Protein AF-0000000072281435 (afdb_homodimer)

Organism: Entamoeba histolytica (strain ATCC 30459 / HM-1:IMSS / ABRM) (NCBI:txid294381)

Structure (mmCIF, N/CA/C/O backbone):
data_AF-0000000072281435-model_v1
#
loop_
_entity.id
_entity.type
_entity.pdbx_description
1 polymer 'cysteine-S-conjugate beta-lyase'
#
loop_
_atom_site.group_PDB
_atom_site.id
_atom_site.type_symbol
_atom_site.label_atom_id
_atom_site.label_alt_id
_atom_site.label_comp_id
_atom_site.label_asym_id
_atom_site.label_entity_id
_atom_site.label_seq_id
_atom_site.pdbx_PDB_ins_code
_atom_site.Cartn_x
_atom_site.Cartn_y
_atom_site.Cartn_z
_atom_site.occupancy
_atom_site.B_iso_or_equiv
_atom_site.auth_seq_id
_atom_site.auth_comp_id
_atom_site.auth_asym_id
_atom_site.auth_atom_id
_atom_site.pdbx_PDB_model_num
ATOM 1 N N . MET A 1 1 ? 14.297 -34.75 13.055 1 46.5 1 MET A N 1
ATOM 2 C CA . MET A 1 1 ? 13.062 -34.125 13.547 1 46.5 1 MET A CA 1
ATOM 3 C C . MET A 1 1 ? 12.898 -32.719 13 1 46.5 1 MET A C 1
ATOM 5 O O . MET A 1 1 ? 13.867 -31.953 12.961 1 46.5 1 MET A O 1
ATOM 9 N N . SER A 1 2 ? 11.844 -32.25 12.164 1 67.56 2 SER A N 1
ATOM 10 C CA . SER A 1 2 ? 11.602 -30.953 11.562 1 67.56 2 SER A CA 1
ATOM 11 C C . SER A 1 2 ? 11.594 -29.844 12.609 1 67.56 2 SER A C 1
ATOM 13 O O . SER A 1 2 ? 11.023 -30.016 13.688 1 67.56 2 SER A O 1
ATOM 15 N N . LYS A 1 3 ? 12.469 -29 12.516 1 75.31 3 LYS A N 1
ATOM 16 C CA . LYS A 1 3 ? 12.602 -27.859 13.406 1 75.31 3 LYS A CA 1
ATOM 17 C C . LYS A 1 3 ? 11.344 -26.984 13.367 1 75.31 3 LYS A C 1
ATOM 19 O O . LYS A 1 3 ? 11.023 -26.312 14.352 1 75.31 3 LYS A O 1
ATOM 24 N N . PHE A 1 4 ? 10.711 -27.172 12.219 1 86.56 4 PHE A N 1
ATOM 25 C CA . PHE A 1 4 ? 9.555 -26.312 12.023 1 86.56 4 PHE A CA 1
ATOM 26 C C . PHE A 1 4 ? 8.289 -27.141 11.852 1 86.56 4 PHE A C 1
ATOM 28 O O . PHE A 1 4 ? 8.352 -28.312 11.5 1 86.56 4 PHE A O 1
ATOM 35 N N . GLN A 1 5 ? 7.258 -26.516 12.219 1 81.06 5 GLN A N 1
ATOM 36 C CA . GLN A 1 5 ? 5.992 -27.234 12.234 1 81.06 5 GLN A CA 1
ATOM 37 C C . GLN A 1 5 ? 5.215 -27.016 10.945 1 81.06 5 GLN A C 1
ATOM 39 O O . GLN A 1 5 ? 4.559 -25.984 10.773 1 81.06 5 GLN A O 1
ATOM 44 N N . PHE A 1 6 ? 5.203 -28.062 10.078 1 92.88 6 PHE A N 1
ATOM 45 C CA . PHE A 1 6 ? 4.473 -27.953 8.82 1 92.88 6 PHE A CA 1
ATOM 46 C C . PHE A 1 6 ? 3.273 -28.906 8.805 1 92.88 6 PHE A C 1
ATOM 48 O O . PHE A 1 6 ? 2.426 -28.828 7.918 1 92.88 6 PHE A O 1
ATOM 55 N N . ASP A 1 7 ? 3.188 -29.703 9.875 1 91.44 7 ASP A N 1
ATOM 56 C CA . ASP A 1 7 ? 2.117 -30.703 9.914 1 91.44 7 ASP A CA 1
ATOM 57 C C . ASP A 1 7 ? 0.938 -30.203 10.742 1 91.44 7 ASP A C 1
ATOM 59 O O . ASP A 1 7 ? -0.199 -30.625 10.539 1 91.44 7 ASP A O 1
ATOM 63 N N . THR A 1 8 ? 1.191 -29.453 11.727 1 87.12 8 THR A N 1
ATOM 64 C CA . THR A 1 8 ? 0.15 -28.859 12.555 1 87.12 8 THR A CA 1
ATOM 65 C C . THR A 1 8 ? -0.084 -27.391 12.18 1 87.12 8 THR A C 1
ATOM 67 O O . THR A 1 8 ? 0.774 -26.547 12.414 1 87.12 8 THR A O 1
ATOM 70 N N . LEU A 1 9 ? -1.264 -27.234 11.648 1 91.12 9 LEU A N 1
ATOM 71 C CA . LEU A 1 9 ? -1.532 -25.922 11.07 1 91.12 9 LEU A CA 1
ATOM 72 C C . LEU A 1 9 ? -2.584 -25.172 11.883 1 91.12 9 LEU A C 1
ATOM 74 O O . LEU A 1 9 ? -3.486 -25.781 12.453 1 91.12 9 LEU A O 1
ATOM 78 N N . PRO A 1 10 ? -2.412 -23.891 11.953 1 88.31 10 PRO A N 1
ATOM 79 C CA . PRO A 1 10 ? -3.479 -23.109 12.586 1 88.31 10 PRO A CA 1
ATOM 80 C C . PRO A 1 10 ? -4.773 -23.125 11.781 1 88.31 10 PRO A C 1
ATOM 82 O O . PRO A 1 10 ? -4.738 -23.203 10.555 1 88.31 10 PRO A O 1
ATOM 85 N N . CYS A 1 11 ? -5.867 -23.047 12.547 1 89 11 CYS A N 1
ATOM 86 C CA . CYS A 1 11 ? -7.16 -22.922 11.883 1 89 11 CYS A CA 1
ATOM 87 C C . CYS A 1 11 ? -7.324 -21.531 11.273 1 89 11 CYS A C 1
ATOM 89 O O . CYS A 1 11 ? -7.121 -20.516 11.953 1 89 11 CYS A O 1
ATOM 91 N N . ARG A 1 12 ? -7.715 -21.5 10.055 1 91.88 12 ARG A N 1
ATOM 92 C CA . ARG A 1 12 ? -7.855 -20.219 9.359 1 91.88 12 ARG A CA 1
ATOM 93 C C . ARG A 1 12 ? -9.312 -19.953 9 1 91.88 12 ARG A C 1
ATOM 95 O O . ARG A 1 12 ? -9.625 -18.922 8.398 1 91.88 12 ARG A O 1
ATOM 102 N N . ILE A 1 13 ? -10.164 -20.859 9.359 1 88.88 13 ILE A N 1
ATOM 103 C CA . ILE A 1 13 ? -11.594 -20.656 9.141 1 88.88 13 ILE A CA 1
ATOM 104 C C . ILE A 1 13 ? -12.094 -19.516 10.039 1 88.88 13 ILE A C 1
ATOM 106 O O . ILE A 1 13 ? -11.758 -19.453 11.227 1 88.88 13 ILE A O 1
ATOM 110 N N . GLY A 1 14 ? -12.883 -18.703 9.445 1 85.62 14 GLY A N 1
ATOM 111 C CA . GLY A 1 14 ? -13.445 -17.594 10.203 1 85.62 14 GLY A CA 1
ATOM 112 C C . GLY A 1 14 ? -12.492 -16.422 10.344 1 85.62 14 GLY A C 1
ATOM 113 O O . GLY A 1 14 ? -12.836 -15.422 10.977 1 85.62 14 GLY A O 1
ATOM 114 N N . THR A 1 15 ? -11.359 -16.625 9.766 1 86.88 15 THR A N 1
ATOM 115 C CA . THR A 1 15 ? -10.438 -15.5 9.727 1 86.88 15 THR A CA 1
ATOM 116 C C . THR A 1 15 ? -10.672 -14.648 8.477 1 86.88 15 THR A C 1
ATOM 118 O O . THR A 1 15 ? -11.516 -14.984 7.645 1 86.88 15 THR A O 1
ATOM 121 N N . ASP A 1 16 ? -10.336 -13.484 8.312 1 88.75 16 ASP A N 1
ATOM 122 C CA . ASP A 1 16 ? -10.469 -12.617 7.145 1 88.75 16 ASP A CA 1
ATOM 123 C C . ASP A 1 16 ? -9.414 -12.953 6.09 1 88.75 16 ASP A C 1
ATOM 125 O O . ASP A 1 16 ? -8.992 -12.086 5.324 1 88.75 16 ASP A O 1
ATOM 129 N N . SER A 1 17 ? -9.031 -14.281 6.125 1 92.94 17 SER A N 1
ATOM 130 C CA . SER A 1 17 ? -8.148 -14.758 5.066 1 92.94 17 SER A CA 1
ATOM 131 C C . SER A 1 17 ? -8.867 -14.82 3.727 1 92.94 17 SER A C 1
ATOM 133 O O . SER A 1 17 ? -9.984 -15.336 3.643 1 92.94 17 SER A O 1
ATOM 135 N N . PHE A 1 18 ? -8.266 -14.32 2.691 1 94.62 18 PHE A N 1
ATOM 136 C CA . PHE A 1 18 ? -8.883 -14.344 1.37 1 94.62 18 PHE A CA 1
ATOM 137 C C . PHE A 1 18 ? -9.109 -15.781 0.906 1 94.62 18 PHE A C 1
ATOM 139 O O . PHE A 1 18 ? -10.203 -16.125 0.444 1 94.62 18 PHE A O 1
ATOM 146 N N . LYS A 1 19 ? -8.148 -16.656 1.091 1 95.31 19 LYS A N 1
ATOM 147 C CA . LYS A 1 19 ? -8.148 -18.047 0.684 1 95.31 19 LYS A CA 1
ATOM 148 C C . LYS A 1 19 ? -9.32 -18.812 1.304 1 95.31 19 LYS A C 1
ATOM 150 O O . LYS A 1 19 ? -9.938 -19.656 0.651 1 95.31 19 LYS A O 1
ATOM 155 N N . TYR A 1 20 ? -9.727 -18.516 2.486 1 94.56 20 TYR A N 1
ATOM 156 C CA . TYR A 1 20 ? -10.719 -19.281 3.23 1 94.56 20 TYR A CA 1
ATOM 157 C C . TYR A 1 20 ? -12.062 -18.562 3.244 1 94.56 20 TYR A C 1
ATOM 159 O O . TYR A 1 20 ? -13.102 -19.188 3.473 1 94.56 20 TYR A O 1
ATOM 167 N N . ALA A 1 21 ? -12.055 -17.266 2.951 1 92.62 21 ALA A N 1
ATOM 168 C CA . ALA A 1 21 ? -13.266 -16.469 3.102 1 92.62 21 ALA A CA 1
ATOM 169 C C . ALA A 1 21 ? -14.008 -16.344 1.772 1 92.62 21 ALA A C 1
ATOM 171 O O . ALA A 1 21 ? -15.227 -16.141 1.75 1 92.62 21 ALA A O 1
ATOM 172 N N . VAL A 1 22 ? -13.344 -16.484 0.671 1 92.94 22 VAL A N 1
ATOM 173 C CA . VAL A 1 22 ? -13.938 -16.25 -0.64 1 92.94 22 VAL A CA 1
ATOM 174 C C . VAL A 1 22 ? -14.172 -17.578 -1.355 1 92.94 22 VAL A C 1
ATOM 176 O O . VAL A 1 22 ? -13.367 -18.5 -1.23 1 92.94 22 VAL A O 1
ATOM 179 N N . ARG A 1 23 ? -15.289 -17.688 -2.064 1 94.12 23 ARG A N 1
ATOM 180 C CA . ARG A 1 23 ? -15.656 -18.844 -2.863 1 94.12 23 ARG A CA 1
ATOM 181 C C . ARG A 1 23 ? -15.68 -18.516 -4.352 1 94.12 23 ARG A C 1
ATOM 183 O O . ARG A 1 23 ? -16.562 -17.781 -4.812 1 94.12 23 ARG A O 1
ATOM 190 N N . PRO A 1 24 ? -14.758 -19.031 -5.066 1 94.69 24 PRO A N 1
ATOM 191 C CA . PRO A 1 24 ? -14.742 -18.703 -6.492 1 94.69 24 PRO A CA 1
ATOM 192 C C . PRO A 1 24 ? -15.812 -19.453 -7.285 1 94.69 24 PRO A C 1
ATOM 194 O O . PRO A 1 24 ? -16.078 -19.109 -8.438 1 94.69 24 PRO A O 1
ATOM 197 N N . TYR A 1 25 ? -16.453 -20.5 -6.797 1 96.12 25 TYR A N 1
ATOM 198 C CA . TYR A 1 25 ? -17.594 -21.234 -7.332 1 96.12 25 TYR A CA 1
ATOM 199 C C . TYR A 1 25 ? -18.375 -21.906 -6.211 1 96.12 25 TYR A C 1
ATOM 201 O O . TYR A 1 25 ? -17.938 -21.938 -5.062 1 96.12 25 TYR A O 1
ATOM 209 N N . PRO A 1 26 ? -19.562 -22.359 -6.5 1 96.94 26 PRO A N 1
ATOM 210 C CA . PRO A 1 26 ? -20.406 -22.938 -5.449 1 96.94 26 PRO A CA 1
ATOM 211 C C . PRO A 1 26 ? -19.75 -24.141 -4.762 1 96.94 26 PRO A C 1
ATOM 213 O O . PRO A 1 26 ? -19.141 -24.969 -5.43 1 96.94 26 PRO A O 1
ATOM 216 N N . ILE A 1 27 ? -19.859 -24.172 -3.49 1 97.12 27 ILE A N 1
ATOM 217 C CA . ILE A 1 27 ? -19.312 -25.25 -2.689 1 97.12 27 ILE A CA 1
ATOM 218 C C . ILE A 1 27 ? -20.375 -25.781 -1.74 1 97.12 27 ILE A C 1
ATOM 220 O O . ILE A 1 27 ? -21.297 -25.062 -1.351 1 97.12 27 ILE A O 1
ATOM 224 N N . ASN A 1 28 ? -20.328 -27.094 -1.396 1 97.69 28 ASN A N 1
ATOM 225 C CA . ASN A 1 28 ? -21.141 -27.656 -0.326 1 97.69 28 ASN A CA 1
ATOM 226 C C . ASN A 1 28 ? -20.688 -27.172 1.046 1 97.69 28 ASN A C 1
ATOM 228 O O . ASN A 1 28 ? -19.609 -27.578 1.523 1 97.69 28 ASN A O 1
ATOM 232 N N . GLU A 1 29 ? -21.484 -26.453 1.689 1 94.62 29 GLU A N 1
ATOM 233 C CA . GLU A 1 29 ? -21.094 -25.812 2.953 1 94.62 29 GLU A CA 1
ATOM 234 C C . GLU A 1 29 ? -21.25 -26.797 4.117 1 94.62 29 GLU A C 1
ATOM 236 O O . GLU A 1 29 ? -20.812 -26.5 5.234 1 94.62 29 GLU A O 1
ATOM 241 N N . ASN A 1 30 ? -21.719 -27.953 3.861 1 96.69 30 ASN A N 1
ATOM 242 C CA . ASN A 1 30 ? -21.969 -28.922 4.914 1 96.69 30 ASN A CA 1
ATOM 243 C C . ASN A 1 30 ? -20.812 -29.922 5.043 1 96.69 30 ASN A C 1
ATOM 245 O O . ASN A 1 30 ? -20.891 -30.875 5.82 1 96.69 30 ASN A O 1
ATOM 249 N N . VAL A 1 31 ? -19.797 -29.75 4.258 1 97.19 31 VAL A N 1
ATOM 250 C CA . VAL A 1 31 ? -18.609 -30.594 4.328 1 97.19 31 VAL A CA 1
ATOM 251 C C . VAL A 1 31 ? -17.391 -29.734 4.656 1 97.19 31 VAL A C 1
ATOM 253 O O . VAL A 1 31 ? -17.438 -28.516 4.566 1 97.19 31 VAL A O 1
ATOM 256 N N . PRO A 1 32 ? -16.344 -30.375 5.094 1 96.31 32 PRO A N 1
ATOM 257 C CA . PRO A 1 32 ? -15.125 -29.609 5.383 1 96.31 32 PRO A CA 1
ATOM 258 C C . PRO A 1 32 ? -14.602 -28.859 4.164 1 96.31 32 PRO A C 1
ATOM 260 O O . PRO A 1 32 ? -14.656 -29.375 3.047 1 96.31 32 PRO A O 1
ATOM 263 N N . LEU A 1 33 ? -14.133 -27.656 4.492 1 96.81 33 LEU A N 1
ATOM 264 C CA . LEU A 1 33 ? -13.594 -26.797 3.449 1 96.81 33 LEU A CA 1
ATOM 265 C C . LEU A 1 33 ? -12.133 -27.125 3.168 1 96.81 33 LEU A C 1
ATOM 267 O O . LEU A 1 33 ? -11.328 -27.234 4.094 1 96.81 33 LEU A O 1
ATOM 271 N N . HIS A 1 34 ? -11.766 -27.375 1.87 1 97.88 34 HIS A N 1
ATOM 272 C CA . HIS A 1 34 ? -10.406 -27.625 1.396 1 97.88 34 HIS A CA 1
ATOM 273 C C . HIS A 1 34 ? -10 -26.594 0.345 1 97.88 34 HIS A C 1
ATOM 275 O O . HIS A 1 34 ? -9.953 -26.906 -0.848 1 97.88 34 HIS A O 1
ATOM 281 N N . PRO A 1 35 ? -9.656 -25.312 0.761 1 97.69 35 PRO A N 1
ATOM 282 C CA . PRO A 1 35 ? -9.289 -24.266 -0.192 1 97.69 35 PRO A CA 1
ATOM 283 C C . PRO A 1 35 ? -7.828 -24.344 -0.629 1 97.69 35 PRO A C 1
ATOM 285 O O . PRO A 1 35 ? -6.922 -24.234 0.201 1 97.69 35 PRO A O 1
ATOM 288 N N . HIS A 1 36 ? -7.574 -24.594 -1.88 1 98.44 36 HIS A N 1
ATOM 289 C CA . HIS A 1 36 ? -6.238 -24.75 -2.447 1 98.44 36 HIS A CA 1
ATOM 290 C C . HIS A 1 36 ? -6.078 -23.922 -3.715 1 98.44 36 HIS A C 1
ATOM 292 O O . HIS A 1 36 ? -5.473 -24.375 -4.688 1 98.44 36 HIS A O 1
ATOM 298 N N . TRP A 1 37 ? -6.617 -22.609 -3.686 1 97.69 37 TRP A N 1
ATOM 299 C CA . TRP A 1 37 ? -6.707 -21.859 -4.93 1 97.69 37 TRP A CA 1
ATOM 300 C C . TRP A 1 37 ? -5.883 -20.578 -4.848 1 97.69 37 TRP A C 1
ATOM 302 O O . TRP A 1 37 ? -5.465 -20.031 -5.871 1 97.69 37 TRP A O 1
ATOM 312 N N . VAL A 1 38 ? -5.59 -20.031 -3.689 1 96.88 38 VAL A N 1
ATOM 313 C CA . VAL A 1 38 ? -4.781 -18.828 -3.492 1 96.88 38 VAL A CA 1
ATOM 314 C C . VAL A 1 38 ? -3.348 -19.219 -3.143 1 96.88 38 VAL A C 1
ATOM 316 O O . VAL A 1 38 ? -3.125 -20.156 -2.369 1 96.88 38 VAL A O 1
ATOM 319 N N . ALA A 1 39 ? -2.432 -18.438 -3.717 1 96.06 39 ALA A N 1
ATOM 320 C CA . ALA A 1 39 ? -1.021 -18.781 -3.547 1 96.06 39 ALA A CA 1
ATOM 321 C C . ALA A 1 39 ? -0.466 -18.188 -2.252 1 96.06 39 ALA A C 1
ATOM 323 O O . ALA A 1 39 ? 0.54 -17.484 -2.268 1 96.06 39 ALA A O 1
ATOM 324 N N . ASP A 1 40 ? -0.978 -18.438 -1.155 1 95.12 40 ASP A N 1
ATOM 325 C CA . ASP A 1 40 ? -0.35 -18.328 0.159 1 95.12 40 ASP A CA 1
ATOM 326 C C . ASP A 1 40 ? -0.379 -19.672 0.889 1 95.12 40 ASP A C 1
ATOM 328 O O . ASP A 1 40 ? -1.274 -20.484 0.664 1 95.12 40 ASP A O 1
ATOM 332 N N . MET A 1 41 ? 0.621 -19.953 1.594 1 97.12 41 MET A N 1
ATOM 333 C CA . MET A 1 41 ? 0.815 -21.234 2.248 1 97.12 41 MET A CA 1
ATOM 334 C C . MET A 1 41 ? -0.03 -21.344 3.512 1 97.12 41 MET A C 1
ATOM 336 O O . MET A 1 41 ? -0.485 -20.328 4.043 1 97.12 41 MET A O 1
ATOM 340 N N . ASP A 1 42 ? -0.246 -22.562 3.943 1 96.31 42 ASP A N 1
ATOM 341 C CA . ASP A 1 42 ? -0.983 -22.766 5.188 1 96.31 42 ASP A CA 1
ATOM 342 C C . ASP A 1 42 ? -0.044 -22.766 6.391 1 96.31 42 ASP A C 1
ATOM 344 O O . ASP A 1 42 ? -0.493 -22.844 7.535 1 96.31 42 ASP A O 1
ATOM 348 N N . TYR A 1 43 ? 1.228 -22.594 6.148 1 96.12 43 TYR A N 1
ATOM 349 C CA . TYR A 1 43 ? 2.227 -22.625 7.211 1 96.12 43 TYR A CA 1
ATOM 350 C C . TYR A 1 43 ? 2.361 -21.266 7.871 1 96.12 43 TYR A C 1
ATOM 352 O O . TYR A 1 43 ? 2.287 -20.219 7.203 1 96.12 43 TYR A O 1
ATOM 360 N N . PRO A 1 44 ? 2.592 -21.297 9.211 1 95.38 44 PRO A N 1
ATOM 361 C CA . PRO A 1 44 ? 3.131 -20.047 9.758 1 95.38 44 PRO A CA 1
ATOM 362 C C . PRO A 1 44 ? 4.445 -19.641 9.094 1 95.38 44 PRO A C 1
ATOM 364 O O . PRO A 1 44 ? 5.219 -20.5 8.656 1 95.38 44 PRO A O 1
ATOM 367 N N . SER A 1 45 ? 4.656 -18.359 9.031 1 96.75 45 SER A N 1
ATOM 368 C CA . SER A 1 45 ? 5.926 -17.875 8.5 1 96.75 45 SER A CA 1
ATOM 369 C C . SER A 1 45 ? 7.09 -18.266 9.406 1 96.75 45 SER A C 1
ATOM 371 O O . SER A 1 45 ? 6.883 -18.828 10.484 1 96.75 45 SER A O 1
ATOM 373 N N . CYS A 1 46 ? 8.312 -17.969 8.922 1 97.31 46 CYS A N 1
ATOM 374 C CA . CYS A 1 46 ? 9.523 -18.219 9.695 1 97.31 46 CYS A CA 1
ATOM 375 C C . CYS A 1 46 ? 9.43 -17.562 11.078 1 97.31 46 CYS A C 1
ATOM 377 O O . CYS A 1 46 ? 9.07 -16.391 11.195 1 97.31 46 CYS A O 1
ATOM 379 N N . PRO A 1 47 ? 9.766 -18.344 12.125 1 97.69 47 PRO A N 1
ATOM 380 C CA . PRO A 1 47 ? 9.703 -17.797 13.484 1 97.69 47 PRO A CA 1
ATOM 381 C C . PRO A 1 47 ? 10.508 -16.5 13.625 1 97.69 47 PRO A C 1
ATOM 383 O O . PRO A 1 47 ? 10.125 -15.617 14.398 1 97.69 47 PRO A O 1
ATOM 386 N N . VAL A 1 48 ? 11.633 -16.344 12.906 1 98.38 48 VAL A N 1
ATOM 387 C CA . VAL A 1 48 ? 12.445 -15.133 12.953 1 98.38 48 VAL A CA 1
ATOM 388 C C . VAL A 1 48 ? 11.617 -13.938 12.484 1 98.38 48 VAL A C 1
ATOM 390 O O . VAL A 1 48 ? 11.68 -12.867 13.078 1 98.38 48 VAL A O 1
ATOM 393 N N . ILE A 1 49 ? 10.859 -14.102 11.438 1 98.56 49 ILE A N 1
ATOM 394 C CA . ILE A 1 49 ? 9.992 -13.047 10.922 1 98.56 49 ILE A CA 1
ATOM 395 C C . ILE A 1 49 ? 8.883 -12.758 11.93 1 98.56 49 ILE A C 1
ATOM 397 O O . ILE A 1 49 ? 8.594 -11.594 12.227 1 98.56 49 ILE A O 1
ATOM 401 N N . ILE A 1 50 ? 8.266 -13.852 12.453 1 98.25 50 ILE A N 1
ATOM 402 C CA . ILE A 1 50 ? 7.18 -13.703 13.414 1 98.25 50 ILE A CA 1
ATOM 403 C C . ILE A 1 50 ? 7.664 -12.914 14.625 1 98.25 50 ILE A C 1
ATOM 405 O O . ILE A 1 50 ? 6.98 -11.992 15.086 1 98.25 50 ILE A O 1
ATOM 409 N N . ASP A 1 51 ? 8.836 -13.227 15.109 1 98.69 51 ASP A N 1
ATOM 410 C CA . ASP A 1 51 ? 9.406 -12.539 16.266 1 98.69 51 ASP A CA 1
ATOM 411 C C . ASP A 1 51 ? 9.625 -11.062 15.969 1 98.69 51 ASP A C 1
ATOM 413 O O . ASP A 1 51 ? 9.32 -10.203 16.797 1 98.69 51 ASP A O 1
ATOM 417 N N . ALA A 1 52 ? 10.203 -10.742 14.812 1 98.19 52 ALA A N 1
ATOM 418 C CA . ALA A 1 52 ? 10.484 -9.359 14.43 1 98.19 52 ALA A CA 1
ATOM 419 C C . ALA A 1 52 ? 9.195 -8.555 14.32 1 98.19 52 ALA A C 1
ATOM 421 O O . ALA A 1 52 ? 9.125 -7.418 14.805 1 98.19 52 ALA A O 1
ATOM 422 N N . ILE A 1 53 ? 8.188 -9.109 13.68 1 98.5 53 ILE A N 1
ATOM 423 C CA . ILE A 1 53 ? 6.906 -8.438 13.5 1 98.5 53 ILE A CA 1
ATOM 424 C C . ILE A 1 53 ? 6.227 -8.258 14.852 1 98.5 53 ILE A C 1
ATOM 426 O O . ILE A 1 53 ? 5.664 -7.195 15.133 1 98.5 53 ILE A O 1
ATOM 430 N N . THR A 1 54 ? 6.246 -9.305 15.695 1 98.62 54 THR A N 1
ATOM 431 C CA . THR A 1 54 ? 5.617 -9.25 17.016 1 98.62 54 THR A CA 1
ATOM 432 C C . THR A 1 54 ? 6.277 -8.188 17.875 1 98.62 54 THR A C 1
ATOM 434 O O . THR A 1 54 ? 5.59 -7.43 18.562 1 98.62 54 THR A O 1
ATOM 437 N N . LYS A 1 55 ? 7.582 -8.164 17.875 1 97.5 55 LYS A N 1
ATOM 438 C CA . LYS A 1 55 ? 8.305 -7.148 18.641 1 97.5 55 LYS A CA 1
ATOM 439 C C . LYS A 1 55 ? 7.883 -5.742 18.219 1 97.5 55 LYS A C 1
ATOM 441 O O . LYS A 1 55 ? 7.66 -4.879 19.078 1 97.5 55 LYS A O 1
ATOM 446 N N . ALA A 1 56 ? 7.809 -5.484 16.953 1 96.31 56 ALA A N 1
ATOM 447 C CA . ALA A 1 56 ? 7.367 -4.188 16.438 1 96.31 56 ALA A CA 1
ATOM 448 C C . ALA A 1 56 ? 5.934 -3.893 16.875 1 96.31 56 ALA A C 1
ATOM 450 O O . ALA A 1 56 ? 5.605 -2.762 17.25 1 96.31 56 ALA A O 1
ATOM 451 N N . ALA A 1 57 ? 5.082 -4.895 16.766 1 97.94 57 ALA A N 1
ATOM 452 C CA . ALA A 1 57 ? 3.684 -4.75 17.172 1 97.94 57 ALA A CA 1
ATOM 453 C C . ALA A 1 57 ? 3.578 -4.348 18.625 1 97.94 57 ALA A C 1
ATOM 455 O O . ALA A 1 57 ? 2.805 -3.453 18.984 1 97.94 57 ALA A O 1
ATOM 456 N N . GLU A 1 58 ? 4.363 -4.91 19.453 1 96.94 58 GLU A N 1
ATOM 457 C CA . GLU A 1 58 ? 4.316 -4.699 20.891 1 96.94 58 GLU A CA 1
ATOM 458 C C . GLU A 1 58 ? 4.832 -3.312 21.266 1 96.94 58 GLU A C 1
ATOM 460 O O . GLU A 1 58 ? 4.434 -2.75 22.281 1 96.94 58 GLU A O 1
ATOM 465 N N . THR A 1 59 ? 5.734 -2.791 20.453 1 93.81 59 THR A N 1
ATOM 466 C CA . THR A 1 59 ? 6.25 -1.452 20.703 1 93.81 59 THR A CA 1
ATOM 467 C C . THR A 1 59 ? 5.117 -0.428 20.703 1 93.81 59 THR A C 1
ATOM 469 O O . THR A 1 59 ? 5.168 0.559 21.453 1 93.81 59 THR A O 1
ATOM 472 N N . GLY A 1 60 ? 4.168 -0.611 19.812 1 94.56 60 GLY A N 1
ATOM 473 C CA . GLY A 1 60 ? 2.951 0.183 19.844 1 94.56 60 GLY A CA 1
ATOM 474 C C . GLY A 1 60 ? 3.094 1.517 19.141 1 94.56 60 GLY A C 1
ATOM 475 O O . GLY A 1 60 ? 2.172 2.336 19.156 1 94.56 60 GLY A O 1
ATOM 476 N N . ILE A 1 61 ? 4.223 1.802 18.547 1 94.56 61 ILE A N 1
ATOM 477 C CA . ILE A 1 61 ? 4.426 2.979 17.719 1 94.56 61 ILE A CA 1
ATOM 478 C C . ILE A 1 61 ? 4.336 2.588 16.234 1 94.56 61 ILE A C 1
ATOM 480 O O . ILE A 1 61 ? 5.254 1.963 15.703 1 94.56 61 ILE A O 1
ATOM 484 N N . TYR A 1 62 ? 3.262 2.982 15.633 1 97.06 62 TYR A N 1
ATOM 485 C CA . TYR A 1 62 ? 3.023 2.631 14.242 1 97.06 62 TYR A CA 1
ATOM 486 C C . TYR A 1 62 ? 3.135 3.857 13.344 1 97.06 62 TYR A C 1
ATOM 488 O O . TYR A 1 62 ? 2.246 4.125 12.531 1 97.06 62 TYR A O 1
ATOM 496 N N . GLY A 1 63 ? 4.188 4.648 13.508 1 95.69 63 GLY A N 1
ATOM 497 C CA . GLY A 1 63 ? 4.426 5.863 12.75 1 95.69 63 GLY A CA 1
ATOM 498 C C . GLY A 1 63 ? 4.98 5.598 11.359 1 95.69 63 GLY A C 1
ATOM 499 O O . GLY A 1 63 ? 5.133 4.441 10.953 1 95.69 63 GLY A O 1
ATOM 500 N N . TYR A 1 64 ? 5.238 6.695 10.594 1 95.12 64 TYR A N 1
ATOM 501 C CA . TYR A 1 64 ? 5.875 6.586 9.289 1 95.12 64 TYR A CA 1
ATOM 502 C C . TYR A 1 64 ? 7.27 5.984 9.414 1 95.12 64 TYR A C 1
ATOM 504 O O . TYR A 1 64 ? 8.047 6.367 10.289 1 95.12 64 TYR A O 1
ATOM 512 N N . SER A 1 65 ? 7.477 5.07 8.547 1 93.62 65 SER A N 1
ATOM 513 C CA . SER A 1 65 ? 8.758 4.371 8.586 1 93.62 65 SER A CA 1
ATOM 514 C C . SER A 1 65 ? 9.633 4.75 7.395 1 93.62 65 SER A C 1
ATOM 516 O O . SER A 1 65 ? 9.125 4.941 6.285 1 93.62 65 SER A O 1
ATOM 518 N N . ASN A 1 66 ? 10.852 4.824 7.668 1 93.56 66 ASN A N 1
ATOM 519 C CA . ASN A 1 66 ? 11.859 4.973 6.617 1 93.56 66 ASN A CA 1
ATOM 520 C C . ASN A 1 66 ? 12.391 3.617 6.152 1 93.56 66 ASN A C 1
ATOM 522 O O . ASN A 1 66 ? 12.234 2.613 6.852 1 93.56 66 ASN A O 1
ATOM 526 N N . ILE A 1 67 ? 12.914 3.623 4.91 1 94.56 67 ILE A N 1
ATOM 527 C CA . ILE A 1 67 ? 13.617 2.426 4.461 1 94.56 67 ILE A CA 1
ATOM 528 C C . ILE A 1 67 ? 14.75 2.104 5.426 1 94.56 67 ILE A C 1
ATOM 530 O O . ILE A 1 67 ? 15.578 2.967 5.734 1 94.56 67 ILE A O 1
ATOM 534 N N . PRO A 1 68 ? 14.742 0.908 5.938 1 94.06 68 PRO A N 1
ATOM 535 C CA . PRO A 1 68 ? 15.836 0.565 6.852 1 94.06 68 PRO A CA 1
ATOM 536 C C . PRO A 1 68 ? 17.203 0.794 6.234 1 94.06 68 PRO A C 1
ATOM 538 O O . PRO A 1 68 ? 17.438 0.468 5.066 1 94.06 68 PRO A O 1
ATOM 541 N N . LYS A 1 69 ? 18.109 1.307 6.988 1 88.88 69 LYS A N 1
ATOM 542 C CA . LYS A 1 69 ? 19.438 1.694 6.504 1 88.88 69 LYS A CA 1
ATOM 543 C C . LYS A 1 69 ? 20.188 0.496 5.93 1 88.88 69 LYS A C 1
ATOM 545 O O . LYS A 1 69 ? 20.938 0.633 4.961 1 88.88 69 LYS A O 1
ATOM 550 N N . ASP A 1 70 ? 19.969 -0.637 6.523 1 95.06 70 ASP A N 1
ATOM 551 C CA . ASP A 1 70 ? 20.766 -1.802 6.129 1 95.06 70 ASP A CA 1
ATOM 552 C C . ASP A 1 70 ? 20.016 -2.645 5.098 1 95.06 70 ASP A C 1
ATOM 554 O O . ASP A 1 70 ? 20.469 -3.727 4.723 1 95.06 70 ASP A O 1
ATOM 558 N N . LEU A 1 71 ? 18.891 -2.191 4.621 1 97.12 71 LEU A N 1
ATOM 559 C CA . LEU A 1 71 ? 18.078 -2.98 3.695 1 97.12 71 LEU A CA 1
ATOM 560 C C . LEU A 1 71 ? 18.844 -3.242 2.4 1 97.12 71 LEU A C 1
ATOM 562 O O . LEU A 1 71 ? 18.859 -4.367 1.9 1 97.12 71 LEU A O 1
ATOM 566 N N . TYR A 1 72 ? 19.453 -2.262 1.837 1 98.06 72 TYR A N 1
ATOM 567 C CA . TYR A 1 72 ? 20.156 -2.389 0.564 1 98.06 72 TYR A CA 1
ATOM 568 C C . TYR A 1 72 ? 21.344 -3.334 0.689 1 98.06 72 TYR A C 1
ATOM 570 O O . TYR A 1 72 ? 21.625 -4.113 -0.224 1 98.06 72 TYR A O 1
ATOM 578 N N . LYS A 1 73 ? 22.031 -3.238 1.832 1 98.25 73 LYS A N 1
ATOM 579 C CA . LYS A 1 73 ? 23.109 -4.188 2.094 1 98.25 73 LYS A CA 1
ATOM 580 C C . LYS A 1 73 ? 22.578 -5.617 2.141 1 98.25 73 LYS A C 1
ATOM 582 O O . LYS A 1 73 ? 23.156 -6.52 1.531 1 98.25 73 LYS A O 1
ATOM 587 N N . ILE A 1 74 ? 21.531 -5.793 2.812 1 98.56 74 ILE A N 1
ATOM 588 C CA . ILE A 1 74 ? 20.922 -7.102 2.996 1 98.56 74 ILE A CA 1
ATOM 589 C C . ILE A 1 74 ? 20.484 -7.66 1.644 1 98.56 74 ILE A C 1
ATOM 591 O O . ILE A 1 74 ? 20.781 -8.812 1.319 1 98.56 74 ILE A O 1
ATOM 595 N N . ILE A 1 75 ? 19.844 -6.848 0.774 1 98.62 75 ILE A N 1
ATOM 596 C CA . ILE A 1 75 ? 19.344 -7.285 -0.524 1 98.62 75 ILE A CA 1
ATOM 597 C C . ILE A 1 75 ? 20.516 -7.547 -1.466 1 98.62 75 ILE A C 1
ATOM 599 O O . ILE A 1 75 ? 20.484 -8.5 -2.25 1 98.62 75 ILE A O 1
ATOM 603 N N . SER A 1 76 ? 21.531 -6.707 -1.382 1 98.56 76 SER A N 1
ATOM 604 C CA . SER A 1 76 ? 22.719 -6.93 -2.184 1 98.56 76 SER A CA 1
ATOM 605 C C . SER A 1 76 ? 23.344 -8.289 -1.887 1 98.56 76 SER A C 1
ATOM 607 O O . SER A 1 76 ? 23.703 -9.031 -2.807 1 98.56 76 SER A O 1
ATOM 609 N N . GLN A 1 77 ? 23.453 -8.625 -0.631 1 98.38 77 GLN A N 1
ATOM 610 C CA . GLN A 1 77 ? 24.016 -9.906 -0.214 1 98.38 77 GLN A CA 1
ATOM 611 C C . GLN A 1 77 ? 23.125 -11.07 -0.664 1 98.38 77 GLN A C 1
ATOM 613 O O . GLN A 1 77 ? 23.625 -12.094 -1.121 1 98.38 77 GLN A O 1
ATOM 618 N N . TYR A 1 78 ? 21.922 -10.859 -0.518 1 98.38 78 TYR A N 1
ATOM 619 C CA . TYR A 1 78 ? 20.953 -11.859 -0.949 1 98.38 78 TYR A CA 1
ATOM 620 C C . TYR A 1 78 ? 21.094 -12.156 -2.438 1 98.38 78 TYR A C 1
ATOM 622 O O . TYR A 1 78 ? 21.203 -13.32 -2.838 1 98.38 78 TYR A O 1
ATOM 630 N N . LEU A 1 79 ? 21.125 -11.133 -3.318 1 98.44 79 LEU A N 1
ATOM 631 C CA . LEU A 1 79 ? 21.234 -11.281 -4.766 1 98.44 79 LEU A CA 1
ATOM 632 C C . LEU A 1 79 ? 22.578 -11.891 -5.152 1 98.44 79 LEU A C 1
ATOM 634 O O . LEU A 1 79 ? 22.641 -12.719 -6.062 1 98.44 79 LEU A O 1
ATOM 638 N N . SER A 1 80 ? 23.578 -11.523 -4.434 1 97.81 80 SER A N 1
ATOM 639 C CA . SER A 1 80 ? 24.922 -12.047 -4.707 1 97.81 80 SER A CA 1
ATOM 640 C C . SER A 1 80 ? 24.969 -13.562 -4.508 1 97.81 80 SER A C 1
ATOM 642 O O . SER A 1 80 ? 25.594 -14.273 -5.293 1 97.81 80 SER A O 1
ATOM 644 N N . LYS A 1 81 ? 24.312 -14.039 -3.5 1 96.12 81 LYS A N 1
ATOM 645 C CA . LYS A 1 81 ? 24.266 -15.469 -3.227 1 96.12 81 LYS A CA 1
ATOM 646 C C . LYS A 1 81 ? 23.578 -16.219 -4.363 1 96.12 81 LYS A C 1
ATOM 648 O O . LYS A 1 81 ? 23.797 -17.422 -4.539 1 96.12 81 LYS A O 1
ATOM 653 N N . GLN A 1 82 ? 22.828 -15.484 -5.129 1 95.06 82 GLN A N 1
ATOM 654 C CA . GLN A 1 82 ? 22.109 -16.094 -6.242 1 95.06 82 GLN A CA 1
ATOM 655 C C . GLN A 1 82 ? 22.828 -15.844 -7.562 1 95.06 82 GLN A C 1
ATOM 657 O O . GLN A 1 82 ? 22.297 -16.141 -8.633 1 95.06 82 GLN A O 1
ATOM 662 N N . GLY A 1 83 ? 23.922 -15.195 -7.496 1 95.25 83 GLY A N 1
ATOM 663 C CA . GLY A 1 83 ? 24.766 -15.031 -8.68 1 95.25 83 GLY A CA 1
ATOM 664 C C . GLY A 1 83 ? 24.516 -13.719 -9.398 1 95.25 83 GLY A C 1
ATOM 665 O O . GLY A 1 83 ? 24.969 -13.539 -10.531 1 95.25 83 GLY A O 1
ATOM 666 N N . TRP A 1 84 ? 23.766 -12.836 -8.836 1 97.69 84 TRP A N 1
ATOM 667 C CA . TRP A 1 84 ? 23.531 -11.508 -9.398 1 97.69 84 TRP A CA 1
ATOM 668 C C . TRP A 1 84 ? 24.219 -10.43 -8.57 1 97.69 84 TRP A C 1
ATOM 670 O O . TRP A 1 84 ? 23.719 -10.031 -7.516 1 97.69 84 TRP A O 1
ATOM 680 N N . GLU A 1 85 ? 25.312 -9.906 -9.039 1 97.38 85 GLU A N 1
ATOM 681 C CA . G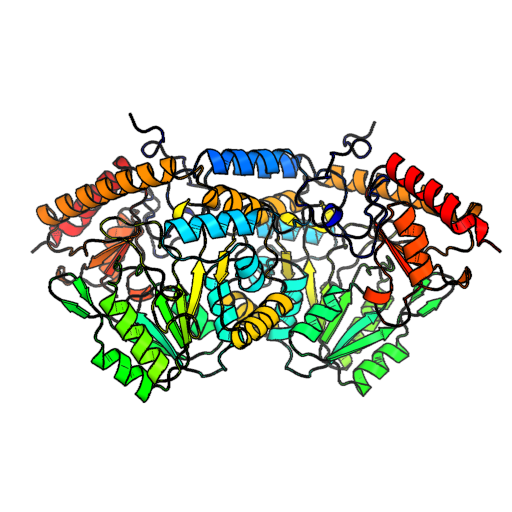LU A 1 85 ? 26.156 -8.984 -8.289 1 97.38 85 GLU A CA 1
ATOM 682 C C . GLU A 1 85 ? 25.719 -7.539 -8.492 1 97.38 85 GLU A C 1
ATOM 684 O O . GLU A 1 85 ? 25.938 -6.965 -9.562 1 97.38 85 GLU A O 1
ATOM 689 N N . LEU A 1 86 ? 25.141 -6.965 -7.531 1 97.56 86 LEU A N 1
ATOM 690 C CA . LEU A 1 86 ? 24.812 -5.547 -7.426 1 97.56 86 LEU A CA 1
ATOM 691 C C . LEU A 1 86 ? 25.297 -4.969 -6.102 1 97.56 86 LEU A C 1
ATOM 693 O O . LEU A 1 86 ? 24.938 -5.477 -5.035 1 97.56 86 LEU A O 1
ATOM 697 N N . SER A 1 87 ? 26.125 -3.936 -6.145 1 97.94 87 SER A N 1
ATOM 698 C CA . SER A 1 87 ? 26.625 -3.322 -4.918 1 97.94 87 SER A CA 1
ATOM 699 C C . SER A 1 87 ? 25.5 -2.635 -4.148 1 97.94 87 SER A C 1
ATOM 701 O O . SER A 1 87 ? 24.438 -2.346 -4.711 1 97.94 87 SER A O 1
ATOM 703 N N . GLU A 1 88 ? 25.75 -2.449 -2.822 1 97.75 88 GLU A N 1
ATOM 704 C CA . GLU A 1 88 ? 24.797 -1.725 -1.982 1 97.75 88 GLU A CA 1
ATOM 705 C C . GLU A 1 88 ? 24.5 -0.343 -2.557 1 97.75 88 GLU A C 1
ATOM 707 O O . GLU A 1 88 ? 23.328 0.059 -2.641 1 97.75 88 GLU A O 1
ATOM 712 N N . GLU A 1 89 ? 25.469 0.393 -2.977 1 97.5 89 GLU A N 1
ATOM 713 C CA . GLU A 1 89 ? 25.344 1.741 -3.518 1 97.5 89 GLU A CA 1
ATOM 714 C C . GLU A 1 89 ? 24.531 1.737 -4.816 1 97.5 89 GLU A C 1
ATOM 716 O O . GLU A 1 89 ? 23.688 2.609 -5.031 1 97.5 89 GLU A O 1
ATOM 721 N N . HIS A 1 90 ? 24.859 0.77 -5.648 1 97.69 90 HIS A N 1
ATOM 722 C CA . HIS A 1 90 ? 24.141 0.672 -6.914 1 97.69 90 HIS A CA 1
ATOM 723 C C . HIS A 1 90 ? 22.672 0.328 -6.684 1 97.69 90 HIS A C 1
ATOM 725 O O . HIS A 1 90 ? 21.781 0.868 -7.359 1 97.69 90 HIS A O 1
ATOM 731 N N . LEU A 1 91 ? 22.438 -0.549 -5.746 1 97.94 91 LEU A N 1
ATOM 732 C CA . LEU A 1 91 ? 21.062 -0.934 -5.43 1 97.94 91 LEU A CA 1
ATOM 733 C C . LEU A 1 91 ? 20.266 0.266 -4.93 1 97.94 91 LEU A C 1
ATOM 735 O O . LEU A 1 91 ? 19.078 0.401 -5.242 1 97.94 91 LEU A O 1
ATOM 739 N N . LYS A 1 92 ? 20.844 1.113 -4.129 1 96.62 92 LYS A N 1
ATOM 740 C CA . LYS A 1 92 ? 20.188 2.322 -3.635 1 96.62 92 LYS A CA 1
ATOM 741 C C . LYS A 1 92 ? 19.703 3.193 -4.789 1 96.62 92 LYS A C 1
ATOM 743 O O . LYS A 1 92 ? 18.672 3.871 -4.668 1 96.62 92 LYS A O 1
ATOM 748 N N . GLU A 1 93 ? 20.391 3.104 -5.848 1 96.88 93 GLU A N 1
ATOM 749 C CA . GLU A 1 93 ? 20.062 3.93 -7.008 1 96.88 93 GLU A CA 1
ATOM 750 C C . GLU A 1 93 ? 18.984 3.281 -7.863 1 96.88 93 GLU A C 1
ATOM 752 O O . GLU A 1 93 ? 18.125 3.973 -8.414 1 96.88 93 GLU A O 1
ATOM 757 N N . VAL A 1 94 ? 19 1.978 -7.961 1 98.06 94 VAL A N 1
ATOM 758 C CA . VAL A 1 94 ? 18.266 1.368 -9.07 1 98.06 94 VAL A CA 1
ATOM 759 C C . VAL A 1 94 ? 17.047 0.634 -8.539 1 98.06 94 VAL A C 1
ATOM 761 O O . VAL A 1 94 ? 16.203 0.161 -9.312 1 98.06 94 VAL A O 1
ATOM 764 N N . MET A 1 95 ? 16.953 0.516 -7.211 1 98.38 95 MET A N 1
ATOM 765 C CA . MET A 1 95 ? 15.836 -0.211 -6.605 1 98.38 95 MET A CA 1
ATOM 766 C C . MET A 1 95 ? 14.672 0.73 -6.293 1 98.38 95 MET A C 1
ATOM 768 O O . MET A 1 95 ? 14.891 1.853 -5.832 1 98.38 95 MET A O 1
ATOM 772 N N . ILE A 1 96 ? 13.438 0.344 -6.629 1 98.38 96 ILE A N 1
ATOM 773 C CA . ILE A 1 96 ? 12.211 1.065 -6.316 1 98.38 96 ILE A CA 1
ATOM 774 C C . ILE A 1 96 ? 11.242 0.143 -5.574 1 98.38 96 ILE A C 1
ATOM 776 O O . ILE A 1 96 ? 11.008 -0.99 -6 1 98.38 96 ILE A O 1
ATOM 780 N N . LEU A 1 97 ? 10.758 0.574 -4.477 1 98 97 LEU A N 1
ATOM 781 C CA . LEU A 1 97 ? 9.789 -0.208 -3.723 1 98 97 LEU A CA 1
ATOM 782 C C . LEU A 1 97 ? 8.398 -0.111 -4.355 1 98 97 LEU A C 1
ATOM 784 O O . LEU A 1 97 ? 8.109 0.839 -5.086 1 98 97 LEU A O 1
ATOM 788 N N . SER A 1 98 ? 7.57 -1.064 -4.105 1 97.5 98 SER A N 1
ATOM 789 C CA . SER A 1 98 ? 6.16 -1.101 -4.48 1 97.5 98 SER A CA 1
ATOM 790 C C . SER A 1 98 ? 5.34 -1.901 -3.473 1 97.5 98 SER A C 1
ATOM 792 O O . SER A 1 98 ? 5.887 -2.73 -2.742 1 97.5 98 SER A O 1
ATOM 794 N N . PRO A 1 99 ? 4.027 -1.683 -3.4 1 96.31 99 PRO A N 1
ATOM 795 C CA . PRO A 1 99 ? 3.193 -2.416 -2.445 1 96.31 99 PRO A CA 1
ATOM 796 C C . PRO A 1 99 ? 3.09 -3.904 -2.777 1 96.31 99 PRO A C 1
ATOM 798 O O . PRO A 1 99 ? 2.77 -4.715 -1.901 1 96.31 99 PRO A O 1
ATOM 801 N N . GLY A 1 100 ? 3.318 -4.258 -3.941 1 97.12 100 GLY A N 1
ATOM 802 C CA . GLY A 1 100 ? 3.277 -5.617 -4.461 1 97.12 100 GLY A CA 1
ATOM 803 C C . GLY A 1 100 ? 3.836 -5.734 -5.867 1 97.12 100 GLY A C 1
ATOM 804 O O . GLY A 1 100 ? 4.074 -4.727 -6.531 1 97.12 100 GLY A O 1
ATOM 805 N N . VAL A 1 101 ? 4.031 -6.965 -6.246 1 98.12 101 VAL A N 1
ATOM 806 C CA . VAL A 1 101 ? 4.605 -7.203 -7.566 1 98.12 101 VAL A CA 1
ATOM 807 C C . VAL A 1 101 ? 3.605 -6.789 -8.648 1 98.12 101 VAL A C 1
ATOM 809 O O . VAL A 1 101 ? 3.975 -6.141 -9.633 1 98.12 101 VAL A O 1
ATOM 812 N N . VAL A 1 102 ? 2.322 -7.133 -8.484 1 97.81 102 VAL A N 1
ATOM 813 C CA . VAL A 1 102 ? 1.298 -6.801 -9.477 1 97.81 102 VAL A CA 1
ATOM 814 C C . VAL A 1 102 ? 1.197 -5.285 -9.625 1 97.81 102 VAL A C 1
ATOM 816 O O . VAL A 1 102 ? 1.132 -4.77 -10.742 1 97.81 102 VAL A O 1
ATOM 819 N N . THR A 1 103 ? 1.22 -4.57 -8.516 1 97.62 103 THR A N 1
ATOM 820 C CA . THR A 1 103 ? 1.237 -3.113 -8.562 1 97.62 103 THR A CA 1
ATOM 821 C C . THR A 1 103 ? 2.479 -2.611 -9.297 1 97.62 103 THR A C 1
ATOM 823 O O . THR A 1 103 ? 2.393 -1.688 -10.109 1 97.62 103 THR A O 1
ATOM 826 N N . GLY A 1 104 ? 3.594 -3.193 -8.953 1 98.38 104 GLY A N 1
ATOM 827 C CA . GLY A 1 104 ? 4.824 -2.83 -9.641 1 98.38 104 GLY A CA 1
ATOM 828 C C . GLY A 1 104 ? 4.734 -2.986 -11.148 1 98.38 104 GLY A C 1
ATOM 829 O O . GLY A 1 104 ? 5.164 -2.107 -11.898 1 98.38 104 GLY A O 1
ATOM 830 N N . ILE A 1 105 ? 4.195 -4.078 -11.57 1 98.62 105 ILE A N 1
ATOM 831 C CA . ILE A 1 105 ? 4.027 -4.336 -13 1 98.62 105 ILE A CA 1
ATOM 832 C C . ILE A 1 105 ? 3.162 -3.246 -13.625 1 98.62 105 ILE A C 1
ATOM 834 O O . ILE A 1 105 ? 3.506 -2.697 -14.672 1 98.62 105 ILE A O 1
ATOM 838 N N . SER A 1 106 ? 2.08 -2.9 -12.984 1 97.62 106 SER A N 1
ATOM 839 C CA . SER A 1 106 ? 1.185 -1.867 -13.5 1 97.62 106 SER A CA 1
ATOM 840 C C . SER A 1 106 ? 1.89 -0.518 -13.586 1 97.62 106 SER A C 1
ATOM 842 O O . SER A 1 106 ? 1.685 0.235 -14.539 1 97.62 106 SER A O 1
ATOM 844 N N . VAL A 1 107 ? 2.68 -0.193 -12.578 1 97.25 107 VAL A N 1
ATOM 845 C CA . VAL A 1 107 ? 3.426 1.062 -12.555 1 97.25 107 VAL A CA 1
ATOM 846 C C . VAL A 1 107 ? 4.41 1.099 -13.727 1 97.25 107 VAL A C 1
ATOM 848 O O . VAL A 1 107 ? 4.52 2.113 -14.422 1 97.25 107 VAL A O 1
ATOM 851 N N . VAL A 1 108 ? 5.102 0.008 -13.953 1 98.56 108 VAL A N 1
ATOM 852 C CA . VAL A 1 108 ? 6.07 -0.071 -15.047 1 98.56 108 VAL A CA 1
ATOM 853 C C . VAL A 1 108 ? 5.355 0.101 -16.391 1 98.56 108 VAL A C 1
ATOM 855 O O . VAL A 1 108 ? 5.793 0.881 -17.234 1 98.56 108 VAL A O 1
ATOM 858 N N . LEU A 1 109 ? 4.262 -0.597 -16.547 1 98.25 109 LEU A N 1
ATOM 859 C CA . LEU A 1 109 ? 3.516 -0.507 -17.797 1 98.25 109 LEU A CA 1
ATOM 860 C C . LEU A 1 109 ? 2.986 0.907 -18.016 1 98.25 109 LEU A C 1
ATOM 862 O O . LEU A 1 109 ? 3.055 1.435 -19.125 1 98.25 109 LEU A O 1
ATOM 866 N N . THR A 1 110 ? 2.477 1.489 -16.953 1 95.19 110 THR A N 1
ATOM 867 C CA . THR A 1 110 ? 1.964 2.854 -17.031 1 95.19 110 THR A CA 1
ATOM 868 C C . THR A 1 110 ? 3.076 3.826 -17.406 1 95.19 110 THR A C 1
ATOM 870 O O . THR A 1 110 ? 2.84 4.793 -18.141 1 95.19 110 THR A O 1
ATOM 873 N N . SER A 1 111 ? 4.246 3.596 -16.969 1 96.69 111 SER A N 1
ATOM 874 C CA . SER A 1 111 ? 5.383 4.492 -17.141 1 96.69 111 SER A CA 1
ATOM 875 C C . SER A 1 111 ? 5.984 4.359 -18.531 1 96.69 111 SER A C 1
ATOM 877 O O . SER A 1 111 ? 6.492 5.336 -19.094 1 96.69 111 SER A O 1
ATOM 879 N N . LEU A 1 112 ? 5.918 3.135 -19.078 1 98.25 112 LEU A N 1
ATOM 880 C CA . LEU A 1 112 ? 6.809 2.871 -20.203 1 98.25 112 LEU A CA 1
ATOM 881 C C . LEU A 1 112 ? 6.016 2.539 -21.453 1 98.25 112 LEU A C 1
ATOM 883 O O . LEU A 1 112 ? 6.594 2.354 -22.531 1 98.25 112 LEU A O 1
ATOM 887 N N . THR A 1 113 ? 4.719 2.393 -21.359 1 97.88 113 THR A N 1
ATOM 888 C CA . THR A 1 113 ? 3.861 2.121 -22.516 1 97.88 113 THR A CA 1
ATOM 889 C C . THR A 1 113 ? 2.715 3.127 -22.578 1 97.88 113 THR A C 1
ATOM 891 O O . THR A 1 113 ? 2.535 3.934 -21.672 1 97.88 113 THR A O 1
ATOM 894 N N . ASN A 1 114 ? 2.012 3.088 -23.688 1 96 114 ASN A N 1
ATOM 895 C CA . ASN A 1 114 ? 0.854 3.949 -23.891 1 96 114 ASN A CA 1
ATOM 896 C C . ASN A 1 114 ? -0.438 3.143 -23.984 1 96 114 ASN A C 1
ATOM 898 O O . ASN A 1 114 ? -0.405 1.931 -24.203 1 96 114 ASN A O 1
ATOM 902 N N . VAL A 1 115 ? -1.541 3.859 -23.766 1 94.25 115 VAL A N 1
ATOM 903 C CA . VAL A 1 115 ? -2.848 3.242 -23.969 1 94.25 115 VAL A CA 1
ATOM 904 C C . VAL A 1 115 ? -2.922 2.633 -25.359 1 94.25 115 VAL A C 1
ATOM 906 O O . VAL A 1 115 ? -2.533 3.27 -26.344 1 94.25 115 VAL A O 1
ATOM 909 N N . GLY A 1 116 ? -3.312 1.356 -25.406 1 97.44 116 GLY A N 1
ATOM 910 C CA . GLY A 1 116 ? -3.447 0.683 -26.688 1 97.44 116 GLY A CA 1
ATOM 911 C C . GLY A 1 116 ? -2.221 -0.121 -27.062 1 97.44 116 GLY A C 1
ATOM 912 O O . GLY A 1 116 ? -2.283 -0.974 -27.953 1 97.44 116 GLY A O 1
ATOM 913 N N . ASP A 1 117 ? -1.102 0.064 -26.359 1 98.56 117 ASP A N 1
ATOM 914 C CA . ASP A 1 117 ? 0.108 -0.696 -26.656 1 98.56 117 ASP A CA 1
ATOM 915 C C . ASP A 1 117 ? -0.075 -2.174 -26.328 1 98.56 117 ASP A C 1
ATOM 917 O O . ASP A 1 117 ? -0.805 -2.518 -25.391 1 98.56 117 ASP A O 1
ATOM 921 N N . SER A 1 118 ? 0.598 -3.002 -27.062 1 98.81 118 SER A N 1
ATOM 922 C CA . SER A 1 118 ? 0.528 -4.449 -26.875 1 98.81 118 SER A CA 1
ATOM 923 C C . SER A 1 118 ? 1.529 -4.922 -25.828 1 98.81 118 SER A C 1
ATOM 925 O O . SER A 1 118 ? 2.709 -4.562 -25.891 1 98.81 118 SER A O 1
ATOM 927 N N . VAL A 1 119 ? 1.03 -5.641 -24.906 1 98.88 119 VAL A N 1
ATOM 928 C CA . VAL A 1 119 ? 1.826 -6.285 -23.859 1 98.88 119 VAL A CA 1
ATOM 929 C C . VAL A 1 119 ? 1.67 -7.801 -23.969 1 98.88 119 VAL A C 1
ATOM 931 O O . VAL A 1 119 ? 0.55 -8.32 -23.969 1 98.88 119 VAL A O 1
ATO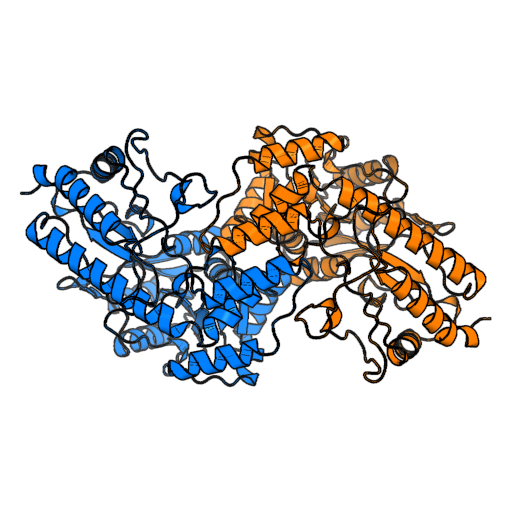M 934 N N . MET A 1 120 ? 2.816 -8.484 -24.031 1 98.88 120 MET A N 1
ATOM 935 C CA . MET A 1 120 ? 2.803 -9.93 -24.25 1 98.88 120 MET A CA 1
ATOM 936 C C . MET A 1 120 ? 3.174 -10.672 -22.969 1 98.88 120 MET A C 1
ATOM 938 O O . MET A 1 120 ? 4.012 -10.203 -22.188 1 98.88 120 MET A O 1
ATOM 942 N N . PHE A 1 121 ? 2.574 -11.742 -22.703 1 98.69 121 PHE A N 1
ATOM 943 C CA . PHE A 1 121 ? 3.039 -12.742 -21.75 1 98.69 121 PHE A CA 1
ATOM 944 C C . PHE A 1 121 ? 2.637 -14.141 -22.203 1 98.69 121 PHE A C 1
ATOM 946 O O . PHE A 1 121 ? 1.878 -14.297 -23.156 1 98.69 121 PHE A O 1
ATOM 953 N N . GLN A 1 122 ? 3.252 -15.148 -21.625 1 98.69 122 GLN A N 1
ATOM 954 C CA . GLN A 1 122 ? 3.068 -16.531 -22.047 1 98.69 122 GLN A CA 1
ATOM 955 C C . GLN A 1 122 ? 1.933 -17.203 -21.266 1 98.69 122 GLN A C 1
ATOM 957 O O . GLN A 1 122 ? 1.891 -17.141 -20.047 1 98.69 122 GLN A O 1
ATOM 962 N N . ILE A 1 123 ? 1.032 -17.875 -21.953 1 98.38 123 ILE A N 1
ATOM 963 C CA . ILE A 1 123 ? -0.08 -18.562 -21.312 1 98.38 123 ILE A CA 1
ATOM 964 C C . ILE A 1 123 ? 0.16 -20.062 -21.328 1 98.38 123 ILE A C 1
ATOM 966 O O . ILE A 1 123 ? 0.787 -20.578 -22.266 1 98.38 123 ILE A O 1
ATOM 970 N N . PRO A 1 124 ? -0.372 -20.891 -20.359 1 98.12 124 PRO A N 1
ATOM 971 C CA . PRO A 1 124 ? -1.122 -20.344 -19.234 1 98.12 124 PRO A CA 1
ATOM 972 C C . PRO A 1 124 ? -0.286 -19.406 -18.359 1 98.12 124 PRO A C 1
ATOM 974 O O . PRO A 1 124 ? 0.923 -19.609 -18.219 1 98.12 124 PRO A O 1
ATOM 977 N N . SER A 1 125 ? -0.97 -18.375 -17.844 1 97.75 125 SER A N 1
ATOM 978 C CA . SER A 1 125 ? -0.241 -17.375 -17.078 1 97.75 125 SER A CA 1
ATOM 979 C C . SER A 1 125 ? -0.998 -16.984 -15.82 1 97.75 125 SER A C 1
ATOM 981 O O . SER A 1 125 ? -2.213 -17.172 -15.734 1 97.75 125 SER A O 1
ATOM 983 N N . TYR A 1 126 ? -0.278 -16.438 -14.93 1 97.31 126 TYR A N 1
ATOM 984 C CA . TYR A 1 126 ? -0.844 -15.852 -13.719 1 97.31 126 TYR A CA 1
ATOM 985 C C . TYR A 1 126 ? -1.958 -14.867 -14.07 1 97.31 126 TYR A C 1
ATOM 987 O O . TYR A 1 126 ? -1.753 -13.938 -14.852 1 97.31 126 TYR A O 1
ATOM 995 N N . PRO A 1 127 ? -3.127 -14.984 -13.484 1 96.56 127 PRO A N 1
ATOM 996 C CA . PRO A 1 127 ? -4.32 -14.242 -13.898 1 96.56 127 PRO A CA 1
ATOM 997 C C . PRO A 1 127 ? -4.156 -12.734 -13.758 1 96.56 127 PRO A C 1
ATOM 999 O O . PRO A 1 127 ? -4.695 -11.969 -14.562 1 96.56 127 PRO A O 1
ATOM 1002 N N . HIS A 1 128 ? -3.432 -12.297 -12.812 1 95.19 128 HIS A N 1
ATOM 1003 C CA . HIS A 1 128 ? -3.357 -10.867 -12.547 1 95.19 128 HIS A CA 1
ATOM 1004 C C . HIS A 1 128 ? -2.541 -10.148 -13.609 1 95.19 128 HIS A C 1
ATOM 1006 O O . HIS A 1 128 ? -2.59 -8.922 -13.719 1 95.19 128 HIS A O 1
ATOM 1012 N N . PHE A 1 129 ? -1.788 -10.852 -14.43 1 97.19 129 PHE A N 1
ATOM 1013 C CA . PHE A 1 129 ? -1.157 -10.211 -15.578 1 97.19 129 PHE A CA 1
ATOM 1014 C C . PHE A 1 129 ? -2.205 -9.648 -16.531 1 97.19 129 PHE A C 1
ATOM 1016 O O . PHE A 1 129 ? -2.066 -8.531 -17.016 1 97.19 129 PHE A O 1
ATOM 1023 N N . PHE A 1 130 ? -3.262 -10.484 -16.766 1 95.38 130 PHE A N 1
ATOM 1024 C CA . PHE A 1 130 ? -4.355 -10.023 -17.625 1 95.38 130 PHE A CA 1
ATOM 1025 C C . PHE A 1 130 ? -4.973 -8.75 -17.062 1 95.38 130 PHE A C 1
ATOM 1027 O O . PHE A 1 130 ? -5.125 -7.762 -17.781 1 95.38 130 PHE A O 1
ATOM 1034 N N . GLU A 1 131 ? -5.219 -8.797 -15.805 1 91.62 131 GLU A N 1
ATOM 1035 C CA . GLU A 1 131 ? -5.875 -7.68 -15.141 1 91.62 131 GLU A CA 1
ATOM 1036 C C . GLU A 1 131 ? -5 -6.43 -15.172 1 91.62 131 GLU A C 1
ATOM 1038 O O . GLU A 1 131 ? -5.5 -5.32 -15.375 1 91.62 131 GLU A O 1
ATOM 1043 N N . SER A 1 132 ? -3.74 -6.586 -14.898 1 94.06 132 SER A N 1
ATOM 1044 C CA . SER A 1 132 ? -2.809 -5.465 -14.891 1 94.06 132 SER A CA 1
ATOM 1045 C C . SER A 1 132 ? -2.742 -4.789 -16.25 1 94.06 132 SER A C 1
ATOM 1047 O O . SER A 1 132 ? -2.668 -3.561 -16.344 1 94.06 132 SER A O 1
ATOM 1049 N N . VAL A 1 133 ? -2.748 -5.566 -17.312 1 96.56 133 VAL A N 1
ATOM 1050 C CA . VAL A 1 133 ? -2.625 -5.039 -18.672 1 96.56 133 VAL A CA 1
ATOM 1051 C C . VAL A 1 133 ? -3.943 -4.398 -19.094 1 96.56 133 VAL A C 1
ATOM 1053 O O . VAL A 1 133 ? -3.967 -3.25 -19.547 1 96.56 133 VAL A O 1
ATOM 1056 N N . GLU A 1 134 ? -5.039 -5.137 -18.891 1 94.69 134 GLU A N 1
ATOM 1057 C CA . GLU A 1 134 ? -6.352 -4.66 -19.312 1 94.69 134 GLU A CA 1
ATOM 1058 C C . GLU A 1 134 ? -6.836 -3.512 -18.438 1 94.69 134 GLU A C 1
ATOM 1060 O O . GLU A 1 134 ? -7.516 -2.602 -18.906 1 94.69 134 GLU A O 1
ATOM 1065 N N . GLY A 1 135 ? -6.426 -3.58 -17.234 1 91.5 135 GLY A N 1
ATOM 1066 C CA . GLY A 1 135 ? -6.883 -2.586 -16.281 1 91.5 135 GLY A CA 1
ATOM 1067 C C . GLY A 1 135 ? -6.363 -1.191 -16.562 1 91.5 135 GLY A C 1
ATOM 1068 O O . GLY A 1 135 ? -6.926 -0.201 -16.094 1 91.5 135 GLY A O 1
ATOM 1069 N N . ILE A 1 136 ? -5.293 -1.062 -17.25 1 91.62 136 ILE A N 1
ATOM 1070 C CA . ILE A 1 136 ? -4.746 0.244 -17.594 1 91.62 136 ILE A CA 1
ATOM 1071 C C . ILE A 1 136 ? -4.906 0.485 -19.094 1 91.62 136 ILE A C 1
ATOM 1073 O O . ILE A 1 136 ? -4.16 1.269 -19.688 1 91.62 136 ILE A O 1
ATOM 1077 N N . ASN A 1 137 ? -5.766 -0.284 -19.734 1 93.75 137 ASN A N 1
ATOM 1078 C CA . ASN A 1 137 ? -6.23 -0.11 -21.109 1 93.75 137 ASN A CA 1
ATOM 1079 C C . ASN A 1 137 ? -5.117 -0.375 -22.109 1 93.75 137 ASN A C 1
ATOM 1081 O O . ASN A 1 137 ? -4.973 0.359 -23.094 1 93.75 137 ASN A O 1
ATOM 1085 N N . ARG A 1 138 ? -4.234 -1.326 -21.812 1 97.56 138 ARG A N 1
ATOM 1086 C CA . ARG A 1 138 ? -3.309 -1.885 -22.781 1 97.56 138 ARG A CA 1
ATOM 1087 C C . ARG A 1 138 ? -3.875 -3.152 -23.422 1 97.56 138 ARG A C 1
ATOM 1089 O O . ARG A 1 138 ? -4.883 -3.688 -22.953 1 97.56 138 ARG A O 1
ATOM 1096 N N . LYS A 1 139 ? -3.26 -3.582 -24.5 1 98.31 139 LYS A N 1
ATOM 1097 C CA . LYS A 1 139 ? -3.729 -4.754 -25.234 1 98.31 139 LYS A CA 1
ATOM 1098 C C . LYS A 1 139 ? -2.93 -5.996 -24.859 1 98.31 139 LYS A C 1
ATOM 1100 O O . LYS A 1 139 ? -1.698 -5.992 -24.906 1 98.31 139 LYS A O 1
ATOM 1105 N N . VAL A 1 140 ? -3.588 -7.07 -24.547 1 98.44 140 VAL A N 1
ATOM 1106 C CA . VAL A 1 140 ? -2.945 -8.328 -24.172 1 98.44 140 VAL A CA 1
ATOM 1107 C C . VAL A 1 140 ? -2.607 -9.125 -25.438 1 98.44 140 VAL A C 1
ATOM 1109 O O . VAL A 1 140 ? -3.445 -9.273 -26.328 1 98.44 140 VAL A O 1
ATOM 1112 N N . VAL A 1 141 ? -1.407 -9.547 -25.5 1 98.69 141 VAL A N 1
ATOM 1113 C CA . VAL A 1 141 ? -0.972 -10.516 -26.5 1 98.69 141 VAL A CA 1
ATOM 1114 C C . VAL A 1 141 ? -0.6 -11.828 -25.812 1 98.69 141 VAL A C 1
ATOM 1116 O O . VAL A 1 141 ? 0.36 -11.883 -25.047 1 98.69 141 VAL A O 1
ATOM 1119 N N . ASN A 1 142 ? -1.334 -12.875 -26.125 1 98.12 142 ASN A N 1
ATOM 1120 C CA . ASN A 1 142 ? -1.136 -14.18 -25.5 1 98.12 142 ASN A CA 1
ATOM 1121 C C . ASN A 1 142 ? -0.171 -15.039 -26.312 1 98.12 142 ASN A C 1
ATOM 1123 O O . ASN A 1 142 ? -0.511 -15.508 -27.406 1 98.12 142 ASN A O 1
ATOM 1127 N N . ASN A 1 143 ? 0.96 -15.25 -25.781 1 98.62 143 ASN A N 1
ATOM 1128 C CA . ASN A 1 143 ? 1.885 -16.203 -26.375 1 98.62 143 ASN A CA 1
ATOM 1129 C C . ASN A 1 143 ? 1.751 -17.594 -25.734 1 98.62 143 ASN A C 1
ATOM 1131 O O . ASN A 1 143 ? 2.189 -17.797 -24.609 1 98.62 143 ASN A O 1
ATOM 1135 N N . ARG A 1 144 ? 1.259 -18.5 -26.453 1 98 144 ARG A N 1
ATOM 1136 C CA . ARG A 1 144 ? 0.898 -19.797 -25.875 1 98 144 ARG A CA 1
ATOM 1137 C C . ARG A 1 144 ? 2.115 -20.703 -25.781 1 98 144 ARG A C 1
ATOM 1139 O O . ARG A 1 144 ? 2.822 -20.922 -26.766 1 98 144 ARG A O 1
ATOM 1146 N N . LEU A 1 145 ? 2.365 -21.219 -24.594 1 98.06 145 LEU A N 1
ATOM 1147 C CA . LEU A 1 145 ? 3.35 -22.281 -24.422 1 98.06 145 LEU A CA 1
ATOM 1148 C C . LEU A 1 145 ? 2.846 -23.594 -25.016 1 98.06 145 LEU A C 1
ATOM 1150 O O . LEU A 1 145 ? 1.638 -23.828 -25.094 1 98.06 145 LEU A O 1
ATOM 1154 N N . VAL A 1 146 ? 3.822 -24.438 -25.406 1 96.19 146 VAL A N 1
ATOM 1155 C CA . VAL A 1 146 ? 3.469 -25.719 -26.031 1 96.19 146 VAL A CA 1
ATOM 1156 C C . VAL A 1 146 ? 3.965 -26.875 -25.156 1 96.19 146 VAL A C 1
ATOM 1158 O O . VAL A 1 146 ? 5.07 -26.812 -24.625 1 96.19 146 VAL A O 1
ATOM 1161 N N . GLN A 1 147 ? 3.064 -27.797 -24.984 1 92.12 147 GLN A N 1
ATOM 1162 C CA . GLN A 1 147 ? 3.459 -28.969 -24.219 1 92.12 147 GLN A CA 1
ATOM 1163 C C . GLN A 1 147 ? 4.117 -30.016 -25.109 1 92.12 147 GLN A C 1
ATOM 1165 O O . GLN A 1 147 ? 3.531 -30.453 -26.109 1 92.12 147 GLN A O 1
ATOM 1170 N N . LYS A 1 148 ? 5.348 -30.297 -24.812 1 90.88 148 LYS A N 1
ATOM 1171 C CA . LYS A 1 148 ? 6.078 -31.359 -25.484 1 90.88 148 LYS A CA 1
ATOM 1172 C C . LYS A 1 148 ? 6.574 -32.406 -24.484 1 90.88 148 LYS A C 1
ATOM 1174 O O . LYS A 1 148 ? 7.406 -32.094 -23.625 1 90.88 148 LYS A O 1
ATOM 1179 N N . ASN A 1 149 ? 6.129 -33.656 -24.562 1 87.75 149 ASN A N 1
ATOM 1180 C CA . ASN A 1 149 ? 6.512 -34.75 -23.672 1 87.75 149 ASN A CA 1
ATOM 1181 C C . ASN A 1 149 ? 6.27 -34.375 -22.203 1 87.75 149 ASN A C 1
ATOM 1183 O O . ASN A 1 149 ? 7.148 -34.562 -21.359 1 87.75 149 ASN A O 1
ATOM 1187 N N . GLY A 1 150 ? 5.172 -33.656 -21.953 1 87.25 150 GLY A N 1
ATOM 1188 C CA . GLY A 1 150 ? 4.75 -33.375 -20.594 1 87.25 150 GLY A CA 1
ATOM 1189 C C . GLY A 1 150 ? 5.383 -32.125 -20.016 1 87.25 150 GLY A C 1
ATOM 1190 O O . GLY A 1 150 ? 5.105 -31.734 -18.875 1 87.25 150 GLY A O 1
ATOM 1191 N N . VAL A 1 151 ? 6.188 -31.484 -20.859 1 92.69 151 VAL A N 1
ATOM 1192 C CA . VAL A 1 151 ? 6.879 -30.281 -20.406 1 92.69 151 VAL A CA 1
ATOM 1193 C C . VAL A 1 151 ? 6.422 -29.078 -21.234 1 92.69 151 VAL A C 1
ATOM 1195 O O . VAL A 1 151 ? 6.332 -29.156 -22.469 1 92.69 151 VAL A O 1
ATOM 1198 N N . TRP A 1 152 ? 6.078 -28.031 -20.562 1 96.94 152 TRP A N 1
ATOM 1199 C CA . TRP A 1 152 ? 5.688 -26.797 -21.234 1 96.94 152 TRP A CA 1
ATOM 1200 C C . TRP A 1 152 ? 6.91 -26.062 -21.781 1 96.94 152 TRP A C 1
ATOM 1202 O O . TRP A 1 152 ? 7.859 -25.797 -21.047 1 96.94 152 TRP A O 1
ATOM 1212 N N . ARG A 1 153 ? 6.902 -25.766 -23.047 1 97 153 ARG A N 1
ATOM 1213 C CA . ARG A 1 153 ? 8.047 -25.156 -23.719 1 97 153 ARG A CA 1
ATOM 1214 C C . ARG A 1 153 ? 7.637 -23.906 -24.5 1 97 153 ARG A C 1
ATOM 1216 O O . ARG A 1 153 ? 6.457 -23.719 -24.797 1 97 153 ARG A O 1
ATOM 1223 N N . ILE A 1 154 ? 8.633 -23.125 -24.828 1 98.19 154 ILE A N 1
ATOM 1224 C CA . ILE A 1 154 ? 8.414 -21.891 -25.578 1 98.19 154 ILE A CA 1
ATOM 1225 C C . ILE A 1 154 ? 8.477 -22.188 -27.078 1 98.19 154 ILE A C 1
ATOM 1227 O O . ILE A 1 154 ? 9.383 -22.891 -27.547 1 98.19 154 ILE A O 1
ATOM 1231 N N . ASP A 1 155 ? 7.492 -21.781 -27.797 1 98.31 155 ASP A N 1
ATOM 1232 C CA . ASP A 1 155 ? 7.574 -21.719 -29.25 1 98.31 155 ASP A CA 1
ATOM 1233 C C . ASP A 1 155 ? 8.203 -20.391 -29.703 1 98.31 155 ASP A C 1
ATOM 1235 O O . ASP A 1 155 ? 7.5 -19.406 -29.938 1 98.31 155 ASP A O 1
ATOM 1239 N N . PHE A 1 156 ? 9.477 -20.438 -29.969 1 98.62 156 PHE A N 1
ATOM 1240 C CA . PHE A 1 156 ? 10.242 -19.219 -30.203 1 98.62 156 PHE A CA 1
ATOM 1241 C C . PHE A 1 156 ? 9.844 -18.578 -31.531 1 98.62 156 PHE A C 1
ATOM 1243 O O . PHE A 1 156 ? 9.859 -17.344 -31.656 1 98.62 156 PHE A O 1
ATOM 1250 N N . GLU A 1 157 ? 9.578 -19.406 -32.469 1 98.5 157 GLU A N 1
ATOM 1251 C CA . GLU A 1 157 ? 9.125 -18.844 -33.75 1 98.5 157 GLU A CA 1
ATOM 1252 C C . GLU A 1 157 ? 7.816 -18.078 -33.562 1 98.5 157 GLU A C 1
ATOM 1254 O O . GLU A 1 157 ? 7.691 -16.953 -34.062 1 98.5 157 GLU A O 1
ATOM 1259 N N . ASP A 1 158 ? 6.898 -18.656 -32.938 1 98.62 158 ASP A N 1
ATOM 1260 C CA . ASP A 1 158 ? 5.621 -18 -32.656 1 98.62 158 ASP A CA 1
ATOM 1261 C C . ASP A 1 158 ? 5.812 -16.766 -31.797 1 98.62 158 ASP A C 1
ATOM 1263 O O . ASP A 1 158 ? 5.156 -15.742 -32 1 98.62 158 ASP A O 1
ATOM 1267 N N . PHE A 1 159 ? 6.68 -16.844 -30.875 1 98.81 159 PHE A N 1
ATOM 1268 C CA . PHE A 1 159 ? 7.008 -15.75 -29.969 1 98.81 159 PHE A CA 1
ATOM 1269 C C . PHE A 1 159 ? 7.484 -14.531 -30.75 1 98.81 159 PHE A C 1
ATOM 1271 O O . PHE A 1 159 ? 6.93 -13.438 -30.594 1 98.81 159 PHE A O 1
ATOM 1278 N N . GLU A 1 160 ? 8.422 -14.719 -31.547 1 98.88 160 GLU A N 1
ATOM 1279 C CA . GLU A 1 160 ? 8.977 -13.609 -32.312 1 98.88 160 GLU A CA 1
ATOM 1280 C C . GLU A 1 160 ? 7.969 -13.086 -33.344 1 98.88 160 GLU A C 1
ATOM 1282 O O . GLU A 1 160 ? 7.844 -11.875 -33.531 1 98.88 160 GLU A O 1
ATOM 1287 N N . GLN A 1 161 ? 7.281 -13.984 -34 1 98.75 161 GLN A N 1
ATOM 1288 C CA . GLN A 1 161 ? 6.293 -13.578 -35 1 98.75 161 GLN A CA 1
ATOM 1289 C C . GLN A 1 161 ? 5.211 -12.703 -34.375 1 98.75 161 GLN A C 1
ATOM 1291 O O . GLN A 1 161 ? 4.785 -11.711 -34.969 1 98.75 161 GLN A O 1
ATOM 1296 N N . GLN A 1 162 ? 4.75 -13.062 -33.219 1 98.75 162 GLN A N 1
ATOM 1297 C CA . GLN A 1 162 ? 3.701 -12.305 -32.562 1 98.75 162 GLN A CA 1
ATOM 1298 C C . GLN A 1 162 ? 4.219 -10.945 -32.094 1 98.75 162 GLN A C 1
ATOM 1300 O O . GLN A 1 162 ? 3.473 -9.961 -32.094 1 98.75 162 GLN A O 1
ATOM 1305 N N . ILE A 1 163 ? 5.465 -10.898 -31.641 1 98.88 163 ILE A N 1
ATOM 1306 C CA . ILE A 1 163 ? 6.07 -9.625 -31.281 1 98.88 163 ILE A CA 1
ATOM 1307 C C . ILE A 1 163 ? 6 -8.664 -32.469 1 98.88 163 ILE A C 1
ATOM 1309 O O . ILE A 1 163 ? 5.602 -7.508 -32.312 1 98.88 163 ILE A O 1
ATOM 1313 N N . ILE A 1 164 ? 6.332 -9.188 -33.656 1 98.69 164 ILE A N 1
ATOM 1314 C CA . ILE A 1 164 ? 6.375 -8.383 -34.875 1 98.69 164 ILE A CA 1
ATOM 1315 C C . ILE A 1 164 ? 4.953 -8.023 -35.312 1 98.69 164 ILE A C 1
ATOM 1317 O O . ILE A 1 164 ? 4.629 -6.848 -35.469 1 98.69 164 ILE A O 1
ATOM 1321 N N . SER A 1 165 ? 4.082 -9.016 -35.406 1 98.69 165 SER A N 1
ATOM 1322 C CA . SER A 1 165 ? 2.756 -8.82 -35.969 1 98.69 165 SER A CA 1
ATOM 1323 C C . SER A 1 165 ? 1.89 -7.949 -35.062 1 98.69 165 SER A C 1
ATOM 1325 O O . SER A 1 165 ? 1.041 -7.195 -35.531 1 98.69 165 SER A O 1
ATOM 1327 N N . GLU A 1 166 ? 2.113 -8 -33.75 1 98.75 166 GLU A N 1
ATOM 1328 C CA . GLU A 1 166 ? 1.277 -7.266 -32.812 1 98.75 166 GLU A CA 1
ATOM 1329 C C . GLU A 1 166 ? 1.972 -5.992 -32.344 1 98.75 166 GLU A C 1
ATOM 1331 O O . GLU A 1 166 ? 1.429 -5.258 -31.5 1 98.75 166 GLU A O 1
ATOM 1336 N N . ASN A 1 167 ? 3.154 -5.746 -32.781 1 98.62 167 ASN A N 1
ATOM 1337 C CA . ASN A 1 167 ? 3.938 -4.582 -32.375 1 98.62 167 ASN A CA 1
ATOM 1338 C C . ASN A 1 167 ? 4.059 -4.484 -30.859 1 98.62 167 ASN A C 1
ATOM 1340 O O . ASN A 1 167 ? 3.693 -3.467 -30.266 1 98.62 167 ASN A O 1
ATOM 1344 N N . VAL A 1 168 ? 4.52 -5.531 -30.25 1 98.88 168 VAL A N 1
ATOM 1345 C CA . VAL A 1 168 ? 4.605 -5.66 -28.797 1 98.88 168 VAL A CA 1
ATOM 1346 C C . VAL A 1 168 ? 5.613 -4.656 -28.25 1 98.88 168 VAL A C 1
ATOM 1348 O O . VAL A 1 168 ? 6.711 -4.504 -28.797 1 98.88 168 VAL A O 1
ATOM 1351 N N . LYS A 1 169 ? 5.199 -3.965 -27.156 1 98.88 169 LYS A N 1
ATOM 1352 C CA . LYS A 1 169 ? 6.078 -2.98 -26.547 1 98.88 169 LYS A CA 1
ATOM 1353 C C . LYS A 1 169 ? 6.711 -3.533 -25.266 1 98.88 169 LYS A C 1
ATOM 1355 O O . LYS A 1 169 ? 7.797 -3.107 -24.875 1 98.88 169 LYS A O 1
ATOM 1360 N N . ALA A 1 170 ? 6.043 -4.383 -24.625 1 98.94 170 ALA A N 1
ATOM 1361 C CA . ALA A 1 170 ? 6.52 -4.969 -23.375 1 98.94 170 ALA A CA 1
ATOM 1362 C C . ALA A 1 170 ? 6.18 -6.457 -23.297 1 98.94 170 ALA A C 1
ATOM 1364 O O . ALA A 1 170 ? 5.156 -6.891 -23.844 1 98.94 170 ALA A O 1
ATOM 1365 N N . PHE A 1 171 ? 7.07 -7.219 -22.719 1 98.94 171 PHE A N 1
ATOM 1366 C CA . PHE A 1 171 ? 6.926 -8.648 -22.453 1 98.94 171 PHE A CA 1
ATOM 1367 C C . PHE A 1 171 ? 7.016 -8.93 -20.953 1 98.94 171 PHE A C 1
ATOM 1369 O O . PHE A 1 171 ? 8.039 -8.648 -20.328 1 98.94 171 PHE A O 1
ATOM 1376 N N . ILE A 1 172 ? 5.93 -9.422 -20.312 1 98.94 172 ILE A N 1
ATOM 1377 C CA . ILE A 1 172 ? 5.957 -9.867 -18.922 1 98.94 172 ILE A CA 1
ATOM 1378 C C . ILE A 1 172 ? 6.43 -11.312 -18.859 1 98.94 172 ILE A C 1
ATOM 1380 O O . ILE A 1 172 ? 5.715 -12.227 -19.281 1 98.94 172 ILE A O 1
ATOM 1384 N N . LEU A 1 173 ? 7.59 -11.477 -18.328 1 98.88 173 LEU A N 1
ATOM 1385 C CA . LEU A 1 173 ? 8.18 -12.797 -18.172 1 98.88 173 LEU A CA 1
ATOM 1386 C C . LEU A 1 173 ? 7.941 -13.328 -16.766 1 98.88 173 LEU A C 1
ATOM 1388 O O . LEU A 1 173 ? 8.383 -12.727 -15.781 1 98.88 173 LEU A O 1
ATOM 1392 N N . CYS A 1 174 ? 7.156 -14.344 -16.672 1 98.69 174 CYS A N 1
ATOM 1393 C CA . CYS A 1 174 ? 6.949 -15.031 -15.398 1 98.69 174 CYS A CA 1
ATOM 1394 C C . CYS A 1 174 ? 7.996 -16.125 -15.195 1 98.69 174 CYS A C 1
ATOM 1396 O O . CYS A 1 174 ? 7.922 -17.188 -15.82 1 98.69 174 CYS A O 1
ATOM 1398 N N . SER A 1 175 ? 8.992 -15.883 -14.344 1 98.38 175 SER A N 1
ATOM 1399 C CA . SER A 1 175 ? 10.117 -16.797 -14.172 1 98.38 175 SER A CA 1
ATOM 1400 C C . SER A 1 175 ? 10.562 -16.859 -12.719 1 98.38 175 SER A C 1
ATOM 1402 O O . SER A 1 175 ? 11.203 -15.93 -12.219 1 98.38 175 SER A O 1
ATOM 1404 N N . PRO A 1 176 ? 10.336 -18 -12.086 1 98.31 176 PRO A N 1
ATOM 1405 C CA . PRO A 1 176 ? 9.703 -19.25 -12.516 1 98.31 176 PRO A CA 1
ATOM 1406 C C . PRO A 1 176 ? 8.25 -19.062 -12.938 1 98.31 176 PRO A C 1
ATOM 1408 O O . PRO A 1 176 ? 7.594 -18.109 -12.508 1 98.31 176 PRO A O 1
ATOM 1411 N N . GLN A 1 177 ? 7.82 -20 -13.766 1 98.38 177 GLN A N 1
ATOM 1412 C CA . GLN A 1 177 ? 6.559 -19.828 -14.477 1 98.38 177 GLN A CA 1
ATOM 1413 C C . GLN A 1 177 ? 5.383 -20.344 -13.641 1 98.38 177 GLN A C 1
ATOM 1415 O O . GLN A 1 177 ? 5.441 -21.453 -13.094 1 98.38 177 GLN A O 1
ATOM 1420 N N . ASN A 1 178 ? 4.402 -19.609 -13.375 1 98.06 178 ASN A N 1
ATOM 1421 C CA . ASN A 1 178 ? 3.109 -19.922 -12.766 1 98.06 178 ASN A CA 1
ATOM 1422 C C . ASN A 1 178 ? 1.982 -19.875 -13.797 1 98.06 178 ASN A C 1
ATOM 1424 O O . ASN A 1 178 ? 1.733 -18.828 -14.406 1 98.06 178 ASN A O 1
ATOM 1428 N N . PRO A 1 179 ? 1.459 -20.984 -14.086 1 98.06 179 PRO A N 1
ATOM 1429 C CA . PRO A 1 179 ? 1.224 -22.109 -13.172 1 98.06 179 PRO A CA 1
ATOM 1430 C C . PRO A 1 179 ? 2.006 -23.359 -13.562 1 98.06 179 PRO A C 1
ATOM 1432 O O . PRO A 1 179 ? 1.894 -24.391 -12.898 1 98.06 179 PRO A O 1
ATOM 1435 N N . THR A 1 180 ? 2.848 -23.328 -14.547 1 97.75 180 THR A N 1
ATOM 1436 C CA . THR A 1 180 ? 3.418 -24.547 -15.102 1 97.75 180 THR A CA 1
ATOM 1437 C C . THR A 1 180 ? 4.547 -25.062 -14.219 1 97.75 180 THR A C 1
ATOM 1439 O O . THR A 1 180 ? 4.961 -26.219 -14.352 1 97.75 180 THR A O 1
ATOM 1442 N N . GLY A 1 181 ? 5.082 -24.172 -13.453 1 97.56 181 GLY A N 1
ATOM 1443 C CA . GLY A 1 181 ? 6.164 -24.578 -12.57 1 97.56 181 GLY A CA 1
ATOM 1444 C C . GLY A 1 181 ? 7.512 -24.641 -13.266 1 97.56 181 GLY A C 1
ATOM 1445 O O . GLY A 1 181 ? 8.5 -25.094 -12.672 1 97.56 181 GLY A O 1
ATOM 1446 N N . ARG A 1 182 ? 7.633 -24.109 -14.461 1 97.62 182 ARG A N 1
ATOM 1447 C CA . ARG A 1 182 ? 8.875 -24.156 -15.227 1 97.62 182 ARG A CA 1
ATOM 1448 C C . ARG A 1 182 ? 9.914 -23.203 -14.633 1 97.62 182 ARG A C 1
ATOM 1450 O O . ARG A 1 182 ? 9.586 -22.094 -14.211 1 97.62 182 ARG A O 1
ATOM 1457 N N . VAL A 1 183 ? 11.117 -23.672 -14.562 1 98.19 183 VAL A N 1
ATOM 1458 C CA . VAL A 1 183 ? 12.312 -22.844 -14.406 1 98.19 183 VAL A CA 1
ATOM 1459 C C . VAL A 1 183 ? 13.086 -22.797 -15.727 1 98.19 183 VAL A C 1
ATOM 1461 O O . VAL A 1 183 ? 13.727 -23.766 -16.109 1 98.19 183 VAL A O 1
ATOM 1464 N N . PHE A 1 184 ? 13.016 -21.672 -16.406 1 97.88 184 PHE A N 1
ATOM 1465 C CA . PHE A 1 184 ? 13.578 -21.578 -17.75 1 97.88 184 PHE A CA 1
ATOM 1466 C C . PHE A 1 184 ? 15.094 -21.75 -17.719 1 97.88 184 PHE A C 1
ATOM 1468 O O . PHE A 1 184 ? 15.758 -21.234 -16.812 1 97.88 184 PHE A O 1
ATOM 1475 N N . ASP A 1 185 ? 15.586 -22.484 -18.656 1 96.69 185 ASP A N 1
ATOM 1476 C CA . ASP A 1 185 ? 17.031 -22.672 -18.781 1 96.69 185 ASP A CA 1
ATOM 1477 C C . ASP A 1 185 ? 17.703 -21.422 -19.328 1 96.69 185 ASP A C 1
ATOM 1479 O O . ASP A 1 185 ? 17.047 -20.547 -19.891 1 96.69 185 ASP A O 1
ATOM 1483 N N . LYS A 1 186 ? 18.984 -21.391 -19.172 1 97.56 186 LYS A N 1
ATOM 1484 C CA . LYS A 1 186 ? 19.781 -20.234 -19.609 1 97.56 186 LYS A CA 1
ATOM 1485 C C . LYS A 1 186 ? 19.547 -19.953 -21.094 1 97.56 186 LYS A C 1
ATOM 1487 O O . LYS A 1 186 ? 19.328 -18.797 -21.484 1 97.56 186 LYS A O 1
ATOM 1492 N N . ASP A 1 187 ? 19.562 -21.016 -21.891 1 97.81 187 ASP A N 1
ATOM 1493 C CA . ASP A 1 187 ? 19.406 -20.844 -23.328 1 97.81 187 ASP A CA 1
ATOM 1494 C C . ASP A 1 187 ? 18.016 -20.297 -23.672 1 97.81 187 ASP A C 1
ATOM 1496 O O . ASP A 1 187 ? 17.875 -19.484 -24.578 1 97.81 187 ASP A O 1
ATOM 1500 N N . GLU A 1 188 ? 16.969 -20.75 -23 1 98.06 188 GLU A N 1
ATOM 1501 C CA . GLU A 1 188 ? 15.617 -20.25 -23.219 1 98.06 188 GLU A CA 1
ATOM 1502 C C . GLU A 1 188 ? 15.516 -18.766 -22.859 1 98.06 188 GLU A C 1
ATOM 1504 O O . GLU A 1 188 ? 14.945 -17.984 -23.625 1 98.06 188 GLU A O 1
ATOM 1509 N N . LEU A 1 189 ? 16.094 -18.359 -21.734 1 98.62 189 LEU A N 1
ATOM 1510 C CA . LEU A 1 189 ? 16.078 -16.969 -21.297 1 98.62 189 LEU A CA 1
ATOM 1511 C C . LEU A 1 189 ? 16.844 -16.078 -22.266 1 98.62 189 LEU A C 1
ATOM 1513 O O . LEU A 1 189 ? 16.344 -15.016 -22.672 1 98.62 189 LEU A O 1
ATOM 1517 N N . GLU A 1 190 ? 18.031 -16.531 -22.656 1 98.62 190 GLU A N 1
ATOM 1518 C CA . GLU A 1 190 ? 18.859 -15.75 -23.562 1 98.62 190 GLU A CA 1
ATOM 1519 C C . GLU A 1 190 ? 18.172 -15.547 -24.906 1 98.62 190 GLU A C 1
ATOM 1521 O O . GLU A 1 190 ? 18.25 -14.469 -25.5 1 98.62 190 GLU A O 1
ATOM 1526 N N . GLN A 1 191 ? 17.531 -16.609 -25.375 1 98.62 191 GLN A N 1
ATOM 1527 C CA . GLN A 1 191 ? 16.828 -16.484 -26.641 1 98.62 191 GLN A CA 1
ATOM 1528 C C . GLN A 1 191 ? 15.68 -15.484 -26.547 1 98.62 191 GLN A C 1
ATOM 1530 O O . GLN A 1 191 ? 15.477 -14.672 -27.453 1 98.62 191 GLN A O 1
ATOM 1535 N N . MET A 1 192 ? 14.891 -15.492 -25.484 1 98.81 192 MET A N 1
ATOM 1536 C CA . MET A 1 192 ? 13.828 -14.508 -25.281 1 98.81 192 MET A CA 1
ATOM 1537 C C . MET A 1 192 ? 14.406 -13.094 -25.188 1 98.81 192 MET A C 1
ATOM 1539 O O . MET A 1 192 ? 13.875 -12.164 -25.797 1 98.81 192 MET A O 1
ATOM 1543 N N . ILE A 1 193 ? 15.531 -12.922 -24.453 1 98.81 193 ILE A N 1
ATOM 1544 C CA . ILE A 1 193 ? 16.188 -11.633 -24.281 1 98.81 193 ILE A CA 1
ATOM 1545 C C . ILE A 1 193 ? 16.625 -11.094 -25.641 1 98.81 193 ILE A C 1
ATOM 1547 O O . ILE A 1 193 ? 16.375 -9.938 -25.969 1 98.81 193 ILE A O 1
ATOM 1551 N N . ASN A 1 194 ? 17.266 -11.977 -26.422 1 98.69 194 ASN A N 1
ATOM 1552 C CA . ASN A 1 194 ? 17.781 -11.57 -27.719 1 98.69 194 ASN A CA 1
ATOM 1553 C C . ASN A 1 194 ? 16.672 -11.141 -28.656 1 98.69 194 ASN A C 1
ATOM 1555 O O . ASN A 1 194 ? 16.797 -10.148 -29.375 1 98.69 194 ASN A O 1
ATOM 1559 N N . ILE A 1 195 ? 15.594 -11.898 -28.688 1 98.81 195 ILE A N 1
ATOM 1560 C CA . ILE A 1 195 ? 14.453 -11.555 -29.531 1 98.81 195 ILE A CA 1
ATOM 1561 C C . ILE A 1 195 ? 13.867 -10.219 -29.078 1 98.81 195 ILE A C 1
ATOM 1563 O O . ILE A 1 195 ? 13.609 -9.344 -29.906 1 98.81 195 ILE A O 1
ATOM 1567 N N . CYS A 1 196 ? 13.656 -9.992 -27.781 1 98.88 196 CYS A N 1
ATOM 1568 C CA . CYS A 1 196 ? 13.102 -8.75 -27.25 1 98.88 196 CYS A CA 1
ATOM 1569 C C . CYS A 1 196 ? 14.008 -7.57 -27.578 1 98.88 196 CYS A C 1
ATOM 1571 O O . CYS A 1 196 ? 13.531 -6.508 -27.984 1 98.88 196 CYS A O 1
ATOM 1573 N N . LYS A 1 197 ? 15.289 -7.781 -27.406 1 98.44 197 LYS A N 1
ATOM 1574 C CA . LYS A 1 197 ? 16.25 -6.723 -27.703 1 98.44 197 LYS A CA 1
ATOM 1575 C C . LYS A 1 197 ? 16.203 -6.352 -29.188 1 98.44 197 LYS A C 1
ATOM 1577 O O . LYS A 1 197 ? 16.203 -5.168 -29.547 1 98.44 197 LYS A O 1
ATOM 1582 N N . LYS A 1 198 ? 16.219 -7.387 -30.031 1 98.38 198 LYS A N 1
ATOM 1583 C CA . LYS A 1 198 ? 16.172 -7.207 -31.469 1 98.38 198 LYS A CA 1
ATOM 1584 C C . LYS A 1 198 ? 14.977 -6.352 -31.891 1 98.38 198 LYS A C 1
ATOM 1586 O O . LYS A 1 198 ? 15.07 -5.551 -32.812 1 98.38 198 LYS A O 1
ATOM 1591 N N . HIS A 1 199 ? 13.898 -6.477 -31.219 1 98.69 199 HIS A N 1
ATOM 1592 C CA . HIS A 1 199 ? 12.664 -5.828 -31.641 1 98.69 199 HIS A CA 1
ATOM 1593 C C . HIS A 1 199 ? 12.266 -4.707 -30.703 1 98.69 199 HIS A C 1
ATOM 1595 O O . HIS A 1 199 ? 11.133 -4.219 -30.734 1 98.69 199 HIS A O 1
ATOM 1601 N N . ASN A 1 200 ? 13.156 -4.297 -29.781 1 98.31 200 ASN A N 1
ATOM 1602 C CA . ASN A 1 200 ? 12.984 -3.176 -28.859 1 98.31 200 ASN A CA 1
ATOM 1603 C C . ASN A 1 200 ? 11.789 -3.387 -27.938 1 98.31 200 ASN A C 1
ATOM 1605 O O . ASN A 1 200 ? 10.945 -2.504 -27.797 1 98.31 200 ASN A O 1
ATOM 1609 N N . VAL A 1 201 ? 11.648 -4.555 -27.422 1 98.88 201 VAL A N 1
ATOM 1610 C CA . VAL A 1 201 ? 10.633 -4.91 -26.438 1 98.88 201 VAL A CA 1
ATOM 1611 C C . VAL A 1 201 ? 11.242 -4.906 -25.047 1 98.88 201 VAL A C 1
ATOM 1613 O O . VAL A 1 201 ? 12.281 -5.523 -24.812 1 98.88 201 VAL A O 1
ATOM 1616 N N . ILE A 1 202 ? 10.648 -4.207 -24.094 1 98.81 202 ILE A N 1
ATOM 1617 C CA . ILE A 1 202 ? 11.133 -4.223 -22.719 1 98.81 202 ILE A CA 1
ATOM 1618 C C . ILE A 1 202 ? 10.656 -5.492 -22.016 1 98.81 202 ILE A C 1
ATOM 1620 O O . ILE A 1 202 ? 9.602 -6.035 -22.344 1 98.81 202 ILE A O 1
ATOM 1624 N N . ILE A 1 203 ? 11.453 -5.996 -21.078 1 98.94 203 ILE A N 1
ATOM 1625 C CA . ILE A 1 203 ? 11.117 -7.199 -20.328 1 98.94 203 ILE A CA 1
ATOM 1626 C C . ILE A 1 203 ? 10.797 -6.832 -18.891 1 98.94 203 ILE A C 1
ATOM 1628 O O . ILE A 1 203 ? 11.594 -6.172 -18.219 1 98.94 203 ILE A O 1
ATOM 1632 N N . ILE A 1 204 ? 9.656 -7.129 -18.453 1 98.94 204 ILE A N 1
ATOM 1633 C CA . ILE A 1 204 ? 9.289 -7.113 -17.047 1 98.94 204 ILE A CA 1
ATOM 1634 C C . ILE A 1 204 ? 9.352 -8.531 -16.484 1 98.94 204 ILE A C 1
ATOM 1636 O O . ILE A 1 204 ? 8.438 -9.328 -16.703 1 98.94 204 ILE A O 1
ATOM 1640 N N . SER A 1 205 ? 10.352 -8.828 -15.75 1 98.94 205 SER A N 1
ATOM 1641 C CA . SER A 1 205 ? 10.57 -10.18 -15.25 1 98.94 205 SER A CA 1
ATOM 1642 C C . SER A 1 205 ? 10.008 -10.352 -13.844 1 98.94 205 SER A C 1
ATOM 1644 O O . SER A 1 205 ? 10.594 -9.875 -12.867 1 98.94 205 SER A O 1
ATOM 1646 N N . ASP A 1 206 ? 8.891 -10.992 -13.758 1 98.81 206 ASP A N 1
ATOM 1647 C CA . ASP A 1 206 ? 8.336 -11.367 -12.461 1 98.81 206 ASP A CA 1
ATOM 1648 C C . ASP A 1 206 ? 9.055 -12.594 -11.891 1 98.81 206 ASP A C 1
ATOM 1650 O O . ASP A 1 206 ? 8.836 -13.719 -12.344 1 98.81 206 ASP A O 1
ATOM 1654 N N . GLU A 1 207 ? 9.836 -12.352 -10.875 1 98.81 207 GLU A N 1
ATOM 1655 C CA . GLU A 1 207 ? 10.648 -13.43 -10.328 1 98.81 207 GLU A CA 1
ATOM 1656 C C . GLU A 1 207 ? 10.312 -13.688 -8.867 1 98.81 207 GLU A C 1
ATOM 1658 O O . GLU A 1 207 ? 11.195 -14.047 -8.078 1 98.81 207 GLU A O 1
ATOM 1663 N N . ILE A 1 208 ? 9.055 -13.5 -8.555 1 98.5 208 ILE A N 1
ATOM 1664 C CA . ILE A 1 208 ? 8.578 -13.578 -7.176 1 98.5 208 ILE A CA 1
ATOM 1665 C C . ILE A 1 208 ? 8.766 -15 -6.645 1 98.5 208 ILE A C 1
ATOM 1667 O O . ILE A 1 208 ? 8.852 -15.203 -5.43 1 98.5 208 ILE A O 1
ATOM 1671 N N . HIS A 1 209 ? 8.844 -16.016 -7.5 1 98.5 209 HIS A N 1
ATOM 1672 C CA . HIS A 1 209 ? 8.945 -17.406 -7.086 1 98.5 209 HIS A CA 1
ATOM 1673 C C . HIS A 1 209 ? 10.391 -17.906 -7.168 1 98.5 209 HIS A C 1
ATOM 1675 O O . HIS A 1 209 ? 10.648 -19.109 -7.086 1 98.5 209 HIS A O 1
ATOM 1681 N N . CYS A 1 210 ? 11.32 -17.031 -7.254 1 98.31 210 CYS A N 1
ATOM 1682 C CA . CYS A 1 210 ? 12.688 -17.359 -7.629 1 98.31 210 CYS A CA 1
ATOM 1683 C C . CYS A 1 210 ? 13.367 -18.188 -6.539 1 98.31 210 CYS A C 1
ATOM 1685 O O . CYS A 1 210 ? 14.375 -18.844 -6.793 1 98.31 210 CYS A O 1
ATOM 1687 N N . ASP A 1 211 ? 12.828 -18.188 -5.324 1 98.25 211 ASP A N 1
ATOM 1688 C CA . ASP A 1 211 ? 13.438 -18.938 -4.227 1 98.25 211 ASP A CA 1
ATOM 1689 C C . ASP A 1 211 ? 12.758 -20.297 -4.055 1 98.25 211 ASP A C 1
ATOM 1691 O O . ASP A 1 211 ? 13.273 -21.172 -3.346 1 98.25 211 ASP A O 1
ATOM 1695 N N . LEU A 1 212 ? 11.648 -20.484 -4.68 1 98.5 212 LEU A N 1
ATOM 1696 C CA . LEU A 1 212 ? 10.844 -21.688 -4.484 1 98.5 212 LEU A CA 1
ATOM 1697 C C . LEU A 1 212 ? 11.188 -22.75 -5.52 1 98.5 212 LEU A C 1
ATOM 1699 O O . LEU A 1 212 ? 10.336 -23.172 -6.305 1 98.5 212 LEU A O 1
ATOM 1703 N N . LEU A 1 213 ? 12.414 -23.188 -5.473 1 98.19 213 LEU A N 1
ATOM 1704 C CA . LEU A 1 213 ? 12.984 -24.125 -6.445 1 98.19 213 LEU A CA 1
ATOM 1705 C C . LEU A 1 213 ? 12.906 -25.547 -5.934 1 98.19 213 LEU A C 1
ATOM 1707 O O . LEU A 1 213 ? 13.25 -25.828 -4.781 1 98.19 213 LEU A O 1
ATOM 1711 N N . LEU A 1 214 ? 12.508 -26.406 -6.809 1 97.38 214 LEU A N 1
ATOM 1712 C CA . LEU A 1 214 ? 12.352 -27.812 -6.422 1 97.38 214 LEU A CA 1
ATOM 1713 C C . LEU A 1 214 ? 13.43 -28.672 -7.066 1 97.38 214 LEU A C 1
ATOM 1715 O O . LEU A 1 214 ? 13.867 -29.672 -6.477 1 97.38 214 LEU A O 1
ATOM 1719 N N . THR A 1 215 ? 13.844 -28.359 -8.305 1 93.25 215 THR A N 1
ATOM 1720 C CA . THR A 1 215 ? 14.758 -29.281 -8.984 1 93.25 215 THR A CA 1
ATOM 1721 C C . THR A 1 215 ? 15.891 -28.516 -9.664 1 93.25 215 THR A C 1
ATOM 1723 O O . THR A 1 215 ? 16.922 -29.094 -10.016 1 93.25 215 THR A O 1
ATOM 1726 N N . LYS A 1 216 ? 15.719 -27.219 -9.984 1 92.81 216 LYS A N 1
ATOM 1727 C CA . LYS A 1 216 ? 16.672 -26.422 -10.758 1 92.81 216 LYS A CA 1
ATOM 1728 C C . LYS A 1 216 ? 17.047 -25.141 -10.023 1 92.81 216 LYS A C 1
ATOM 1730 O O . LYS A 1 216 ? 16.453 -24.812 -8.984 1 92.81 216 LYS A O 1
ATOM 1735 N N . GLN A 1 217 ? 18.047 -24.609 -10.547 1 94.38 217 GLN A N 1
ATOM 1736 C CA . GLN A 1 217 ? 18.438 -23.281 -10.062 1 94.38 217 GLN A CA 1
ATOM 1737 C C . GLN A 1 217 ? 17.812 -22.188 -10.914 1 94.38 217 GLN A C 1
ATOM 1739 O O . GLN A 1 217 ? 17.656 -22.359 -12.125 1 94.38 217 GLN A O 1
ATOM 1744 N N . HIS A 1 218 ? 17.516 -21.125 -10.289 1 97.31 218 HIS A N 1
ATOM 1745 C CA . HIS A 1 218 ? 16.969 -19.953 -10.977 1 97.31 218 HIS A CA 1
ATOM 1746 C C . HIS A 1 218 ? 18.078 -19.031 -11.461 1 97.31 218 HIS A C 1
ATOM 1748 O O . HIS A 1 218 ? 19.109 -18.891 -10.797 1 97.31 218 HIS A O 1
ATOM 1754 N N . LEU A 1 219 ? 17.906 -18.484 -12.641 1 98 219 LEU A N 1
ATOM 1755 C CA . LEU A 1 219 ? 18.75 -17.406 -13.156 1 98 219 LEU A CA 1
ATOM 1756 C C . LEU A 1 219 ? 17.969 -16.109 -13.289 1 98 219 LEU A C 1
ATOM 1758 O O . LEU A 1 219 ? 16.953 -16.062 -13.969 1 98 219 LEU A O 1
ATOM 1762 N N . HIS A 1 220 ? 18.484 -15.078 -12.602 1 98.5 220 HIS A N 1
ATOM 1763 C CA . HIS A 1 220 ? 17.844 -13.781 -12.773 1 98.5 220 HIS A CA 1
ATOM 1764 C C . HIS A 1 220 ? 18.031 -13.266 -14.195 1 98.5 220 HIS A C 1
ATOM 1766 O O . HIS A 1 220 ? 19.156 -13.148 -14.672 1 98.5 220 HIS A O 1
ATOM 1772 N N . THR A 1 221 ? 16.953 -12.898 -14.797 1 98.69 221 THR A N 1
ATOM 1773 C CA . THR A 1 221 ? 16.953 -12.523 -16.203 1 98.69 221 THR A CA 1
ATOM 1774 C C . THR A 1 221 ? 17.891 -11.352 -16.453 1 98.69 221 THR A C 1
ATOM 1776 O O . THR A 1 221 ? 18.703 -11.383 -17.391 1 98.69 221 THR A O 1
ATOM 1779 N N . ALA A 1 222 ? 17.859 -10.352 -15.594 1 98.44 222 ALA A N 1
ATOM 1780 C CA . ALA A 1 222 ? 18.625 -9.125 -15.781 1 98.44 222 ALA A CA 1
ATOM 1781 C C . ALA A 1 222 ? 20.125 -9.375 -15.594 1 98.44 222 ALA A C 1
ATOM 1783 O O . ALA A 1 222 ? 20.953 -8.547 -15.977 1 98.44 222 ALA A O 1
ATOM 1784 N N . SER A 1 223 ? 20.5 -10.492 -14.984 1 97.5 223 SER A N 1
ATOM 1785 C CA . SER A 1 223 ? 21.906 -10.805 -14.734 1 97.5 223 SER A CA 1
ATOM 1786 C C . SER A 1 223 ? 22.562 -11.391 -15.977 1 97.5 223 SER A C 1
ATOM 1788 O O . SER A 1 223 ? 23.797 -11.508 -16.031 1 97.5 223 SER A O 1
ATOM 1790 N N . LEU A 1 224 ? 21.797 -11.797 -16.969 1 97.88 224 LEU A N 1
ATOM 1791 C CA . LEU A 1 224 ? 22.297 -12.445 -18.172 1 97.88 224 LEU A CA 1
ATOM 1792 C C . LEU A 1 224 ? 22.828 -11.414 -19.172 1 97.88 224 LEU A C 1
ATOM 1794 O O . LEU A 1 224 ? 22.484 -10.234 -19.078 1 97.88 224 LEU A O 1
ATOM 1798 N N . PRO A 1 225 ? 23.594 -11.883 -20.125 1 94.62 225 PRO A N 1
ATOM 1799 C CA . PRO A 1 225 ? 24.141 -10.953 -21.109 1 94.62 225 PRO A CA 1
ATOM 1800 C C . PRO A 1 225 ? 23.047 -10.242 -21.922 1 94.62 225 PRO A C 1
ATOM 1802 O O . PRO A 1 225 ? 22.047 -10.867 -22.281 1 94.62 225 PRO A O 1
ATOM 1805 N N . ASN A 1 226 ? 23.172 -8.992 -22.125 1 93.88 226 ASN A N 1
ATOM 1806 C CA . ASN A 1 226 ? 22.344 -8.156 -23 1 93.88 226 ASN A CA 1
ATOM 1807 C C . ASN A 1 226 ? 20.984 -7.887 -22.375 1 93.88 226 ASN A C 1
ATOM 1809 O O . ASN A 1 226 ? 20.078 -7.375 -23.047 1 93.88 226 ASN A O 1
ATOM 1813 N N . ALA A 1 227 ? 20.797 -8.234 -21.109 1 97.44 227 ALA A N 1
ATOM 1814 C CA . ALA A 1 227 ? 19.453 -8.164 -20.547 1 97.44 227 ALA A CA 1
ATOM 1815 C C . ALA A 1 227 ? 19.266 -6.914 -19.688 1 97.44 227 ALA A C 1
ATOM 1817 O O . ALA A 1 227 ? 18.156 -6.406 -19.547 1 97.44 227 ALA A O 1
ATOM 1818 N N . LYS A 1 228 ? 20.344 -6.402 -19.172 1 95.88 228 LYS A N 1
ATOM 1819 C CA . LYS A 1 228 ? 20.328 -5.383 -18.125 1 95.88 228 LYS A CA 1
ATOM 1820 C C . LYS A 1 228 ? 19.594 -4.129 -18.578 1 95.88 228 LYS A C 1
ATOM 1822 O O . LYS A 1 228 ? 18.828 -3.535 -17.812 1 95.88 228 LYS A O 1
ATOM 1827 N N . ASP A 1 229 ? 19.719 -3.715 -19.766 1 97 229 ASP A N 1
ATOM 1828 C CA . ASP A 1 229 ? 19.234 -2.426 -20.25 1 97 229 ASP A CA 1
ATOM 1829 C C . ASP A 1 229 ? 17.75 -2.512 -20.656 1 97 229 ASP A C 1
ATOM 1831 O O . ASP A 1 229 ? 17.094 -1.486 -20.844 1 97 229 ASP A O 1
ATOM 1835 N N . ILE A 1 230 ? 17.203 -3.748 -20.75 1 98.56 230 ILE A N 1
ATOM 1836 C CA . ILE A 1 230 ? 15.828 -3.832 -21.219 1 98.56 230 ILE A CA 1
ATOM 1837 C C . ILE A 1 230 ? 14.977 -4.586 -20.203 1 98.56 230 ILE A C 1
ATOM 1839 O O . ILE A 1 230 ? 13.805 -4.883 -20.469 1 98.56 230 ILE A O 1
ATOM 1843 N N . THR A 1 231 ? 15.57 -4.934 -19.016 1 98.88 231 THR A N 1
ATOM 1844 C CA . THR A 1 231 ? 14.852 -5.785 -18.078 1 98.88 231 THR A CA 1
ATOM 1845 C C . THR A 1 231 ? 14.586 -5.047 -16.766 1 98.88 231 THR A C 1
ATOM 1847 O O . THR A 1 231 ? 15.492 -4.426 -16.219 1 98.88 231 THR A O 1
ATOM 1850 N N . ILE A 1 232 ? 13.391 -5.004 -16.344 1 98.94 232 ILE A N 1
ATOM 1851 C CA . ILE A 1 232 ? 12.984 -4.637 -15 1 98.94 232 ILE A CA 1
ATOM 1852 C C . ILE A 1 232 ? 12.602 -5.891 -14.211 1 98.94 232 ILE A C 1
ATOM 1854 O O . ILE A 1 232 ? 11.711 -6.637 -14.625 1 98.94 232 ILE A O 1
ATOM 1858 N N . THR A 1 233 ? 13.273 -6.152 -13.133 1 98.94 233 THR A N 1
ATOM 1859 C CA . THR A 1 233 ? 13.055 -7.363 -12.352 1 98.94 233 THR A CA 1
ATOM 1860 C C . THR A 1 233 ? 12.164 -7.078 -11.148 1 98.94 233 THR A C 1
ATOM 1862 O O . THR A 1 233 ? 12.414 -6.133 -10.398 1 98.94 233 THR A O 1
ATOM 1865 N N . MET A 1 234 ? 11.141 -7.844 -11.023 1 98.81 234 MET A N 1
ATOM 1866 C CA . MET A 1 234 ? 10.242 -7.742 -9.875 1 98.81 234 MET A CA 1
ATOM 1867 C C . MET A 1 234 ? 10.531 -8.836 -8.859 1 98.81 234 MET A C 1
ATOM 1869 O O . MET A 1 234 ? 10.633 -10.008 -9.211 1 98.81 234 MET A O 1
ATOM 1873 N N . LEU A 1 235 ? 10.656 -8.438 -7.578 1 98.81 235 LEU A N 1
ATOM 1874 C CA . LEU A 1 235 ? 10.945 -9.367 -6.492 1 98.81 235 LEU A CA 1
ATOM 1875 C C . LEU A 1 235 ? 10.125 -9.023 -5.25 1 98.81 235 LEU A C 1
ATOM 1877 O O . LEU A 1 235 ? 9.727 -7.875 -5.066 1 98.81 235 LEU A O 1
ATOM 1881 N N . ALA A 1 236 ? 9.875 -9.992 -4.453 1 98.75 236 ALA A N 1
ATOM 1882 C CA . ALA A 1 236 ? 9.234 -9.844 -3.148 1 98.75 236 ALA A CA 1
ATOM 1883 C C . ALA A 1 236 ? 9.469 -11.078 -2.279 1 98.75 236 ALA A C 1
ATOM 1885 O O . ALA A 1 236 ? 9.609 -12.188 -2.793 1 98.75 236 ALA A O 1
ATOM 1886 N N . PRO A 1 237 ? 9.477 -10.859 -0.996 1 98.5 237 PRO A N 1
ATOM 1887 C CA . PRO A 1 237 ? 9.609 -12.023 -0.108 1 98.5 237 PRO A CA 1
ATOM 1888 C C . PRO A 1 237 ? 8.281 -12.727 0.138 1 98.5 237 PRO A C 1
ATOM 1890 O O . PRO A 1 237 ? 8.242 -13.773 0.79 1 98.5 237 PRO A O 1
ATOM 1893 N N . SER A 1 238 ? 7.227 -12.234 -0.371 1 98.19 238 SER A N 1
ATOM 1894 C CA . SER A 1 238 ? 5.863 -12.578 0.014 1 98.19 238 SER A CA 1
ATOM 1895 C C . SER A 1 238 ? 5.59 -14.07 -0.174 1 98.19 238 SER A C 1
ATOM 1897 O O . SER A 1 238 ? 5.027 -14.719 0.71 1 98.19 238 SER A O 1
ATOM 1899 N N . LYS A 1 239 ? 5.977 -14.625 -1.367 1 98.62 239 LYS A N 1
ATOM 1900 C CA . LYS A 1 239 ? 5.676 -16.031 -1.646 1 98.62 239 LYS A CA 1
ATOM 1901 C C . LYS A 1 239 ? 6.68 -16.953 -0.958 1 98.62 239 LYS A C 1
ATOM 1903 O O . LYS A 1 239 ? 6.301 -17.984 -0.414 1 98.62 239 LYS A O 1
ATOM 1908 N N . THR A 1 240 ? 7.898 -16.547 -0.939 1 98.31 240 THR A N 1
ATOM 1909 C CA . THR A 1 240 ? 8.992 -17.344 -0.395 1 98.31 240 THR A CA 1
ATOM 1910 C C . THR A 1 240 ? 8.781 -17.609 1.095 1 98.31 240 THR A C 1
ATOM 1912 O O . THR A 1 240 ? 8.938 -18.734 1.563 1 98.31 240 THR A O 1
ATOM 1915 N N . TYR A 1 241 ? 8.367 -16.594 1.803 1 98.25 241 TYR A N 1
ATOM 1916 C CA . TYR A 1 241 ? 8.336 -16.703 3.258 1 98.25 241 TYR A CA 1
ATOM 1917 C C . TYR A 1 241 ? 6.914 -16.594 3.787 1 98.25 241 TYR A C 1
ATOM 1919 O O . TYR A 1 241 ? 6.703 -16.406 4.988 1 98.25 241 TYR A O 1
ATOM 1927 N N . ASN A 1 242 ? 5.953 -16.641 2.869 1 97.44 242 ASN A N 1
ATOM 1928 C CA . ASN A 1 242 ? 4.527 -16.641 3.184 1 97.44 242 ASN A CA 1
ATOM 1929 C C . ASN A 1 242 ? 4.129 -15.406 3.977 1 97.44 242 ASN A C 1
ATOM 1931 O O . ASN A 1 242 ? 3.535 -15.516 5.051 1 97.44 242 ASN A O 1
ATOM 1935 N N . ILE A 1 243 ? 4.414 -14.227 3.383 1 98.38 243 ILE A N 1
ATOM 1936 C CA . ILE A 1 243 ? 4.07 -12.992 4.078 1 98.38 243 ILE A CA 1
ATOM 1937 C C . ILE A 1 243 ? 3.418 -12.016 3.104 1 98.38 243 ILE A C 1
ATOM 1939 O O . ILE A 1 243 ? 3.729 -10.82 3.109 1 98.38 243 ILE A O 1
ATOM 1943 N N . PRO A 1 244 ? 2.559 -12.492 2.172 1 97.62 244 PRO A N 1
ATOM 1944 C CA . PRO A 1 244 ? 1.956 -11.578 1.198 1 97.62 244 PRO A CA 1
ATOM 1945 C C . PRO A 1 244 ? 1.094 -10.508 1.854 1 97.62 244 PRO A C 1
ATOM 1947 O O . PRO A 1 244 ? 0.909 -9.422 1.286 1 97.62 244 PRO A O 1
ATOM 1950 N N . GLY A 1 245 ? 0.589 -10.75 3.035 1 97.38 245 GLY A N 1
ATOM 1951 C CA . GLY A 1 245 ? -0.259 -9.797 3.73 1 97.38 245 GLY A CA 1
ATOM 1952 C C . GLY A 1 245 ? 0.488 -8.555 4.184 1 97.38 245 GLY A C 1
ATOM 1953 O O . GLY A 1 245 ? -0.128 -7.559 4.566 1 97.38 245 GLY A O 1
ATOM 1954 N N . LEU A 1 246 ? 1.811 -8.57 4.16 1 97.88 246 LEU A N 1
ATOM 1955 C CA . LEU A 1 246 ? 2.609 -7.43 4.59 1 97.88 246 LEU A CA 1
ATOM 1956 C C . LEU A 1 246 ? 2.752 -6.414 3.463 1 97.88 246 LEU A C 1
ATOM 1958 O O . LEU A 1 246 ? 3.143 -5.27 3.699 1 97.88 246 LEU A O 1
ATOM 1962 N N . SER A 1 247 ? 2.473 -6.785 2.246 1 96.38 247 SER A N 1
ATOM 1963 C CA . SER A 1 247 ? 2.32 -5.902 1.095 1 96.38 247 SER A CA 1
ATOM 1964 C C . SER A 1 247 ? 3.594 -5.105 0.833 1 96.38 247 SER A C 1
ATOM 1966 O O . SER A 1 247 ? 3.578 -3.875 0.852 1 96.38 247 SER A O 1
ATOM 1968 N N . GLN A 1 248 ? 4.648 -5.77 0.451 1 97.44 248 GLN A N 1
ATOM 1969 C CA . GLN A 1 248 ? 5.891 -5.086 0.109 1 97.44 248 GLN A CA 1
ATOM 1970 C C . GLN A 1 248 ? 6.676 -5.859 -0.948 1 97.44 248 GLN A C 1
ATOM 1972 O O . GLN A 1 248 ? 6.891 -7.066 -0.809 1 97.44 248 GLN A O 1
ATOM 1977 N N . ALA A 1 249 ? 7.004 -5.18 -1.963 1 98.62 249 ALA A N 1
ATOM 1978 C CA . ALA A 1 249 ? 7.809 -5.684 -3.072 1 98.62 249 ALA A CA 1
ATOM 1979 C C . ALA A 1 249 ? 8.812 -4.637 -3.541 1 98.62 249 ALA A C 1
ATOM 1981 O O . ALA A 1 249 ? 8.898 -3.547 -2.971 1 98.62 249 ALA A O 1
ATOM 1982 N N . PHE A 1 250 ? 9.68 -5.016 -4.434 1 98.75 250 PHE A N 1
ATOM 1983 C CA . PHE A 1 250 ? 10.594 -4.055 -5.039 1 98.75 250 PHE A CA 1
ATOM 1984 C C . PHE A 1 250 ? 10.945 -4.457 -6.465 1 98.75 250 PHE A C 1
ATOM 1986 O O . PHE A 1 250 ? 10.719 -5.602 -6.863 1 98.75 250 PHE A O 1
ATOM 1993 N N . MET A 1 251 ? 11.359 -3.514 -7.207 1 98.81 251 MET A N 1
ATOM 1994 C CA . MET A 1 251 ? 11.844 -3.74 -8.562 1 98.81 251 MET A CA 1
ATOM 1995 C C . MET A 1 251 ? 13.258 -3.197 -8.727 1 98.81 251 MET A C 1
ATOM 1997 O O . MET A 1 251 ? 13.672 -2.293 -7.996 1 98.81 251 MET A O 1
ATOM 2001 N N . ILE A 1 252 ? 13.977 -3.785 -9.578 1 98.81 252 ILE A N 1
ATOM 2002 C CA . ILE A 1 252 ? 15.312 -3.352 -9.953 1 98.81 252 ILE A CA 1
ATOM 2003 C C . ILE A 1 252 ? 15.344 -2.975 -11.43 1 98.81 252 ILE A C 1
ATOM 2005 O O . ILE A 1 252 ? 15.008 -3.789 -12.297 1 98.81 252 ILE A O 1
ATOM 2009 N N . CYS A 1 253 ? 15.641 -1.781 -11.734 1 98.75 253 CYS A N 1
ATOM 2010 C CA . CYS A 1 253 ? 15.773 -1.261 -13.086 1 98.75 253 CYS A CA 1
ATOM 2011 C C . CYS A 1 253 ? 17.094 -0.5 -13.25 1 98.75 253 CYS A C 1
ATOM 2013 O O . CYS A 1 253 ? 17.234 0.611 -12.742 1 98.75 253 CYS A O 1
ATOM 2015 N N . GLU A 1 254 ? 17.984 -1.027 -14.008 1 98.06 254 GLU A N 1
ATOM 2016 C CA . GLU A 1 254 ? 19.312 -0.438 -14.117 1 98.06 254 GLU A CA 1
ATOM 2017 C C . GLU A 1 254 ? 19.391 0.55 -15.281 1 98.06 254 GLU A C 1
ATOM 2019 O O . GLU A 1 254 ? 20.359 1.292 -15.414 1 98.06 254 GLU A O 1
ATOM 2024 N N . ASN A 1 255 ? 18.375 0.544 -16.172 1 98.38 255 ASN A N 1
ATOM 2025 C CA . ASN A 1 255 ? 18.281 1.562 -17.219 1 98.38 255 ASN A CA 1
ATOM 2026 C C . ASN A 1 255 ? 17.828 2.906 -16.656 1 98.38 255 ASN A C 1
ATOM 2028 O O . ASN A 1 255 ? 16.703 3.045 -16.188 1 98.38 255 ASN A O 1
ATOM 2032 N N . ASP A 1 256 ? 18.641 3.914 -16.734 1 98.06 256 ASP A N 1
ATOM 2033 C CA . ASP A 1 256 ? 18.422 5.203 -16.078 1 98.06 256 ASP A CA 1
ATOM 2034 C C . ASP A 1 256 ? 17.156 5.875 -16.609 1 98.06 256 ASP A C 1
ATOM 2036 O O . ASP A 1 256 ? 16.375 6.426 -15.844 1 98.06 256 ASP A O 1
ATOM 2040 N N . GLU A 1 257 ? 17.031 5.852 -17.875 1 98.25 257 GLU A N 1
ATOM 2041 C CA . GLU A 1 257 ? 15.883 6.504 -18.484 1 98.25 257 GLU A CA 1
ATOM 2042 C C . GLU A 1 257 ? 14.578 5.84 -18.047 1 98.25 257 GLU A C 1
ATOM 2044 O O . GLU A 1 257 ? 13.625 6.52 -17.656 1 98.25 257 GLU A O 1
ATOM 2049 N N . MET A 1 258 ? 14.547 4.504 -18.141 1 98.56 258 MET A N 1
ATOM 2050 C CA . MET A 1 258 ? 13.359 3.764 -17.719 1 98.56 258 MET A CA 1
ATOM 2051 C C . MET A 1 258 ? 13.086 3.98 -16.234 1 98.56 258 MET A C 1
ATOM 2053 O O . MET A 1 258 ? 11.945 4.242 -15.844 1 98.56 258 MET A O 1
ATOM 2057 N N . ARG A 1 259 ? 14.102 3.912 -15.469 1 98.5 259 ARG A N 1
ATOM 2058 C CA . ARG A 1 259 ? 13.977 4.035 -14.016 1 98.5 259 ARG A CA 1
ATOM 2059 C C . ARG A 1 259 ? 13.406 5.391 -13.625 1 98.5 259 ARG A C 1
ATOM 2061 O O . ARG A 1 259 ? 12.562 5.48 -12.734 1 98.5 259 ARG A O 1
ATOM 2068 N N . THR A 1 260 ? 13.891 6.438 -14.258 1 97.94 260 THR A N 1
ATOM 2069 C CA . THR A 1 260 ? 13.422 7.789 -13.977 1 97.94 260 THR A CA 1
ATOM 2070 C C . THR A 1 260 ? 11.922 7.906 -14.234 1 97.94 260 THR A C 1
ATOM 2072 O O . THR A 1 260 ? 11.188 8.469 -13.422 1 97.94 260 THR A O 1
ATOM 2075 N N . LYS A 1 261 ? 11.5 7.379 -15.328 1 97.5 261 LYS A N 1
ATOM 2076 C CA . LYS A 1 261 ? 10.086 7.41 -15.672 1 97.5 261 LYS A CA 1
ATOM 2077 C C . LYS A 1 261 ? 9.258 6.605 -14.672 1 97.5 261 LYS A C 1
ATOM 2079 O O . LYS A 1 261 ? 8.188 7.047 -14.25 1 97.5 261 LYS A O 1
ATOM 2084 N N . ILE A 1 262 ? 9.805 5.441 -14.328 1 98.25 262 ILE A N 1
ATOM 2085 C CA . ILE A 1 262 ? 9.102 4.566 -13.398 1 98.25 262 ILE A CA 1
ATOM 2086 C C . ILE A 1 262 ? 9 5.246 -12.031 1 98.25 262 ILE A C 1
ATOM 2088 O O . ILE A 1 262 ? 7.926 5.277 -11.43 1 98.25 262 ILE A O 1
ATOM 2092 N N . PHE A 1 263 ? 10.055 5.797 -11.586 1 97.25 263 PHE A N 1
ATOM 2093 C CA . PHE A 1 263 ? 10.078 6.457 -10.289 1 97.25 263 PHE A CA 1
ATOM 2094 C C . PHE A 1 263 ? 9.125 7.648 -10.273 1 97.25 263 PHE A C 1
ATOM 2096 O O . PHE A 1 263 ? 8.469 7.914 -9.266 1 97.25 263 PHE A O 1
ATOM 2103 N N . HIS A 1 264 ? 9.086 8.352 -11.344 1 95.12 264 HIS A N 1
ATOM 2104 C CA . HIS A 1 264 ? 8.188 9.492 -11.445 1 95.12 264 HIS A CA 1
ATOM 2105 C C . HIS A 1 264 ? 6.738 9.07 -11.219 1 95.12 264 HIS A C 1
ATOM 2107 O O . HIS A 1 264 ? 6.023 9.695 -10.43 1 95.12 264 HIS A O 1
ATOM 2113 N N . VAL A 1 265 ? 6.344 8.008 -11.828 1 94 265 VAL A N 1
ATOM 2114 C CA . VAL A 1 265 ? 4.973 7.527 -11.695 1 94 265 VAL A CA 1
ATOM 2115 C C . VAL A 1 265 ? 4.746 6.977 -10.289 1 94 265 VAL A C 1
ATOM 2117 O O . VAL A 1 265 ? 3.752 7.309 -9.641 1 94 265 VAL A O 1
ATOM 2120 N N . ALA A 1 266 ? 5.66 6.18 -9.836 1 96.38 266 ALA A N 1
ATOM 2121 C CA . ALA A 1 266 ? 5.535 5.566 -8.516 1 96.38 266 ALA A CA 1
ATOM 2122 C C . ALA A 1 266 ? 5.484 6.629 -7.422 1 96.38 266 ALA A C 1
ATOM 2124 O O . ALA A 1 266 ? 4.68 6.535 -6.496 1 96.38 266 ALA A O 1
ATOM 2125 N N . SER A 1 267 ? 6.328 7.594 -7.516 1 94.69 267 SER A N 1
ATOM 2126 C CA . SER A 1 267 ? 6.371 8.68 -6.543 1 94.69 267 SER A CA 1
ATOM 2127 C C . SER A 1 267 ? 5.133 9.562 -6.641 1 94.69 267 SER A C 1
ATOM 2129 O O . SER A 1 267 ? 4.605 10.016 -5.621 1 94.69 267 SER A O 1
ATOM 2131 N N . GLY A 1 268 ? 4.703 9.82 -7.863 1 92.56 268 GLY A N 1
ATOM 2132 C CA . GLY A 1 268 ? 3.49 10.594 -8.062 1 92.56 268 GLY A CA 1
ATOM 2133 C C . GLY A 1 268 ? 2.264 9.961 -7.441 1 92.56 268 GLY A C 1
ATOM 2134 O O . GLY A 1 268 ? 1.362 10.656 -6.973 1 92.56 268 GLY A O 1
ATOM 2135 N N . LEU A 1 269 ? 2.307 8.641 -7.387 1 93.88 269 LEU A N 1
ATOM 2136 C CA . LEU A 1 269 ? 1.211 7.891 -6.789 1 93.88 269 LEU A CA 1
ATOM 2137 C C . LEU A 1 269 ? 1.443 7.684 -5.297 1 93.88 269 LEU A C 1
ATOM 2139 O O . LEU A 1 269 ? 0.558 7.199 -4.586 1 93.88 269 LEU A O 1
ATOM 2143 N N . SER A 1 270 ? 2.619 8.016 -4.855 1 94.5 270 SER A N 1
ATOM 2144 C CA . SER A 1 270 ? 3.01 7.871 -3.455 1 94.5 270 SER A CA 1
ATOM 2145 C C . SER A 1 270 ? 2.922 6.418 -3.004 1 94.5 270 SER A C 1
ATOM 2147 O O . SER A 1 270 ? 2.328 6.121 -1.965 1 94.5 270 SER A O 1
ATOM 2149 N N . ILE A 1 271 ? 3.51 5.523 -3.799 1 95 271 ILE A N 1
ATOM 2150 C CA . ILE A 1 271 ? 3.363 4.113 -3.443 1 95 271 ILE A CA 1
ATOM 2151 C C . ILE A 1 271 ? 4.738 3.461 -3.346 1 95 271 ILE A C 1
ATOM 2153 O O . ILE A 1 271 ? 4.848 2.232 -3.295 1 95 271 ILE A O 1
ATOM 2157 N N . CYS A 1 272 ? 5.805 4.273 -3.326 1 94.19 272 CYS A N 1
ATOM 2158 C CA . CYS A 1 272 ? 7.133 3.674 -3.381 1 94.19 272 CYS A CA 1
ATOM 2159 C C . CYS A 1 272 ? 7.871 3.865 -2.061 1 94.19 272 CYS A C 1
ATOM 2161 O O . CYS A 1 272 ? 9.102 3.869 -2.029 1 94.19 272 CYS A O 1
ATOM 2163 N N . TRP A 1 273 ? 7.121 4.035 -0.975 1 93 273 TRP A N 1
ATOM 2164 C CA . TRP A 1 273 ? 7.758 4.348 0.298 1 93 273 TRP A CA 1
ATOM 2165 C C . TRP A 1 273 ? 7.699 3.156 1.247 1 93 273 TRP A C 1
ATOM 2167 O O . TRP A 1 273 ? 8.453 3.092 2.221 1 93 273 TRP A O 1
ATOM 2177 N N . GLY A 1 274 ? 6.793 2.27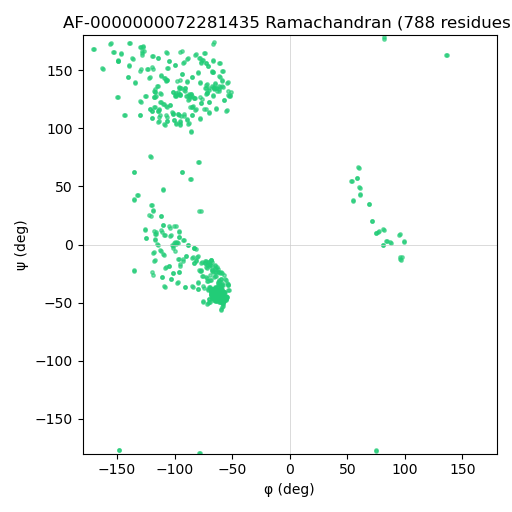 0.987 1 94.19 274 GLY A N 1
ATOM 2178 C CA . GLY A 1 274 ? 6.652 1.107 1.848 1 94.19 274 GLY A CA 1
ATOM 2179 C C . GLY A 1 274 ? 5.848 1.387 3.104 1 94.19 274 GLY A C 1
ATOM 2180 O O . GLY A 1 274 ? 5.344 2.496 3.289 1 94.19 274 GLY A O 1
ATOM 2181 N N . ASN A 1 275 ? 5.629 0.372 3.893 1 96.31 275 ASN A N 1
ATOM 2182 C CA . ASN A 1 275 ? 4.949 0.467 5.18 1 96.31 275 ASN A CA 1
ATOM 2183 C C . ASN A 1 275 ? 5.758 -0.194 6.293 1 96.31 275 ASN A C 1
ATOM 2185 O O . ASN A 1 275 ? 6.742 -0.886 6.023 1 96.31 275 ASN A O 1
ATOM 2189 N N . LEU A 1 276 ? 5.348 0.009 7.496 1 97.25 276 LEU A N 1
ATOM 2190 C CA . LEU A 1 276 ? 6.125 -0.384 8.664 1 97.25 276 LEU A CA 1
ATOM 2191 C C . LEU A 1 276 ? 6.387 -1.886 8.664 1 97.25 276 LEU A C 1
ATOM 2193 O O . LEU A 1 276 ? 7.543 -2.318 8.664 1 97.25 276 LEU A O 1
ATOM 2197 N N . PHE A 1 277 ? 5.352 -2.672 8.602 1 98.19 277 PHE A N 1
ATOM 2198 C CA . PHE A 1 277 ? 5.504 -4.117 8.727 1 98.19 277 PHE A CA 1
ATOM 2199 C C . PHE A 1 277 ? 6.07 -4.715 7.441 1 98.19 277 PHE A C 1
ATOM 2201 O O . PHE A 1 277 ? 6.734 -5.75 7.477 1 98.19 277 PHE A O 1
ATOM 2208 N N . GLY A 1 278 ? 5.809 -4.035 6.293 1 98 278 GLY A N 1
ATOM 2209 C CA . GLY A 1 278 ? 6.461 -4.426 5.055 1 98 278 GLY A CA 1
ATOM 2210 C C . GLY A 1 278 ? 7.977 -4.328 5.117 1 98 278 GLY A C 1
ATOM 2211 O O . GLY A 1 278 ? 8.68 -5.242 4.688 1 98 278 GLY A O 1
ATOM 2212 N N . HIS A 1 279 ? 8.453 -3.205 5.672 1 97.88 279 HIS A N 1
ATOM 2213 C CA . HIS A 1 279 ? 9.891 -2.994 5.832 1 97.88 279 HIS A CA 1
ATOM 2214 C C . HIS A 1 279 ? 10.508 -4.062 6.73 1 97.88 279 HIS A C 1
ATOM 2216 O O . HIS A 1 279 ? 11.523 -4.656 6.387 1 97.88 279 HIS A O 1
ATOM 2222 N N . ILE A 1 280 ? 9.859 -4.328 7.836 1 97.81 280 ILE A N 1
ATOM 2223 C CA . ILE A 1 280 ? 10.375 -5.266 8.82 1 97.81 280 ILE A CA 1
ATOM 2224 C C . ILE A 1 280 ? 10.375 -6.68 8.242 1 97.81 280 ILE A C 1
ATOM 2226 O O . ILE A 1 280 ? 11.359 -7.406 8.359 1 97.81 280 ILE A O 1
ATOM 2230 N N . GLY A 1 281 ? 9.242 -7 7.625 1 98.31 281 GLY A N 1
ATOM 2231 C CA . GLY A 1 281 ? 9.133 -8.312 7.012 1 98.31 281 GLY A CA 1
ATOM 2232 C C . GLY A 1 281 ? 10.164 -8.547 5.922 1 98.31 281 GLY A C 1
ATOM 2233 O O . GLY A 1 281 ? 10.82 -9.594 5.898 1 98.31 281 GLY A O 1
ATOM 2234 N N . MET A 1 282 ? 10.336 -7.609 5.031 1 98.5 282 MET A N 1
ATOM 2235 C CA . MET A 1 282 ? 11.266 -7.73 3.912 1 98.5 282 MET A CA 1
ATOM 2236 C C . MET A 1 282 ? 12.703 -7.828 4.41 1 98.5 282 MET A C 1
ATOM 2238 O O . MET A 1 282 ? 13.453 -8.703 3.982 1 98.5 282 MET A O 1
ATOM 2242 N N . LYS A 1 283 ? 13.078 -6.941 5.309 1 98.19 283 LYS A N 1
ATOM 2243 C CA . LYS A 1 283 ? 14.43 -6.934 5.863 1 98.19 283 LYS A CA 1
ATOM 2244 C C . LYS A 1 283 ? 14.758 -8.266 6.527 1 98.19 283 LYS A C 1
ATOM 2246 O O . LYS A 1 283 ? 15.828 -8.836 6.289 1 98.19 283 LYS A O 1
ATOM 2251 N N . THR A 1 284 ? 13.828 -8.734 7.344 1 98.62 284 THR A N 1
ATOM 2252 C CA . THR A 1 284 ? 14.047 -9.969 8.086 1 98.62 284 THR A CA 1
ATOM 2253 C C . THR A 1 284 ? 14.094 -11.164 7.141 1 98.62 284 THR A C 1
ATOM 2255 O O . THR A 1 284 ? 14.961 -12.031 7.273 1 98.62 284 THR A O 1
ATOM 2258 N N . ALA A 1 285 ? 13.219 -11.188 6.195 1 98.62 285 ALA A N 1
ATOM 2259 C CA . ALA A 1 285 ? 13.109 -12.289 5.242 1 98.62 285 ALA A CA 1
ATOM 2260 C C . ALA A 1 285 ? 14.406 -12.461 4.457 1 98.62 285 ALA A C 1
ATOM 2262 O O . ALA A 1 285 ? 14.875 -13.586 4.25 1 98.62 285 ALA A O 1
ATOM 2263 N N . TYR A 1 286 ? 15.008 -11.375 4.043 1 98.5 286 TYR A N 1
ATOM 2264 C CA . TYR A 1 286 ? 16.172 -11.438 3.16 1 98.5 286 TYR A CA 1
ATOM 2265 C C . TYR A 1 286 ? 17.453 -11.445 3.963 1 98.5 286 TYR A C 1
ATOM 2267 O O . TYR A 1 286 ? 18.547 -11.516 3.393 1 98.5 286 TYR A O 1
ATOM 2275 N N . SER A 1 287 ? 17.438 -11.477 5.277 1 97.88 287 SER A N 1
ATOM 2276 C CA . SER A 1 287 ? 18.594 -11.336 6.145 1 97.88 287 SER A CA 1
ATOM 2277 C C . SER A 1 287 ? 19.469 -12.586 6.102 1 97.88 287 SER A C 1
ATOM 2279 O O . SER A 1 287 ? 20.625 -12.555 6.535 1 97.88 287 SER A O 1
ATOM 2281 N N . GLY A 1 288 ? 18.906 -13.664 5.66 1 97.5 288 GLY A N 1
ATOM 2282 C CA . GLY A 1 288 ? 19.594 -14.938 5.715 1 97.5 288 GLY A CA 1
ATOM 2283 C C . GLY A 1 288 ? 19.234 -15.766 6.93 1 97.5 288 GLY A C 1
ATOM 2284 O O . GLY A 1 288 ? 19.469 -16.969 6.965 1 97.5 288 GLY A O 1
ATOM 2285 N N . GLU A 1 289 ? 18.547 -15.156 7.852 1 97.94 289 GLU A N 1
ATOM 2286 C CA . GLU A 1 289 ? 18.219 -15.828 9.109 1 97.94 289 GLU A CA 1
ATOM 2287 C C . GLU A 1 289 ? 17.031 -16.766 8.945 1 97.94 289 GLU A C 1
ATOM 2289 O O . GLU A 1 289 ? 16.766 -17.594 9.82 1 97.94 289 GLU A O 1
ATOM 2294 N N . CYS A 1 290 ? 16.391 -16.688 7.824 1 97.81 290 CYS A N 1
ATOM 2295 C CA . CYS A 1 290 ? 15.203 -17.5 7.598 1 97.81 290 CYS A CA 1
ATOM 2296 C C . CYS A 1 290 ? 15.508 -18.688 6.68 1 97.81 290 CYS A C 1
ATOM 2298 O O . CYS A 1 290 ? 14.609 -19.422 6.293 1 97.81 290 CYS A O 1
ATOM 2300 N N . SER A 1 291 ? 16.766 -18.891 6.355 1 96.69 291 SER A N 1
ATOM 2301 C CA . SER A 1 291 ? 17.172 -19.844 5.336 1 96.69 291 SER A CA 1
ATOM 2302 C C . SER A 1 291 ? 16.828 -21.281 5.746 1 96.69 291 SER A C 1
ATOM 2304 O O . SER A 1 291 ? 16.453 -22.094 4.906 1 96.69 291 SER A O 1
ATOM 2306 N N . ASP A 1 292 ? 16.969 -21.625 7.023 1 97.31 292 ASP A N 1
ATOM 2307 C CA . ASP A 1 292 ? 16.672 -22.984 7.492 1 97.31 292 ASP A CA 1
ATOM 2308 C C . ASP A 1 292 ? 15.18 -23.297 7.348 1 97.31 292 ASP A C 1
ATOM 2310 O O . ASP A 1 292 ? 14.805 -24.406 6.98 1 97.31 292 ASP A O 1
ATOM 2314 N N . TRP A 1 293 ? 14.398 -22.328 7.703 1 97.75 293 TRP A N 1
ATOM 2315 C CA . TRP A 1 293 ? 12.953 -22.484 7.551 1 97.75 293 TRP A CA 1
ATOM 2316 C C . TRP A 1 293 ? 12.594 -22.766 6.094 1 97.75 293 TRP A C 1
ATOM 2318 O O . TRP A 1 293 ? 11.812 -23.672 5.801 1 97.75 293 TRP A O 1
ATOM 2328 N N . LEU A 1 294 ? 13.156 -22 5.176 1 97.94 294 LEU A N 1
ATOM 2329 C CA . LEU A 1 294 ? 12.859 -22.141 3.754 1 97.94 294 LEU A CA 1
ATOM 2330 C C . LEU A 1 294 ? 13.281 -23.516 3.254 1 97.94 294 LEU A C 1
ATOM 2332 O O . LEU A 1 294 ? 12.555 -24.172 2.502 1 97.94 294 LEU A O 1
ATOM 2336 N N . LYS A 1 295 ? 14.453 -23.938 3.658 1 97.38 295 LYS A N 1
ATOM 2337 C CA . LYS A 1 295 ? 14.961 -25.234 3.246 1 97.38 295 LYS A CA 1
ATOM 2338 C C . LYS A 1 295 ? 14.016 -26.359 3.658 1 97.38 295 LYS A C 1
ATOM 2340 O O . LYS A 1 295 ? 13.688 -27.219 2.85 1 97.38 295 LYS A O 1
ATOM 2345 N N . GLU A 1 296 ? 13.602 -26.344 4.852 1 97.88 296 GLU A N 1
ATOM 2346 C CA . GLU A 1 296 ? 12.695 -27.391 5.34 1 97.88 296 GLU A CA 1
ATOM 2347 C C . GLU A 1 296 ? 11.328 -27.281 4.676 1 97.88 296 GLU A C 1
ATOM 2349 O O . GLU A 1 296 ? 10.68 -28.297 4.414 1 97.88 296 GLU A O 1
ATOM 2354 N N . CYS A 1 297 ? 10.891 -26.062 4.523 1 97.5 297 CYS A N 1
ATOM 2355 C CA . CYS A 1 297 ? 9.633 -25.828 3.83 1 97.5 297 CYS A CA 1
ATOM 2356 C C . CYS A 1 297 ? 9.648 -26.469 2.443 1 97.5 297 CYS A C 1
ATOM 2358 O O . CYS A 1 297 ? 8.719 -27.188 2.072 1 97.5 297 CYS A O 1
ATOM 2360 N N . LEU A 1 298 ? 10.734 -26.266 1.694 1 97.94 298 LEU A N 1
ATOM 2361 C CA . LEU A 1 298 ? 10.867 -26.781 0.341 1 97.94 298 LEU A CA 1
ATOM 2362 C C . LEU A 1 298 ? 10.93 -28.312 0.357 1 97.94 298 LEU A C 1
ATOM 2364 O O . LEU A 1 298 ? 10.344 -28.969 -0.512 1 97.94 298 LEU A O 1
ATOM 2368 N N . GLU A 1 299 ? 11.586 -28.812 1.312 1 97.5 299 GLU A N 1
ATOM 2369 C CA . GLU A 1 299 ? 11.648 -30.266 1.433 1 97.5 299 GLU A CA 1
ATOM 2370 C C . GLU A 1 299 ? 10.266 -30.859 1.69 1 97.5 299 GLU A C 1
ATOM 2372 O O . GLU A 1 299 ? 9.922 -31.906 1.146 1 97.5 299 GLU A O 1
ATOM 2377 N N . TYR A 1 300 ? 9.57 -30.219 2.576 1 97.62 300 TYR A N 1
ATOM 2378 C CA . TYR A 1 300 ? 8.211 -30.672 2.867 1 97.62 300 TYR A CA 1
ATOM 2379 C C . TYR A 1 300 ? 7.344 -30.625 1.616 1 97.62 300 TYR A C 1
ATOM 2381 O O . TYR A 1 300 ? 6.605 -31.578 1.329 1 97.62 300 TYR A O 1
ATOM 2389 N N . ILE A 1 301 ? 7.43 -29.547 0.88 1 97.88 301 ILE A N 1
ATOM 2390 C CA . ILE A 1 301 ? 6.656 -29.359 -0.342 1 97.88 301 ILE A CA 1
ATOM 2391 C C . ILE A 1 301 ? 7.043 -30.422 -1.368 1 97.88 301 ILE A C 1
ATOM 2393 O O . ILE A 1 301 ? 6.176 -30.969 -2.047 1 97.88 301 ILE A O 1
ATOM 2397 N N . LYS A 1 302 ? 8.328 -30.734 -1.491 1 97.88 302 LYS A N 1
ATOM 2398 C CA . LYS A 1 302 ? 8.789 -31.797 -2.377 1 97.88 302 LYS A CA 1
ATOM 2399 C C . LYS A 1 302 ? 8.133 -33.125 -2.02 1 97.88 302 LYS A C 1
ATOM 2401 O O . LYS A 1 302 ? 7.766 -33.906 -2.904 1 97.88 302 LYS A O 1
ATOM 2406 N N . GLY A 1 303 ? 8.031 -33.312 -0.771 1 97.75 303 GLY A N 1
ATOM 2407 C CA . GLY A 1 303 ? 7.336 -34.5 -0.319 1 97.75 303 GLY A CA 1
ATOM 2408 C C . GLY A 1 303 ? 5.875 -34.531 -0.734 1 97.75 303 GLY A C 1
ATOM 2409 O O . GLY A 1 303 ? 5.355 -35.594 -1.106 1 97.75 303 GLY A O 1
ATOM 2410 N N . ASN A 1 304 ? 5.211 -33.406 -0.6 1 98.31 304 ASN A N 1
ATOM 2411 C CA . ASN A 1 304 ? 3.826 -33.312 -1.046 1 98.31 304 ASN A CA 1
ATOM 2412 C C . ASN A 1 304 ? 3.701 -33.562 -2.545 1 98.31 304 ASN A C 1
ATOM 2414 O O . ASN A 1 304 ? 2.771 -34.25 -2.986 1 98.31 304 ASN A O 1
ATOM 2418 N N . VAL A 1 305 ? 4.633 -33.031 -3.32 1 98.31 305 VAL A N 1
ATOM 2419 C CA . VAL A 1 305 ? 4.648 -33.25 -4.762 1 98.31 305 VAL A CA 1
ATOM 2420 C C . VAL A 1 305 ? 4.742 -34.75 -5.043 1 98.31 305 VAL A C 1
ATOM 2422 O O . VAL A 1 305 ? 3.982 -35.281 -5.855 1 98.31 305 VAL A O 1
ATOM 2425 N N . LYS A 1 306 ? 5.621 -35.375 -4.398 1 97.88 306 LYS A N 1
ATOM 2426 C CA . LYS A 1 306 ? 5.828 -36.812 -4.59 1 97.88 306 LYS A CA 1
ATOM 2427 C C . LYS A 1 306 ? 4.57 -37.594 -4.242 1 97.88 306 LYS A C 1
ATOM 2429 O O . LYS A 1 306 ? 4.137 -38.469 -5.012 1 97.88 306 LYS A O 1
ATOM 2434 N N . LEU A 1 307 ? 4.012 -37.312 -3.137 1 98.19 307 LEU A N 1
ATOM 2435 C CA . LEU A 1 307 ? 2.801 -38 -2.689 1 98.19 307 LEU A CA 1
ATOM 2436 C C . LEU A 1 307 ? 1.679 -37.844 -3.711 1 98.19 307 LEU A C 1
ATOM 2438 O O . LEU A 1 307 ? 1.027 -38.812 -4.078 1 98.19 307 LEU A O 1
ATOM 2442 N N . ILE A 1 308 ? 1.457 -36.625 -4.148 1 98.56 308 ILE A N 1
ATOM 2443 C CA . ILE A 1 308 ? 0.366 -36.312 -5.062 1 98.56 308 ILE A CA 1
ATOM 2444 C C . ILE A 1 308 ? 0.605 -37 -6.406 1 98.56 308 ILE A C 1
ATOM 2446 O O . ILE A 1 308 ? -0.301 -37.625 -6.957 1 98.56 308 ILE A O 1
ATOM 2450 N N . THR A 1 309 ? 1.803 -36.844 -6.914 1 96.94 309 THR A N 1
ATOM 2451 C CA . THR A 1 309 ? 2.119 -37.406 -8.234 1 96.94 309 THR A CA 1
ATOM 2452 C C . THR A 1 309 ? 1.979 -38.906 -8.242 1 96.94 309 THR A C 1
ATOM 2454 O O . THR A 1 309 ? 1.408 -39.469 -9.172 1 96.94 309 THR A O 1
ATOM 2457 N N . GLU A 1 310 ? 2.453 -39.562 -7.238 1 97.5 310 GLU A N 1
ATOM 2458 C CA . GLU A 1 310 ? 2.355 -41.031 -7.141 1 97.5 310 GLU A CA 1
ATOM 2459 C C . GLU A 1 310 ? 0.902 -41.469 -7.016 1 97.5 310 GLU A C 1
ATOM 2461 O O . GLU A 1 310 ? 0.476 -42.406 -7.695 1 97.5 310 GLU A O 1
ATOM 2466 N N . PHE A 1 311 ? 0.225 -40.812 -6.16 1 98.19 311 PHE A N 1
ATOM 2467 C CA . PHE A 1 311 ? -1.177 -41.156 -5.957 1 98.19 311 PHE A CA 1
ATOM 2468 C C . PHE A 1 311 ? -1.968 -41.031 -7.25 1 98.19 311 PHE A C 1
ATOM 2470 O O . PHE A 1 311 ? -2.701 -41.938 -7.645 1 98.19 311 PHE A O 1
ATOM 2477 N N . ILE A 1 312 ? -1.846 -39.938 -7.902 1 97.5 312 ILE A N 1
ATOM 2478 C CA . ILE A 1 312 ? -2.629 -39.594 -9.086 1 97.5 312 ILE A CA 1
ATOM 2479 C C . ILE A 1 312 ? -2.246 -40.531 -10.234 1 97.5 312 ILE A C 1
ATOM 2481 O O . ILE A 1 312 ? -3.115 -41.062 -10.93 1 97.5 312 ILE A O 1
ATOM 2485 N N . GLN A 1 313 ? -1.01 -40.75 -10.414 1 95.12 313 GLN A N 1
ATOM 2486 C CA . GLN A 1 313 ? -0.549 -41.625 -11.484 1 95.12 313 GLN A CA 1
ATOM 2487 C C . GLN A 1 313 ? -1.103 -43.031 -11.297 1 95.12 313 GLN A C 1
ATOM 2489 O O . GLN A 1 313 ? -1.412 -43.719 -12.281 1 95.12 313 GLN A O 1
ATOM 2494 N N . ASN A 1 314 ? -1.285 -43.438 -10.133 1 96.81 314 ASN A N 1
ATOM 2495 C CA . ASN A 1 314 ? -1.698 -44.812 -9.852 1 96.81 314 ASN A CA 1
ATOM 2496 C C . ASN A 1 314 ? -3.219 -44.938 -9.789 1 96.81 314 ASN A C 1
ATOM 2498 O O . ASN A 1 314 ? -3.777 -45.969 -10.219 1 96.81 314 ASN A O 1
ATOM 2502 N N . GLN A 1 315 ? -3.84 -43.938 -9.266 1 97.25 315 GLN A N 1
ATOM 2503 C CA . GLN A 1 315 ? -5.254 -44.125 -8.945 1 97.25 315 GLN A CA 1
ATOM 2504 C C . GLN A 1 315 ? -6.133 -43.281 -9.883 1 97.25 315 GLN A C 1
ATOM 2506 O O . GLN A 1 315 ? -7.305 -43.625 -10.094 1 97.25 315 GLN A O 1
ATOM 2511 N N . LEU A 1 316 ? -5.59 -42.188 -10.367 1 98 316 LEU A N 1
ATOM 2512 C CA . LEU A 1 316 ? -6.348 -41.281 -11.227 1 98 316 LEU A CA 1
ATOM 2513 C C . LEU A 1 316 ? -5.516 -40.844 -12.422 1 98 316 LEU A C 1
ATOM 2515 O O . LEU A 1 316 ? -5.332 -39.625 -12.656 1 98 316 LEU A O 1
ATOM 2519 N N . PRO A 1 317 ? -5.133 -41.812 -13.242 1 96.19 317 PRO A N 1
ATOM 2520 C CA . PRO A 1 317 ? -4.172 -41.5 -14.312 1 96.19 317 PRO A CA 1
ATOM 2521 C C . PRO A 1 317 ? -4.75 -40.594 -15.383 1 96.19 317 PRO A C 1
ATOM 2523 O O . PRO A 1 317 ? -4.004 -40.062 -16.203 1 96.19 317 PRO A O 1
ATOM 2526 N N . SER A 1 318 ? -6.062 -40.406 -15.422 1 97.38 318 SER A N 1
ATOM 2527 C CA . SER A 1 318 ? -6.668 -39.5 -16.391 1 97.38 318 SER A CA 1
ATOM 2528 C C . SER A 1 318 ? -6.379 -38.031 -16.047 1 97.38 318 SER A C 1
ATOM 2530 O O . SER A 1 318 ? -6.559 -37.156 -16.875 1 97.38 318 SER A O 1
ATOM 2532 N N . ILE A 1 319 ? -5.977 -37.781 -14.805 1 97.38 319 ILE A N 1
ATOM 2533 C CA . ILE A 1 319 ? -5.473 -36.469 -14.453 1 97.38 319 ILE A CA 1
ATOM 2534 C C . ILE A 1 319 ? -3.99 -36.375 -14.797 1 97.38 319 ILE A C 1
ATOM 2536 O O . ILE A 1 319 ? -3.174 -37.125 -14.289 1 97.38 319 ILE A O 1
ATOM 2540 N N . GLN A 1 320 ? -3.682 -35.5 -15.648 1 95.62 320 GLN A N 1
ATOM 2541 C CA . GLN A 1 320 ? -2.281 -35.281 -15.992 1 95.62 320 GLN A CA 1
ATOM 2542 C C . GLN A 1 320 ? -1.685 -34.125 -15.172 1 95.62 320 GLN A C 1
ATOM 2544 O O . GLN A 1 320 ? -2.27 -33.062 -15.078 1 95.62 320 GLN A O 1
ATOM 2549 N N . ILE A 1 321 ? -0.575 -34.375 -14.57 1 95.19 321 ILE A N 1
ATOM 2550 C CA . ILE A 1 321 ? 0.103 -33.406 -13.734 1 95.19 321 ILE A CA 1
ATOM 2551 C C . ILE A 1 321 ? 1.42 -32.969 -14.391 1 95.19 321 ILE A C 1
ATOM 2553 O O . ILE A 1 321 ? 2.182 -33.844 -14.859 1 95.19 321 ILE A O 1
ATOM 2557 N N . THR A 1 322 ? 1.63 -31.734 -14.5 1 93.25 322 THR A N 1
ATOM 2558 C CA . THR A 1 322 ? 2.949 -31.219 -14.875 1 93.25 322 THR A CA 1
ATOM 2559 C C . THR A 1 322 ? 3.904 -31.281 -13.688 1 93.25 322 THR A C 1
ATOM 2561 O O . THR A 1 322 ? 3.621 -30.734 -12.625 1 93.25 322 THR A O 1
ATOM 2564 N N . GLN A 1 323 ? 4.988 -32 -13.906 1 94.44 323 GLN A N 1
ATOM 2565 C CA . GLN A 1 323 ? 5.98 -32.031 -12.836 1 94.44 323 GLN A CA 1
ATOM 2566 C C . GLN A 1 323 ? 6.574 -30.656 -12.602 1 94.44 323 GLN A C 1
ATOM 2568 O O . GLN A 1 323 ? 7.238 -30.094 -13.477 1 94.44 323 GLN A O 1
ATOM 2573 N N . PRO A 1 324 ? 6.371 -30.125 -11.461 1 96.69 324 PRO A N 1
ATOM 2574 C CA . PRO A 1 324 ? 6.84 -28.766 -11.227 1 96.69 324 PRO A CA 1
ATOM 2575 C C . PRO A 1 324 ? 8.344 -28.688 -10.969 1 96.69 324 PRO A C 1
ATOM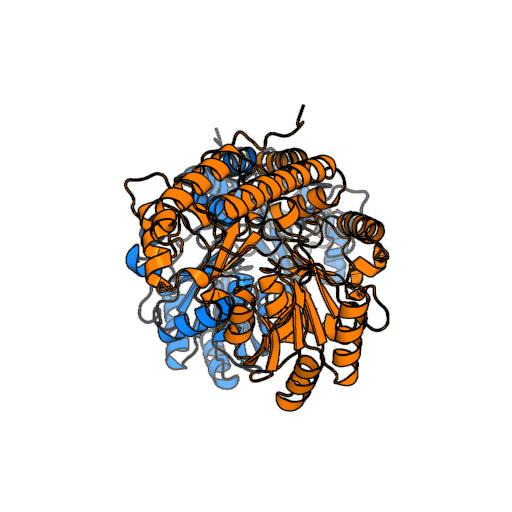 2577 O O . PRO A 1 324 ? 8.891 -29.547 -10.266 1 96.69 324 PRO A O 1
ATOM 2580 N N . GLU A 1 325 ? 8.984 -27.688 -11.531 1 97.94 325 GLU A N 1
ATOM 2581 C CA . GLU A 1 325 ? 10.391 -27.406 -11.273 1 97.94 325 GLU A CA 1
ATOM 2582 C C . GLU A 1 325 ? 10.547 -26.344 -10.18 1 97.94 325 GLU A C 1
ATOM 2584 O O . GLU A 1 325 ? 11.617 -26.219 -9.586 1 97.94 325 GLU A O 1
ATOM 2589 N N . ALA A 1 326 ? 9.477 -25.625 -9.914 1 98.12 326 ALA A N 1
ATOM 2590 C CA . ALA A 1 326 ? 9.438 -24.578 -8.906 1 98.12 326 ALA A CA 1
ATOM 2591 C C . ALA A 1 326 ? 8.016 -24.344 -8.406 1 98.12 326 ALA A C 1
ATOM 2593 O O . ALA A 1 326 ? 7.074 -24.984 -8.875 1 98.12 326 ALA A O 1
ATOM 2594 N N . THR A 1 327 ? 7.898 -23.547 -7.414 1 98.12 327 THR A N 1
ATOM 2595 C CA . THR A 1 327 ? 6.652 -23.094 -6.805 1 98.12 327 THR A CA 1
ATOM 2596 C C . THR A 1 327 ? 6.035 -24.203 -5.957 1 98.12 327 THR A C 1
ATOM 2598 O O . THR A 1 327 ? 6.711 -25.156 -5.59 1 98.12 327 THR A O 1
ATOM 2601 N N . TYR A 1 328 ? 4.926 -24 -5.387 1 98.62 328 TYR A N 1
ATOM 2602 C CA . TYR A 1 328 ? 4.094 -24.953 -4.664 1 98.62 328 TYR A CA 1
ATOM 2603 C C . TYR A 1 328 ? 2.713 -25.062 -5.301 1 98.62 328 TYR A C 1
ATOM 2605 O O . TYR A 1 328 ? 1.733 -25.391 -4.621 1 98.62 328 TYR A O 1
ATOM 2613 N N . LEU A 1 329 ? 2.648 -24.734 -6.621 1 98.44 329 LEU A N 1
ATOM 2614 C CA . LEU A 1 329 ? 1.413 -24.719 -7.398 1 98.44 329 LEU A CA 1
ATOM 2615 C C . LEU A 1 329 ? 1.444 -25.781 -8.484 1 98.44 329 LEU A C 1
ATOM 2617 O O . LEU A 1 329 ? 2.268 -25.734 -9.398 1 98.44 329 LEU A O 1
ATOM 2621 N N . LEU A 1 330 ? 0.61 -26.734 -8.398 1 98.12 330 LEU A N 1
ATOM 2622 C CA . LEU A 1 330 ? 0.562 -27.812 -9.367 1 98.12 330 LEU A CA 1
ATOM 2623 C C . LEU A 1 330 ? -0.479 -27.531 -10.445 1 98.12 330 LEU A C 1
ATOM 2625 O O . LEU A 1 330 ? -1.583 -27.078 -10.148 1 98.12 330 LEU A O 1
ATOM 2629 N N . TRP A 1 331 ? -0.114 -27.75 -11.641 1 98.06 331 TRP A N 1
ATOM 2630 C CA . TRP A 1 331 ? -0.977 -27.547 -12.805 1 98.06 331 TRP A CA 1
ATOM 2631 C C . TRP A 1 331 ? -1.528 -28.875 -13.312 1 98.06 331 TRP A C 1
ATOM 2633 O O . TRP A 1 331 ? -0.773 -29.719 -13.789 1 98.06 331 TRP A O 1
ATOM 2643 N N . MET A 1 332 ? -2.85 -29.031 -13.188 1 97.94 332 MET A N 1
ATOM 2644 C CA . MET A 1 332 ? -3.475 -30.328 -13.461 1 97.94 332 MET A CA 1
ATOM 2645 C C . MET A 1 332 ? -4.41 -30.234 -14.664 1 97.94 332 MET A C 1
ATOM 2647 O O . MET A 1 332 ? -5.133 -29.25 -14.82 1 97.94 332 MET A O 1
ATOM 2651 N N . ASN A 1 333 ? -4.355 -31.203 -15.523 1 97.69 333 ASN A N 1
ATOM 2652 C CA . ASN A 1 333 ? -5.195 -31.312 -16.719 1 97.69 333 ASN A CA 1
ATOM 2653 C C . ASN A 1 333 ? -6.246 -32.406 -16.562 1 97.69 333 ASN A C 1
ATOM 2655 O O . ASN A 1 333 ? -5.902 -33.594 -16.406 1 97.69 333 ASN A O 1
ATOM 2659 N N . PHE A 1 334 ? -7.512 -32.031 -16.625 1 98.25 334 PHE A N 1
ATOM 2660 C CA . PHE A 1 334 ? -8.617 -32.969 -16.438 1 98.25 334 PHE A CA 1
ATOM 2661 C C . PHE A 1 334 ? -9.266 -33.312 -17.766 1 98.25 334 PHE A C 1
ATOM 2663 O O . PHE A 1 334 ? -10.352 -33.906 -17.797 1 98.25 334 PHE A O 1
ATOM 2670 N N . SER A 1 335 ? -8.688 -33.031 -18.844 1 96.94 335 SER A N 1
ATOM 2671 C CA . SER A 1 335 ? -9.312 -33.125 -20.172 1 96.94 335 SER A CA 1
ATOM 2672 C C . SER A 1 335 ? -9.633 -34.562 -20.547 1 96.94 335 SER A C 1
ATOM 2674 O O . SER A 1 335 ? -10.578 -34.812 -21.312 1 96.94 335 SER A O 1
ATOM 2676 N N . LYS A 1 336 ? -8.938 -35.531 -20.062 1 96.94 336 LYS A N 1
ATOM 2677 C CA . LYS A 1 336 ? -9.102 -36.906 -20.453 1 96.94 336 LYS A CA 1
ATOM 2678 C C . LYS A 1 336 ? -10.43 -37.469 -19.938 1 96.94 336 LYS A C 1
ATOM 2680 O O . LYS A 1 336 ? -10.891 -38.531 -20.422 1 96.94 336 LYS A O 1
ATOM 2685 N N . TYR A 1 337 ? -11.031 -36.812 -19.031 1 97.25 337 TYR A N 1
ATOM 2686 C CA . TYR A 1 337 ? -12.289 -37.312 -18.484 1 97.25 337 TYR A CA 1
ATOM 2687 C C . TYR A 1 337 ? -13.438 -37.062 -19.438 1 97.25 337 TYR A C 1
ATOM 2689 O O . TYR A 1 337 ? -14.484 -37.719 -19.344 1 97.25 337 TYR A O 1
ATOM 2697 N N . GLY A 1 338 ? -13.289 -36.094 -20.328 1 96.81 338 GLY A N 1
ATOM 2698 C CA . GLY A 1 338 ? -14.336 -35.812 -21.312 1 96.81 338 GLY A CA 1
ATOM 2699 C C . GLY A 1 338 ? -15.562 -35.156 -20.688 1 96.81 338 GLY A C 1
ATOM 2700 O O . GLY A 1 338 ? -16.672 -35.312 -21.203 1 96.81 338 GLY A O 1
ATOM 2701 N N . ILE A 1 339 ? -15.453 -34.594 -19.594 1 97.19 339 ILE A N 1
ATOM 2702 C CA . ILE A 1 339 ? -16.562 -33.875 -18.969 1 97.19 339 ILE A CA 1
ATOM 2703 C C . ILE A 1 339 ? -16.312 -32.375 -19.031 1 97.19 339 ILE A C 1
ATOM 2705 O O . ILE A 1 339 ? -15.211 -31.938 -19.344 1 97.19 339 ILE A O 1
ATOM 2709 N N . SER A 1 340 ? -17.359 -31.594 -18.781 1 97.81 340 SER A N 1
ATOM 2710 C CA . SER A 1 340 ? -17.266 -30.141 -18.906 1 97.81 340 SER A CA 1
ATOM 2711 C C . SER A 1 340 ? -16.531 -29.516 -17.734 1 97.81 340 SER A C 1
ATOM 2713 O O . SER A 1 340 ? -16.359 -30.156 -16.688 1 97.81 340 SER A O 1
ATOM 2715 N N . SER A 1 341 ? -16.047 -28.359 -17.953 1 98.19 341 SER A N 1
ATOM 2716 C CA . SER A 1 341 ? -15.398 -27.594 -16.891 1 98.19 341 SER A CA 1
ATOM 2717 C C . SER A 1 341 ? -16.328 -27.406 -15.695 1 98.19 341 SER A C 1
ATOM 2719 O O . SER A 1 341 ? -15.898 -27.547 -14.547 1 98.19 341 SER A O 1
ATOM 2721 N N . ASP A 1 342 ? -17.594 -27.141 -15.914 1 97.88 342 ASP A N 1
ATOM 2722 C CA . ASP A 1 342 ? -18.578 -26.953 -14.852 1 97.88 342 ASP A CA 1
ATOM 2723 C C . ASP A 1 342 ? -18.766 -28.234 -14.047 1 97.88 342 ASP A C 1
ATOM 2725 O O . ASP A 1 342 ? -18.938 -28.172 -12.828 1 97.88 342 ASP A O 1
ATOM 2729 N N . LYS A 1 343 ? -18.797 -29.297 -14.781 1 98.19 343 LYS A N 1
ATOM 2730 C CA . LYS A 1 343 ? -18.922 -30.578 -14.094 1 98.19 343 LYS A CA 1
ATOM 2731 C C . LYS A 1 343 ? -17.734 -30.844 -13.172 1 98.19 343 LYS A C 1
ATOM 2733 O O . LYS A 1 343 ? -17.906 -31.375 -12.078 1 98.19 343 LYS A O 1
ATOM 2738 N N . ILE A 1 344 ? -16.562 -30.5 -13.625 1 98.56 344 ILE A N 1
ATOM 2739 C CA . ILE A 1 344 ? -15.375 -30.609 -12.781 1 98.56 344 ILE A CA 1
ATOM 2740 C C . ILE A 1 344 ? -15.555 -29.797 -11.508 1 98.56 344 ILE A C 1
ATOM 2742 O O . ILE A 1 344 ? -15.352 -30.297 -10.406 1 98.56 344 ILE A O 1
ATOM 2746 N N . ASP A 1 345 ? -15.992 -28.547 -11.625 1 98.31 345 ASP A N 1
ATOM 2747 C CA . ASP A 1 345 ? -16.203 -27.688 -10.469 1 98.31 345 ASP A CA 1
ATOM 2748 C C . ASP A 1 345 ? -17.281 -28.25 -9.547 1 98.31 345 ASP A C 1
ATOM 2750 O O . ASP A 1 345 ? -17.156 -28.156 -8.32 1 98.31 345 ASP A O 1
ATOM 2754 N N . ASP A 1 346 ? -18.281 -28.766 -10.133 1 98.31 346 ASP A N 1
ATOM 2755 C CA . ASP A 1 346 ? -19.359 -29.359 -9.344 1 98.31 346 ASP A CA 1
ATOM 2756 C C . ASP A 1 346 ? -18.844 -30.531 -8.508 1 98.31 346 ASP A C 1
ATOM 2758 O O . ASP A 1 346 ? -19.156 -30.641 -7.32 1 98.31 346 ASP A O 1
ATOM 2762 N N . LEU A 1 347 ? -18.078 -31.406 -9.141 1 98.56 347 LEU A N 1
ATOM 2763 C CA . LEU A 1 347 ? -17.516 -32.562 -8.453 1 98.56 347 LEU A CA 1
ATOM 2764 C C . LEU A 1 347 ? -16.609 -32.125 -7.312 1 98.56 347 LEU A C 1
ATOM 2766 O O . LEU A 1 347 ? -16.641 -32.719 -6.227 1 98.56 347 LEU A O 1
ATOM 2770 N N . LEU A 1 348 ? -15.828 -31.125 -7.547 1 98.69 348 LEU A N 1
ATOM 2771 C CA . LEU A 1 348 ? -14.93 -30.609 -6.527 1 98.69 348 LEU A CA 1
ATOM 2772 C C . LEU A 1 348 ? -15.711 -29.906 -5.422 1 98.69 348 LEU A C 1
ATOM 2774 O O . LEU A 1 348 ? -15.508 -30.172 -4.238 1 98.69 348 LEU A O 1
ATOM 2778 N N . GLY A 1 349 ? -16.625 -29 -5.812 1 98.5 349 GLY A N 1
ATOM 2779 C CA . GLY A 1 349 ? -17.391 -28.203 -4.875 1 98.5 349 GLY A CA 1
ATOM 2780 C C . GLY A 1 349 ? -18.234 -29.031 -3.922 1 98.5 349 GLY A C 1
ATOM 2781 O O . GLY A 1 349 ? -18.375 -28.688 -2.748 1 98.5 349 GLY A O 1
ATOM 2782 N N . GLN A 1 350 ? -18.75 -30.109 -4.418 1 98.31 350 GLN A N 1
ATOM 2783 C CA . GLN A 1 350 ? -19.562 -31 -3.604 1 98.31 350 GLN A CA 1
ATOM 2784 C C . GLN A 1 350 ? -18.734 -31.625 -2.48 1 98.31 350 GLN A C 1
ATOM 2786 O O . GLN A 1 350 ? -19.297 -32.062 -1.473 1 98.31 350 GLN A O 1
ATOM 2791 N N . ARG A 1 351 ? -17.484 -31.609 -2.666 1 98.38 351 ARG A N 1
ATOM 2792 C CA . ARG A 1 351 ? -16.578 -32.219 -1.692 1 98.38 351 ARG A CA 1
ATOM 2793 C C . ARG A 1 351 ? -15.789 -31.141 -0.943 1 98.38 351 ARG A C 1
ATOM 2795 O O . ARG A 1 351 ? -14.797 -31.438 -0.278 1 98.38 351 ARG A O 1
ATOM 2802 N N . GLY A 1 352 ? -16.125 -29.859 -1.12 1 97.94 352 GLY A N 1
ATOM 2803 C CA . GLY A 1 352 ? -15.5 -28.75 -0.41 1 97.94 352 GLY A CA 1
ATOM 2804 C C . GLY A 1 352 ? -14.133 -28.391 -0.949 1 97.94 352 GLY A C 1
ATOM 2805 O O . GLY A 1 352 ? -13.383 -27.641 -0.314 1 97.94 352 GLY A O 1
ATOM 2806 N N . ILE A 1 353 ? -13.766 -28.953 -2.117 1 98.62 353 ILE A N 1
ATOM 2807 C CA . ILE A 1 353 ? -12.461 -28.688 -2.705 1 98.62 353 ILE A CA 1
ATOM 2808 C C . ILE A 1 353 ? -12.523 -27.438 -3.572 1 98.62 353 ILE A C 1
ATOM 2810 O O . ILE A 1 353 ? -13.43 -27.297 -4.398 1 98.62 353 ILE A O 1
ATOM 2814 N N . ILE A 1 354 ? -11.633 -26.531 -3.365 1 98.5 354 ILE A N 1
ATOM 2815 C CA . ILE A 1 354 ? -11.523 -25.328 -4.199 1 98.5 354 ILE A CA 1
ATOM 2816 C C . ILE A 1 354 ? -10.148 -25.281 -4.852 1 98.5 354 ILE A C 1
ATOM 2818 O O . ILE A 1 354 ? -9.133 -25.109 -4.168 1 98.5 354 ILE A O 1
ATOM 2822 N N . PHE A 1 355 ? -10.031 -25.484 -6.117 1 98.62 355 PHE A N 1
ATOM 2823 C CA . PHE A 1 355 ? -8.859 -25.25 -6.949 1 98.62 355 PHE A CA 1
ATOM 2824 C C . PHE A 1 355 ? -9.047 -24 -7.797 1 98.62 355 PHE A C 1
ATOM 2826 O O . PHE A 1 355 ? -10.172 -23.516 -7.969 1 98.62 355 PHE A O 1
ATOM 2833 N N . ASN A 1 356 ? -7.973 -23.438 -8.219 1 98.31 356 ASN A N 1
ATOM 2834 C CA . ASN A 1 356 ? -8.078 -22.328 -9.172 1 98.31 356 ASN A CA 1
ATOM 2835 C C . ASN A 1 356 ? -8.508 -22.828 -10.555 1 98.31 356 ASN A C 1
ATOM 2837 O O . ASN A 1 356 ? -7.938 -23.781 -11.078 1 98.31 356 ASN A O 1
ATOM 2841 N N . GLN A 1 357 ? -9.508 -22.188 -11.102 1 98.31 357 GLN A N 1
ATOM 2842 C CA . GLN A 1 357 ? -10.023 -22.594 -12.406 1 98.31 357 GLN A CA 1
ATOM 2843 C C . GLN A 1 357 ? -9.055 -22.188 -13.523 1 98.31 357 GLN A C 1
ATOM 2845 O O . GLN A 1 357 ? -8.562 -21.062 -13.547 1 98.31 357 GLN A O 1
ATOM 2850 N N . GLY A 1 358 ? -8.828 -23.125 -14.43 1 98.12 358 GLY A N 1
ATOM 2851 C CA . GLY A 1 358 ? -7.84 -22.938 -15.477 1 98.12 358 GLY A CA 1
ATOM 2852 C C . GLY A 1 358 ? -8.203 -21.812 -16.438 1 98.12 358 GLY A C 1
ATOM 2853 O O . GLY A 1 358 ? -7.324 -21.188 -17.031 1 98.12 358 GLY A O 1
ATOM 2854 N N . LYS A 1 359 ? -9.508 -21.531 -16.578 1 96.94 359 LYS A N 1
ATOM 2855 C CA . LYS A 1 359 ? -9.961 -20.484 -17.484 1 96.94 359 LYS A CA 1
ATOM 2856 C C . LYS A 1 359 ? -9.375 -19.125 -17.125 1 96.94 359 LYS A C 1
ATOM 2858 O O . LYS A 1 359 ? -9.203 -18.266 -17.984 1 96.94 359 LYS A O 1
ATOM 2863 N N . ALA A 1 360 ? -9.008 -18.953 -15.859 1 96.94 360 ALA A N 1
ATOM 2864 C CA . ALA A 1 360 ? -8.453 -17.688 -15.391 1 96.94 360 ALA A CA 1
ATOM 2865 C C . ALA A 1 360 ? -7.023 -17.5 -15.898 1 96.94 360 ALA A C 1
ATOM 2867 O O . ALA A 1 360 ? -6.504 -16.375 -15.891 1 96.94 360 ALA A O 1
ATOM 2868 N N . PHE A 1 361 ? -6.395 -18.562 -16.359 1 98.31 361 PHE A N 1
ATOM 2869 C CA . PHE A 1 361 ? -4.984 -18.516 -16.734 1 98.31 361 PHE A CA 1
ATOM 2870 C C . PHE A 1 361 ? -4.828 -18.344 -18.234 1 98.31 361 PHE A C 1
ATOM 2872 O O . PHE A 1 361 ? -3.707 -18.312 -18.75 1 98.31 361 PHE A O 1
ATOM 2879 N N . GLY A 1 362 ? -5.938 -18.25 -18.953 1 97.56 362 GLY A N 1
ATOM 2880 C CA . GLY A 1 362 ? -5.902 -18.016 -20.375 1 97.56 362 GLY A CA 1
ATOM 2881 C C . GLY A 1 362 ? -6.879 -18.891 -21.141 1 97.56 362 GLY A C 1
ATOM 2882 O O . GLY A 1 362 ? -7.352 -19.906 -20.625 1 97.56 362 GLY A O 1
ATOM 2883 N N . LYS A 1 363 ? -7.137 -18.484 -22.375 1 96.12 363 LYS A N 1
ATOM 2884 C CA . LYS A 1 363 ? -8.047 -19.219 -23.234 1 96.12 363 LYS A CA 1
ATOM 2885 C C . LYS A 1 363 ? -7.504 -20.609 -23.547 1 96.12 363 LYS A C 1
ATOM 2887 O O . LYS A 1 363 ? -6.309 -20.781 -23.797 1 96.12 363 LYS A O 1
ATOM 2892 N N . GLY A 1 364 ? -8.359 -21.578 -23.453 1 96.56 364 GLY A N 1
ATOM 2893 C CA . GLY A 1 364 ? -7.969 -22.922 -23.844 1 96.56 364 GLY A CA 1
ATOM 2894 C C . GLY A 1 364 ? -7.582 -23.797 -22.672 1 96.56 364 GLY A C 1
ATOM 2895 O O . GLY A 1 364 ? -7.246 -24.969 -22.844 1 96.56 364 GLY A O 1
ATOM 2896 N N . PHE A 1 365 ? -7.73 -23.188 -21.469 1 98.12 365 PHE A N 1
ATOM 2897 C CA . PHE A 1 365 ? -7.289 -23.969 -20.312 1 98.12 365 PHE A CA 1
ATOM 2898 C C . PHE A 1 365 ? -8.445 -24.234 -19.359 1 98.12 365 PHE A C 1
ATOM 2900 O O . PHE A 1 365 ? -8.234 -24.438 -18.156 1 98.12 365 PHE A O 1
ATOM 2907 N N . ASP A 1 366 ? -9.609 -24.297 -19.859 1 98.06 366 ASP A N 1
ATOM 2908 C CA . ASP A 1 366 ? -10.828 -24.438 -19.062 1 98.06 366 ASP A CA 1
ATOM 2909 C C . ASP A 1 366 ? -10.828 -25.734 -18.266 1 98.06 366 ASP A C 1
ATOM 2911 O O . ASP A 1 366 ? -11.391 -25.797 -17.172 1 98.06 366 ASP A O 1
ATOM 2915 N N . LEU A 1 367 ? -10.188 -26.719 -18.797 1 98.5 367 LEU A N 1
ATOM 2916 C CA . LEU A 1 367 ? -10.25 -28.031 -18.172 1 98.5 367 LEU A CA 1
ATOM 2917 C C . LEU A 1 367 ? -9.047 -28.266 -17.266 1 98.5 367 LEU A C 1
ATOM 2919 O O . LEU A 1 367 ? -8.812 -29.391 -16.812 1 98.5 367 LEU A O 1
ATOM 2923 N N . PHE A 1 368 ? -8.289 -27.25 -17 1 98.44 368 PHE A N 1
ATOM 2924 C CA . PHE A 1 368 ? -7.16 -27.297 -16.078 1 98.44 368 PHE A CA 1
ATOM 2925 C C . PHE A 1 368 ? -7.555 -26.734 -14.719 1 98.44 368 PHE A C 1
ATOM 2927 O O . PHE A 1 368 ? -8.523 -25.984 -14.609 1 98.44 368 PHE A O 1
ATOM 2934 N N . ARG A 1 369 ? -6.883 -27.156 -13.68 1 98.69 369 ARG A N 1
ATOM 2935 C CA . ARG A 1 369 ? -6.957 -26.578 -12.336 1 98.69 369 ARG A CA 1
ATOM 2936 C C . ARG A 1 369 ? -5.566 -26.391 -11.742 1 98.69 369 ARG A C 1
ATOM 2938 O O . ARG A 1 369 ? -4.672 -27.219 -11.977 1 98.69 369 ARG A O 1
ATOM 2945 N N . ARG A 1 370 ? -5.355 -25.328 -11.086 1 98.69 370 ARG A N 1
ATOM 2946 C CA . ARG A 1 370 ? -4.137 -25.141 -10.305 1 98.69 370 ARG A CA 1
ATOM 2947 C C . ARG A 1 370 ? -4.363 -25.516 -8.844 1 98.69 370 ARG A C 1
ATOM 2949 O O . ARG A 1 370 ? -5.324 -25.062 -8.219 1 98.69 370 ARG A O 1
ATOM 2956 N N . PHE A 1 371 ? -3.521 -26.328 -8.336 1 98.69 371 PHE A N 1
ATOM 2957 C CA . PHE A 1 371 ? -3.6 -26.906 -7 1 98.69 371 PHE A CA 1
ATOM 2958 C C . PHE A 1 371 ? -2.461 -26.406 -6.121 1 98.69 371 PHE A C 1
ATOM 2960 O O . PHE A 1 371 ? -1.302 -26.766 -6.328 1 98.69 371 PHE A O 1
ATOM 2967 N N . ASN A 1 372 ? -2.74 -25.5 -5.16 1 98.62 372 ASN A N 1
ATOM 2968 C CA . ASN A 1 372 ? -1.773 -25.094 -4.145 1 98.62 372 ASN A CA 1
ATOM 2969 C C . ASN A 1 372 ? -1.504 -26.219 -3.145 1 98.62 372 ASN A C 1
ATOM 2971 O O . ASN A 1 372 ? -2.395 -26.609 -2.389 1 98.62 372 ASN A O 1
ATOM 2975 N N . ILE A 1 373 ? -0.25 -26.609 -3.021 1 98.56 373 ILE A N 1
ATOM 2976 C CA . ILE A 1 373 ? 0.008 -27.828 -2.266 1 98.56 373 ILE A CA 1
ATOM 2977 C C . ILE A 1 373 ? 0.84 -27.5 -1.028 1 98.56 373 ILE A C 1
ATOM 2979 O O . ILE A 1 373 ? 1.406 -28.406 -0.4 1 98.56 373 ILE A O 1
ATOM 2983 N N . ALA A 1 374 ? 1.008 -26.203 -0.752 1 98.06 374 ALA A N 1
ATOM 2984 C CA . ALA A 1 374 ? 1.743 -25.781 0.437 1 98.06 374 ALA A CA 1
ATOM 2985 C C . ALA A 1 374 ? 0.872 -25.891 1.686 1 98.06 374 ALA A C 1
ATOM 2987 O O . ALA A 1 374 ? 0.51 -24.859 2.281 1 98.06 374 ALA A O 1
ATOM 2988 N N . THR A 1 375 ? 0.569 -27.094 2.139 1 97.88 375 THR A N 1
ATOM 2989 C CA . THR A 1 375 ? -0.247 -27.453 3.293 1 97.88 375 THR A CA 1
ATOM 2990 C C . THR A 1 375 ? 0.245 -28.75 3.924 1 97.88 375 THR A C 1
ATOM 2992 O O . THR A 1 375 ? 1.287 -29.281 3.531 1 97.88 375 THR A O 1
ATOM 2995 N N . SER A 1 376 ? -0.427 -29.234 4.926 1 97.31 376 SER A N 1
ATOM 2996 C CA . SER A 1 376 ? 0.016 -30.422 5.645 1 97.31 376 SER A CA 1
ATOM 2997 C C . SER A 1 376 ? -0.192 -31.688 4.812 1 97.31 376 SER A C 1
ATOM 2999 O O . SER A 1 376 ? -1.051 -31.719 3.93 1 97.31 376 SER A O 1
ATOM 3001 N N . ARG A 1 377 ? 0.606 -32.688 5.164 1 97.12 377 ARG A N 1
ATOM 3002 C CA . ARG A 1 377 ? 0.473 -33.969 4.504 1 97.12 377 ARG A CA 1
ATOM 3003 C C . ARG A 1 377 ? -0.918 -34.562 4.723 1 97.12 377 ARG A C 1
ATOM 3005 O O . ARG A 1 377 ? -1.498 -35.156 3.811 1 97.12 377 ARG A O 1
ATOM 3012 N N . LYS A 1 378 ? -1.401 -34.375 5.867 1 96.81 378 LYS A N 1
ATOM 3013 C CA . LYS A 1 378 ? -2.732 -34.875 6.207 1 96.81 378 LYS A CA 1
ATOM 3014 C C . LYS A 1 378 ? -3.797 -34.25 5.312 1 96.81 378 LYS A C 1
ATOM 3016 O O . LYS A 1 378 ? -4.688 -34.938 4.816 1 96.81 378 LYS A O 1
ATOM 3021 N N . GLU A 1 379 ? -3.709 -32.969 5.188 1 97.38 379 GLU A N 1
ATOM 3022 C CA . GLU A 1 379 ? -4.648 -32.25 4.32 1 97.38 379 GLU A CA 1
ATOM 3023 C C . GLU A 1 379 ? -4.52 -32.719 2.873 1 97.38 379 GLU A C 1
ATOM 3025 O O . GLU A 1 379 ? -5.523 -32.906 2.188 1 97.38 379 GLU A O 1
ATOM 3030 N N . ILE A 1 380 ? -3.297 -32.906 2.398 1 98.31 380 ILE A N 1
ATOM 3031 C CA . ILE A 1 380 ? -3.066 -33.406 1.04 1 98.31 380 ILE A CA 1
ATOM 3032 C C . ILE A 1 380 ? -3.723 -34.75 0.855 1 98.31 380 ILE A C 1
ATOM 3034 O O . ILE A 1 380 ? -4.418 -35 -0.136 1 98.31 380 ILE A O 1
ATOM 3038 N N . GLN A 1 381 ? -3.539 -35.625 1.777 1 98.19 381 GLN A N 1
ATOM 3039 C CA . GLN A 1 381 ? -4.121 -36.969 1.682 1 98.19 381 GLN A CA 1
ATOM 3040 C C . GLN A 1 381 ? -5.645 -36.906 1.648 1 98.19 381 GLN A C 1
ATOM 3042 O O . GLN A 1 381 ? -6.285 -37.625 0.88 1 98.19 381 GLN A O 1
ATOM 3047 N N . SER A 1 382 ? -6.191 -36.062 2.496 1 98.12 382 SER A N 1
ATOM 3048 C CA . SER A 1 382 ? -7.641 -35.906 2.508 1 98.12 382 SER A CA 1
ATOM 3049 C C . SER A 1 382 ? -8.156 -35.469 1.135 1 98.12 382 SER A C 1
ATOM 3051 O O . SER A 1 382 ? -9.156 -36 0.649 1 98.12 382 SER A O 1
ATOM 3053 N N . VAL A 1 383 ? -7.5 -34.531 0.525 1 98.69 383 VAL A N 1
ATOM 3054 C CA . VAL A 1 383 ? -7.91 -34.031 -0.78 1 98.69 383 VAL A CA 1
ATOM 3055 C C . VAL A 1 383 ? -7.766 -35.125 -1.83 1 98.69 383 VAL A C 1
ATOM 3057 O O . VAL A 1 383 ? -8.633 -35.281 -2.691 1 98.69 383 VAL A O 1
ATOM 3060 N N . LEU A 1 384 ? -6.691 -35.875 -1.735 1 98.69 384 LEU A N 1
ATOM 3061 C CA . LEU A 1 384 ? -6.473 -36.969 -2.688 1 98.69 384 LEU A CA 1
ATOM 3062 C C . LEU A 1 384 ? -7.57 -38.031 -2.576 1 98.69 384 LEU A C 1
ATOM 3064 O O . LEU A 1 384 ? -8.062 -38.531 -3.592 1 98.69 384 LEU A O 1
ATOM 3068 N N . ASP A 1 385 ? -7.953 -38.344 -1.375 1 98.69 385 ASP A N 1
ATOM 3069 C CA . ASP A 1 385 ? -9.023 -39.312 -1.161 1 98.69 385 ASP A CA 1
ATOM 3070 C C . ASP A 1 385 ? -10.344 -38.812 -1.734 1 98.69 385 ASP A C 1
ATOM 3072 O O . ASP A 1 385 ? -11.102 -39.562 -2.346 1 98.69 385 ASP A O 1
ATOM 3076 N N . LEU A 1 386 ? -10.594 -37.594 -1.524 1 98.62 386 LEU A N 1
ATOM 3077 C CA . LEU A 1 386 ? -11.812 -36.969 -2.039 1 98.62 386 LEU A CA 1
ATOM 3078 C C . LEU A 1 386 ? -11.789 -36.906 -3.562 1 98.62 386 LEU A C 1
ATOM 3080 O O . LEU A 1 386 ? -12.82 -37.062 -4.215 1 98.62 386 LEU A O 1
ATOM 3084 N N . LEU A 1 387 ? -10.617 -36.625 -4.129 1 98.62 387 LEU A N 1
ATOM 3085 C CA . LEU A 1 387 ? -10.477 -36.625 -5.582 1 98.62 387 LEU A CA 1
ATOM 3086 C C . LEU A 1 387 ? -10.766 -38.031 -6.145 1 98.62 387 LEU A C 1
ATOM 3088 O O . LEU A 1 387 ? -11.422 -38.156 -7.184 1 98.62 387 LEU A O 1
ATOM 3092 N N . TYR A 1 388 ? -10.211 -38.969 -5.469 1 98.31 388 TYR A N 1
ATOM 3093 C CA . TYR A 1 388 ? -10.469 -40.344 -5.883 1 98.31 388 TYR A CA 1
ATOM 3094 C C . TYR A 1 388 ? -11.969 -40.625 -5.918 1 98.31 388 TYR A C 1
ATOM 3096 O O . TYR A 1 388 ? -12.484 -41.156 -6.902 1 98.31 388 TYR A O 1
ATOM 3104 N N . ASP A 1 389 ? -12.625 -40.25 -4.906 1 97.44 389 ASP A N 1
ATOM 3105 C CA . ASP A 1 389 ? -14.07 -40.438 -4.82 1 97.44 389 ASP A CA 1
ATOM 3106 C C . ASP A 1 389 ? -14.797 -39.719 -5.957 1 97.44 389 ASP A C 1
ATOM 3108 O O . ASP A 1 389 ? -15.766 -40.25 -6.508 1 97.44 389 ASP A O 1
ATOM 3112 N N . ALA A 1 390 ? -14.375 -38.594 -6.273 1 97.88 390 ALA A N 1
ATOM 3113 C CA . ALA A 1 390 ? -15.039 -37.75 -7.246 1 97.88 390 ALA A CA 1
ATOM 3114 C C . ALA A 1 390 ? -14.812 -38.25 -8.672 1 97.88 390 ALA A C 1
ATOM 3116 O O . ALA A 1 390 ? -15.727 -38.188 -9.5 1 97.88 390 ALA A O 1
ATOM 3117 N N . PHE A 1 391 ? -13.633 -38.75 -8.961 1 98.25 391 PHE A N 1
ATOM 3118 C CA . PHE A 1 391 ? -13.281 -38.844 -10.375 1 98.25 391 PHE A CA 1
ATOM 3119 C C . PHE A 1 391 ? -13.086 -40.312 -10.766 1 98.25 391 PHE A C 1
ATOM 3121 O O . PHE A 1 391 ? -13.078 -40.656 -11.953 1 98.25 391 PHE A O 1
ATOM 3128 N N . LYS A 1 392 ? -12.977 -41.219 -9.812 1 96.94 392 LYS A N 1
ATOM 3129 C CA . LYS A 1 392 ? -12.812 -42.625 -10.117 1 96.94 392 LYS A CA 1
ATOM 3130 C C . LYS A 1 392 ? -13.914 -43.125 -11.055 1 96.94 392 LYS A C 1
ATOM 3132 O O . LYS A 1 392 ? -13.648 -43.875 -11.992 1 96.94 392 LYS A O 1
ATOM 3137 N N . PRO A 1 393 ? -15.102 -42.656 -10.836 1 96.44 393 PRO A N 1
ATOM 3138 C CA . PRO A 1 393 ? -16.172 -43.125 -11.711 1 96.44 393 PRO A CA 1
ATOM 3139 C C . PRO A 1 393 ? -15.984 -42.688 -13.164 1 96.44 393 PRO A C 1
ATOM 3141 O O . PRO A 1 393 ? -16.609 -43.25 -14.07 1 96.44 393 PRO A O 1
ATOM 3144 N N . TYR A 1 394 ? -15.195 -41.75 -13.359 1 95.62 394 TYR A N 1
ATOM 3145 C CA . TYR A 1 394 ? -15.023 -41.219 -14.703 1 95.62 394 TYR A CA 1
ATOM 3146 C C . TYR A 1 394 ? -13.75 -41.75 -15.336 1 95.62 394 TYR A C 1
ATOM 3148 O O . TYR A 1 394 ? -13.422 -41.406 -16.484 1 95.62 394 TYR A O 1
ATOM 3156 N N . GLU A 1 395 ? -13.016 -42.5 -14.594 1 92.75 395 GLU A N 1
ATOM 3157 C CA . GLU A 1 395 ? -11.805 -43.094 -15.148 1 92.75 395 GLU A CA 1
ATOM 3158 C C . GLU A 1 395 ? -12.148 -44.094 -16.25 1 92.75 395 GLU A C 1
ATOM 3160 O O . GLU A 1 395 ? -13.148 -44.812 -16.141 1 92.75 395 GLU A O 1
ATOM 3165 N N . LYS A 1 396 ? -11.383 -43.906 -17.297 1 76.19 396 LYS A N 1
ATOM 3166 C CA . LYS A 1 396 ? -11.586 -44.844 -18.422 1 76.19 396 LYS A CA 1
ATOM 3167 C C . LYS A 1 396 ? -10.688 -46.062 -18.297 1 76.19 396 LYS A C 1
ATOM 3169 O O . LYS A 1 396 ? -9.609 -46 -17.703 1 76.19 396 LYS A O 1
ATOM 3174 N N . MET B 1 1 ? -6.578 10.57 37.281 1 46.56 1 MET B N 1
ATOM 3175 C CA . MET B 1 1 ? -5.328 9.969 36.844 1 46.56 1 MET B CA 1
ATOM 3176 C C . MET B 1 1 ? -5.438 9.492 35.375 1 46.56 1 MET B C 1
ATOM 3178 O O . MET B 1 1 ? -6.453 8.914 35 1 46.56 1 MET B O 1
ATOM 3182 N N . SER B 1 2 ? -4.652 9.93 34.281 1 67.94 2 SER B N 1
ATOM 3183 C CA . SER B 1 2 ? -4.688 9.57 32.844 1 67.94 2 SER B CA 1
ATOM 3184 C C . SER B 1 2 ? -4.551 8.062 32.656 1 67.94 2 SER B C 1
ATOM 3186 O O . SER B 1 2 ? -3.738 7.418 33.312 1 67.94 2 SER B O 1
ATOM 3188 N N . LYS B 1 3 ? -5.516 7.488 32.188 1 75.44 3 LYS B N 1
ATOM 3189 C CA . LYS B 1 3 ? -5.551 6.059 31.891 1 75.44 3 LYS B CA 1
ATOM 3190 C C . LYS B 1 3 ? -4.434 5.668 30.938 1 75.44 3 LYS B C 1
ATOM 3192 O O . LYS B 1 3 ? -3.975 4.523 30.938 1 75.44 3 LYS B O 1
ATOM 3197 N N . PHE B 1 4 ? -4.082 6.715 30.203 1 86.69 4 PHE B N 1
ATOM 3198 C CA . PHE B 1 4 ? -3.094 6.441 29.156 1 86.69 4 PHE B CA 1
ATOM 3199 C C . PHE B 1 4 ? -1.825 7.254 29.391 1 86.69 4 PHE B C 1
ATOM 3201 O O . PHE B 1 4 ? -1.855 8.273 30.078 1 86.69 4 PHE B O 1
ATOM 3208 N N . GLN B 1 5 ? -0.798 6.691 28.938 1 81.31 5 GLN B N 1
ATOM 3209 C CA . GLN B 1 5 ? 0.499 7.301 29.203 1 81.31 5 GLN B CA 1
ATOM 3210 C C . GLN B 1 5 ? 0.944 8.195 28.062 1 81.31 5 GLN B C 1
ATOM 3212 O O . GLN B 1 5 ? 1.44 7.707 27.047 1 81.31 5 GLN B O 1
ATOM 3217 N N . PHE B 1 6 ? 0.865 9.539 28.297 1 92.94 6 PHE B N 1
ATOM 3218 C CA . PHE B 1 6 ? 1.273 10.484 27.266 1 92.94 6 PHE B CA 1
ATOM 3219 C C . PHE B 1 6 ? 2.533 11.227 27.672 1 92.94 6 PHE B C 1
ATOM 3221 O O . PHE B 1 6 ? 3.145 11.93 26.875 1 92.94 6 PHE B O 1
ATOM 3228 N N . ASP B 1 7 ? 2.949 10.969 28.922 1 91.56 7 ASP B N 1
ATOM 3229 C CA . ASP B 1 7 ? 4.102 11.695 29.438 1 91.56 7 ASP B CA 1
ATOM 3230 C C . ASP B 1 7 ? 5.379 10.875 29.297 1 91.56 7 ASP B C 1
ATOM 3232 O O . ASP B 1 7 ? 6.48 11.43 29.25 1 91.56 7 ASP B O 1
ATOM 3236 N N . THR B 1 8 ? 5.27 9.617 29.391 1 87.38 8 THR B N 1
ATOM 3237 C CA . THR B 1 8 ? 6.406 8.719 29.219 1 87.38 8 THR B CA 1
ATOM 3238 C C . THR B 1 8 ? 6.383 8.078 27.828 1 87.38 8 THR B C 1
ATOM 3240 O O . THR B 1 8 ? 5.516 7.25 27.547 1 87.38 8 THR B O 1
ATOM 3243 N N . LEU B 1 9 ? 7.379 8.5 27.094 1 91.19 9 LEU B N 1
ATOM 3244 C CA . LEU B 1 9 ? 7.355 8.109 25.688 1 91.19 9 LEU B CA 1
ATOM 3245 C C . LEU B 1 9 ? 8.484 7.125 25.391 1 91.19 9 LEU B C 1
ATOM 3247 O O . LEU B 1 9 ? 9.555 7.195 25.984 1 91.19 9 LEU B O 1
ATOM 3251 N N . PRO B 1 10 ? 8.203 6.215 24.5 1 88.38 10 PRO B N 1
ATOM 3252 C CA . PRO B 1 10 ? 9.297 5.352 24.047 1 88.38 10 PRO B CA 1
ATOM 3253 C C . PRO B 1 10 ? 10.359 6.113 23.266 1 88.38 10 PRO B C 1
ATOM 3255 O O . PRO B 1 10 ? 10.047 7.094 22.594 1 88.38 10 PRO B O 1
ATOM 3258 N N . CYS B 1 11 ? 11.586 5.602 23.422 1 89.19 11 CYS B N 1
ATOM 3259 C CA . CYS B 1 11 ? 12.664 6.164 22.609 1 89.19 11 CYS B CA 1
ATOM 3260 C C . CYS B 1 11 ? 12.531 5.75 21.156 1 89.19 11 CYS B C 1
ATOM 3262 O O . CYS B 1 11 ? 12.383 4.562 20.859 1 89.19 11 CYS B O 1
ATOM 3264 N N . ARG B 1 12 ? 12.609 6.688 20.281 1 92.06 12 ARG B N 1
ATOM 3265 C CA . ARG B 1 12 ? 12.445 6.402 18.859 1 92.06 12 ARG B CA 1
ATOM 3266 C C . ARG B 1 12 ? 13.742 6.66 18.109 1 92.06 12 ARG B C 1
ATOM 3268 O O . ARG B 1 12 ? 13.797 6.48 16.891 1 92.06 12 ARG B O 1
ATOM 3275 N N . ILE B 1 13 ? 14.742 7.086 18.797 1 89.19 13 ILE B N 1
ATOM 3276 C CA . ILE B 1 13 ? 16.047 7.277 18.188 1 89.19 13 ILE B CA 1
ATOM 3277 C C . ILE B 1 13 ? 16.625 5.926 17.766 1 89.19 13 ILE B C 1
ATOM 3279 O O . ILE B 1 13 ? 16.562 4.957 18.531 1 89.19 13 ILE B O 1
ATOM 3283 N N . GLY B 1 14 ? 17.156 5.914 16.609 1 85.94 14 GLY B N 1
ATOM 3284 C CA . GLY B 1 14 ? 17.75 4.688 16.109 1 85.94 14 GLY B CA 1
ATOM 3285 C C . GLY B 1 14 ? 16.75 3.717 15.531 1 85.94 14 GLY B C 1
ATOM 3286 O O . GLY B 1 14 ? 17.109 2.633 15.07 1 85.94 14 GLY B O 1
ATOM 3287 N N . THR B 1 15 ? 15.539 4.152 15.586 1 87.06 15 THR B N 1
ATOM 3288 C CA . THR B 1 15 ? 14.516 3.355 14.922 1 87.06 15 THR B CA 1
ATOM 3289 C C . THR B 1 15 ? 14.367 3.77 13.461 1 87.06 15 THR B C 1
ATOM 3291 O O . THR B 1 15 ? 15.016 4.715 13.008 1 87.06 15 THR B O 1
ATOM 3294 N N . ASP B 1 16 ? 13.859 3.104 12.57 1 89 16 ASP B N 1
ATOM 3295 C CA . ASP B 1 16 ? 13.633 3.438 11.172 1 89 16 ASP B CA 1
ATOM 3296 C C . ASP B 1 16 ? 12.406 4.34 11.016 1 89 16 ASP B C 1
ATOM 3298 O O . ASP B 1 16 ? 11.727 4.305 9.984 1 89 16 ASP B O 1
ATOM 3302 N N . SER B 1 17 ? 12.188 5.125 12.125 1 93.12 17 SER B N 1
ATOM 3303 C CA . SER B 1 17 ? 11.133 6.137 12.039 1 93.12 17 SER B CA 1
ATOM 3304 C C . SER B 1 17 ? 11.539 7.266 11.094 1 93.12 17 SER B C 1
ATOM 3306 O O . SER B 1 17 ? 12.656 7.781 11.172 1 93.12 17 SER B O 1
ATOM 3308 N N . PHE B 1 18 ? 10.648 7.672 10.234 1 94.75 18 PHE B N 1
ATOM 3309 C CA . PHE B 1 18 ? 10.945 8.75 9.297 1 94.75 18 PHE B CA 1
ATOM 3310 C C . PHE B 1 18 ? 11.211 10.055 10.047 1 94.75 18 PHE B C 1
ATOM 3312 O O . PHE B 1 18 ? 12.195 10.742 9.773 1 94.75 18 PHE B O 1
ATOM 3319 N N . LYS B 1 19 ? 10.43 10.375 11.047 1 95.5 19 LYS B N 1
ATOM 3320 C CA . LYS B 1 19 ? 10.484 11.586 11.859 1 95.5 19 LYS B CA 1
ATOM 3321 C C . LYS B 1 19 ? 11.844 11.734 12.539 1 95.5 19 LYS B C 1
ATOM 3323 O O . LYS B 1 19 ? 12.383 12.836 12.625 1 95.5 19 LYS B O 1
ATOM 3328 N N . TYR B 1 20 ? 12.477 10.695 12.945 1 94.75 20 TYR B N 1
ATOM 3329 C CA . TYR B 1 20 ? 13.688 10.734 13.75 1 94.75 20 TYR B CA 1
ATOM 3330 C C . TYR B 1 20 ? 14.914 10.406 12.914 1 94.75 20 TYR B C 1
ATOM 3332 O O . TYR B 1 20 ? 16.047 10.742 13.289 1 94.75 20 TYR B O 1
ATOM 3340 N N . ALA B 1 21 ? 14.688 9.789 11.758 1 92.81 21 ALA B N 1
ATOM 3341 C CA . ALA B 1 21 ? 15.812 9.289 10.961 1 92.81 21 ALA B CA 1
ATOM 3342 C C . ALA B 1 21 ? 16.203 10.289 9.883 1 92.81 21 ALA B C 1
ATOM 3344 O O . ALA B 1 21 ? 17.359 10.312 9.438 1 92.81 21 ALA B O 1
ATOM 3345 N N . VAL B 1 22 ? 15.32 11.141 9.469 1 93.12 22 VAL B N 1
ATOM 3346 C CA . VAL B 1 22 ? 15.562 12.031 8.336 1 93.12 22 VAL B CA 1
ATOM 3347 C C . VAL B 1 22 ? 15.766 13.461 8.836 1 93.12 22 VAL B C 1
ATOM 3349 O O . VAL B 1 22 ? 15.117 13.883 9.797 1 93.12 22 VAL B O 1
ATOM 3352 N N . ARG B 1 23 ? 16.703 14.18 8.227 1 94.31 23 ARG B N 1
ATOM 3353 C CA . ARG B 1 23 ? 17 15.57 8.523 1 94.31 23 ARG B CA 1
ATOM 3354 C C . ARG B 1 23 ? 16.625 16.469 7.348 1 94.31 23 ARG B C 1
ATOM 3356 O O . ARG B 1 23 ? 17.297 16.438 6.309 1 94.31 23 ARG B O 1
ATOM 3363 N N . PRO B 1 24 ? 15.641 17.266 7.516 1 94.81 24 PRO B N 1
ATOM 3364 C CA . PRO B 1 24 ? 15.258 18.125 6.395 1 94.81 24 PRO B CA 1
ATOM 3365 C C . PRO B 1 24 ? 16.188 19.312 6.219 1 94.81 24 PRO B C 1
ATOM 3367 O O . PRO B 1 24 ? 16.156 19.984 5.184 1 94.81 24 PRO B O 1
ATOM 3370 N N . TYR B 1 25 ? 17.031 19.703 7.164 1 96.31 25 TYR B N 1
ATOM 3371 C CA . TYR B 1 25 ? 18.094 20.703 7.129 1 96.31 25 TYR B CA 1
ATOM 3372 C C . TYR B 1 25 ? 19.188 20.375 8.141 1 96.31 25 TYR B C 1
ATOM 3374 O O . TYR B 1 25 ? 19.016 19.484 8.977 1 96.31 25 TYR B O 1
ATOM 3382 N N . PRO B 1 26 ? 20.312 21 8.023 1 97.06 26 PRO B N 1
ATOM 3383 C CA . PRO B 1 26 ? 21.438 20.688 8.914 1 97.06 26 PRO B CA 1
ATOM 3384 C C . PRO B 1 26 ? 21.094 20.875 10.391 1 97.06 26 PRO B C 1
ATOM 3386 O O . PRO B 1 26 ? 20.453 21.859 10.75 1 97.06 26 PRO B O 1
ATOM 3389 N N . ILE B 1 27 ? 21.484 19.938 11.164 1 97.25 27 ILE B N 1
ATOM 3390 C CA . ILE B 1 27 ? 21.266 20 12.609 1 97.25 27 ILE B CA 1
ATOM 3391 C C . ILE B 1 27 ? 22.578 19.734 13.344 1 97.25 27 ILE B C 1
ATOM 3393 O O . ILE B 1 27 ? 23.469 19.078 12.812 1 97.25 27 ILE B O 1
ATOM 3397 N N . ASN B 1 28 ? 22.75 20.312 14.555 1 97.69 28 ASN B N 1
ATOM 3398 C CA . ASN B 1 28 ? 23.844 19.969 15.453 1 97.69 28 ASN B CA 1
ATOM 3399 C C . ASN B 1 28 ? 23.672 18.562 16.031 1 97.69 28 ASN B C 1
ATOM 3401 O O . ASN B 1 28 ? 22.797 18.344 16.875 1 97.69 28 ASN B O 1
ATOM 3405 N N . GLU B 1 29 ? 24.5 17.688 15.688 1 94.69 29 GLU B N 1
ATOM 3406 C CA . GLU B 1 29 ? 24.359 16.281 16.078 1 94.69 29 GLU B CA 1
ATOM 3407 C C . GLU B 1 29 ? 24.875 16.062 17.5 1 94.69 29 GLU B C 1
ATOM 3409 O O . GLU B 1 29 ? 24.688 14.977 18.062 1 94.69 29 GLU B O 1
ATOM 3414 N N . ASN B 1 30 ? 25.406 17.047 18.109 1 96.69 30 ASN B N 1
ATOM 3415 C CA . ASN B 1 30 ? 26 16.922 19.422 1 96.69 30 ASN B CA 1
ATOM 3416 C C . ASN B 1 30 ? 25.031 17.344 20.531 1 96.69 30 ASN B C 1
ATOM 3418 O O . ASN B 1 30 ? 25.406 17.391 21.703 1 96.69 30 ASN B O 1
ATOM 3422 N N . VAL B 1 31 ? 23.859 17.719 20.156 1 97.19 31 VAL B N 1
ATOM 3423 C CA . VAL B 1 31 ? 22.812 18.078 21.109 1 97.19 31 VAL B CA 1
ATOM 3424 C C . VAL B 1 31 ? 21.625 17.156 20.953 1 97.19 31 VAL B C 1
ATOM 3426 O O . VAL B 1 31 ? 21.516 16.422 19.969 1 97.19 31 VAL B O 1
ATOM 3429 N N . PRO B 1 32 ? 20.781 17.125 21.953 1 96.31 32 PRO B N 1
ATOM 3430 C CA . PRO B 1 32 ? 19.594 16.281 21.828 1 96.31 32 PRO B CA 1
ATOM 3431 C C . PRO B 1 32 ? 18.719 16.656 20.641 1 96.31 32 PRO B C 1
ATOM 3433 O O . PRO B 1 32 ? 18.562 17.844 20.328 1 96.31 32 PRO B O 1
ATOM 3436 N N . LEU B 1 33 ? 18.219 15.57 20.031 1 96.88 33 LEU B N 1
ATOM 3437 C CA . LEU B 1 33 ? 17.359 15.734 18.875 1 96.88 33 LEU B CA 1
ATOM 3438 C C . LEU B 1 33 ? 15.914 16 19.281 1 96.88 33 LEU B C 1
ATOM 3440 O O . LEU B 1 33 ? 15.359 15.289 20.125 1 96.88 33 LEU B O 1
ATOM 3444 N N . HIS B 1 34 ? 15.281 17.109 18.766 1 97.88 34 HIS B N 1
ATOM 3445 C CA . HIS B 1 34 ? 13.891 17.484 18.969 1 97.88 34 HIS B CA 1
ATOM 3446 C C . HIS B 1 34 ? 13.133 17.562 17.641 1 97.88 34 HIS B C 1
ATOM 3448 O O . HIS B 1 34 ? 12.852 18.656 17.156 1 97.88 34 HIS B O 1
ATOM 3454 N N . PRO B 1 35 ? 12.766 16.391 17.016 1 97.75 35 PRO B N 1
ATOM 3455 C CA . PRO B 1 35 ? 12.07 16.391 15.727 1 97.75 35 PRO B CA 1
ATOM 3456 C C . PRO B 1 35 ? 10.562 16.625 15.867 1 97.75 35 PRO B C 1
ATOM 3458 O O . PRO B 1 35 ? 9.875 15.82 16.5 1 97.75 35 PRO B O 1
ATOM 3461 N N . HIS B 1 36 ? 10.062 17.688 15.336 1 98.5 36 HIS B N 1
ATOM 3462 C CA . HIS B 1 36 ? 8.656 18.078 15.422 1 98.5 36 HIS B CA 1
ATOM 3463 C C . HIS B 1 36 ? 8.109 18.484 14.055 1 98.5 36 HIS B C 1
ATOM 3465 O O . HIS B 1 36 ? 7.352 19.438 13.945 1 98.5 36 HIS B O 1
ATOM 3471 N N . TRP B 1 37 ? 8.484 17.672 12.969 1 97.75 37 TRP B N 1
ATOM 3472 C CA . TRP B 1 37 ? 8.188 18.125 11.609 1 97.75 37 TRP B CA 1
ATOM 3473 C C . TRP B 1 37 ? 7.262 17.141 10.898 1 97.75 37 TRP B C 1
ATOM 3475 O O . TRP B 1 37 ? 6.527 17.531 9.984 1 97.75 37 TRP B O 1
ATOM 3485 N N . VAL B 1 38 ? 7.223 15.875 11.234 1 97 38 VAL B N 1
ATOM 3486 C CA . VAL B 1 38 ? 6.355 14.867 10.641 1 97 38 VAL B CA 1
ATOM 3487 C C . VAL B 1 38 ? 5.098 14.703 11.484 1 97 38 VAL B C 1
ATOM 3489 O O . VAL B 1 38 ? 5.164 14.703 12.719 1 97 38 VAL B O 1
ATOM 3492 N N . ALA B 1 39 ? 3.984 14.508 10.75 1 96.19 39 ALA B N 1
ATOM 3493 C CA . ALA B 1 39 ? 2.699 14.453 11.445 1 96.19 39 ALA B CA 1
ATOM 3494 C C . ALA B 1 39 ? 2.402 13.031 11.93 1 96.19 39 ALA B C 1
ATOM 3496 O O . ALA B 1 39 ? 1.348 12.477 11.617 1 96.19 39 ALA B O 1
ATOM 3497 N N . ASP B 1 40 ? 3.18 12.422 12.664 1 95.19 40 ASP B N 1
ATOM 3498 C CA . ASP B 1 40 ? 2.869 11.297 13.539 1 95.19 40 ASP B CA 1
ATOM 3499 C C . ASP B 1 40 ? 3.217 11.617 14.992 1 95.19 40 ASP B C 1
ATOM 3501 O O . ASP B 1 40 ? 4.129 12.398 15.258 1 95.19 40 ASP B O 1
ATOM 3505 N N . MET B 1 41 ? 2.451 11.156 15.859 1 97.12 41 MET B N 1
ATOM 3506 C CA . MET B 1 41 ? 2.557 11.477 17.281 1 97.12 41 MET B CA 1
ATOM 3507 C C . MET B 1 41 ? 3.678 10.68 17.938 1 97.12 41 MET B C 1
ATOM 3509 O O . MET B 1 41 ? 4.125 9.664 17.391 1 97.12 41 MET B O 1
ATOM 3513 N N . ASP B 1 42 ? 4.117 11.172 19.078 1 96.38 42 ASP B N 1
ATOM 3514 C CA . ASP B 1 42 ? 5.137 10.445 19.812 1 96.38 42 ASP B CA 1
ATOM 3515 C C . ASP B 1 42 ? 4.504 9.43 20.766 1 96.38 42 ASP B C 1
ATOM 3517 O O . ASP B 1 42 ? 5.211 8.664 21.422 1 96.38 42 ASP B O 1
ATOM 3521 N N . TYR B 1 43 ? 3.199 9.367 20.797 1 96.19 43 TYR B N 1
ATOM 3522 C CA . TYR B 1 43 ? 2.48 8.477 21.703 1 96.19 43 TYR B CA 1
ATOM 3523 C C . TYR B 1 43 ? 2.35 7.078 21.109 1 96.19 43 TYR B C 1
ATOM 3525 O O . TYR B 1 43 ? 2.152 6.926 19.891 1 96.19 43 TYR B O 1
ATOM 3533 N N . PRO B 1 44 ? 2.438 6.066 22.016 1 95.38 44 PRO B N 1
ATOM 3534 C CA . PRO B 1 44 ? 1.905 4.789 21.531 1 95.38 44 PRO B CA 1
ATOM 3535 C C . PRO B 1 44 ? 0.436 4.879 21.125 1 95.38 44 PRO B C 1
ATOM 3537 O O . PRO B 1 44 ? -0.315 5.684 21.672 1 95.38 44 PRO B O 1
ATOM 3540 N N . SER B 1 45 ? 0.074 4.07 20.172 1 96.81 45 SER B N 1
ATOM 3541 C CA . SER B 1 45 ? -1.33 4.023 19.766 1 96.81 45 SER B CA 1
ATOM 3542 C C . SER B 1 45 ? -2.203 3.465 20.891 1 96.81 45 SER B C 1
ATOM 3544 O O . SER B 1 45 ? -1.693 3.041 21.938 1 96.81 45 SER B O 1
ATOM 3546 N N . CYS B 1 46 ? -3.523 3.52 20.672 1 97.38 46 CYS B N 1
ATOM 3547 C CA . CYS B 1 46 ? -4.492 2.959 21.594 1 97.38 46 CYS B CA 1
ATOM 3548 C C . CYS B 1 46 ? -4.148 1.512 21.938 1 97.38 46 CYS B C 1
ATOM 3550 O O . CYS B 1 46 ? -3.9 0.703 21.047 1 97.38 46 CYS B O 1
ATOM 3552 N N . PRO B 1 47 ? -4.16 1.192 23.25 1 97.69 47 PRO B N 1
ATOM 3553 C CA . PRO B 1 47 ? -3.846 -0.182 23.656 1 97.69 47 PRO B CA 1
ATOM 3554 C C . PRO B 1 47 ? -4.727 -1.216 22.953 1 97.69 47 PRO B C 1
ATOM 3556 O O . PRO B 1 47 ? -4.273 -2.33 22.672 1 97.69 47 PRO B O 1
ATOM 3559 N N . VAL B 1 48 ? -5.992 -0.892 22.656 1 98.38 48 VAL B N 1
ATOM 3560 C CA . VAL B 1 48 ? -6.898 -1.802 21.953 1 98.38 48 VAL B CA 1
ATOM 3561 C C . VAL B 1 48 ? -6.336 -2.133 20.578 1 98.38 48 VAL B C 1
ATOM 3563 O O . VAL B 1 48 ? -6.371 -3.287 20.141 1 98.38 48 VAL B O 1
ATOM 3566 N N . ILE B 1 49 ? -5.836 -1.163 19.875 1 98.62 49 ILE B N 1
ATOM 3567 C CA . ILE B 1 49 ? -5.227 -1.362 18.562 1 98.62 49 ILE B CA 1
ATOM 3568 C C . ILE B 1 49 ? -3.953 -2.191 18.703 1 98.62 49 ILE B C 1
ATOM 3570 O O . ILE B 1 49 ? -3.732 -3.139 17.953 1 98.62 49 ILE B O 1
ATOM 3574 N N . ILE B 1 50 ? -3.115 -1.809 19.719 1 98.31 50 ILE B N 1
ATOM 3575 C CA . ILE B 1 50 ? -1.857 -2.514 19.938 1 98.31 50 ILE B CA 1
ATOM 3576 C C . ILE B 1 50 ? -2.133 -3.992 20.203 1 98.31 50 ILE B C 1
ATOM 3578 O O . ILE B 1 50 ? -1.468 -4.863 19.625 1 98.31 50 ILE B O 1
ATOM 3582 N N . ASP B 1 51 ? -3.119 -4.277 21.016 1 98.69 51 ASP B N 1
ATOM 3583 C CA . ASP B 1 51 ? -3.477 -5.656 21.328 1 98.69 51 ASP B CA 1
ATOM 3584 C C . ASP B 1 51 ? -3.922 -6.414 20.078 1 98.69 51 ASP B C 1
ATOM 3586 O O . ASP B 1 51 ? -3.523 -7.562 19.875 1 98.69 51 ASP B O 1
ATOM 3590 N N . ALA B 1 52 ? -4.773 -5.816 19.266 1 98.25 52 ALA B N 1
ATOM 3591 C CA . ALA B 1 52 ? -5.281 -6.453 18.062 1 98.25 52 ALA B CA 1
ATOM 3592 C C . ALA B 1 52 ? -4.148 -6.758 17.078 1 98.25 52 ALA B C 1
ATOM 3594 O O . ALA B 1 52 ? -4.09 -7.848 16.516 1 98.25 52 ALA B O 1
ATOM 3595 N N . ILE B 1 53 ? -3.271 -5.797 16.875 1 98.5 53 ILE B N 1
ATOM 3596 C CA . ILE B 1 53 ? -2.148 -5.957 15.961 1 98.5 53 ILE B CA 1
ATOM 3597 C C . ILE B 1 53 ? -1.193 -7.023 16.5 1 98.5 53 ILE B C 1
ATOM 3599 O O . ILE B 1 53 ? -0.698 -7.859 15.742 1 98.5 53 ILE B O 1
ATOM 3603 N N . THR B 1 54 ? -0.899 -6.984 17.812 1 98.62 54 THR B N 1
ATOM 3604 C CA . THR B 1 54 ? 0.007 -7.941 18.438 1 98.62 54 THR B CA 1
ATOM 3605 C C . THR B 1 54 ? -0.542 -9.359 18.312 1 98.62 54 THR B C 1
ATOM 3607 O O . THR B 1 54 ? 0.199 -10.297 18.016 1 98.62 54 THR B O 1
ATOM 3610 N N . LYS B 1 55 ? -1.812 -9.508 18.594 1 97.44 55 LYS B N 1
ATOM 3611 C CA . LYS B 1 55 ? -2.439 -10.82 18.469 1 97.44 55 LYS B CA 1
ATOM 3612 C C . LYS B 1 55 ? -2.283 -11.367 17.062 1 97.44 55 LYS B C 1
ATOM 3614 O O . LYS B 1 55 ? -1.963 -12.547 16.875 1 97.44 55 LYS B O 1
ATOM 3619 N N . ALA B 1 56 ? -2.543 -10.57 16.062 1 96.31 56 ALA B N 1
ATOM 3620 C CA . ALA B 1 56 ? -2.371 -10.984 14.672 1 96.31 56 ALA B CA 1
ATOM 3621 C C . ALA B 1 56 ? -0.916 -11.344 14.383 1 96.31 56 ALA B C 1
ATOM 3623 O O . ALA B 1 56 ? -0.641 -12.32 13.68 1 96.31 56 ALA B O 1
ATOM 3624 N N . ALA B 1 57 ? -0.01 -10.516 14.859 1 97.94 57 ALA B N 1
ATOM 3625 C CA . ALA B 1 57 ? 1.417 -10.766 14.68 1 97.94 57 ALA B CA 1
ATOM 3626 C C . ALA B 1 57 ? 1.815 -12.125 15.25 1 97.94 57 ALA B C 1
ATOM 3628 O O . ALA B 1 57 ? 2.547 -12.883 14.609 1 97.94 57 ALA B O 1
ATOM 3629 N N . GLU B 1 58 ? 1.305 -12.461 16.359 1 96.88 58 GLU B N 1
ATOM 3630 C CA . GLU B 1 58 ? 1.664 -13.68 17.078 1 96.88 58 GLU B CA 1
ATOM 3631 C C . GLU B 1 58 ? 1.102 -14.914 16.391 1 96.88 58 GLU B C 1
ATOM 3633 O O . GLU B 1 58 ? 1.661 -16 16.5 1 96.88 58 GLU B O 1
ATOM 3638 N N . THR B 1 59 ? -0.005 -14.734 15.695 1 93.88 59 THR B N 1
ATOM 3639 C CA . THR B 1 59 ? -0.588 -15.852 14.961 1 93.88 59 THR B CA 1
ATOM 3640 C C . THR B 1 59 ? 0.398 -16.391 13.93 1 93.88 59 THR B C 1
ATOM 3642 O O . THR B 1 59 ? 0.407 -17.594 13.648 1 93.88 59 THR B O 1
ATOM 3645 N N . GLY B 1 60 ? 1.132 -15.5 13.305 1 94.62 60 GLY B N 1
ATOM 3646 C CA . GLY B 1 60 ? 2.229 -15.898 12.438 1 94.62 60 GLY B CA 1
ATOM 3647 C C . GLY B 1 60 ? 1.783 -16.25 11.031 1 94.62 60 GLY B C 1
ATOM 3648 O O . GLY B 1 60 ? 2.588 -16.688 10.211 1 94.62 60 GLY B O 1
ATOM 3649 N N . ILE B 1 61 ? 0.525 -16.109 10.711 1 94.62 61 ILE B N 1
ATOM 3650 C CA . ILE B 1 61 ? 0.006 -16.266 9.359 1 94.62 61 ILE B CA 1
ATOM 3651 C C . ILE B 1 61 ? -0.209 -14.898 8.727 1 94.62 61 ILE B C 1
ATOM 3653 O O . ILE B 1 61 ? -1.147 -14.18 9.086 1 94.62 61 ILE B O 1
ATOM 3657 N N . TYR B 1 62 ? 0.642 -14.586 7.812 1 97.06 62 TYR B N 1
ATOM 3658 C CA . TYR B 1 62 ? 0.588 -13.281 7.164 1 97.06 62 TYR B CA 1
ATOM 3659 C C . TYR B 1 62 ? 0.141 -13.406 5.715 1 97.06 62 TYR B C 1
ATOM 3661 O O . TYR B 1 62 ? 0.785 -12.875 4.809 1 97.06 62 TYR B O 1
ATOM 3669 N N . GLY B 1 63 ? -0.917 -14.164 5.457 1 95.69 63 GLY B N 1
ATOM 3670 C CA . GLY B 1 63 ? -1.46 -14.398 4.125 1 95.69 63 GLY B CA 1
ATOM 3671 C C . GLY B 1 63 ? -2.289 -13.234 3.607 1 95.69 63 GLY B C 1
ATOM 3672 O O . GLY B 1 63 ? -2.393 -12.195 4.266 1 95.69 63 GLY B O 1
ATOM 3673 N N . TYR B 1 64 ? -2.836 -13.398 2.377 1 95.12 64 TYR B N 1
ATOM 3674 C CA . TYR B 1 64 ? -3.742 -12.414 1.809 1 95.12 64 TYR B CA 1
ATOM 3675 C C . TYR B 1 64 ? -4.992 -12.258 2.666 1 95.12 64 TYR B C 1
ATOM 3677 O O . TYR B 1 64 ? -5.598 -13.25 3.072 1 95.12 64 TYR B O 1
ATOM 3685 N N . SER B 1 65 ? -5.273 -11.031 2.893 1 93.5 65 SER B N 1
ATOM 3686 C CA . SER B 1 65 ? -6.422 -10.742 3.744 1 93.5 65 SER B CA 1
ATOM 3687 C C . SER B 1 65 ? -7.582 -10.18 2.93 1 93.5 65 SER B C 1
ATOM 3689 O O . SER B 1 65 ? -7.375 -9.406 1.996 1 93.5 65 SER B O 1
ATOM 3691 N N . ASN B 1 66 ? -8.719 -10.562 3.32 1 93.56 66 ASN B N 1
ATOM 3692 C CA . ASN B 1 66 ? -9.945 -9.984 2.791 1 93.56 66 ASN B CA 1
ATOM 3693 C C . ASN B 1 66 ? -10.43 -8.812 3.646 1 93.56 66 ASN B C 1
ATOM 3695 O O . ASN B 1 66 ? -10.016 -8.672 4.797 1 93.56 66 ASN B O 1
ATOM 3699 N N . ILE B 1 67 ? -11.219 -7.941 2.994 1 94.5 67 ILE B N 1
ATOM 3700 C CA . ILE B 1 67 ? -11.875 -6.902 3.781 1 94.5 67 ILE B CA 1
ATOM 3701 C C . ILE B 1 67 ? -12.727 -7.547 4.879 1 94.5 67 ILE B C 1
ATOM 3703 O O . ILE B 1 67 ? -13.539 -8.43 4.605 1 94.5 67 ILE B O 1
ATOM 3707 N N . PRO B 1 68 ? -12.461 -7.152 6.098 1 94.12 68 PRO B N 1
ATOM 3708 C CA . PRO B 1 68 ? -13.266 -7.742 7.172 1 94.12 68 PRO B CA 1
ATOM 3709 C C . PRO B 1 68 ? -14.766 -7.582 6.938 1 94.12 68 PRO B C 1
ATOM 3711 O O . PRO B 1 68 ? -15.219 -6.52 6.508 1 94.12 68 PRO B O 1
ATOM 3714 N N . LYS B 1 69 ? -15.523 -8.57 7.234 1 89 69 LYS B N 1
ATOM 3715 C CA . LYS B 1 69 ? -16.953 -8.609 6.953 1 89 69 LYS B CA 1
ATOM 3716 C C . LYS B 1 69 ? -17.688 -7.484 7.668 1 89 69 LYS B C 1
ATOM 3718 O O . LYS B 1 69 ? -18.656 -6.93 7.141 1 89 69 LYS B O 1
ATOM 3723 N N . ASP B 1 70 ? -17.219 -7.168 8.836 1 95.12 70 ASP B N 1
ATOM 3724 C CA . ASP B 1 70 ? -17.953 -6.199 9.648 1 95.12 70 ASP B CA 1
ATOM 3725 C C . ASP B 1 70 ? -17.375 -4.793 9.477 1 95.12 70 ASP B C 1
ATOM 3727 O O . ASP B 1 70 ? -17.781 -3.863 10.172 1 95.12 70 ASP B O 1
ATOM 3731 N N . LEU B 1 71 ? -16.453 -4.609 8.586 1 97.12 71 LEU B N 1
ATOM 3732 C CA . LEU B 1 71 ? -15.797 -3.314 8.422 1 97.12 71 LEU B CA 1
ATOM 3733 C C . LEU B 1 71 ? -16.812 -2.25 8 1 97.12 71 LEU B C 1
ATOM 3735 O O . LEU B 1 71 ? -16.812 -1.145 8.547 1 97.12 71 LEU B O 1
ATOM 3739 N N . TYR B 1 72 ? -17.625 -2.521 7.059 1 98.06 72 TYR B N 1
ATOM 3740 C CA . TYR B 1 72 ? -18.594 -1.555 6.535 1 98.06 72 TYR B CA 1
ATOM 3741 C C . TYR B 1 72 ? -19.609 -1.165 7.602 1 98.06 72 TYR B C 1
ATOM 3743 O O . TYR B 1 72 ? -20 -0.001 7.695 1 98.06 72 TYR B O 1
ATOM 3751 N N . LYS B 1 73 ? -20.016 -2.162 8.391 1 98.19 73 LYS B N 1
ATOM 3752 C CA . LYS B 1 73 ? -20.891 -1.861 9.516 1 98.19 73 LYS B CA 1
ATOM 3753 C C . LYS B 1 73 ? -20.219 -0.914 10.508 1 98.19 73 LYS B C 1
ATOM 3755 O O . LYS B 1 73 ? -20.828 0.067 10.945 1 98.19 73 LYS B O 1
ATOM 3760 N N . ILE B 1 74 ? -19.031 -1.195 10.805 1 98.5 74 ILE B N 1
ATOM 3761 C CA . ILE B 1 74 ? -18.25 -0.42 11.758 1 98.5 74 ILE B CA 1
ATOM 3762 C C . ILE B 1 74 ? -18.078 1.01 11.25 1 98.5 74 ILE B C 1
ATOM 3764 O O . ILE B 1 74 ? -18.312 1.97 11.992 1 98.5 74 ILE B O 1
ATOM 3768 N N . ILE B 1 75 ? -17.75 1.203 9.953 1 98.62 75 ILE B N 1
ATOM 3769 C CA . ILE B 1 75 ? -17.531 2.52 9.375 1 98.62 75 ILE B CA 1
ATOM 3770 C C . ILE B 1 75 ? -18.844 3.275 9.266 1 98.62 75 ILE B C 1
ATOM 3772 O O . ILE B 1 75 ? -18.906 4.488 9.492 1 98.62 75 ILE B O 1
ATOM 3776 N N . SER B 1 76 ? -19.891 2.562 8.914 1 98.56 76 SER B N 1
ATOM 3777 C CA . SER B 1 76 ? -21.219 3.182 8.867 1 98.56 76 SER B CA 1
ATOM 3778 C C . SER B 1 76 ? -21.594 3.775 10.219 1 98.56 76 SER B C 1
ATOM 3780 O O . SER B 1 76 ? -22.078 4.91 10.297 1 98.56 76 SER B O 1
ATOM 3782 N N . GLN B 1 77 ? -21.391 3.031 11.266 1 98.38 77 GLN B N 1
ATOM 3783 C CA . GLN B 1 77 ? -21.688 3.486 12.617 1 98.38 77 GLN B CA 1
ATOM 3784 C C . GLN B 1 77 ? -20.812 4.672 13.008 1 98.38 77 GLN B C 1
ATOM 3786 O O . GLN B 1 77 ? -21.297 5.633 13.617 1 98.38 77 GLN B O 1
ATOM 3791 N N . TYR B 1 78 ? -19.625 4.555 12.664 1 98.38 78 TYR B N 1
ATOM 3792 C CA . TYR B 1 78 ? -18.688 5.637 12.93 1 98.38 78 TYR B CA 1
ATOM 3793 C C . TYR B 1 78 ? -19.156 6.934 12.273 1 98.38 78 TYR B C 1
ATOM 3795 O O . TYR B 1 78 ? -19.219 7.977 12.922 1 98.38 78 TYR B O 1
ATOM 3803 N N . LEU B 1 79 ? -19.484 6.926 10.969 1 98.44 79 LEU B N 1
ATOM 3804 C CA . LEU B 1 79 ? -19.906 8.102 10.211 1 98.44 79 LEU B CA 1
ATOM 3805 C C . LEU B 1 79 ? -21.219 8.648 10.742 1 98.44 79 LEU B C 1
ATOM 3807 O O . LEU B 1 79 ? -21.422 9.859 10.82 1 98.44 79 LEU B O 1
ATOM 3811 N N . SER B 1 80 ? -22.078 7.77 11.148 1 97.88 80 SER B N 1
ATOM 3812 C CA . SER B 1 80 ? -23.375 8.172 11.68 1 97.88 80 SER B CA 1
ATOM 3813 C C . SER B 1 80 ? -23.219 9 12.953 1 97.88 80 SER B C 1
ATOM 3815 O O . SER B 1 80 ? -23.922 9.984 13.148 1 97.88 80 SER B O 1
ATOM 3817 N N . LYS B 1 81 ? -22.297 8.617 13.781 1 96.06 81 LYS B N 1
ATOM 3818 C CA . LYS B 1 81 ? -22.031 9.344 15.016 1 96.06 81 LYS B CA 1
ATOM 3819 C C . LYS B 1 81 ? -21.562 10.766 14.727 1 96.06 81 LYS B C 1
ATOM 3821 O O . LYS B 1 81 ? -21.672 11.656 15.57 1 96.06 81 LYS B O 1
ATOM 3826 N N . GLN B 1 82 ? -21.078 10.945 13.523 1 94.94 82 GLN B N 1
ATOM 3827 C CA . GLN B 1 82 ? -20.578 12.258 13.125 1 94.94 82 GLN B CA 1
ATOM 3828 C C . GLN B 1 82 ? -21.609 13.008 12.289 1 94.94 82 GLN B C 1
ATOM 3830 O O . GLN B 1 82 ? -21.312 14.062 11.719 1 94.94 82 GLN B O 1
ATOM 3835 N N . GLY B 1 83 ? -22.734 12.422 12.102 1 9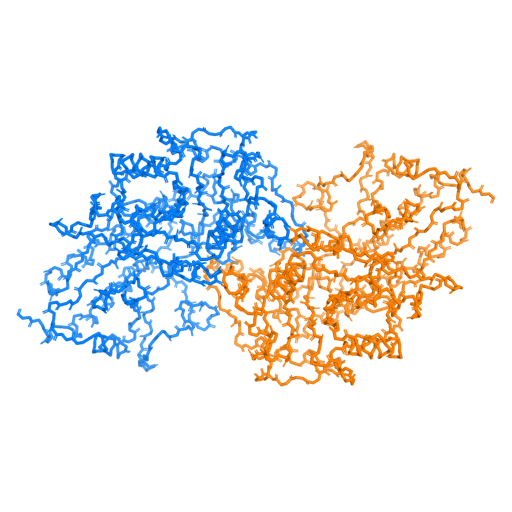5.12 83 GLY B N 1
ATOM 3836 C CA . GLY B 1 83 ? -23.828 13.109 11.438 1 95.12 83 GLY B CA 1
ATOM 3837 C C . GLY B 1 83 ? -23.906 12.82 9.945 1 95.12 83 GLY B C 1
ATOM 3838 O O . GLY B 1 83 ? -24.609 13.516 9.211 1 95.12 83 GLY B O 1
ATOM 3839 N N . TRP B 1 84 ? -23.141 11.906 9.445 1 97.62 84 TRP B N 1
ATOM 3840 C CA . TRP B 1 84 ? -23.172 11.492 8.047 1 97.62 84 TRP B CA 1
ATOM 3841 C C . TRP B 1 84 ? -23.781 10.102 7.906 1 97.62 84 TRP B C 1
ATOM 3843 O O . TRP B 1 84 ? -23.094 9.094 8.133 1 97.62 84 TRP B O 1
ATOM 3853 N N . GLU B 1 85 ? -25 9.992 7.48 1 97.38 85 GLU B N 1
ATOM 3854 C CA . GLU B 1 85 ? -25.734 8.734 7.449 1 97.38 85 GLU B CA 1
ATOM 3855 C C . GLU B 1 85 ? -25.516 8 6.133 1 97.38 85 GLU B C 1
ATOM 3857 O O . GLU B 1 85 ? -26.031 8.414 5.09 1 97.38 85 GLU B O 1
ATOM 3862 N N . LEU B 1 86 ? -24.797 6.957 6.156 1 97.56 86 LEU B N 1
ATOM 3863 C CA . LEU B 1 86 ? -24.625 5.992 5.078 1 97.56 86 LEU B CA 1
ATOM 3864 C C . LEU B 1 86 ? -24.844 4.57 5.574 1 97.56 86 LEU B C 1
ATOM 3866 O O . LEU B 1 86 ? -24.203 4.133 6.527 1 97.56 86 LEU B O 1
ATOM 3870 N N . SER B 1 87 ? -25.766 3.838 4.961 1 97.94 87 SER B N 1
ATOM 3871 C CA . SER B 1 87 ? -26.016 2.461 5.367 1 97.94 87 SER B CA 1
ATOM 3872 C C . SER B 1 87 ? -24.828 1.562 5.062 1 97.94 87 SER B C 1
ATOM 3874 O O . SER B 1 87 ? -23.969 1.914 4.25 1 97.94 87 SER B O 1
ATOM 3876 N N . GLU B 1 88 ? -24.781 0.415 5.797 1 97.75 88 GLU B N 1
ATOM 3877 C CA . GLU B 1 88 ? -23.75 -0.582 5.547 1 97.75 88 GLU B CA 1
ATOM 3878 C C . GLU B 1 88 ? -23.734 -1.013 4.086 1 97.75 88 GLU B C 1
ATOM 3880 O O . GLU B 1 88 ? -22.672 -1.083 3.461 1 97.75 88 GLU B O 1
ATOM 3885 N N . GLU B 1 89 ? -24.859 -1.279 3.5 1 97.56 89 GLU B N 1
ATOM 3886 C CA . GLU B 1 89 ? -25 -1.73 2.119 1 97.56 89 GLU B CA 1
ATOM 3887 C C . GLU B 1 89 ? -24.531 -0.661 1.139 1 97.56 89 GLU B C 1
ATOM 3889 O O . GLU B 1 89 ? -23.844 -0.968 0.155 1 97.56 89 GLU B O 1
ATOM 3894 N N . HIS B 1 90 ? -24.922 0.556 1.432 1 97.69 90 HIS B N 1
ATOM 3895 C CA . HIS B 1 90 ? -24.516 1.651 0.561 1 97.69 90 HIS B CA 1
ATOM 3896 C C . HIS B 1 90 ? -23 1.866 0.621 1 97.69 90 HIS B C 1
ATOM 3898 O O . HIS B 1 90 ? -22.375 2.121 -0.404 1 97.69 90 HIS B O 1
ATOM 3904 N N . LEU B 1 91 ? -22.469 1.76 1.806 1 97.94 91 LEU B N 1
ATOM 3905 C CA . LEU B 1 91 ? -21.031 1.921 1.974 1 97.94 91 LEU B CA 1
ATOM 3906 C C . LEU B 1 91 ? -20.281 0.854 1.193 1 97.94 91 LEU B C 1
ATOM 3908 O O . LEU B 1 91 ? -19.219 1.132 0.624 1 97.94 91 LEU B O 1
ATOM 3912 N N . LYS B 1 92 ? -20.719 -0.361 1.184 1 96.69 92 LYS B N 1
ATOM 3913 C CA . LYS B 1 92 ? -20.109 -1.447 0.427 1 96.69 92 LYS B CA 1
ATOM 3914 C C . LYS B 1 92 ? -20 -1.093 -1.054 1 96.69 92 LYS B C 1
ATOM 3916 O O . LYS B 1 92 ? -19.062 -1.508 -1.729 1 96.69 92 LYS B O 1
ATOM 3921 N N . GLU B 1 93 ? -20.906 -0.32 -1.483 1 96.94 93 GLU B N 1
ATOM 3922 C CA . GLU B 1 93 ? -20.953 0.053 -2.895 1 96.94 93 GLU B CA 1
ATOM 3923 C C . GLU B 1 93 ? -20.031 1.234 -3.184 1 96.94 93 GLU B C 1
ATOM 3925 O O . GLU B 1 93 ? -19.406 1.297 -4.246 1 96.94 93 GLU B O 1
ATOM 3930 N N . VAL B 1 94 ? -19.938 2.156 -2.262 1 98.06 94 VAL B N 1
ATOM 3931 C CA . VAL B 1 94 ? -19.422 3.463 -2.654 1 98.06 94 VAL B CA 1
ATOM 3932 C C . VAL B 1 94 ? -18.031 3.672 -2.059 1 98.06 94 VAL B C 1
ATOM 3934 O O . VAL B 1 94 ? -17.344 4.652 -2.371 1 98.06 94 VAL B O 1
ATOM 3937 N N . MET B 1 95 ? -17.625 2.76 -1.175 1 98.38 95 MET B N 1
ATOM 3938 C CA . MET B 1 95 ? -16.328 2.898 -0.516 1 98.38 95 MET B CA 1
ATOM 3939 C C . MET B 1 95 ? -15.234 2.18 -1.305 1 98.38 95 MET B C 1
ATOM 3941 O O . MET B 1 95 ? -15.453 1.083 -1.821 1 98.38 95 MET B O 1
ATOM 3945 N N . ILE B 1 96 ? -14.07 2.818 -1.501 1 98.38 96 ILE B N 1
ATOM 3946 C CA . ILE B 1 96 ? -12.883 2.252 -2.143 1 98.38 96 ILE B CA 1
ATOM 3947 C C . ILE B 1 96 ? -11.68 2.395 -1.218 1 98.38 96 ILE B C 1
ATOM 3949 O O . ILE B 1 96 ? -11.43 3.475 -0.676 1 98.38 96 ILE B O 1
ATOM 3953 N N . LEU B 1 97 ? -11.008 1.341 -0.984 1 98 97 LEU B N 1
ATOM 3954 C CA . LEU B 1 97 ? -9.805 1.383 -0.156 1 98 97 LEU B CA 1
ATOM 3955 C C . LEU B 1 97 ? -8.625 1.948 -0.938 1 98 97 LEU B C 1
ATOM 3957 O O . LEU B 1 97 ? -8.617 1.918 -2.17 1 98 97 LEU B O 1
ATOM 3961 N N . SER B 1 98 ? -7.656 2.477 -0.261 1 97.5 98 SER B N 1
ATOM 3962 C CA . SER B 1 98 ? -6.375 2.936 -0.789 1 97.5 98 SER B CA 1
ATOM 3963 C C . SER B 1 98 ? -5.266 2.781 0.244 1 97.5 98 SER B C 1
ATOM 3965 O O . SER B 1 98 ? -5.531 2.709 1.445 1 97.5 98 SER B O 1
ATOM 3967 N N . PRO B 1 99 ? -4.004 2.73 -0.176 1 96.38 99 PRO B N 1
ATOM 3968 C CA . PRO B 1 99 ? -2.896 2.576 0.77 1 96.38 99 PRO B CA 1
ATOM 3969 C C . PRO B 1 99 ? -2.705 3.801 1.661 1 96.38 99 PRO B C 1
ATOM 3971 O O . PRO B 1 99 ? -2.1 3.703 2.73 1 96.38 99 PRO B O 1
ATOM 3974 N N . GLY B 1 100 ? -3.162 4.879 1.278 1 97.19 100 GLY B N 1
ATOM 3975 C CA . GLY B 1 100 ? -3.096 6.156 1.972 1 97.19 100 GLY B CA 1
ATOM 3976 C C . GLY B 1 100 ? -3.949 7.23 1.326 1 97.19 100 GLY B C 1
ATOM 3977 O O . GLY B 1 100 ? -4.441 7.051 0.211 1 97.19 100 GLY B O 1
ATOM 3978 N N . VAL B 1 101 ? -4.094 8.297 2.059 1 98.12 101 VAL B N 1
ATOM 3979 C CA . VAL B 1 101 ? -4.93 9.383 1.556 1 98.12 101 VAL B CA 1
ATOM 3980 C C . VAL B 1 101 ? -4.262 10.031 0.345 1 98.12 101 VAL B C 1
ATOM 3982 O O . VAL B 1 101 ? -4.918 10.312 -0.66 1 98.12 101 VAL B O 1
ATOM 3985 N N . VAL B 1 102 ? -2.943 10.273 0.405 1 97.81 102 VAL B N 1
ATOM 3986 C CA . VAL B 1 102 ? -2.221 10.914 -0.69 1 97.81 102 VAL B CA 1
ATOM 3987 C C . VAL B 1 102 ? -2.32 10.055 -1.947 1 97.81 102 VAL B C 1
ATOM 3989 O O . VAL B 1 102 ? -2.574 10.57 -3.041 1 97.81 102 VAL B O 1
ATOM 3992 N N . THR B 1 103 ? -2.164 8.75 -1.802 1 97.62 103 THR B N 1
ATOM 3993 C CA . THR B 1 103 ? -2.35 7.84 -2.924 1 97.62 103 THR B CA 1
ATOM 3994 C C . THR B 1 103 ? -3.773 7.93 -3.465 1 97.62 103 THR B C 1
ATOM 3996 O O . THR B 1 103 ? -3.98 7.953 -4.68 1 97.62 103 THR B O 1
ATOM 3999 N N . GLY B 1 104 ? -4.715 7.93 -2.551 1 98.38 104 GLY B N 1
ATOM 4000 C CA . GLY B 1 104 ? -6.102 8.078 -2.961 1 98.38 104 GLY B CA 1
ATOM 4001 C C . GLY B 1 104 ? -6.348 9.328 -3.791 1 98.38 104 GLY B C 1
ATOM 4002 O O . GLY B 1 104 ? -7.031 9.273 -4.812 1 98.38 104 GLY B O 1
ATOM 4003 N N . ILE B 1 105 ? -5.805 10.414 -3.354 1 98.62 105 ILE B N 1
ATOM 4004 C CA . ILE B 1 105 ? -5.945 11.68 -4.074 1 98.62 105 ILE B CA 1
ATOM 4005 C C . ILE B 1 105 ? -5.375 11.531 -5.484 1 98.62 105 ILE B C 1
ATOM 4007 O O . ILE B 1 105 ? -6.012 11.93 -6.461 1 98.62 105 ILE B O 1
ATOM 4011 N N . SER B 1 106 ? -4.215 10.953 -5.613 1 97.69 106 SER B N 1
ATOM 4012 C CA . SER B 1 106 ? -3.58 10.766 -6.914 1 97.69 106 SER B CA 1
ATOM 4013 C C . SER B 1 106 ? -4.43 9.875 -7.82 1 97.69 106 SER B C 1
ATOM 4015 O O . SER B 1 106 ? -4.539 10.133 -9.023 1 97.69 106 SER B O 1
ATOM 4017 N N . VAL B 1 107 ? -5 8.82 -7.262 1 97.25 107 VAL B N 1
ATOM 4018 C CA . VAL B 1 107 ? -5.852 7.91 -8.023 1 97.25 107 VAL B CA 1
ATOM 4019 C C . VAL B 1 107 ? -7.078 8.656 -8.539 1 97.25 107 VAL B C 1
ATOM 4021 O O . VAL B 1 107 ? -7.457 8.516 -9.703 1 97.25 107 VAL B O 1
ATOM 4024 N N . VAL B 1 108 ? -7.688 9.461 -7.695 1 98.56 108 VAL B N 1
ATOM 4025 C CA . VAL B 1 108 ? -8.867 10.227 -8.078 1 98.56 108 VAL B CA 1
ATOM 4026 C C . VAL B 1 108 ? -8.508 11.203 -9.195 1 98.56 108 VAL B C 1
ATOM 4028 O O . VAL B 1 108 ? -9.211 11.289 -10.203 1 98.56 108 VAL B O 1
ATOM 4031 N N . LEU B 1 109 ? -7.414 11.898 -9.023 1 98.25 109 LEU B N 1
ATOM 4032 C CA . LEU B 1 109 ? -6.996 12.859 -10.031 1 98.25 109 LEU B CA 1
ATOM 4033 C C . LEU B 1 109 ? -6.688 12.172 -11.352 1 98.25 109 LEU B C 1
ATOM 4035 O O . LEU B 1 109 ? -7.07 12.656 -12.422 1 98.25 109 LEU B O 1
ATOM 4039 N N . THR B 1 110 ? -6.004 11.039 -11.258 1 95.25 110 THR B N 1
ATOM 4040 C CA . THR B 1 110 ? -5.676 10.273 -12.453 1 95.25 110 THR B CA 1
ATOM 4041 C C . THR B 1 110 ? -6.945 9.812 -13.164 1 95.25 110 THR B C 1
ATOM 4043 O O . THR B 1 110 ? -6.992 9.758 -14.398 1 95.25 110 THR B O 1
ATOM 4046 N N . SER B 1 111 ? -7.953 9.508 -12.445 1 96.62 111 SER B N 1
ATOM 4047 C CA . SER B 1 111 ? -9.188 8.93 -12.961 1 96.62 111 SER B CA 1
ATOM 4048 C C . SER B 1 111 ? -10.078 10 -13.578 1 96.62 111 SER B C 1
ATOM 4050 O O . SER B 1 111 ? -10.812 9.734 -14.539 1 96.62 111 SER B O 1
ATOM 4052 N N . LEU B 1 112 ? -10.008 11.211 -13 1 98.25 112 LEU B N 1
ATOM 4053 C CA . LEU B 1 112 ? -11.109 12.133 -13.289 1 98.25 112 LEU B CA 1
ATOM 4054 C C . LEU B 1 112 ? -10.594 13.383 -14 1 98.25 112 LEU B C 1
ATOM 4056 O O . LEU B 1 112 ? -11.383 14.242 -14.383 1 98.25 112 LEU B O 1
ATOM 4060 N N . THR B 1 113 ? -9.297 13.539 -14.133 1 97.88 113 THR B N 1
ATOM 4061 C CA . THR B 1 113 ? -8.711 14.672 -14.836 1 97.88 113 THR B CA 1
ATOM 4062 C C . THR B 1 113 ? -7.723 14.195 -15.898 1 97.88 113 THR B C 1
ATOM 4064 O O . THR B 1 113 ? -7.422 13.008 -15.984 1 97.88 113 THR B O 1
ATOM 4067 N N . ASN B 1 114 ? -7.301 15.133 -16.703 1 96 114 ASN B N 1
ATOM 4068 C CA . ASN B 1 114 ? -6.32 14.859 -17.75 1 96 114 ASN B CA 1
ATOM 4069 C C . ASN B 1 114 ? -5.008 15.594 -17.5 1 96 114 ASN B C 1
ATOM 4071 O O . ASN B 1 114 ? -4.965 16.547 -16.719 1 96 114 ASN B O 1
ATOM 4075 N N . VAL B 1 115 ? -3.961 15.086 -18.156 1 94.25 115 VAL B N 1
ATOM 4076 C CA . VAL B 1 115 ? -2.68 15.781 -18.109 1 94.25 115 VAL B CA 1
ATOM 4077 C C . VAL B 1 115 ? -2.869 17.234 -18.531 1 94.25 115 VAL B C 1
ATOM 4079 O O . VAL B 1 115 ? -3.541 17.516 -19.531 1 94.25 115 VAL B O 1
ATOM 4082 N N . GLY B 1 116 ? -2.363 18.141 -17.688 1 97.44 116 GLY B N 1
ATOM 4083 C CA . GLY B 1 116 ? -2.459 19.547 -18.016 1 97.44 116 GLY B CA 1
ATOM 4084 C C . GLY B 1 116 ? -3.646 20.234 -17.359 1 97.44 116 GLY B C 1
ATOM 4085 O O . GLY B 1 116 ? -3.699 21.469 -17.266 1 97.44 116 GLY B O 1
ATOM 4086 N N . ASP B 1 117 ? -4.594 19.453 -16.797 1 98.56 117 ASP B N 1
ATOM 4087 C CA . ASP B 1 117 ? -5.75 20.031 -16.125 1 98.56 117 ASP B CA 1
ATOM 4088 C C . ASP B 1 117 ? -5.332 20.766 -14.852 1 98.56 117 ASP B C 1
ATOM 4090 O O . ASP B 1 117 ? -4.375 20.359 -14.188 1 98.56 117 ASP B O 1
ATOM 4094 N N . SER B 1 118 ? -6.062 21.797 -14.523 1 98.81 118 SER B N 1
ATOM 4095 C CA . SER B 1 118 ? -5.793 22.594 -13.336 1 98.81 118 SER B CA 1
ATOM 4096 C C . SER B 1 118 ? -6.465 22.016 -12.102 1 98.81 118 SER B C 1
ATOM 4098 O O . SER B 1 118 ? -7.656 21.688 -12.133 1 98.81 118 SER B O 1
ATOM 4100 N N . VAL B 1 119 ? -5.684 21.828 -11.109 1 98.88 119 VAL B N 1
ATOM 4101 C CA . VAL B 1 119 ? -6.141 21.375 -9.797 1 98.88 119 VAL B CA 1
ATOM 4102 C C . VAL B 1 119 ? -5.848 22.438 -8.75 1 98.88 119 VAL B C 1
ATOM 4104 O O . VAL B 1 119 ? -4.711 22.906 -8.625 1 98.88 119 VAL B O 1
ATOM 4107 N N . MET B 1 120 ? -6.895 22.812 -8.016 1 98.88 120 MET B N 1
ATOM 4108 C CA . MET B 1 120 ? -6.777 23.906 -7.059 1 98.88 120 MET B CA 1
ATOM 4109 C C . MET B 1 120 ? -6.758 23.391 -5.625 1 98.88 120 MET B C 1
ATOM 4111 O O . MET B 1 120 ? -7.438 22.406 -5.309 1 98.88 120 MET B O 1
ATOM 4115 N N . PHE B 1 121 ? -6 23.938 -4.805 1 98.69 121 PHE B N 1
ATOM 4116 C CA . PHE B 1 121 ? -6.121 23.828 -3.355 1 98.69 121 PHE B CA 1
ATOM 4117 C C . PHE B 1 121 ? -5.684 25.109 -2.668 1 98.69 121 PHE B C 1
ATOM 4119 O O . PHE B 1 121 ? -5.152 26.016 -3.314 1 98.69 121 PHE B O 1
ATOM 4126 N N . GLN B 1 122 ? -6.023 25.25 -1.406 1 98.69 122 GLN B N 1
ATOM 4127 C CA . GLN B 1 122 ? -5.797 26.5 -0.668 1 98.69 122 GLN B CA 1
ATOM 4128 C C . GLN B 1 122 ? -4.449 26.469 0.046 1 98.69 122 GLN B C 1
ATOM 4130 O O . GLN B 1 122 ? -4.125 25.5 0.741 1 98.69 122 GLN B O 1
ATOM 4135 N N . ILE B 1 123 ? -3.674 27.516 -0.062 1 98.38 123 ILE B N 1
ATOM 4136 C CA . ILE B 1 123 ? -2.375 27.609 0.597 1 98.38 123 ILE B CA 1
ATOM 4137 C C . ILE B 1 123 ? -2.451 28.578 1.771 1 98.38 123 ILE B C 1
ATOM 4139 O O . ILE B 1 123 ? -3.217 29.547 1.737 1 98.38 123 ILE B O 1
ATOM 4143 N N . PRO B 1 124 ? -1.615 28.438 2.859 1 98.12 124 PRO B N 1
ATOM 4144 C CA . PRO B 1 124 ? -0.684 27.312 2.975 1 98.12 124 PRO B CA 1
ATOM 4145 C C . PRO B 1 124 ? -1.393 25.969 2.994 1 98.12 124 PRO B C 1
ATOM 4147 O O . PRO B 1 124 ? -2.506 25.859 3.516 1 98.12 124 PRO B O 1
ATOM 4150 N N . SER B 1 125 ? -0.724 24.984 2.373 1 97.75 125 SER B N 1
ATOM 4151 C CA . SER B 1 125 ? -1.361 23.672 2.248 1 97.75 125 SER B CA 1
ATOM 4152 C C . SER B 1 125 ? -0.381 22.547 2.559 1 97.75 125 SER B C 1
ATOM 4154 O O . SER B 1 125 ? 0.834 22.734 2.479 1 97.75 125 SER B O 1
ATOM 4156 N N . TYR B 1 126 ? -0.936 21.453 2.869 1 97.31 126 TYR B N 1
ATOM 4157 C CA . TYR B 1 126 ? -0.174 20.219 3.031 1 97.31 126 TYR B CA 1
ATOM 4158 C C . TYR B 1 126 ? 0.715 19.953 1.821 1 97.31 126 TYR B C 1
ATOM 4160 O O . TYR B 1 126 ? 0.234 19.922 0.686 1 97.31 126 TYR B O 1
ATOM 4168 N N . PRO B 1 127 ? 2 19.719 2.008 1 96.5 127 PRO B N 1
ATOM 4169 C CA . PRO B 1 127 ? 2.98 19.688 0.92 1 96.5 127 PRO B CA 1
ATOM 4170 C C . PRO B 1 127 ? 2.691 18.578 -0.095 1 96.5 127 PRO B C 1
ATOM 4172 O O . PRO B 1 127 ? 2.947 18.75 -1.29 1 96.5 127 PRO B O 1
ATOM 4175 N N . HIS B 1 128 ? 2.156 17.5 0.315 1 95.25 128 HIS B N 1
ATOM 4176 C CA . HIS B 1 128 ? 1.992 16.375 -0.583 1 95.25 128 HIS B CA 1
ATOM 4177 C C . HIS B 1 128 ? 0.879 16.625 -1.595 1 95.25 128 HIS B C 1
ATOM 4179 O O . HIS B 1 128 ? 0.77 15.914 -2.596 1 95.25 128 HIS B O 1
ATOM 4185 N N . PHE B 1 129 ? 0.039 17.609 -1.388 1 97.19 129 PHE B N 1
ATOM 4186 C CA . PHE B 1 129 ? -0.906 18 -2.432 1 97.19 129 PHE B CA 1
ATOM 4187 C C . PHE B 1 129 ? -0.171 18.453 -3.684 1 97.19 129 PHE B C 1
ATOM 4189 O O . PHE B 1 129 ? -0.542 18.094 -4.801 1 97.19 129 PHE B O 1
ATOM 4196 N N . PHE B 1 130 ? 0.884 19.297 -3.447 1 95.5 130 PHE B N 1
ATOM 4197 C CA . PHE B 1 130 ? 1.696 19.75 -4.566 1 95.5 130 PHE B CA 1
ATOM 4198 C C . PHE B 1 130 ? 2.281 18.578 -5.332 1 95.5 130 PHE B C 1
ATOM 4200 O O . PHE B 1 130 ? 2.154 18.5 -6.555 1 95.5 130 PHE B O 1
ATOM 4207 N N . GLU B 1 131 ? 2.811 17.672 -4.582 1 91.81 131 GLU B N 1
ATOM 4208 C CA . GLU B 1 131 ? 3.477 16.516 -5.168 1 91.81 131 GLU B CA 1
ATOM 4209 C C . GLU B 1 131 ? 2.488 15.641 -5.926 1 91.81 131 GLU B C 1
ATOM 4211 O O . GLU B 1 131 ? 2.803 15.125 -7.004 1 91.81 131 GLU B O 1
ATOM 4216 N N . SER B 1 132 ? 1.352 15.406 -5.352 1 94.19 132 SER B N 1
ATOM 4217 C CA . SER B 1 132 ? 0.331 14.57 -5.977 1 94.19 132 SER B CA 1
ATOM 4218 C C . SER B 1 132 ? -0.119 15.148 -7.312 1 94.19 132 SER B C 1
ATOM 4220 O O . SER B 1 132 ? -0.337 14.414 -8.273 1 94.19 132 SER B O 1
ATOM 4222 N N . VAL B 1 133 ? -0.281 16.469 -7.379 1 96.62 133 VAL B N 1
ATOM 4223 C CA . VAL B 1 133 ? -0.771 17.125 -8.586 1 96.62 133 VAL B CA 1
ATOM 4224 C C . VAL B 1 133 ? 0.336 17.172 -9.633 1 96.62 133 VAL B C 1
ATOM 4226 O O . VAL B 1 133 ? 0.132 16.766 -10.781 1 96.62 133 VAL B O 1
ATOM 4229 N N . GLU B 1 134 ? 1.527 17.609 -9.203 1 94.75 134 GLU B N 1
ATOM 4230 C CA . GLU B 1 134 ? 2.646 17.766 -10.125 1 94.75 134 GLU B CA 1
ATOM 4231 C C . GLU B 1 134 ? 3.191 16.406 -10.562 1 94.75 134 GLU B C 1
ATOM 4233 O O . GLU B 1 134 ? 3.643 16.25 -11.695 1 94.75 134 GLU B O 1
ATOM 4238 N N . GLY B 1 135 ? 3.086 15.508 -9.68 1 91.69 135 GLY B N 1
ATOM 4239 C CA . GLY B 1 135 ? 3.641 14.195 -9.938 1 91.69 135 GLY B CA 1
ATOM 4240 C C . GLY B 1 135 ? 2.918 13.453 -11.047 1 91.69 135 GLY B C 1
ATOM 4241 O O . GLY B 1 135 ? 3.463 12.508 -11.633 1 91.69 135 GLY B O 1
ATOM 4242 N N . ILE B 1 136 ? 1.714 13.766 -11.312 1 91.62 136 ILE B N 1
ATOM 4243 C CA . ILE B 1 136 ? 0.96 13.125 -12.391 1 91.62 136 ILE B CA 1
ATOM 4244 C C . ILE B 1 136 ? 0.737 14.109 -13.523 1 91.62 136 ILE B C 1
ATOM 4246 O O . ILE B 1 136 ? -0.213 13.977 -14.305 1 91.62 136 ILE B O 1
ATOM 4250 N N . ASN B 1 137 ? 1.496 15.188 -13.539 1 93.75 137 ASN B N 1
ATOM 4251 C CA . ASN B 1 137 ? 1.609 16.156 -14.617 1 93.75 137 ASN B CA 1
ATOM 4252 C C . ASN B 1 137 ? 0.327 16.969 -14.781 1 93.75 137 ASN B C 1
ATOM 4254 O O . ASN B 1 137 ? -0.123 17.219 -15.906 1 93.75 137 ASN B O 1
ATOM 4258 N N . ARG B 1 138 ? -0.347 17.266 -13.664 1 97.62 138 ARG B N 1
ATOM 4259 C CA . ARG B 1 138 ? -1.41 18.266 -13.633 1 97.62 138 ARG B CA 1
ATOM 4260 C C . ARG B 1 138 ? -0.871 19.609 -13.195 1 97.62 138 ARG B C 1
ATOM 4262 O O . ARG B 1 138 ? 0.269 19.719 -12.742 1 97.62 138 ARG B O 1
ATOM 4269 N N . LYS B 1 139 ? -1.674 20.641 -13.414 1 98.38 139 LYS B N 1
ATOM 4270 C CA . LYS B 1 139 ? -1.264 22.016 -13.086 1 98.38 139 LYS B CA 1
ATOM 4271 C C . LYS B 1 139 ? -1.811 22.438 -11.734 1 98.38 139 LYS B C 1
ATOM 4273 O O . LYS B 1 139 ? -3.014 22.344 -11.477 1 98.38 139 LYS B O 1
ATOM 4278 N N . VAL B 1 140 ? -0.984 22.984 -10.891 1 98.44 140 VAL B N 1
ATOM 4279 C CA . VAL B 1 140 ? -1.38 23.453 -9.562 1 98.44 140 VAL B CA 1
ATOM 4280 C C . VAL B 1 140 ? -1.915 24.875 -9.656 1 98.44 140 VAL B C 1
ATOM 4282 O O . VAL B 1 140 ? -1.3 25.734 -10.297 1 98.44 140 VAL B O 1
ATOM 4285 N N . VAL B 1 141 ? -3.037 25.062 -9.094 1 98.69 141 VAL B N 1
ATOM 4286 C CA . VAL B 1 141 ? -3.588 26.391 -8.875 1 98.69 141 VAL B CA 1
ATOM 4287 C C . VAL B 1 141 ? -3.654 26.688 -7.379 1 98.69 141 VAL B C 1
ATOM 4289 O O . VAL B 1 141 ? -4.398 26.031 -6.645 1 98.69 141 VAL B O 1
ATOM 4292 N N . ASN B 1 142 ? -2.91 27.672 -6.949 1 98.19 142 ASN B N 1
ATOM 4293 C CA . ASN B 1 142 ? -2.828 28.031 -5.535 1 98.19 142 ASN B CA 1
ATOM 4294 C C . ASN B 1 142 ? -3.859 29.094 -5.168 1 98.19 14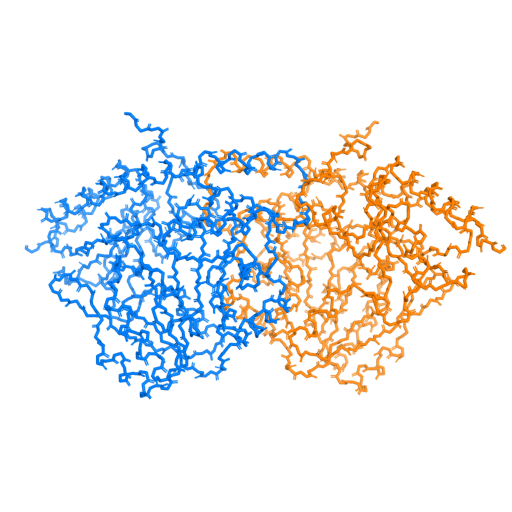2 ASN B C 1
ATOM 4296 O O . ASN B 1 142 ? -3.75 30.25 -5.602 1 98.19 142 ASN B O 1
ATOM 4300 N N . ASN B 1 143 ? -4.785 28.719 -4.406 1 98.62 143 ASN B N 1
ATOM 4301 C CA . ASN B 1 143 ? -5.711 29.688 -3.836 1 98.62 143 ASN B CA 1
ATOM 4302 C C . ASN B 1 143 ? -5.281 30.109 -2.434 1 98.62 143 ASN B C 1
ATOM 4304 O O . ASN B 1 143 ? -5.414 29.344 -1.479 1 98.62 143 ASN B O 1
ATOM 4308 N N . ARG B 1 144 ? -4.879 31.297 -2.297 1 98.06 144 ARG B N 1
ATOM 4309 C CA . ARG B 1 144 ? -4.258 31.75 -1.056 1 98.06 144 ARG B CA 1
ATOM 4310 C C . ARG B 1 144 ? -5.309 32.125 -0.02 1 98.06 144 ARG B C 1
ATOM 4312 O O . ARG B 1 144 ? -6.199 32.938 -0.303 1 98.06 144 ARG B O 1
ATOM 4319 N N . LEU B 1 145 ? -5.215 31.547 1.146 1 98.12 145 LEU B N 1
ATOM 4320 C CA . LEU B 1 145 ? -6.008 32 2.285 1 98.12 145 LEU B CA 1
ATOM 4321 C C . LEU B 1 145 ? -5.516 33.344 2.785 1 98.12 145 LEU B C 1
ATOM 4323 O O . LEU B 1 145 ? -4.34 33.688 2.629 1 98.12 145 LEU B O 1
ATOM 4327 N N . VAL B 1 146 ? -6.445 34.094 3.414 1 96.19 146 VAL B N 1
ATOM 4328 C CA . VAL B 1 146 ? -6.109 35.406 3.906 1 96.19 146 VAL B CA 1
ATOM 4329 C C . VAL B 1 146 ? -6.262 35.469 5.426 1 96.19 146 VAL B C 1
ATOM 4331 O O . VAL B 1 146 ? -7.211 34.906 5.977 1 96.19 146 VAL B O 1
ATOM 4334 N N . GLN B 1 147 ? -5.25 36 6.012 1 92.25 147 GLN B N 1
ATOM 4335 C CA . GLN B 1 147 ? -5.328 36.156 7.465 1 92.25 147 GLN B CA 1
ATOM 4336 C C . GLN B 1 147 ? -6.055 37.438 7.855 1 92.25 147 GLN B C 1
ATOM 4338 O O . GLN B 1 147 ? -5.676 38.531 7.422 1 92.25 147 GLN B O 1
ATOM 4343 N N . LYS B 1 148 ? -7.133 37.281 8.539 1 91.06 148 LYS B N 1
ATOM 4344 C CA . LYS B 1 148 ? -7.879 38.375 9.102 1 91.06 148 LYS B CA 1
ATOM 4345 C C . LYS B 1 148 ? -8.008 38.25 10.617 1 91.06 148 LYS B C 1
ATOM 4347 O O . LYS B 1 148 ? -8.648 37.312 11.109 1 91.06 148 LYS B O 1
ATOM 4352 N N . ASN B 1 149 ? -7.461 39.156 11.398 1 88 149 ASN B N 1
ATOM 4353 C CA . ASN B 1 149 ? -7.504 39.156 12.859 1 88 149 ASN B CA 1
ATOM 4354 C C . ASN B 1 149 ? -6.969 37.844 13.43 1 88 149 ASN B C 1
ATOM 4356 O O . ASN B 1 149 ? -7.609 37.219 14.281 1 88 149 ASN B O 1
ATOM 4360 N N . GLY B 1 150 ? -5.934 37.312 12.805 1 87.5 150 GLY B N 1
ATOM 4361 C CA . GLY B 1 150 ? -5.242 36.156 13.32 1 87.5 150 GLY B CA 1
ATOM 4362 C C . GLY B 1 150 ? -5.863 34.844 12.875 1 87.5 150 GLY B C 1
ATOM 4363 O O . GLY B 1 150 ? -5.367 33.75 13.211 1 87.5 150 GLY B O 1
ATOM 4364 N N . VAL B 1 151 ? -6.91 34.969 12.062 1 92.81 151 VAL B N 1
ATOM 4365 C CA . VAL B 1 151 ? -7.605 33.781 11.594 1 92.81 151 VAL B CA 1
ATOM 4366 C C . VAL B 1 151 ? -7.488 33.688 10.078 1 92.81 151 VAL B C 1
ATOM 4368 O O . VAL B 1 151 ? -7.672 34.656 9.359 1 92.81 151 VAL B O 1
ATOM 4371 N N . TRP B 1 152 ? -7.109 32.5 9.625 1 97 152 TRP B N 1
ATOM 4372 C CA . TRP B 1 152 ? -7.023 32.281 8.188 1 97 152 TRP B CA 1
ATOM 4373 C C . TRP B 1 152 ? -8.414 32.062 7.586 1 97 152 TRP B C 1
ATOM 4375 O O . TRP B 1 152 ? -9.188 31.234 8.062 1 97 152 TRP B O 1
ATOM 4385 N N . ARG B 1 153 ? -8.727 32.844 6.566 1 97.06 153 ARG B N 1
ATOM 4386 C CA . ARG B 1 153 ? -10.055 32.812 5.969 1 97.06 153 ARG B CA 1
ATOM 4387 C C . ARG B 1 153 ? -9.977 32.625 4.457 1 97.06 153 ARG B C 1
ATOM 4389 O O . ARG B 1 153 ? -8.922 32.875 3.855 1 97.06 153 ARG B O 1
ATOM 4396 N N . ILE B 1 154 ? -11.109 32.281 3.898 1 98.19 154 ILE B N 1
ATOM 4397 C CA . ILE B 1 154 ? -11.211 32.062 2.459 1 98.19 154 ILE B CA 1
ATOM 4398 C C . ILE B 1 154 ? -11.586 33.375 1.768 1 98.19 154 ILE B C 1
ATOM 4400 O O . ILE B 1 154 ? -12.484 34.094 2.215 1 98.19 154 ILE B O 1
ATOM 4404 N N . ASP B 1 155 ? -10.836 33.75 0.791 1 98.31 155 ASP B N 1
ATOM 4405 C CA . ASP B 1 155 ? -11.266 34.812 -0.139 1 98.31 155 ASP B CA 1
ATOM 4406 C C . ASP B 1 155 ? -12.125 34.219 -1.261 1 98.31 155 ASP B C 1
ATOM 4408 O O . ASP B 1 155 ? -11.602 33.844 -2.312 1 98.31 155 ASP B O 1
ATOM 4412 N N . PHE B 1 156 ? -13.414 34.312 -1.1 1 98.62 156 PHE B N 1
ATOM 4413 C CA . PHE B 1 156 ? -14.344 33.625 -1.981 1 98.62 156 PHE B CA 1
ATOM 4414 C C . PHE B 1 156 ? -14.336 34.219 -3.373 1 98.62 156 PHE B C 1
ATOM 4416 O O . PHE B 1 156 ? -14.516 33.531 -4.371 1 98.62 156 PHE B O 1
ATOM 4423 N N . GLU B 1 157 ? -14.211 35.5 -3.393 1 98.5 157 GLU B N 1
ATOM 4424 C CA . GLU B 1 157 ? -14.133 36.156 -4.699 1 98.5 157 GLU B CA 1
ATOM 4425 C C . GLU B 1 157 ? -12.914 35.656 -5.48 1 98.5 157 GLU B C 1
ATOM 4427 O O . GLU B 1 157 ? -13.023 35.312 -6.652 1 98.5 157 GLU B O 1
ATOM 4432 N N . ASP B 1 158 ? -11.805 35.656 -4.855 1 98.62 158 ASP B N 1
ATOM 4433 C CA . ASP B 1 158 ? -10.578 35.188 -5.488 1 98.62 158 ASP B CA 1
ATOM 4434 C C . ASP B 1 158 ? -10.695 33.719 -5.84 1 98.62 158 ASP B C 1
ATOM 4436 O O . ASP B 1 158 ? -10.219 33.281 -6.895 1 98.62 158 ASP B O 1
ATOM 4440 N N . PHE B 1 159 ? -11.312 32.969 -5 1 98.81 159 PHE B N 1
ATOM 4441 C CA . PHE B 1 159 ? -11.539 31.547 -5.195 1 98.81 159 PHE B CA 1
ATOM 4442 C C . PHE B 1 159 ? -12.312 31.281 -6.484 1 98.81 159 PHE B C 1
ATOM 4444 O O . PHE B 1 159 ? -11.859 30.531 -7.344 1 98.81 159 PHE B O 1
ATOM 4451 N N . GLU B 1 160 ? -13.391 31.922 -6.617 1 98.88 160 GLU B N 1
ATOM 4452 C CA . GLU B 1 160 ? -14.227 31.719 -7.797 1 98.88 160 GLU B CA 1
ATOM 4453 C C . GLU B 1 160 ? -13.547 32.25 -9.055 1 98.88 160 GLU B C 1
ATOM 4455 O O . GLU B 1 160 ? -13.594 31.625 -10.109 1 98.88 160 GLU B O 1
ATOM 4460 N N . GLN B 1 161 ? -12.938 33.406 -8.945 1 98.75 161 GLN B N 1
ATOM 4461 C CA . GLN B 1 161 ? -12.258 34 -10.086 1 98.75 161 GLN B CA 1
ATOM 4462 C C . GLN B 1 161 ? -11.164 33.094 -10.617 1 98.75 161 GLN B C 1
ATOM 4464 O O . GLN B 1 161 ? -11 32.938 -11.836 1 98.75 161 GLN B O 1
ATOM 4469 N N . GLN B 1 162 ? -10.422 32.5 -9.758 1 98.75 162 GLN B N 1
ATOM 4470 C CA . GLN B 1 162 ? -9.328 31.625 -10.156 1 98.75 162 GLN B CA 1
ATOM 4471 C C . GLN B 1 162 ? -9.867 30.344 -10.789 1 98.75 162 GLN B C 1
ATOM 4473 O O . GLN B 1 162 ? -9.258 29.797 -11.703 1 98.75 162 GLN B O 1
ATOM 4478 N N . ILE B 1 163 ? -10.961 29.828 -10.25 1 98.81 163 ILE B N 1
ATOM 4479 C CA . ILE B 1 163 ? -11.602 28.672 -10.852 1 98.81 163 ILE B CA 1
ATOM 4480 C C . ILE B 1 163 ? -11.914 28.953 -12.32 1 98.81 163 ILE B C 1
ATOM 4482 O O . ILE B 1 163 ? -11.617 28.125 -13.195 1 98.81 163 ILE B O 1
ATOM 4486 N N . ILE B 1 164 ? -12.461 30.141 -12.57 1 98.69 164 ILE B N 1
ATOM 4487 C CA . ILE B 1 164 ? -12.867 30.531 -13.914 1 98.69 164 ILE B CA 1
ATOM 4488 C C . ILE B 1 164 ? -11.633 30.781 -14.781 1 98.69 164 ILE B C 1
ATOM 4490 O O . ILE B 1 164 ? -11.492 30.188 -15.852 1 98.69 164 ILE B O 1
ATOM 4494 N N . SER B 1 165 ? -10.711 31.578 -14.297 1 98.69 165 SER B N 1
ATOM 4495 C CA . SER B 1 165 ? -9.578 32.031 -15.102 1 98.69 165 SER B CA 1
ATOM 4496 C C . SER B 1 165 ? -8.625 30.875 -15.406 1 98.69 165 SER B C 1
ATOM 4498 O O . SER B 1 165 ? -8 30.844 -16.469 1 98.69 165 SER B O 1
ATOM 4500 N N . GLU B 1 166 ? -8.539 29.906 -14.508 1 98.75 166 GLU B N 1
ATOM 4501 C CA . GLU B 1 166 ? -7.586 28.812 -14.672 1 98.75 166 GLU B CA 1
ATOM 4502 C C . GLU B 1 166 ? -8.281 27.547 -15.18 1 98.75 166 GLU B C 1
ATOM 4504 O O . GLU B 1 166 ? -7.648 26.5 -15.352 1 98.75 166 GLU B O 1
ATOM 4509 N N . ASN B 1 167 ? -9.562 27.594 -15.375 1 98.62 167 ASN B N 1
ATOM 4510 C CA . ASN B 1 167 ? -10.352 26.453 -15.82 1 98.62 167 ASN B CA 1
ATOM 4511 C C . ASN B 1 167 ? -10.125 25.234 -14.938 1 98.62 167 ASN B C 1
ATOM 4513 O O . ASN B 1 167 ? -9.742 24.172 -15.422 1 98.62 167 ASN B O 1
ATOM 4517 N N . VAL B 1 168 ? -10.32 25.406 -13.664 1 98.88 168 VAL B N 1
ATOM 4518 C CA . VAL B 1 168 ? -10.055 24.391 -12.656 1 98.88 168 VAL B CA 1
ATOM 4519 C C . VAL B 1 168 ? -11.008 23.203 -12.844 1 98.88 168 VAL B C 1
ATOM 4521 O O . VAL B 1 168 ? -12.211 23.391 -13.039 1 98.88 168 VAL B O 1
ATOM 4524 N N . LYS B 1 169 ? -10.422 21.984 -12.781 1 98.88 169 LYS B N 1
ATOM 4525 C CA . LYS B 1 169 ? -11.234 20.781 -12.938 1 98.88 169 LYS B CA 1
ATOM 4526 C C . LYS B 1 169 ? -11.484 20.109 -11.594 1 98.88 169 LYS B C 1
ATOM 4528 O O . LYS B 1 169 ? -12.492 19.422 -11.422 1 98.88 169 LYS B O 1
ATOM 4533 N N . ALA B 1 170 ? -10.602 20.25 -10.719 1 98.94 170 ALA B N 1
ATOM 4534 C CA . ALA B 1 170 ? -10.703 19.641 -9.398 1 98.94 170 ALA B CA 1
ATOM 4535 C C . ALA B 1 170 ? -10.195 20.578 -8.312 1 98.94 170 ALA B C 1
ATOM 4537 O O . ALA B 1 170 ? -9.281 21.375 -8.555 1 98.94 170 ALA B O 1
ATOM 4538 N N . PHE B 1 171 ? -10.828 20.547 -7.168 1 98.94 171 PHE B N 1
ATOM 4539 C CA . PHE B 1 171 ? -10.477 21.281 -5.965 1 98.94 171 PHE B CA 1
ATOM 4540 C C . PHE B 1 171 ? -10.188 20.328 -4.809 1 98.94 171 PHE B C 1
ATOM 4542 O O . PHE B 1 171 ? -11.055 19.562 -4.398 1 98.94 171 PHE B O 1
ATOM 4549 N N . ILE B 1 172 ? -8.938 20.281 -4.297 1 98.94 172 ILE B N 1
ATOM 4550 C CA . ILE B 1 172 ? -8.586 19.516 -3.102 1 98.94 172 ILE B CA 1
ATOM 4551 C C . ILE B 1 172 ? -8.875 20.359 -1.858 1 98.94 172 ILE B C 1
ATOM 4553 O O . ILE B 1 172 ? -8.18 21.344 -1.595 1 98.94 172 ILE B O 1
ATOM 4557 N N . LEU B 1 173 ? -9.844 19.938 -1.148 1 98.88 173 LEU B N 1
ATOM 4558 C CA . LEU B 1 173 ? -10.234 20.609 0.086 1 98.88 173 LEU B CA 1
ATOM 4559 C C . LEU B 1 173 ? -9.625 19.922 1.299 1 98.88 173 LEU B C 1
ATOM 4561 O O . LEU B 1 173 ? -9.883 18.734 1.539 1 98.88 173 LEU B O 1
ATOM 4565 N N . CYS B 1 174 ? -8.742 20.594 1.938 1 98.69 174 CYS B N 1
ATOM 4566 C CA . CYS B 1 174 ? -8.18 20.109 3.193 1 98.69 174 CYS B CA 1
ATOM 4567 C C . CYS B 1 174 ? -9.023 20.547 4.379 1 98.69 174 CYS B C 1
ATOM 4569 O O . CYS B 1 174 ? -8.984 21.719 4.777 1 98.69 174 CYS B O 1
ATOM 4571 N N . SER B 1 175 ? -9.797 19.641 4.957 1 98.38 175 SER B N 1
ATOM 4572 C CA . SER B 1 175 ? -10.75 19.984 6.008 1 98.38 175 SER B CA 1
ATOM 4573 C C . SER B 1 175 ? -10.844 18.875 7.051 1 98.38 175 SER B C 1
ATOM 4575 O O . SER B 1 175 ? -11.438 17.828 6.805 1 98.38 175 SER B O 1
ATOM 4577 N N . PRO B 1 176 ? -10.352 19.156 8.258 1 98.31 176 PRO B N 1
ATOM 4578 C CA . PRO B 1 176 ? -9.711 20.359 8.797 1 98.31 176 PRO B CA 1
ATOM 4579 C C . PRO B 1 176 ? -8.422 20.719 8.062 1 98.31 176 PRO B C 1
ATOM 4581 O O . PRO B 1 176 ? -7.789 19.844 7.457 1 98.31 176 PRO B O 1
ATOM 4584 N N . GLN B 1 177 ? -8.094 22 8.156 1 98.38 177 GLN B N 1
ATOM 4585 C CA . GLN B 1 177 ? -7.059 22.562 7.289 1 98.38 177 GLN B CA 1
ATOM 4586 C C . GLN B 1 177 ? -5.676 22.406 7.914 1 98.38 177 GLN B C 1
ATOM 4588 O O . GLN B 1 177 ? -5.484 22.703 9.094 1 98.38 177 GLN B O 1
ATOM 4593 N N . ASN B 1 178 ? -4.746 21.828 7.305 1 98.12 178 ASN B N 1
ATOM 4594 C CA . ASN B 1 178 ? -3.322 21.703 7.602 1 98.12 178 ASN B CA 1
ATOM 4595 C C . ASN B 1 178 ? -2.479 22.562 6.672 1 98.12 178 ASN B C 1
ATOM 4597 O O . ASN B 1 178 ? -2.494 22.375 5.457 1 98.12 178 ASN B O 1
ATOM 4601 N N . PRO B 1 179 ? -1.915 23.578 7.211 1 98.06 179 PRO B N 1
ATOM 4602 C CA . PRO B 1 179 ? -1.354 23.641 8.562 1 98.06 179 PRO B CA 1
ATOM 4603 C C . PRO B 1 179 ? -2.061 24.656 9.453 1 98.06 179 PRO B C 1
ATOM 4605 O O . PRO B 1 179 ? -1.688 24.828 10.609 1 98.06 179 PRO B O 1
ATOM 4608 N N . THR B 1 180 ? -3.1 25.297 9.023 1 97.75 180 THR B N 1
ATOM 4609 C CA . THR B 1 180 ? -3.643 26.438 9.734 1 97.75 180 THR B CA 1
ATOM 4610 C C . THR B 1 180 ? -4.473 25.984 10.938 1 97.75 180 THR B C 1
ATOM 4612 O O . THR B 1 180 ? -4.77 26.781 11.828 1 97.75 180 THR B O 1
ATOM 4615 N N . GLY B 1 181 ? -4.914 24.766 10.844 1 97.56 181 GLY B N 1
ATOM 4616 C CA . GLY B 1 181 ? -5.707 24.234 11.945 1 97.56 181 GLY B CA 1
ATOM 4617 C C . GLY B 1 181 ? -7.16 24.672 11.891 1 97.56 181 GLY B C 1
ATOM 4618 O O . GLY B 1 181 ? -7.93 24.391 12.812 1 97.56 181 GLY B O 1
ATOM 4619 N N . ARG B 1 182 ? -7.613 25.219 10.789 1 97.62 182 ARG B N 1
ATOM 4620 C CA . ARG B 1 182 ? -8.984 25.688 10.641 1 97.62 182 ARG B CA 1
ATOM 4621 C C . ARG B 1 182 ? -9.961 24.516 10.539 1 97.62 182 ARG B C 1
ATOM 4623 O O . ARG B 1 182 ? -9.664 23.516 9.883 1 97.62 182 ARG B O 1
ATOM 4630 N N . VAL B 1 183 ? -11.062 24.625 11.195 1 98.19 183 VAL B N 1
ATOM 4631 C CA . VAL B 1 183 ? -12.273 23.844 10.945 1 98.19 183 VAL B CA 1
ATOM 4632 C C . VAL B 1 183 ? -13.328 24.734 10.273 1 98.19 183 VAL B C 1
ATOM 4634 O O . VAL B 1 183 ? -13.93 25.594 10.93 1 98.19 183 VAL B O 1
ATOM 4637 N N . PHE B 1 184 ? -13.539 24.516 9 1 97.88 184 PHE B N 1
ATOM 4638 C CA . PHE B 1 184 ? -14.398 25.406 8.234 1 97.88 184 PHE B CA 1
ATOM 4639 C C . PHE B 1 184 ? -15.836 25.328 8.734 1 97.88 184 PHE B C 1
ATOM 4641 O O . PHE B 1 184 ? -16.328 24.234 9.055 1 97.88 184 PHE B O 1
ATOM 4648 N N . ASP B 1 185 ? -16.469 26.453 8.82 1 96.62 185 ASP B N 1
ATOM 4649 C CA . ASP B 1 185 ? -17.859 26.516 9.234 1 96.62 185 ASP B CA 1
ATOM 4650 C C . ASP B 1 185 ? -18.781 26.031 8.109 1 96.62 185 ASP B C 1
ATOM 4652 O O . ASP B 1 185 ? -18.375 25.969 6.949 1 96.62 185 ASP B O 1
ATOM 4656 N N . LYS B 1 186 ? -19.984 25.766 8.469 1 97.5 186 LYS B N 1
ATOM 4657 C CA . LYS B 1 186 ? -20.969 25.266 7.52 1 97.5 186 LYS B CA 1
ATOM 4658 C C . LYS B 1 186 ? -21.125 26.219 6.336 1 97.5 186 LYS B C 1
ATOM 4660 O O . LYS B 1 186 ? -21.125 25.797 5.184 1 97.5 186 LYS B O 1
ATOM 4665 N N . ASP B 1 187 ? -21.203 27.516 6.648 1 97.81 187 ASP B N 1
ATOM 4666 C CA . ASP B 1 187 ? -21.406 28.5 5.598 1 97.81 187 ASP B CA 1
ATOM 4667 C C . ASP B 1 187 ? -20.203 28.547 4.648 1 97.81 187 ASP B C 1
ATOM 4669 O O . ASP B 1 187 ? -20.375 28.719 3.439 1 97.81 187 ASP B O 1
ATOM 4673 N N . GLU B 1 188 ? -19 28.453 5.172 1 98.12 188 GLU B N 1
ATOM 4674 C CA . GLU B 1 188 ? -17.797 28.438 4.352 1 98.12 188 GLU B CA 1
ATOM 4675 C C . GLU B 1 188 ? -17.766 27.234 3.424 1 98.12 188 GLU B C 1
ATOM 4677 O O . GLU B 1 188 ? -17.484 27.359 2.232 1 98.12 188 GLU B O 1
ATOM 4682 N N . LEU B 1 189 ? -18.109 26.047 3.939 1 98.62 189 LEU B N 1
ATOM 4683 C CA . LEU B 1 189 ? -18.141 24.812 3.152 1 98.62 189 LEU B CA 1
ATOM 4684 C C . LEU B 1 189 ? -19.203 24.891 2.062 1 98.62 189 LEU B C 1
ATOM 4686 O O . LEU B 1 189 ? -18.938 24.547 0.906 1 98.62 189 LEU B O 1
ATOM 4690 N N . GLU B 1 190 ? -20.391 25.328 2.445 1 98.62 190 GLU B N 1
ATOM 4691 C CA . GLU B 1 190 ? -21.484 25.422 1.486 1 98.62 190 GLU B CA 1
ATOM 4692 C C . GLU B 1 190 ? -21.156 26.375 0.349 1 98.62 190 GLU B C 1
ATOM 4694 O O . GLU B 1 190 ? -21.484 26.125 -0.809 1 98.62 190 GLU B O 1
ATOM 4699 N N . GLN B 1 191 ? -20.547 27.484 0.711 1 98.62 191 GLN B N 1
ATOM 4700 C CA . GLN B 1 191 ? -20.156 28.453 -0.321 1 98.62 191 GLN B CA 1
ATOM 4701 C C . GLN B 1 191 ? -19.141 27.844 -1.285 1 98.62 191 GLN B C 1
ATOM 4703 O O . GLN B 1 191 ? -19.25 28.031 -2.5 1 98.62 191 GLN B O 1
ATOM 4708 N N . MET B 1 192 ? -18.125 27.141 -0.808 1 98.81 192 MET B N 1
ATOM 4709 C CA . MET B 1 192 ? -17.172 26.453 -1.675 1 98.81 192 MET B CA 1
ATOM 4710 C C . MET B 1 192 ? -17.859 25.422 -2.545 1 98.81 192 MET B C 1
ATOM 4712 O O . MET B 1 192 ? -17.578 25.328 -3.744 1 98.81 192 MET B O 1
ATOM 4716 N N . ILE B 1 193 ? -18.797 24.625 -1.962 1 98.81 193 ILE B N 1
ATOM 4717 C CA . ILE B 1 193 ? -19.531 23.594 -2.676 1 98.81 193 ILE B CA 1
ATOM 4718 C C . ILE B 1 193 ? -20.328 24.219 -3.812 1 98.81 193 ILE B C 1
ATOM 4720 O O . ILE B 1 193 ? -20.281 23.75 -4.953 1 98.81 193 ILE B O 1
ATOM 4724 N N . ASN B 1 194 ? -21.031 25.297 -3.477 1 98.69 194 ASN B N 1
ATOM 4725 C CA . ASN B 1 194 ? -21.891 25.953 -4.461 1 98.69 194 ASN B CA 1
ATOM 4726 C C . ASN B 1 194 ? -21.062 26.516 -5.625 1 98.69 194 ASN B C 1
ATOM 4728 O O . ASN B 1 194 ? -21.484 26.406 -6.785 1 98.69 194 ASN B O 1
ATOM 4732 N N . ILE B 1 195 ? -19.953 27.141 -5.32 1 98.81 195 ILE B N 1
ATOM 4733 C CA . ILE B 1 195 ? -19.078 27.672 -6.363 1 98.81 195 ILE B CA 1
ATOM 4734 C C . ILE B 1 195 ? -18.562 26.547 -7.238 1 98.81 195 ILE B C 1
ATOM 4736 O O . ILE B 1 195 ? -18.594 26.625 -8.469 1 98.81 195 ILE B O 1
ATOM 4740 N N . CYS B 1 196 ? -18.078 25.438 -6.645 1 98.88 196 CYS B N 1
ATOM 4741 C CA . CYS B 1 196 ? -17.562 24.297 -7.391 1 98.88 196 CYS B CA 1
ATOM 4742 C C . CYS B 1 196 ? -18.641 23.672 -8.266 1 98.88 196 CYS B C 1
ATOM 4744 O O . CYS B 1 196 ? -18.375 23.344 -9.43 1 98.88 196 CYS B O 1
ATOM 4746 N N . LYS B 1 197 ? -19.812 23.547 -7.707 1 98.44 197 LYS B N 1
ATOM 4747 C CA . LYS B 1 197 ? -20.922 22.984 -8.469 1 98.44 197 LYS B CA 1
ATOM 4748 C C . LYS B 1 197 ? -21.266 23.859 -9.664 1 98.44 197 LYS B C 1
ATOM 4750 O O . LYS B 1 197 ? -21.469 23.359 -10.773 1 98.44 197 LYS B O 1
ATOM 4755 N N . LYS B 1 198 ? -21.359 25.156 -9.398 1 98.38 198 LYS B N 1
ATOM 4756 C CA . LYS B 1 198 ? -21.672 26.141 -10.438 1 98.38 198 LYS B CA 1
ATOM 4757 C C . LYS B 1 198 ? -20.719 26.031 -11.609 1 98.38 198 LYS B C 1
ATOM 4759 O O . LYS B 1 198 ? -21.109 26.203 -12.766 1 98.38 198 LYS B O 1
ATOM 4764 N N . HIS B 1 199 ? -19.484 25.719 -11.359 1 98.69 199 HIS B N 1
ATOM 4765 C CA . HIS B 1 199 ? -18.469 25.766 -12.406 1 98.69 199 HIS B CA 1
ATOM 4766 C C . HIS B 1 199 ? -17.984 24.359 -12.758 1 98.69 199 HIS B C 1
ATOM 4768 O O . HIS B 1 199 ? -16.953 24.203 -13.414 1 98.69 199 HIS B O 1
ATOM 4774 N N . ASN B 1 200 ? -18.688 23.312 -12.289 1 98.31 200 ASN B N 1
ATOM 4775 C CA . ASN B 1 200 ? -18.422 21.906 -12.617 1 98.31 200 ASN B CA 1
ATOM 4776 C C . ASN B 1 200 ? -17.031 21.469 -12.164 1 98.31 200 ASN B C 1
ATOM 4778 O O . ASN B 1 200 ? -16.281 20.891 -12.945 1 98.31 200 ASN B O 1
ATOM 4782 N N . VAL B 1 201 ? -16.641 21.859 -11.008 1 98.88 201 VAL B N 1
ATOM 4783 C CA . VAL B 1 201 ? -15.391 21.453 -10.375 1 98.88 201 VAL B CA 1
ATOM 4784 C C . VAL B 1 201 ? -15.656 20.328 -9.375 1 98.88 201 VAL B C 1
ATOM 4786 O O . VAL B 1 201 ? -16.547 20.438 -8.523 1 98.88 201 VAL B O 1
ATOM 4789 N N . ILE B 1 202 ? -14.938 19.234 -9.453 1 98.81 202 ILE B N 1
ATOM 4790 C CA . ILE B 1 202 ? -15.078 18.141 -8.484 1 98.81 202 ILE B CA 1
ATOM 4791 C C . ILE B 1 202 ? -14.32 18.5 -7.207 1 98.81 202 ILE B C 1
ATOM 4793 O O . ILE B 1 202 ? -13.312 19.203 -7.25 1 98.81 202 ILE B O 1
ATOM 4797 N N . ILE B 1 203 ? -14.828 18.047 -6.062 1 98.94 203 ILE B N 1
ATOM 4798 C CA . ILE B 1 203 ? -14.188 18.297 -4.773 1 98.94 203 ILE B CA 1
ATOM 4799 C C . ILE B 1 203 ? -13.586 17 -4.234 1 98.94 203 ILE B C 1
ATOM 4801 O O . ILE B 1 203 ? -14.273 15.984 -4.129 1 98.94 203 ILE B O 1
ATOM 4805 N N . ILE B 1 204 ? -12.359 16.984 -4.016 1 98.94 204 ILE B N 1
ATOM 4806 C CA . ILE B 1 204 ? -11.68 15.961 -3.242 1 98.94 204 ILE B CA 1
ATOM 4807 C C . ILE B 1 204 ? -11.453 16.453 -1.813 1 98.94 204 ILE B C 1
ATOM 4809 O O . ILE B 1 204 ? -10.539 17.234 -1.558 1 98.94 204 ILE B O 1
ATOM 4813 N N . SER B 1 205 ? -12.203 15.984 -0.903 1 98.94 205 SER B N 1
ATOM 4814 C CA . SER B 1 205 ? -12.156 16.453 0.477 1 98.94 205 SER B CA 1
ATOM 4815 C C . SER B 1 205 ? -11.266 15.562 1.337 1 98.94 205 SER B C 1
ATOM 4817 O O . SER B 1 205 ? -11.664 14.461 1.716 1 98.94 205 SER B O 1
ATOM 4819 N N . ASP B 1 206 ? -10.102 16.031 1.614 1 98.81 206 ASP B N 1
ATOM 4820 C CA . ASP B 1 206 ? -9.227 15.352 2.568 1 98.81 206 ASP B CA 1
ATOM 4821 C C . ASP B 1 206 ? -9.656 15.641 4.004 1 98.81 206 ASP B C 1
ATOM 4823 O O . ASP B 1 206 ? -9.43 16.734 4.523 1 98.81 206 ASP B O 1
ATOM 4827 N N . GLU B 1 207 ? -10.195 14.641 4.625 1 98.81 207 GLU B N 1
ATOM 4828 C CA . GLU B 1 207 ? -10.742 14.844 5.965 1 98.81 207 GLU B CA 1
ATOM 4829 C C . GLU B 1 207 ? -10.047 13.945 6.984 1 98.81 207 GLU B C 1
ATOM 4831 O O . GLU B 1 207 ? -10.672 13.492 7.945 1 98.81 207 GLU B O 1
ATOM 4836 N N . ILE B 1 208 ? -8.789 13.727 6.75 1 98.5 208 ILE B N 1
ATOM 4837 C CA . ILE B 1 208 ? -7.996 12.789 7.543 1 98.5 208 ILE B CA 1
ATOM 4838 C C . ILE B 1 208 ? -7.895 13.289 8.984 1 98.5 208 ILE B C 1
ATOM 4840 O O . ILE B 1 208 ? -7.68 12.5 9.906 1 98.5 208 ILE B O 1
ATOM 4844 N N . HIS B 1 209 ? -8.047 14.586 9.234 1 98.5 209 HIS B N 1
ATOM 4845 C CA . HIS B 1 209 ? -7.902 15.172 10.562 1 98.5 209 HIS B CA 1
ATOM 4846 C C . HIS B 1 209 ? -9.266 15.391 11.219 1 98.5 209 HIS B C 1
ATOM 4848 O O . HIS B 1 209 ? -9.359 16.078 12.242 1 98.5 209 HIS B O 1
ATOM 4854 N N . CYS B 1 210 ? -10.281 14.789 10.734 1 98.31 210 CYS B N 1
ATOM 4855 C CA . CYS B 1 210 ? -11.648 15.141 11.07 1 98.31 210 CYS B CA 1
ATOM 4856 C C . CYS B 1 210 ? -11.969 14.773 12.516 1 98.31 210 CYS B C 1
ATOM 4858 O O . CYS B 1 210 ? -12.93 15.273 13.094 1 98.31 210 CYS B O 1
ATOM 4860 N N . ASP B 1 211 ? -11.164 13.906 13.141 1 98.25 211 ASP B N 1
ATOM 4861 C CA . ASP B 1 211 ? -11.406 13.5 14.516 1 98.25 211 ASP B CA 1
ATOM 4862 C C . ASP B 1 211 ? -10.57 14.328 15.492 1 98.25 211 ASP B C 1
ATOM 4864 O O . ASP B 1 211 ? -10.805 14.297 16.703 1 98.25 211 ASP B O 1
ATOM 4868 N N . LEU B 1 212 ? -9.625 15.047 14.992 1 98.5 212 LEU B N 1
ATOM 4869 C CA . LEU B 1 212 ? -8.664 15.766 15.828 1 98.5 212 LEU B CA 1
ATOM 4870 C C . LEU B 1 212 ? -9.125 17.188 16.078 1 98.5 212 LEU B C 1
ATOM 4872 O O . LEU B 1 212 ? -8.43 18.141 15.711 1 98.5 212 LEU B O 1
ATOM 4876 N N . LEU B 1 213 ? -10.25 17.312 16.719 1 98.12 213 LEU B N 1
ATOM 4877 C CA . LEU B 1 213 ? -10.922 18.578 16.953 1 98.12 213 LEU B CA 1
ATOM 4878 C C . LEU B 1 213 ? -10.578 19.141 18.328 1 98.12 213 LEU B C 1
ATOM 4880 O O . LEU B 1 213 ? -10.602 18.406 19.312 1 98.12 213 LEU B O 1
ATOM 4884 N N . LEU B 1 214 ? -10.289 20.391 18.359 1 97.38 214 LEU B N 1
ATOM 4885 C CA . LEU B 1 214 ? -9.898 21.016 19.609 1 97.38 214 LEU B CA 1
ATOM 4886 C C . LEU B 1 214 ? -11 21.938 20.125 1 97.38 214 LEU B C 1
ATOM 4888 O O . LEU B 1 214 ? -11.188 22.094 21.328 1 97.38 214 LEU B O 1
ATOM 4892 N N . THR B 1 215 ? -11.719 22.641 19.219 1 93.31 215 THR B N 1
ATOM 4893 C CA . THR B 1 215 ? -12.656 23.656 19.703 1 93.31 215 THR B CA 1
ATOM 4894 C C . THR B 1 215 ? -13.992 23.547 18.953 1 93.31 215 THR B C 1
ATOM 4896 O O . THR B 1 215 ? -15 24.094 19.422 1 93.31 215 THR B O 1
ATOM 4899 N N . LYS B 1 216 ? -14.047 22.953 17.75 1 92.75 216 LYS B N 1
ATOM 4900 C CA . LYS B 1 216 ? -15.227 22.922 16.906 1 92.75 216 LYS B CA 1
ATOM 4901 C C . LYS B 1 216 ? -15.555 21.5 16.469 1 92.75 216 LYS B C 1
ATOM 4903 O O . LYS B 1 216 ? -14.797 20.578 16.734 1 92.75 216 LYS B O 1
ATOM 4908 N N . GLN B 1 217 ? -16.719 21.453 15.977 1 94.38 217 GLN B N 1
ATOM 4909 C CA . GLN B 1 217 ? -17.125 20.188 15.367 1 94.38 217 GLN B CA 1
ATOM 4910 C C . GLN B 1 217 ? -16.844 20.188 13.867 1 94.38 217 GLN B C 1
ATOM 4912 O O . GLN B 1 217 ? -16.953 21.234 13.203 1 94.38 217 GLN B O 1
ATOM 4917 N N . HIS B 1 218 ? -16.531 19.062 13.383 1 97.25 218 HIS B N 1
ATOM 4918 C CA . HIS B 1 218 ? -16.281 18.875 11.953 1 97.25 218 HIS B CA 1
ATOM 4919 C C . HIS B 1 218 ? -17.578 18.516 11.219 1 97.25 218 HIS B C 1
ATOM 4921 O O . HIS B 1 218 ? -18.422 17.812 11.758 1 97.25 218 HIS B O 1
ATOM 4927 N N . LEU B 1 219 ? -17.75 19.078 10.039 1 97.94 219 LEU B N 1
ATOM 4928 C CA . LEU B 1 219 ? -18.797 18.688 9.109 1 97.94 219 LEU B CA 1
ATOM 4929 C C . LEU B 1 219 ? -18.219 18.016 7.871 1 97.94 219 LEU B C 1
ATOM 4931 O O . LEU B 1 219 ? -17.391 18.609 7.176 1 97.94 219 LEU B O 1
ATOM 4935 N N . HIS B 1 220 ? -18.672 16.781 7.633 1 98.5 220 HIS B N 1
ATOM 4936 C CA . HIS B 1 220 ? -18.234 16.125 6.398 1 98.5 220 HIS B CA 1
ATOM 4937 C C . HIS B 1 220 ? -18.797 16.844 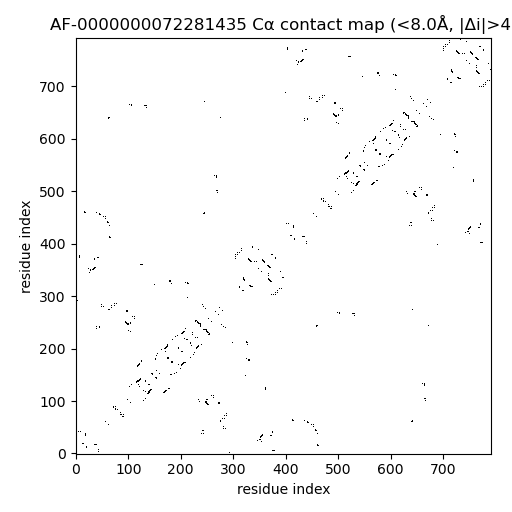5.176 1 98.5 220 HIS B C 1
ATOM 4939 O O . HIS B 1 220 ? -20.016 17.016 5.055 1 98.5 220 HIS B O 1
ATOM 4945 N N . THR B 1 221 ? -17.938 17.188 4.273 1 98.69 221 THR B N 1
ATOM 4946 C CA . THR B 1 221 ? -18.297 18 3.123 1 98.69 221 THR B CA 1
ATOM 4947 C C . THR B 1 221 ? -19.406 17.328 2.307 1 98.69 221 THR B C 1
ATOM 4949 O O . THR B 1 221 ? -20.391 17.969 1.946 1 98.69 221 THR B O 1
ATOM 4952 N N . ALA B 1 222 ? -19.266 16.031 2.078 1 98.44 222 ALA B N 1
ATOM 4953 C CA . ALA B 1 222 ? -20.188 15.297 1.216 1 98.44 222 ALA B CA 1
ATOM 4954 C C . ALA B 1 222 ? -21.562 15.156 1.865 1 98.44 222 ALA B C 1
ATOM 4956 O O . ALA B 1 222 ? -22.547 14.82 1.196 1 98.44 222 ALA B O 1
ATOM 4957 N N . SER B 1 223 ? -21.656 15.375 3.168 1 97.44 223 SER B N 1
ATOM 4958 C CA . SER B 1 223 ? -22.922 15.242 3.881 1 97.44 223 SER B CA 1
ATOM 4959 C C . SER B 1 223 ? -23.781 16.484 3.717 1 97.44 223 SER B C 1
ATOM 4961 O O . SER B 1 223 ? -24.969 16.484 4.051 1 97.44 223 SER B O 1
ATOM 4963 N N . LEU B 1 224 ? -23.234 17.578 3.236 1 97.88 224 LEU B N 1
ATOM 4964 C CA . LEU B 1 224 ? -23.922 18.859 3.107 1 97.88 224 LEU B CA 1
ATOM 4965 C C . LEU B 1 224 ? -24.766 18.891 1.839 1 97.88 224 LEU B C 1
ATOM 4967 O O . LEU B 1 224 ? -24.547 18.094 0.92 1 97.88 224 LEU B O 1
ATOM 4971 N N . PRO B 1 225 ? -25.688 19.828 1.776 1 94.69 225 PRO B N 1
ATOM 4972 C CA . PRO B 1 225 ? -26.547 19.922 0.587 1 94.69 225 PRO B CA 1
ATOM 4973 C C . PRO B 1 225 ? -25.75 20.188 -0.689 1 94.69 225 PRO B C 1
ATOM 4975 O O . PRO B 1 225 ? -24.781 20.969 -0.675 1 94.69 225 PRO B O 1
ATOM 4978 N N . ASN B 1 226 ? -26.047 19.516 -1.74 1 94 226 ASN B N 1
ATOM 4979 C CA . ASN B 1 226 ? -25.531 19.719 -3.092 1 94 226 ASN B CA 1
ATOM 4980 C C . ASN B 1 226 ? -24.109 19.219 -3.232 1 94 226 ASN B C 1
ATOM 4982 O O . ASN B 1 226 ? -23.453 19.469 -4.242 1 94 226 ASN B O 1
ATOM 4986 N N . ALA B 1 227 ? -23.609 18.5 -2.221 1 97.5 227 ALA B N 1
ATOM 4987 C CA . ALA B 1 227 ? -22.188 18.172 -2.244 1 97.5 227 ALA B CA 1
ATOM 4988 C C . ALA B 1 227 ? -21.953 16.734 -2.701 1 97.5 227 ALA B C 1
ATOM 4990 O O . ALA B 1 227 ? -20.906 16.422 -3.242 1 97.5 227 ALA B O 1
ATOM 4991 N N . LYS B 1 228 ? -22.922 15.906 -2.527 1 95.88 228 LYS B N 1
ATOM 4992 C CA . LYS B 1 228 ? -22.797 14.453 -2.65 1 95.88 228 LYS B CA 1
ATOM 4993 C C . LYS B 1 228 ? -22.312 14.062 -4.043 1 95.88 228 LYS B C 1
ATOM 4995 O O . LYS B 1 228 ? -21.453 13.188 -4.188 1 95.88 228 LYS B O 1
ATOM 5000 N N . ASP B 1 229 ? -22.766 14.68 -5.062 1 97 229 ASP B N 1
ATOM 5001 C CA . ASP B 1 229 ? -22.531 14.258 -6.441 1 97 229 ASP B CA 1
ATOM 5002 C C . ASP B 1 229 ? -21.203 14.773 -6.965 1 97 229 ASP B C 1
ATOM 5004 O O . ASP B 1 229 ? -20.719 14.32 -8.008 1 97 229 ASP B O 1
ATOM 5008 N N . ILE B 1 230 ? -20.547 15.703 -6.211 1 98.56 230 ILE B N 1
ATOM 5009 C CA . ILE B 1 230 ? -19.312 16.266 -6.762 1 98.56 230 ILE B CA 1
ATOM 5010 C C . ILE B 1 230 ? -18.172 16.078 -5.77 1 98.56 230 ILE B C 1
ATOM 5012 O O . ILE B 1 230 ? -17.078 16.594 -5.977 1 98.56 230 ILE B O 1
ATOM 5016 N N . THR B 1 231 ? -18.438 15.352 -4.637 1 98.88 231 THR B N 1
ATOM 5017 C CA . THR B 1 231 ? -17.422 15.266 -3.586 1 98.88 231 THR B CA 1
ATOM 5018 C C . THR B 1 231 ? -16.953 13.828 -3.404 1 98.88 231 THR B C 1
ATOM 5020 O O . THR B 1 231 ? -17.766 12.906 -3.318 1 98.88 231 THR B O 1
ATOM 5023 N N . ILE B 1 232 ? -15.703 13.609 -3.447 1 98.94 232 ILE B N 1
ATOM 5024 C CA . ILE B 1 232 ? -15.031 12.398 -2.986 1 98.94 232 ILE B CA 1
ATOM 5025 C C . ILE B 1 232 ? -14.344 12.664 -1.649 1 98.94 232 ILE B C 1
ATOM 5027 O O . ILE B 1 232 ? -13.492 13.547 -1.546 1 98.94 232 ILE B O 1
ATOM 5031 N N . THR B 1 233 ? -14.719 11.945 -0.635 1 98.94 233 THR B N 1
ATOM 5032 C CA . THR B 1 233 ? -14.188 12.172 0.708 1 98.94 233 THR B CA 1
ATOM 5033 C C . THR B 1 233 ? -13.078 11.172 1.024 1 98.94 233 THR B C 1
ATOM 5035 O O . THR B 1 233 ? -13.25 9.969 0.837 1 98.94 233 THR B O 1
ATOM 5038 N N . MET B 1 234 ? -11.984 11.68 1.444 1 98.81 234 MET B N 1
ATOM 5039 C CA . MET B 1 234 ? -10.859 10.852 1.861 1 98.81 234 MET B CA 1
ATOM 5040 C C . MET B 1 234 ? -10.781 10.758 3.383 1 98.81 234 MET B C 1
ATOM 5042 O O . MET B 1 234 ? -10.828 11.773 4.074 1 98.81 234 MET B O 1
ATOM 5046 N N . LEU B 1 235 ? -10.648 9.523 3.893 1 98.81 235 LEU B N 1
ATOM 5047 C CA . LEU B 1 235 ? -10.57 9.281 5.328 1 98.81 235 LEU B CA 1
ATOM 5048 C C . LEU B 1 235 ? -9.523 8.211 5.645 1 98.81 235 LEU B C 1
ATOM 5050 O O . LEU B 1 235 ? -9.219 7.371 4.797 1 98.81 235 LEU B O 1
ATOM 5054 N N . ALA B 1 236 ? -9 8.258 6.812 1 98.69 236 ALA B N 1
ATOM 5055 C CA . ALA B 1 236 ? -8.094 7.246 7.352 1 98.69 236 ALA B CA 1
ATOM 5056 C C . ALA B 1 236 ? -7.98 7.367 8.867 1 98.69 236 ALA B C 1
ATOM 5058 O O . ALA B 1 236 ? -8.117 8.461 9.422 1 98.69 236 ALA B O 1
ATOM 5059 N N . PRO B 1 237 ? -7.703 6.266 9.492 1 98.5 237 PRO B N 1
ATOM 5060 C CA . PRO B 1 237 ? -7.496 6.332 10.938 1 98.5 237 PRO B CA 1
ATOM 5061 C C . PRO B 1 237 ? -6.078 6.75 11.312 1 98.5 237 PRO B C 1
ATOM 5063 O O . PRO B 1 237 ? -5.777 6.938 12.5 1 98.5 237 PRO B O 1
ATOM 5066 N N . SER B 1 238 ? -5.242 6.93 10.391 1 98.19 238 SER B N 1
ATOM 5067 C CA . SER B 1 238 ? -3.797 7.008 10.562 1 98.19 238 SER B CA 1
ATOM 5068 C C . SER B 1 238 ? -3.414 8.141 11.508 1 98.19 238 SER B C 1
ATOM 5070 O O . SER B 1 238 ? -2.596 7.957 12.414 1 98.19 238 SER B O 1
ATOM 5072 N N . LYS B 1 239 ? -4 9.367 11.281 1 98.62 239 LYS B N 1
ATOM 5073 C CA . LYS B 1 239 ? -3.627 10.516 12.102 1 98.62 239 LYS B CA 1
ATOM 5074 C C . LYS B 1 239 ? -4.336 10.484 13.453 1 98.62 239 LYS B C 1
ATOM 5076 O O . LYS B 1 239 ? -3.736 10.797 14.484 1 98.62 239 LYS B O 1
ATOM 5081 N N . THR B 1 240 ? -5.551 10.078 13.445 1 98.31 240 THR B N 1
ATOM 5082 C CA . THR B 1 240 ? -6.395 10.062 14.633 1 98.31 240 THR B CA 1
ATOM 5083 C C . THR B 1 240 ? -5.82 9.125 15.695 1 98.31 240 THR B C 1
ATOM 5085 O O . THR B 1 240 ? -5.742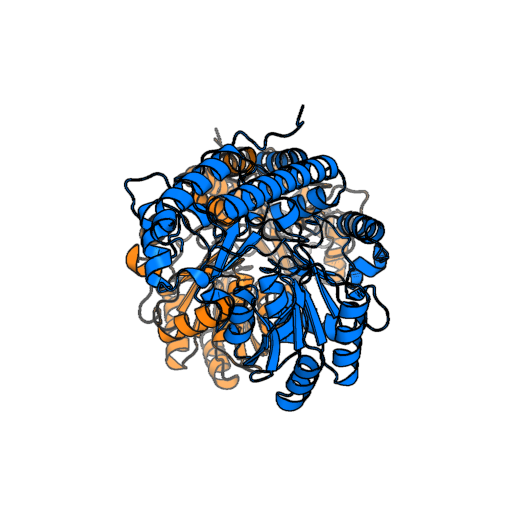 9.492 16.875 1 98.31 240 THR B O 1
ATOM 5088 N N . TYR B 1 241 ? -5.359 7.988 15.266 1 98.25 241 TYR B N 1
ATOM 5089 C CA . TYR B 1 241 ? -4.98 6.969 16.234 1 98.25 241 TYR B CA 1
ATOM 5090 C C . TYR B 1 241 ? -3.496 6.645 16.141 1 98.25 241 TYR B C 1
ATOM 5092 O O . TYR B 1 241 ? -3.035 5.645 16.703 1 98.25 241 TYR B O 1
ATOM 5100 N N . ASN B 1 242 ? -2.775 7.48 15.398 1 97.44 242 ASN B N 1
ATOM 5101 C CA . ASN B 1 242 ? -1.325 7.395 15.258 1 97.44 242 ASN B CA 1
ATOM 5102 C C . ASN B 1 242 ? -0.896 6.035 14.711 1 97.44 242 ASN B C 1
ATOM 5104 O O . ASN B 1 242 ? -0.06 5.359 15.312 1 97.44 242 ASN B O 1
ATOM 5108 N N . ILE B 1 243 ? -1.434 5.684 13.531 1 98.38 243 ILE B N 1
ATOM 5109 C CA . ILE B 1 243 ? -1.074 4.398 12.945 1 98.38 243 ILE B CA 1
ATOM 5110 C C . ILE B 1 243 ? -0.778 4.57 11.461 1 98.38 243 ILE B C 1
ATOM 5112 O O . ILE B 1 243 ? -1.205 3.76 10.641 1 98.38 243 ILE B O 1
ATOM 5116 N N . PRO B 1 244 ? -0.119 5.676 11.055 1 97.62 244 PRO B N 1
ATOM 5117 C CA . PRO B 1 244 ? 0.135 5.883 9.625 1 97.62 244 PRO B CA 1
ATOM 5118 C C . PRO B 1 244 ? 1.004 4.789 9.016 1 97.62 244 PRO B C 1
ATOM 5120 O O . PRO B 1 244 ? 0.933 4.539 7.805 1 97.62 244 PRO B O 1
ATOM 5123 N N . GLY B 1 245 ? 1.797 4.113 9.805 1 97.38 245 GLY B N 1
ATOM 5124 C CA . GLY B 1 245 ? 2.672 3.064 9.305 1 97.38 245 GLY B CA 1
ATOM 5125 C C . GLY B 1 245 ? 1.92 1.839 8.828 1 97.38 245 GLY B C 1
ATOM 5126 O O . GLY B 1 245 ? 2.494 0.972 8.164 1 97.38 245 GLY B O 1
ATOM 5127 N N . LEU B 1 246 ? 0.642 1.729 9.141 1 97.88 246 LEU B N 1
ATOM 5128 C CA . LEU B 1 246 ? -0.154 0.578 8.727 1 97.88 246 LEU B CA 1
ATOM 5129 C C . LEU B 1 246 ? -0.669 0.758 7.301 1 97.88 246 LEU B C 1
ATOM 5131 O O . LEU B 1 246 ? -1.117 -0.204 6.672 1 97.88 246 LEU B O 1
ATOM 5135 N N . SER B 1 247 ? -0.642 1.94 6.77 1 96.38 247 SER B N 1
ATOM 5136 C CA . SER B 1 247 ? -0.851 2.258 5.359 1 96.38 247 SER B CA 1
ATOM 5137 C C . SER B 1 247 ? -2.229 1.804 4.891 1 96.38 247 SER B C 1
ATOM 5139 O O . SER B 1 247 ? -2.342 1.003 3.961 1 96.38 247 SER B O 1
ATOM 5141 N N . GLN B 1 248 ? -3.27 2.398 5.414 1 97.44 248 GLN B N 1
ATOM 5142 C CA . GLN B 1 248 ? -4.621 2.078 4.973 1 97.44 248 GLN B CA 1
ATOM 5143 C C . GLN B 1 248 ? -5.543 3.289 5.094 1 97.44 248 GLN B C 1
ATOM 5145 O O . GLN B 1 248 ? -5.598 3.93 6.145 1 97.44 248 GLN B O 1
ATOM 5150 N N . ALA B 1 249 ? -6.16 3.586 4.031 1 98.62 249 ALA B N 1
ATOM 5151 C CA . ALA B 1 249 ? -7.145 4.66 3.92 1 98.62 249 ALA B CA 1
ATOM 5152 C C . ALA B 1 249 ? -8.336 4.223 3.072 1 98.62 249 ALA B C 1
ATOM 5154 O O . ALA B 1 249 ? -8.391 3.082 2.609 1 98.62 249 ALA B O 1
ATOM 5155 N N . PHE B 1 250 ? -9.344 5.051 3.016 1 98.75 250 PHE B N 1
ATOM 5156 C CA . PHE B 1 250 ? -10.469 4.781 2.131 1 98.75 250 PHE B CA 1
ATOM 5157 C C . PHE B 1 250 ? -11.094 6.078 1.643 1 98.75 250 PHE B C 1
ATOM 5159 O O . PHE B 1 250 ? -10.852 7.145 2.209 1 98.75 250 PHE B O 1
ATOM 5166 N N . MET B 1 251 ? -11.766 5.977 0.567 1 98.81 251 MET B N 1
ATOM 5167 C CA . MET B 1 251 ? -12.531 7.094 0.02 1 98.81 251 MET B CA 1
ATOM 5168 C C . MET B 1 251 ? -14 6.711 -0.157 1 98.81 251 MET B C 1
ATOM 5170 O O . MET B 1 251 ? -14.328 5.527 -0.287 1 98.81 251 MET B O 1
ATOM 5174 N N . ILE B 1 252 ? -14.828 7.656 -0.07 1 98.81 252 ILE B N 1
ATOM 5175 C CA . ILE B 1 252 ? -16.25 7.508 -0.313 1 98.81 252 ILE B CA 1
ATOM 5176 C C . ILE B 1 252 ? -16.672 8.375 -1.501 1 98.81 252 ILE B C 1
ATOM 5178 O O . ILE B 1 252 ? -16.453 9.586 -1.496 1 98.81 252 ILE B O 1
ATOM 5182 N N . CYS B 1 253 ? -17.156 7.801 -2.521 1 98.75 253 CYS B N 1
ATOM 5183 C CA . CYS B 1 253 ? -17.656 8.469 -3.717 1 98.75 253 CYS B CA 1
ATOM 5184 C C . CYS B 1 253 ? -19.031 7.957 -4.086 1 98.75 253 CYS B C 1
ATOM 5186 O O . CYS B 1 253 ? -19.188 6.832 -4.57 1 98.75 253 CYS B O 1
ATOM 5188 N N . GLU B 1 254 ? -20.016 8.773 -3.953 1 98.06 254 GLU B N 1
ATOM 5189 C CA . GLU B 1 254 ? -21.391 8.328 -4.156 1 98.06 254 GLU B CA 1
ATOM 5190 C C . GLU B 1 254 ? -21.844 8.555 -5.598 1 98.06 254 GLU B C 1
ATOM 5192 O O . GLU B 1 254 ? -22.906 8.07 -6.012 1 98.06 254 GLU B O 1
ATOM 5197 N N . ASN B 1 255 ? -21.094 9.352 -6.371 1 98.38 255 ASN B N 1
ATOM 5198 C CA . ASN B 1 255 ? -21.344 9.492 -7.801 1 98.38 255 ASN B CA 1
ATOM 5199 C C . ASN B 1 255 ? -20.922 8.234 -8.57 1 98.38 255 ASN B C 1
ATOM 5201 O O . ASN B 1 255 ? -19.734 7.926 -8.656 1 98.38 255 ASN B O 1
ATOM 5205 N N . ASP B 1 256 ? -21.828 7.559 -9.188 1 98 256 ASP B N 1
ATOM 5206 C CA . ASP B 1 256 ? -21.609 6.258 -9.812 1 98 256 ASP B CA 1
ATOM 5207 C C . ASP B 1 256 ? -20.578 6.359 -10.938 1 98 256 ASP B C 1
ATOM 5209 O O . ASP B 1 256 ? -19.703 5.504 -11.062 1 98 256 ASP B O 1
ATOM 5213 N N . GLU B 1 257 ? -20.766 7.332 -11.719 1 98.19 257 GLU B N 1
ATOM 5214 C CA . GLU B 1 257 ? -19.859 7.496 -12.859 1 98.19 257 GLU B CA 1
ATOM 5215 C C . GLU B 1 257 ? -18.422 7.746 -12.398 1 98.19 257 GLU B C 1
ATOM 5217 O O . GLU B 1 257 ? -17.5 7.109 -12.891 1 98.19 257 GLU B O 1
ATOM 5222 N N . MET B 1 258 ? -18.281 8.68 -11.453 1 98.56 258 MET B N 1
ATOM 5223 C CA . MET B 1 258 ? -16.953 8.969 -10.914 1 98.56 258 MET B CA 1
ATOM 5224 C C . MET B 1 258 ? -16.359 7.738 -10.227 1 98.56 258 MET B C 1
ATOM 5226 O O . MET B 1 258 ? -15.203 7.395 -10.453 1 98.56 258 MET B O 1
ATOM 5230 N N . ARG B 1 259 ? -17.156 7.094 -9.469 1 98.5 259 ARG B N 1
ATOM 5231 C CA . ARG B 1 259 ? -16.719 5.934 -8.695 1 98.5 259 ARG B CA 1
ATOM 5232 C C . ARG B 1 259 ? -16.219 4.824 -9.617 1 98.5 259 ARG B C 1
ATOM 5234 O O . ARG B 1 259 ? -15.203 4.184 -9.336 1 98.5 259 ARG B O 1
ATOM 5241 N N . THR B 1 260 ? -16.938 4.57 -10.68 1 97.94 260 THR B N 1
ATOM 5242 C CA . THR B 1 260 ? -16.578 3.537 -11.641 1 97.94 260 THR B CA 1
ATOM 5243 C C . THR B 1 260 ? -15.195 3.818 -12.234 1 97.94 260 THR B C 1
ATOM 5245 O O . THR B 1 260 ? -14.359 2.92 -12.328 1 97.94 260 THR B O 1
ATOM 5248 N N . LYS B 1 261 ? -14.992 5.027 -12.609 1 97.44 261 LYS B N 1
ATOM 5249 C CA . LYS B 1 261 ? -13.703 5.426 -13.172 1 97.44 261 LYS B CA 1
ATOM 5250 C C . LYS B 1 261 ? -12.586 5.281 -12.148 1 97.44 261 LYS B C 1
ATOM 5252 O O . LYS B 1 261 ? -11.5 4.789 -12.461 1 97.44 261 LYS B O 1
ATOM 5257 N N . ILE B 1 262 ? -12.898 5.719 -10.922 1 98.25 262 ILE B N 1
ATOM 5258 C CA . ILE B 1 262 ? -11.914 5.652 -9.852 1 98.25 262 ILE B CA 1
ATOM 5259 C C . ILE B 1 262 ? -11.57 4.195 -9.555 1 98.25 262 ILE B C 1
ATOM 5261 O O . ILE B 1 262 ? -10.398 3.834 -9.461 1 98.25 262 ILE B O 1
ATOM 5265 N N . PHE B 1 263 ? -12.547 3.389 -9.453 1 97.25 263 PHE B N 1
ATOM 5266 C CA . PHE B 1 263 ? -12.336 1.977 -9.156 1 97.25 263 PHE B CA 1
ATOM 5267 C C . PHE B 1 263 ? -11.547 1.297 -10.266 1 97.25 263 PHE B C 1
ATOM 5269 O O . PHE B 1 263 ? -10.711 0.434 -10 1 97.25 263 PHE B O 1
ATOM 5276 N N . HIS B 1 264 ? -11.836 1.653 -11.453 1 95 264 HIS B N 1
ATOM 5277 C CA . HIS B 1 264 ? -11.117 1.089 -12.594 1 95 264 HIS B CA 1
ATOM 5278 C C . HIS B 1 264 ? -9.617 1.346 -12.477 1 95 264 HIS B C 1
ATOM 5280 O O . HIS B 1 264 ? -8.812 0.424 -12.625 1 95 264 HIS B O 1
ATOM 5286 N N . VAL B 1 265 ? -9.258 2.537 -12.141 1 94 265 VAL B N 1
ATOM 5287 C CA . VAL B 1 265 ? -7.852 2.896 -12.016 1 94 265 VAL B CA 1
ATOM 5288 C C . VAL B 1 265 ? -7.246 2.219 -10.789 1 94 265 VAL B C 1
ATOM 5290 O O . VAL B 1 265 ? -6.172 1.621 -10.875 1 94 265 VAL B O 1
ATOM 5293 N N . ALA B 1 266 ? -7.934 2.299 -9.695 1 96.31 266 ALA B N 1
ATOM 5294 C CA . ALA B 1 266 ? -7.438 1.715 -8.453 1 96.31 266 ALA B CA 1
ATOM 5295 C C . ALA B 1 266 ? -7.246 0.207 -8.594 1 96.31 266 ALA B C 1
ATOM 5297 O O . ALA B 1 266 ? -6.238 -0.342 -8.148 1 96.31 266 ALA B O 1
ATOM 5298 N N . SER B 1 267 ? -8.188 -0.438 -9.172 1 94.5 267 SER B N 1
ATOM 5299 C CA . SER B 1 267 ? -8.125 -1.881 -9.383 1 94.5 267 SER B CA 1
ATOM 5300 C C . SER B 1 267 ? -7.043 -2.242 -10.398 1 94.5 267 SER B C 1
ATOM 5302 O O . SER B 1 267 ? -6.348 -3.248 -10.234 1 94.5 267 SER B O 1
ATOM 5304 N N . GLY B 1 268 ? -6.953 -1.447 -11.445 1 92.5 268 GLY B N 1
ATOM 5305 C CA . GLY B 1 268 ? -5.91 -1.664 -12.438 1 92.5 268 GLY B CA 1
ATOM 5306 C C . GLY B 1 268 ? -4.512 -1.586 -11.859 1 92.5 268 GLY B C 1
ATOM 5307 O O . GLY B 1 268 ? -3.605 -2.287 -12.32 1 92.5 268 GLY B O 1
ATOM 5308 N N . LEU B 1 269 ? -4.391 -0.785 -10.828 1 93.81 269 LEU B N 1
ATOM 5309 C CA . LEU B 1 269 ? -3.109 -0.63 -10.148 1 93.81 269 LEU B CA 1
ATOM 5310 C C . LEU B 1 269 ? -2.963 -1.646 -9.023 1 93.81 269 LEU B C 1
ATOM 5312 O O . LEU B 1 269 ? -1.891 -1.771 -8.43 1 93.81 269 LEU B O 1
ATOM 5316 N N . SER B 1 270 ? -4.031 -2.314 -8.719 1 94.38 270 SER B N 1
ATOM 5317 C CA . SER B 1 270 ? -4.066 -3.318 -7.66 1 94.38 270 SER B CA 1
ATOM 5318 C C . SER B 1 270 ? -3.719 -2.709 -6.305 1 94.38 270 SER B C 1
ATOM 5320 O O . SER B 1 270 ? -2.877 -3.24 -5.578 1 94.38 270 SER B O 1
ATOM 5322 N N . ILE B 1 271 ? -4.367 -1.582 -5.992 1 94.88 271 ILE B N 1
ATOM 5323 C CA . ILE B 1 271 ? -3.984 -0.923 -4.746 1 94.88 271 ILE B CA 1
ATOM 5324 C C . ILE B 1 271 ? -5.219 -0.715 -3.871 1 94.88 271 ILE B C 1
ATOM 5326 O O . ILE B 1 271 ? -5.172 0.034 -2.893 1 94.88 271 ILE B O 1
ATOM 5330 N N . CYS B 1 272 ? -6.332 -1.372 -4.215 1 94.06 272 CYS B N 1
ATOM 5331 C CA . CYS B 1 272 ? -7.562 -1.088 -3.482 1 94.06 272 CYS B CA 1
ATOM 5332 C C . CYS B 1 272 ? -7.988 -2.287 -2.645 1 94.06 272 CYS B C 1
ATOM 5334 O O . CYS B 1 272 ? -9.164 -2.436 -2.32 1 94.06 272 CYS B O 1
ATOM 5336 N N . TRP B 1 273 ? -7.031 -3.137 -2.297 1 93 273 TRP B N 1
ATOM 5337 C CA . TRP B 1 273 ? -7.391 -4.371 -1.607 1 93 273 TRP B CA 1
ATOM 5338 C C . TRP B 1 273 ? -6.977 -4.316 -0.141 1 93 273 TRP B C 1
ATOM 5340 O O . TRP B 1 273 ? -7.465 -5.098 0.678 1 93 273 TRP B O 1
ATOM 5350 N N . GLY B 1 274 ? -6.074 -3.445 0.158 1 94.19 274 GLY B N 1
ATOM 5351 C CA . GLY B 1 274 ? -5.617 -3.326 1.533 1 94.19 274 GLY B CA 1
ATOM 5352 C C . GLY B 1 274 ? -4.574 -4.363 1.906 1 94.19 274 GLY B C 1
ATOM 5353 O O . GLY B 1 274 ? -4.133 -5.145 1.059 1 94.19 274 GLY B O 1
ATOM 5354 N N . ASN B 1 275 ? -4.09 -4.293 3.117 1 96.31 275 ASN B N 1
ATOM 5355 C CA . ASN B 1 275 ? -3.143 -5.25 3.68 1 96.31 275 ASN B CA 1
ATOM 5356 C C . ASN B 1 275 ? -3.598 -5.746 5.051 1 96.31 275 ASN B C 1
ATOM 5358 O O . ASN B 1 275 ? -4.535 -5.203 5.633 1 96.31 275 ASN B O 1
ATOM 5362 N N . LEU B 1 276 ? -2.939 -6.742 5.539 1 97.25 276 LEU B N 1
ATOM 5363 C CA . LEU B 1 276 ? -3.377 -7.457 6.73 1 97.25 276 LEU B CA 1
ATOM 5364 C C . LEU B 1 276 ? -3.469 -6.512 7.926 1 97.25 276 LEU B C 1
ATOM 5366 O O . LEU B 1 276 ? -4.539 -6.355 8.516 1 97.25 276 LEU B O 1
ATOM 5370 N N . PHE B 1 277 ? -2.391 -5.84 8.234 1 98.25 277 PHE B N 1
ATOM 5371 C CA . PHE B 1 277 ? -2.352 -5.016 9.438 1 98.25 277 PHE B CA 1
ATOM 5372 C C . PHE B 1 277 ? -3.131 -3.723 9.234 1 98.25 277 PHE B C 1
ATOM 5374 O O . PHE B 1 277 ? -3.652 -3.148 10.195 1 98.25 277 PHE B O 1
ATOM 5381 N N . GLY B 1 278 ? -3.221 -3.266 7.957 1 98 278 GLY B N 1
ATOM 5382 C CA . GLY B 1 278 ? -4.094 -2.146 7.641 1 98 278 GLY B CA 1
ATOM 5383 C C . GLY B 1 278 ? -5.551 -2.42 7.953 1 98 278 GLY B C 1
ATOM 5384 O O . GLY B 1 278 ? -6.234 -1.579 8.539 1 98 278 GLY B O 1
ATOM 5385 N N . HIS B 1 279 ? -6.012 -3.617 7.566 1 97.88 279 HIS B N 1
ATOM 5386 C CA . HIS B 1 279 ? -7.387 -4.031 7.836 1 97.88 279 HIS B CA 1
ATOM 5387 C C . HIS B 1 279 ? -7.656 -4.078 9.336 1 97.88 279 HIS B C 1
ATOM 5389 O O . HIS B 1 279 ? -8.664 -3.543 9.805 1 97.88 279 HIS B O 1
ATOM 5395 N N . ILE B 1 280 ? -6.746 -4.664 10.062 1 97.81 280 ILE B N 1
ATOM 5396 C CA . ILE B 1 280 ? -6.918 -4.859 11.5 1 97.81 280 ILE B CA 1
ATOM 5397 C C . ILE B 1 280 ? -6.895 -3.506 12.203 1 97.81 280 ILE B C 1
ATOM 5399 O O . ILE B 1 280 ? -7.746 -3.23 13.055 1 97.81 280 ILE B O 1
ATOM 5403 N N . GLY B 1 281 ? -5.914 -2.711 11.812 1 98.31 281 GLY B N 1
ATOM 5404 C CA . GLY B 1 281 ? -5.809 -1.387 12.406 1 98.31 281 GLY B CA 1
ATOM 5405 C C . GLY B 1 281 ? -7.027 -0.521 12.148 1 98.31 281 GLY B C 1
ATOM 5406 O O . GLY B 1 281 ? -7.555 0.106 13.07 1 98.31 281 GLY B O 1
ATOM 5407 N N . MET B 1 282 ? -7.5 -0.48 10.93 1 98.5 282 MET B N 1
ATOM 5408 C CA . MET B 1 282 ? -8.641 0.344 10.547 1 98.5 282 MET B CA 1
ATOM 5409 C C . MET B 1 282 ? -9.906 -0.123 11.258 1 98.5 282 MET B C 1
ATOM 5411 O O . MET B 1 282 ? -10.633 0.688 11.836 1 98.5 282 MET B O 1
ATOM 5415 N N . LYS B 1 283 ? -10.156 -1.418 11.234 1 98.19 283 LYS B N 1
ATOM 5416 C CA . LYS B 1 283 ? -11.336 -1.985 11.883 1 98.19 283 LYS B CA 1
ATOM 5417 C C . LYS B 1 283 ? -11.359 -1.66 13.367 1 98.19 283 LYS B C 1
ATOM 5419 O O . LYS B 1 283 ? -12.383 -1.226 13.906 1 98.19 283 LYS B O 1
ATOM 5424 N N . THR B 1 284 ? -10.219 -1.871 14.008 1 98.62 284 THR B N 1
ATOM 5425 C CA . THR B 1 284 ? -10.125 -1.653 15.445 1 98.62 284 THR B CA 1
ATOM 5426 C C . THR B 1 284 ? -10.258 -0.17 15.781 1 98.62 284 THR B C 1
ATOM 5428 O O . THR B 1 284 ? -10.961 0.202 16.719 1 98.62 284 THR B O 1
ATOM 5431 N N . ALA B 1 285 ? -9.633 0.647 15.016 1 98.62 285 ALA B N 1
ATOM 5432 C CA . ALA B 1 285 ? -9.633 2.09 15.234 1 98.62 285 ALA B CA 1
ATOM 5433 C C . ALA B 1 285 ? -11.047 2.656 15.188 1 98.62 285 ALA B C 1
ATOM 5435 O O . ALA B 1 285 ? -11.422 3.488 16.016 1 98.62 285 ALA B O 1
ATOM 5436 N N . TYR B 1 286 ? -11.836 2.203 14.25 1 98.5 286 TYR B N 1
ATOM 5437 C CA . TYR B 1 286 ? -13.156 2.781 14.031 1 98.5 286 TYR B CA 1
ATOM 5438 C C . TYR B 1 286 ? -14.219 2.045 14.836 1 98.5 286 TYR B C 1
ATOM 5440 O O . TYR B 1 286 ? -15.398 2.398 14.789 1 98.5 286 TYR B O 1
ATOM 5448 N N . SER B 1 287 ? -13.883 1.075 15.656 1 97.88 287 SER B N 1
ATOM 5449 C CA . SER B 1 287 ? -14.82 0.203 16.359 1 97.88 287 SER B CA 1
ATOM 5450 C C . SER B 1 287 ? -15.547 0.951 17.469 1 97.88 287 SER B C 1
ATOM 5452 O O . SER B 1 287 ? -16.562 0.479 17.984 1 97.88 287 SER B O 1
ATOM 5454 N N . GLY B 1 288 ? -14.977 2.039 17.891 1 97.56 288 GLY B N 1
ATOM 5455 C CA . GLY B 1 288 ? -15.492 2.75 19.047 1 97.56 288 GLY B CA 1
ATOM 5456 C C . GLY B 1 288 ? -14.758 2.41 20.328 1 97.56 288 GLY B C 1
ATOM 5457 O O . GLY B 1 288 ? -14.859 3.139 21.312 1 97.56 288 GLY B O 1
ATOM 5458 N N . GLU B 1 289 ? -13.945 1.403 20.266 1 98 289 GLU B N 1
ATOM 5459 C CA . GLU B 1 289 ? -13.273 0.919 21.469 1 98 289 GLU B CA 1
ATOM 5460 C C . GLU B 1 289 ? -12.062 1.783 21.812 1 98 289 GLU B C 1
ATOM 5462 O O . GLU B 1 289 ? -11.508 1.688 22.906 1 98 289 GLU B O 1
ATOM 5467 N N . CYS B 1 290 ? -11.703 2.641 20.906 1 97.88 290 CYS B N 1
ATOM 5468 C CA . CYS B 1 290 ? -10.523 3.467 21.125 1 97.88 290 CYS B CA 1
ATOM 5469 C C . CYS B 1 290 ? -10.906 4.887 21.516 1 97.88 290 CYS B C 1
ATOM 5471 O O . CYS B 1 290 ? -10.047 5.766 21.609 1 97.88 290 CYS B O 1
ATOM 5473 N N . SER B 1 291 ? -12.172 5.133 21.766 1 96.69 291 SER B N 1
ATOM 5474 C CA . SER B 1 291 ? -12.695 6.48 21.953 1 96.69 291 SER B CA 1
ATOM 5475 C C . SER B 1 291 ? -12.109 7.137 23.188 1 96.69 291 SER B C 1
ATOM 5477 O O . SER B 1 291 ? -11.852 8.344 23.203 1 96.69 291 SER B O 1
ATOM 5479 N N . ASP B 1 292 ? -11.898 6.383 24.281 1 97.31 292 ASP B N 1
ATOM 5480 C CA . ASP B 1 292 ? -11.352 6.934 25.516 1 97.31 292 ASP B CA 1
ATOM 5481 C C . ASP B 1 292 ? -9.914 7.406 25.312 1 97.31 292 ASP B C 1
ATOM 5483 O O . ASP B 1 292 ? -9.523 8.453 25.844 1 97.31 292 ASP B O 1
ATOM 5487 N N . TRP B 1 293 ? -9.188 6.594 24.609 1 97.81 293 TRP B N 1
ATOM 5488 C CA . TRP B 1 293 ? -7.809 6.977 24.312 1 97.81 293 TRP B CA 1
ATOM 5489 C C . TRP B 1 293 ? -7.77 8.289 23.531 1 97.81 293 TRP B C 1
ATOM 5491 O O . TRP B 1 293 ? -6.98 9.18 23.859 1 97.81 293 TRP B O 1
ATOM 5501 N N . LEU B 1 294 ? -8.609 8.422 22.531 1 97.94 294 LEU B N 1
ATOM 5502 C CA . LEU B 1 294 ? -8.648 9.625 21.703 1 97.94 294 LEU B CA 1
ATOM 5503 C C . LEU B 1 294 ? -9.023 10.844 22.531 1 97.94 294 LEU B C 1
ATOM 5505 O O . LEU B 1 294 ? -8.414 11.914 22.391 1 97.94 294 LEU B O 1
ATOM 5509 N N . LYS B 1 295 ? -10 10.68 23.359 1 97.38 295 LYS B N 1
ATOM 5510 C CA . LYS B 1 295 ? -10.453 11.781 24.203 1 97.38 295 LYS B CA 1
ATOM 5511 C C . LYS B 1 295 ? -9.32 12.305 25.078 1 97.38 295 LYS B C 1
ATOM 5513 O O . LYS B 1 295 ? -9.094 13.516 25.172 1 97.38 295 LYS B O 1
ATOM 5518 N N . GLU B 1 296 ? -8.641 11.445 25.719 1 97.88 296 GLU B N 1
ATOM 5519 C CA . GLU B 1 296 ? -7.539 11.844 26.594 1 97.88 296 GLU B CA 1
ATOM 5520 C C . GLU B 1 296 ? -6.383 12.43 25.781 1 97.88 296 GLU B C 1
ATOM 5522 O O . GLU B 1 296 ? -5.707 13.352 26.234 1 97.88 296 GLU B O 1
ATOM 5527 N N . CYS B 1 297 ? -6.137 11.789 24.672 1 97.5 297 CYS B N 1
ATOM 5528 C CA . CYS B 1 297 ? -5.102 12.305 23.781 1 97.5 297 CYS B CA 1
ATOM 5529 C C . CYS B 1 297 ? -5.375 13.758 23.406 1 97.5 297 CYS B C 1
ATOM 5531 O O . CYS B 1 297 ? -4.48 14.602 23.5 1 97.5 297 CYS B O 1
ATOM 5533 N N . LEU B 1 298 ? -6.617 14.078 23.047 1 97.94 298 LEU B N 1
ATOM 5534 C CA . LEU B 1 298 ? -7 15.422 22.641 1 97.94 298 LEU B CA 1
ATOM 5535 C C . LEU B 1 298 ? -6.891 16.391 23.812 1 97.94 298 LEU B C 1
ATOM 5537 O O . LEU B 1 298 ? -6.461 17.531 23.641 1 97.94 298 LEU B O 1
ATOM 5541 N N . GLU B 1 299 ? -7.25 15.93 24.938 1 97.5 299 GLU B N 1
ATOM 5542 C CA . GLU B 1 299 ? -7.121 16.766 26.125 1 97.5 299 GLU B CA 1
ATOM 5543 C C . GLU B 1 299 ? -5.66 17.109 26.406 1 97.5 299 GLU B C 1
ATOM 5545 O O . GLU B 1 299 ? -5.34 18.234 26.781 1 97.5 299 GLU B O 1
ATOM 5550 N N . TYR B 1 300 ? -4.855 16.109 26.297 1 97.62 300 TYR B N 1
ATOM 5551 C CA . TYR B 1 300 ? -3.426 16.328 26.5 1 97.62 300 TYR B CA 1
ATOM 5552 C C . TYR B 1 300 ? -2.881 17.328 25.5 1 97.62 300 TYR B C 1
ATOM 5554 O O . TYR B 1 300 ? -2.131 18.25 25.859 1 97.62 300 TYR B O 1
ATOM 5562 N N . ILE B 1 301 ? -3.262 17.172 24.25 1 97.94 301 ILE B N 1
ATOM 5563 C CA . ILE B 1 301 ? -2.82 18.047 23.172 1 97.94 301 ILE B CA 1
ATOM 5564 C C . ILE B 1 301 ? -3.316 19.469 23.438 1 97.94 301 ILE B C 1
ATOM 5566 O O . ILE B 1 301 ? -2.578 20.438 23.234 1 97.94 301 ILE B O 1
ATOM 5570 N N . LYS B 1 302 ? -4.547 19.641 23.891 1 97.94 302 LYS B N 1
ATOM 5571 C CA . LYS B 1 302 ? -5.078 20.953 24.266 1 97.94 302 LYS B CA 1
ATOM 5572 C C . LYS B 1 302 ? -4.215 21.609 25.328 1 97.94 302 LYS B C 1
ATOM 5574 O O . LYS B 1 302 ? -3.988 22.812 25.297 1 97.94 302 LYS B O 1
ATOM 5579 N N . GLY B 1 303 ? -3.811 20.812 26.219 1 97.75 303 GLY B N 1
ATOM 5580 C CA . GLY B 1 303 ? -2.9 21.312 27.234 1 97.75 303 GLY B CA 1
ATOM 5581 C C . GLY B 1 303 ? -1.584 21.812 26.656 1 97.75 303 GLY B C 1
ATOM 5582 O O . GLY B 1 303 ? -1.053 22.828 27.109 1 97.75 303 GLY B O 1
ATOM 5583 N N . ASN B 1 304 ? -1.043 21.031 25.734 1 98.31 304 ASN B N 1
ATOM 5584 C CA . ASN B 1 304 ? 0.182 21.453 25.062 1 98.31 304 ASN B CA 1
ATOM 5585 C C . ASN B 1 304 ? -0.019 22.766 24.297 1 98.31 304 ASN B C 1
ATOM 5587 O O . ASN B 1 304 ? 0.851 23.641 24.328 1 98.31 304 ASN B O 1
ATOM 5591 N N . VAL B 1 305 ? -1.158 22.891 23.641 1 98.31 305 VAL B N 1
ATOM 5592 C CA . VAL B 1 305 ? -1.482 24.141 22.938 1 98.31 305 VAL B CA 1
ATOM 5593 C C . VAL B 1 305 ? -1.475 25.312 23.906 1 98.31 305 VAL B C 1
ATOM 5595 O O . VAL B 1 305 ? -0.872 26.344 23.641 1 98.31 305 VAL B O 1
ATOM 5598 N N . LYS B 1 306 ? -2.105 25.141 24.984 1 97.88 306 LYS B N 1
ATOM 5599 C CA . LYS B 1 306 ? -2.195 26.188 26 1 97.88 306 LYS B CA 1
ATOM 5600 C C . LYS B 1 306 ? -0.812 26.578 26.516 1 97.88 306 LYS B C 1
ATOM 5602 O O . LYS B 1 306 ? -0.479 27.75 26.594 1 97.88 306 LYS B O 1
ATOM 5607 N N . LEU B 1 307 ? -0.045 25.594 26.844 1 98.19 307 LEU B N 1
ATOM 5608 C CA . LEU B 1 307 ? 1.302 25.828 27.344 1 98.19 307 LEU B CA 1
ATOM 5609 C C . LEU B 1 307 ? 2.131 26.625 26.344 1 98.19 307 LEU B C 1
ATOM 5611 O O . LEU B 1 307 ? 2.781 27.609 26.703 1 98.19 307 LEU B O 1
ATOM 5615 N N . ILE B 1 308 ? 2.105 26.203 25.109 1 98.62 308 ILE B N 1
ATOM 5616 C CA . ILE B 1 308 ? 2.914 26.812 24.062 1 98.62 308 ILE B CA 1
ATOM 5617 C C . ILE B 1 308 ? 2.445 28.25 23.797 1 98.62 308 ILE B C 1
ATOM 5619 O O . ILE B 1 308 ? 3.26 29.172 23.734 1 98.62 308 ILE B O 1
ATOM 5623 N N . THR B 1 309 ? 1.157 28.406 23.656 1 97 309 THR B N 1
ATOM 5624 C CA . THR B 1 309 ? 0.604 29.703 23.328 1 97 309 THR B CA 1
ATOM 5625 C C . THR B 1 309 ? 0.901 30.719 24.438 1 97 309 THR B C 1
ATOM 5627 O O . THR B 1 309 ? 1.298 31.844 24.156 1 97 309 THR B O 1
ATOM 5630 N N . GLU B 1 310 ? 0.753 30.344 25.656 1 97.5 310 GLU B N 1
ATOM 5631 C CA . GLU B 1 310 ? 1.026 31.219 26.797 1 97.5 310 GLU B CA 1
ATOM 5632 C C . GLU B 1 310 ? 2.508 31.578 26.875 1 97.5 310 GLU B C 1
ATOM 5634 O O . GLU B 1 310 ? 2.863 32.75 27.062 1 97.5 310 GLU B O 1
ATOM 5639 N N . PHE B 1 311 ? 3.289 30.578 26.75 1 98.19 311 PHE B N 1
ATOM 5640 C CA . PHE B 1 311 ? 4.73 30.797 26.812 1 98.19 311 PHE B CA 1
ATOM 5641 C C . PHE B 1 311 ? 5.176 31.75 25.719 1 98.19 311 PHE B C 1
ATOM 5643 O O . PHE B 1 311 ? 5.891 32.719 25.984 1 98.19 311 PHE B O 1
ATOM 5650 N N . ILE B 1 312 ? 4.781 31.516 24.531 1 97.5 312 ILE B N 1
ATOM 5651 C CA . ILE B 1 312 ? 5.23 32.281 23.375 1 97.5 312 ILE B CA 1
ATOM 5652 C C . ILE B 1 312 ? 4.695 33.719 23.469 1 97.5 312 ILE B C 1
ATOM 5654 O O . ILE B 1 312 ? 5.43 34.688 23.219 1 97.5 312 ILE B O 1
ATOM 5658 N N . GLN B 1 313 ? 3.482 33.875 23.781 1 95.12 313 GLN B N 1
ATOM 5659 C CA . GLN B 1 313 ? 2.885 35.188 23.906 1 95.12 313 GLN B CA 1
ATOM 5660 C C . GLN B 1 313 ? 3.613 36.031 24.953 1 95.12 313 GLN B C 1
ATOM 5662 O O . GLN B 1 313 ? 3.754 37.25 24.797 1 95.12 313 GLN B O 1
ATOM 5667 N N . ASN B 1 314 ? 4.102 35.438 25.938 1 96.81 314 ASN B N 1
ATOM 5668 C CA . ASN B 1 314 ? 4.715 36.156 27.047 1 96.81 314 ASN B CA 1
ATOM 5669 C C . ASN B 1 314 ? 6.211 36.344 26.828 1 96.81 314 ASN B C 1
ATOM 5671 O O . ASN B 1 314 ? 6.762 37.375 27.203 1 96.81 314 ASN B O 1
ATOM 5675 N N . GLN B 1 315 ? 6.836 35.375 26.25 1 97.19 315 GLN B N 1
ATOM 5676 C CA . GLN B 1 315 ? 8.297 35.406 26.25 1 97.19 315 GLN B CA 1
ATOM 5677 C C . GLN B 1 315 ? 8.836 35.656 24.844 1 97.19 315 GLN B C 1
ATOM 5679 O O . GLN B 1 315 ? 9.961 36.156 24.703 1 97.19 315 GLN B O 1
ATOM 5684 N N . LEU B 1 316 ? 8.078 35.25 23.844 1 98 316 LEU B N 1
ATOM 5685 C CA . LEU B 1 316 ? 8.516 35.406 22.453 1 98 316 LEU B CA 1
ATOM 5686 C C . LEU B 1 316 ? 7.383 35.938 21.578 1 98 316 LEU B C 1
ATOM 5688 O O . LEU B 1 316 ? 7.023 35.312 20.578 1 98 316 LEU B O 1
ATOM 5692 N N . PRO B 1 317 ? 6.926 37.125 21.891 1 96.12 317 PRO B N 1
ATOM 5693 C CA . PRO B 1 317 ? 5.719 37.625 21.234 1 96.12 317 PRO B CA 1
ATOM 5694 C C . PRO B 1 317 ? 5.926 37.906 19.75 1 96.12 317 PRO B C 1
ATOM 5696 O O . PRO B 1 317 ? 4.957 38.125 19.016 1 96.12 317 PRO B O 1
ATOM 5699 N N . SER B 1 318 ? 7.16 37.969 19.281 1 97.38 318 SER B N 1
ATOM 5700 C CA . SER B 1 318 ? 7.422 38.156 17.859 1 97.38 318 SER B CA 1
ATOM 5701 C C . SER B 1 318 ? 7.059 36.938 17.047 1 97.38 318 SER B C 1
ATOM 5703 O O . SER B 1 318 ? 6.934 37 15.82 1 97.38 318 SER B O 1
ATOM 5705 N N . ILE B 1 319 ? 6.934 35.781 17.703 1 97.38 319 ILE B N 1
ATOM 5706 C CA . ILE B 1 319 ? 6.383 34.625 17.047 1 97.38 319 ILE B CA 1
ATOM 5707 C C . ILE B 1 319 ? 4.859 34.656 17.094 1 97.38 319 ILE B C 1
ATOM 5709 O O . ILE B 1 319 ? 4.27 34.688 18.188 1 97.38 319 ILE B O 1
ATOM 5713 N N . GLN B 1 320 ? 4.273 34.688 15.984 1 95.69 320 GLN B N 1
ATOM 5714 C CA . GLN B 1 320 ? 2.818 34.656 15.938 1 95.69 320 GLN B CA 1
ATOM 5715 C C . GLN B 1 320 ? 2.309 33.25 15.719 1 95.69 320 GLN B C 1
ATOM 5717 O O . GLN B 1 320 ? 2.771 32.531 14.82 1 95.69 320 GLN B O 1
ATOM 5722 N N . ILE B 1 321 ? 1.396 32.844 16.547 1 95.19 321 ILE B N 1
ATOM 5723 C CA . ILE B 1 321 ? 0.824 31.484 16.469 1 95.19 321 ILE B CA 1
ATOM 5724 C C . ILE B 1 321 ? -0.645 31.578 16.062 1 95.19 321 ILE B C 1
ATOM 5726 O O . ILE B 1 321 ? -1.395 32.406 16.594 1 95.19 321 ILE B O 1
ATOM 5730 N N . THR B 1 322 ? -1.007 30.828 15.094 1 93.25 322 THR B N 1
ATOM 5731 C CA . THR B 1 322 ? -2.422 30.641 14.797 1 93.25 322 THR B CA 1
ATOM 5732 C C . THR B 1 322 ? -3.061 29.672 15.797 1 93.25 322 THR B C 1
ATOM 5734 O O . THR B 1 322 ? -2.602 28.531 15.953 1 93.25 322 THR B O 1
ATOM 5737 N N . GLN B 1 323 ? -4.078 30.188 16.469 1 94.5 323 GLN B N 1
ATOM 5738 C CA . GLN B 1 323 ? -4.781 29.297 17.375 1 94.5 323 GLN B CA 1
ATOM 5739 C C . GLN B 1 323 ? -5.453 28.156 16.609 1 94.5 323 GLN B C 1
ATOM 5741 O O . GLN B 1 323 ? -6.355 28.391 15.812 1 94.5 323 GLN B O 1
ATOM 5746 N N . PRO B 1 324 ? -5.043 26.969 16.875 1 96.69 324 PRO B N 1
ATOM 5747 C CA . PRO B 1 324 ? -5.59 25.859 16.094 1 96.69 324 PRO B CA 1
ATOM 5748 C C . PRO B 1 324 ? -6.992 25.453 16.547 1 96.69 324 PRO B C 1
ATOM 5750 O O . PRO B 1 324 ? -7.266 25.406 17.75 1 96.69 324 PRO B O 1
ATOM 5753 N N . GLU B 1 325 ? -7.848 25.156 15.594 1 97.94 325 GLU B N 1
ATOM 5754 C CA . GLU B 1 325 ? -9.18 24.625 15.859 1 97.94 325 GLU B CA 1
ATOM 5755 C C . GLU B 1 325 ? -9.195 23.109 15.773 1 97.94 325 GLU B C 1
ATOM 5757 O O . GLU B 1 325 ? -10.102 22.453 16.297 1 97.94 325 GLU B O 1
ATOM 5762 N N . ALA B 1 326 ? -8.188 22.562 15.141 1 98.12 326 ALA B N 1
ATOM 5763 C CA . ALA B 1 326 ? -8.023 21.109 14.969 1 98.12 326 ALA B CA 1
ATOM 5764 C C . ALA B 1 326 ? -6.559 20.75 14.773 1 98.12 326 ALA B C 1
ATOM 5766 O O . ALA B 1 326 ? -5.691 21.625 14.742 1 98.12 326 ALA B O 1
ATOM 5767 N N . THR B 1 327 ? -6.305 19.484 14.75 1 98.12 327 THR B N 1
ATOM 5768 C CA . THR B 1 327 ? -5.012 18.875 14.492 1 98.12 327 THR B CA 1
ATOM 5769 C C . THR B 1 327 ? -4.094 19.016 15.703 1 98.12 327 THR B C 1
ATOM 5771 O O . THR B 1 327 ? -4.559 19.266 16.812 1 98.12 327 THR B O 1
ATOM 5774 N N . TYR B 1 328 ? -2.906 18.594 15.641 1 98.62 328 TYR B N 1
ATOM 5775 C CA . TYR B 1 328 ? -1.827 18.75 16.609 1 98.62 328 TYR B CA 1
ATOM 5776 C C . TYR B 1 328 ? -0.627 19.438 15.977 1 98.62 328 TYR B C 1
ATOM 5778 O O . TYR B 1 328 ? 0.511 19.25 16.406 1 98.62 328 TYR B O 1
ATOM 5786 N N . LEU B 1 329 ? -0.917 20.234 14.898 1 98.44 329 LEU B N 1
ATOM 5787 C CA . LEU B 1 329 ? 0.094 20.953 14.125 1 98.44 329 LEU B CA 1
ATOM 5788 C C . LEU B 1 329 ? -0.072 22.453 14.266 1 98.44 329 LEU B C 1
ATOM 5790 O O . LEU B 1 329 ? -1.089 23.016 13.852 1 98.44 329 LEU B O 1
ATOM 5794 N N . LEU B 1 330 ? 0.868 23.094 14.852 1 98.12 330 LEU B N 1
ATOM 5795 C CA . LEU B 1 330 ? 0.804 24.531 15.055 1 98.12 330 LEU B CA 1
ATOM 5796 C C . LEU B 1 330 ? 1.526 25.281 13.938 1 98.12 330 LEU B C 1
ATOM 5798 O O . LEU B 1 330 ? 2.609 24.875 13.516 1 98.12 330 LEU B O 1
ATOM 5802 N N . TRP B 1 331 ? 0.916 26.281 13.453 1 98.12 331 TRP B N 1
ATOM 5803 C CA . TRP B 1 331 ? 1.457 27.125 12.383 1 98.12 331 TRP B CA 1
ATOM 5804 C C . TRP B 1 331 ? 2.018 28.422 12.938 1 98.12 331 TRP B C 1
ATOM 5806 O O . TRP B 1 331 ? 1.271 29.25 13.461 1 98.12 331 TRP B O 1
ATOM 5816 N N . MET B 1 332 ? 3.342 28.562 12.836 1 98 332 MET B N 1
ATOM 5817 C CA . MET B 1 332 ? 4.023 29.672 13.492 1 98 332 MET B CA 1
ATOM 5818 C C . MET B 1 332 ? 4.641 30.625 12.469 1 98 332 MET B C 1
ATOM 5820 O O . MET B 1 332 ? 5.207 30.172 11.469 1 98 332 MET B O 1
ATOM 5824 N N . ASN B 1 333 ? 4.488 31.891 12.68 1 97.69 333 ASN B N 1
ATOM 5825 C CA . ASN B 1 333 ? 5.035 32.969 11.836 1 97.69 333 ASN B CA 1
ATOM 5826 C C . ASN B 1 333 ? 6.207 33.656 12.516 1 97.69 333 ASN B C 1
ATOM 5828 O O . ASN B 1 333 ? 6.039 34.281 13.57 1 97.69 333 ASN B O 1
ATOM 5832 N N . PHE B 1 334 ? 7.375 33.594 11.891 1 98.25 334 PHE B N 1
ATOM 5833 C CA . PHE B 1 334 ? 8.594 34.188 12.453 1 98.25 334 PHE B CA 1
ATOM 5834 C C . PHE B 1 334 ? 8.945 35.469 11.742 1 98.25 334 PHE B C 1
ATOM 5836 O O . PHE B 1 334 ? 10.047 36 11.914 1 98.25 334 PHE B O 1
ATOM 5843 N N . SER B 1 335 ? 8.102 36.062 11.016 1 97 335 SER B N 1
ATOM 5844 C CA . SER B 1 335 ? 8.414 37.156 10.109 1 97 335 SER B CA 1
ATOM 5845 C C . SER B 1 335 ? 8.789 38.406 10.891 1 97 335 SER B C 1
ATOM 5847 O O . SER B 1 335 ? 9.547 39.25 10.391 1 97 335 SER B O 1
ATOM 5849 N N . LYS B 1 336 ? 8.352 38.594 12.078 1 96.94 336 LYS B N 1
ATOM 5850 C CA . LYS B 1 336 ? 8.562 39.812 12.844 1 96.94 336 LYS B CA 1
ATOM 5851 C C . LYS B 1 336 ? 10.023 39.938 13.281 1 96.94 336 LYS B C 1
ATOM 5853 O O . LYS B 1 336 ? 10.477 41.031 13.656 1 96.94 336 LYS B O 1
ATOM 5858 N N . TYR B 1 337 ? 10.742 38.875 13.188 1 97.25 337 TYR B N 1
ATOM 5859 C CA . TYR B 1 337 ? 12.141 38.938 13.609 1 97.25 337 TYR B CA 1
ATOM 5860 C C . TYR B 1 337 ? 13.008 39.625 12.562 1 97.25 337 TYR B C 1
ATOM 5862 O O . TYR B 1 337 ? 14.109 40.094 12.867 1 97.25 337 TYR B O 1
ATOM 5870 N N . GLY B 1 338 ? 12.555 39.656 11.32 1 96.81 338 GLY B N 1
ATOM 5871 C CA . GLY B 1 338 ? 13.305 40.312 10.266 1 96.81 338 GLY B CA 1
ATOM 5872 C C . GLY B 1 338 ? 14.562 39.562 9.867 1 96.81 338 GLY B C 1
ATOM 5873 O O . GLY B 1 338 ? 15.531 40.156 9.398 1 96.81 338 GLY B O 1
ATOM 5874 N N . ILE B 1 339 ? 14.641 38.375 10.148 1 97.19 339 ILE B N 1
ATOM 5875 C CA . ILE B 1 339 ? 15.781 37.531 9.742 1 97.19 339 ILE B CA 1
ATOM 5876 C C . ILE B 1 339 ? 15.359 36.594 8.625 1 97.19 339 ILE B C 1
ATOM 5878 O O . ILE B 1 339 ? 14.164 36.406 8.367 1 97.19 339 ILE B O 1
ATOM 5882 N N . SER B 1 340 ? 16.328 36 7.945 1 97.81 340 SER B N 1
ATOM 5883 C CA . SER B 1 340 ? 16.062 35.125 6.793 1 97.81 340 SER B CA 1
ATOM 5884 C C . SER B 1 340 ? 15.547 33.781 7.227 1 97.81 340 SER B C 1
ATOM 5886 O O . SER B 1 340 ? 15.711 33.375 8.383 1 97.81 340 SER B O 1
ATOM 5888 N N . SER B 1 341 ? 14.906 33.125 6.32 1 98.25 341 SER B N 1
ATOM 5889 C CA . SER B 1 341 ? 14.445 31.766 6.555 1 98.25 341 SER B CA 1
ATOM 5890 C C . SER B 1 341 ? 15.594 30.844 6.934 1 98.25 341 SER B C 1
ATOM 5892 O O . SER B 1 341 ? 15.461 30.016 7.836 1 98.25 341 SER B O 1
ATOM 5894 N N . ASP B 1 342 ? 16.734 30.969 6.301 1 97.94 342 ASP B N 1
ATOM 5895 C CA . ASP B 1 342 ? 17.906 30.156 6.578 1 97.94 342 ASP B CA 1
ATOM 5896 C C . ASP B 1 342 ? 18.422 30.391 7.996 1 97.94 342 ASP B C 1
ATOM 5898 O O . ASP B 1 342 ? 18.875 29.453 8.664 1 97.94 342 ASP B O 1
ATOM 5902 N N . LYS B 1 343 ? 18.406 31.656 8.344 1 98.19 343 LYS B N 1
ATOM 5903 C CA . LYS B 1 343 ? 18.844 31.984 9.703 1 98.19 343 LYS B CA 1
ATOM 5904 C C . LYS B 1 343 ? 17.938 31.328 10.742 1 98.19 343 LYS B C 1
ATOM 5906 O O . LYS B 1 343 ? 18.406 30.875 11.781 1 98.19 343 LYS B O 1
ATOM 5911 N N . ILE B 1 344 ? 16.641 31.312 10.477 1 98.56 344 ILE B N 1
ATOM 5912 C CA . ILE B 1 344 ? 15.703 30.641 11.359 1 98.56 344 ILE B CA 1
ATOM 5913 C C . ILE B 1 344 ? 16.094 29.156 11.484 1 98.56 344 ILE B C 1
ATOM 5915 O O . ILE B 1 344 ? 16.203 28.625 12.594 1 98.56 344 ILE B O 1
ATOM 5919 N N . ASP B 1 345 ? 16.344 28.484 10.367 1 98.38 345 ASP B N 1
ATOM 5920 C CA . ASP B 1 345 ? 16.734 27.078 10.375 1 98.38 345 ASP B CA 1
ATOM 5921 C C . ASP B 1 345 ? 18.047 26.875 11.125 1 98.38 345 ASP B C 1
ATOM 5923 O O . ASP B 1 345 ? 18.203 25.875 11.836 1 98.38 345 ASP B O 1
ATOM 5927 N N . ASP B 1 346 ? 18.938 27.766 10.922 1 98.31 346 ASP B N 1
ATOM 5928 C CA . ASP B 1 346 ? 20.219 27.672 11.609 1 98.31 346 ASP B CA 1
ATOM 5929 C C . ASP B 1 346 ? 20.047 27.734 13.125 1 98.31 346 ASP B C 1
ATOM 5931 O O . ASP B 1 346 ? 20.641 26.953 13.859 1 98.31 346 ASP B O 1
ATOM 5935 N N . LEU B 1 347 ? 19.25 28.688 13.57 1 98.56 347 LEU B N 1
ATOM 5936 C CA . LEU B 1 347 ? 19 28.859 14.992 1 98.56 347 LEU B CA 1
ATOM 5937 C C . LEU B 1 347 ? 18.328 27.625 15.578 1 98.56 347 LEU B C 1
ATOM 5939 O O . LEU B 1 347 ? 18.672 27.188 16.688 1 98.56 347 LEU B O 1
ATOM 5943 N N . LEU B 1 348 ? 17.422 27.078 14.867 1 98.69 348 LEU B N 1
ATOM 5944 C CA . LEU B 1 348 ? 16.734 25.859 15.305 1 98.69 348 LEU B CA 1
ATOM 5945 C C . LEU B 1 348 ? 17.672 24.656 15.273 1 98.69 348 LEU B C 1
ATOM 5947 O O . LEU B 1 348 ? 17.766 23.922 16.25 1 98.69 348 LEU B O 1
ATOM 5951 N N . GLY B 1 349 ? 18.359 24.469 14.148 1 98.56 349 GLY B N 1
ATOM 5952 C CA . GLY B 1 349 ? 19.219 23.328 13.945 1 98.56 349 GLY B CA 1
ATOM 5953 C C . GLY B 1 349 ? 20.344 23.25 14.961 1 98.56 349 GLY B C 1
ATOM 5954 O O . GLY B 1 349 ? 20.719 22.156 15.383 1 98.56 349 GLY B O 1
ATOM 5955 N N . GLN B 1 350 ? 20.859 24.359 15.336 1 98.31 350 GLN B N 1
ATOM 5956 C CA . GLN B 1 350 ? 21.938 24.422 16.312 1 98.31 350 GLN B CA 1
ATOM 5957 C C . GLN B 1 350 ? 21.469 23.891 17.672 1 98.31 350 GLN B C 1
ATOM 5959 O O . GLN B 1 350 ? 22.281 23.484 18.5 1 98.31 350 GLN B O 1
ATOM 5964 N N . ARG B 1 351 ? 20.203 23.891 17.844 1 98.38 351 ARG B N 1
ATOM 5965 C CA . ARG B 1 351 ? 19.625 23.438 19.094 1 98.38 351 ARG B CA 1
ATOM 5966 C C . ARG B 1 351 ? 18.922 22.094 18.938 1 98.38 351 ARG B C 1
ATOM 5968 O O . ARG B 1 351 ? 18.156 21.688 19.812 1 98.38 351 ARG B O 1
ATOM 5975 N N . GLY B 1 352 ? 19.062 21.438 17.781 1 98 352 GLY B N 1
ATOM 5976 C CA . GLY B 1 352 ? 18.5 20.125 17.531 1 98 352 GLY B CA 1
ATOM 5977 C C . GLY B 1 352 ? 17.016 20.156 17.25 1 98 352 GLY B C 1
ATOM 5978 O O . GLY B 1 352 ? 16.359 19.109 17.25 1 98 352 GLY B O 1
ATOM 5979 N N . ILE B 1 353 ? 16.453 21.359 17.031 1 98.69 353 ILE B N 1
ATOM 5980 C CA . ILE B 1 353 ? 15.023 21.484 16.781 1 98.69 353 ILE B CA 1
ATOM 5981 C C . ILE B 1 353 ? 14.75 21.328 15.289 1 98.69 353 ILE B C 1
ATOM 5983 O O . ILE B 1 353 ? 15.414 21.953 14.461 1 98.69 353 ILE B O 1
ATOM 5987 N N . ILE B 1 354 ? 13.836 20.484 14.938 1 98.5 354 ILE B N 1
ATOM 5988 C CA . ILE B 1 354 ? 13.406 20.328 13.555 1 98.5 354 ILE B CA 1
ATOM 5989 C C . ILE B 1 354 ? 11.914 20.641 13.43 1 98.5 354 ILE B C 1
ATOM 5991 O O . ILE B 1 354 ? 11.078 19.906 13.961 1 98.5 354 ILE B O 1
ATOM 5995 N N . PHE B 1 355 ? 11.539 21.719 12.836 1 98.62 355 PHE B N 1
ATOM 5996 C CA . PHE B 1 355 ? 10.188 22.062 12.422 1 98.62 355 PHE B CA 1
ATOM 5997 C C . PHE B 1 355 ? 10.031 21.906 10.914 1 98.62 355 PHE B C 1
ATOM 5999 O O . PHE B 1 355 ? 11.023 21.844 10.18 1 98.62 355 PHE B O 1
ATOM 6006 N N . ASN B 1 356 ? 8.828 21.75 10.477 1 98.38 356 ASN B N 1
ATOM 6007 C CA . ASN B 1 356 ? 8.586 21.75 9.039 1 98.38 356 ASN B CA 1
ATOM 6008 C C . ASN B 1 356 ? 8.719 23.156 8.453 1 98.38 356 ASN B C 1
ATOM 6010 O O . ASN B 1 356 ? 8.133 24.109 8.969 1 98.38 356 ASN B O 1
ATOM 6014 N N . GLN B 1 357 ? 9.5 23.266 7.41 1 98.38 357 GLN B N 1
ATOM 6015 C CA . GLN B 1 357 ? 9.742 24.578 6.793 1 98.38 357 GLN B CA 1
ATOM 6016 C C . GLN B 1 357 ? 8.508 25.062 6.031 1 98.38 357 GLN B C 1
ATOM 6018 O O . GLN B 1 357 ? 7.898 24.297 5.281 1 98.38 357 GLN B O 1
ATOM 6023 N N . GLY B 1 358 ? 8.18 26.312 6.234 1 98.12 358 GLY B N 1
ATOM 6024 C CA . GLY B 1 358 ? 6.961 26.875 5.672 1 98.12 358 GLY B CA 1
ATOM 6025 C C . GLY B 1 358 ? 6.965 26.906 4.156 1 98.12 358 GLY B C 1
ATOM 6026 O O . GLY B 1 358 ? 5.91 26.859 3.525 1 98.12 358 GLY B O 1
ATOM 6027 N N . LYS B 1 359 ? 8.164 26.969 3.555 1 97.06 359 LYS B N 1
ATOM 6028 C CA . LYS B 1 359 ? 8.281 27.047 2.102 1 97.06 359 LYS B CA 1
ATOM 6029 C C . LYS B 1 359 ? 7.652 25.812 1.44 1 97.06 359 LYS B C 1
ATOM 6031 O O . LYS B 1 359 ? 7.188 25.891 0.301 1 97.06 359 LYS B O 1
ATOM 6036 N N . ALA B 1 360 ? 7.566 24.703 2.164 1 96.94 360 ALA B N 1
ATOM 6037 C CA . ALA B 1 360 ? 6.996 23.484 1.625 1 96.94 360 ALA B CA 1
ATOM 6038 C C . ALA B 1 360 ? 5.48 23.578 1.498 1 96.94 360 ALA B C 1
ATOM 6040 O O . ALA B 1 360 ? 4.855 22.797 0.776 1 96.94 360 ALA B O 1
ATOM 6041 N N . PHE B 1 361 ? 4.883 24.547 2.16 1 98.38 361 PHE B N 1
ATOM 6042 C CA . PHE B 1 361 ? 3.432 24.656 2.225 1 98.38 361 PHE B CA 1
ATOM 6043 C C . PHE B 1 361 ? 2.914 25.672 1.207 1 98.38 361 PHE B C 1
ATOM 6045 O O . PHE B 1 361 ? 1.711 25.922 1.137 1 98.38 361 PHE B O 1
ATOM 6052 N N . GLY B 1 362 ? 3.809 26.25 0.44 1 97.56 362 GLY B N 1
ATOM 6053 C CA . GLY B 1 362 ? 3.422 27.188 -0.609 1 97.56 362 GLY B CA 1
ATOM 6054 C C . GLY B 1 362 ? 4.281 28.438 -0.649 1 97.56 362 GLY B C 1
ATOM 6055 O O . GLY B 1 362 ? 4.969 28.75 0.323 1 97.56 362 GLY B O 1
ATOM 6056 N N . LYS B 1 363 ? 4.195 29.125 -1.773 1 96.25 363 LYS B N 1
ATOM 6057 C CA . LYS B 1 363 ? 4.961 30.359 -1.958 1 96.25 363 LYS B CA 1
ATOM 6058 C C . LYS B 1 363 ? 4.52 31.422 -0.967 1 96.25 363 LYS B C 1
ATOM 6060 O O . LYS B 1 363 ? 3.324 31.594 -0.716 1 96.25 363 LYS B O 1
ATOM 6065 N N . GLY B 1 364 ? 5.48 32.062 -0.369 1 96.56 364 GLY B N 1
ATOM 6066 C CA . GLY B 1 364 ? 5.164 33.188 0.495 1 96.56 364 GLY B CA 1
ATOM 6067 C C . GLY B 1 364 ? 5.156 32.844 1.968 1 96.56 364 GLY B C 1
ATOM 6068 O O . GLY B 1 364 ? 4.93 33.688 2.822 1 96.56 364 GLY B O 1
ATOM 6069 N N . PHE B 1 365 ? 5.496 31.547 2.205 1 98.12 365 PHE B N 1
ATOM 6070 C CA . PHE B 1 365 ? 5.418 31.141 3.604 1 98.12 365 PHE B CA 1
ATOM 6071 C C . PHE B 1 365 ? 6.789 30.703 4.121 1 98.12 365 PHE B C 1
ATOM 6073 O O . PHE B 1 365 ? 6.883 29.922 5.059 1 98.12 365 PHE B O 1
ATOM 6080 N N . ASP B 1 366 ? 7.809 31.25 3.592 1 98.06 366 ASP B N 1
ATOM 6081 C CA . ASP B 1 366 ? 9.188 30.875 3.895 1 98.06 366 ASP B CA 1
ATOM 6082 C C . ASP B 1 366 ? 9.508 31.109 5.367 1 98.06 366 ASP B C 1
ATOM 6084 O O . ASP B 1 366 ? 10.312 30.391 5.957 1 98.06 366 ASP B O 1
ATOM 6088 N N . LEU B 1 367 ? 8.875 32.094 5.934 1 98.5 367 LEU B N 1
ATOM 6089 C CA . LEU B 1 367 ? 9.227 32.469 7.293 1 98.5 367 LEU B CA 1
ATOM 6090 C C . LEU B 1 367 ? 8.297 31.812 8.305 1 98.5 367 LEU B C 1
ATOM 6092 O O . LEU B 1 367 ? 8.305 32.156 9.484 1 98.5 367 LEU B O 1
ATOM 6096 N N . PHE B 1 368 ? 7.516 30.859 7.871 1 98.44 368 PHE B N 1
ATOM 6097 C CA . PHE B 1 368 ? 6.652 30.078 8.742 1 98.44 368 PHE B CA 1
ATOM 6098 C C . PHE B 1 368 ? 7.285 28.734 9.062 1 98.44 368 PHE B C 1
ATOM 6100 O O . PHE B 1 368 ? 8.164 28.266 8.336 1 98.44 368 PHE B O 1
ATOM 6107 N N . ARG B 1 369 ? 6.926 28.156 10.18 1 98.69 369 ARG B N 1
ATOM 6108 C CA . ARG B 1 369 ? 7.246 26.781 10.555 1 98.69 369 ARG B CA 1
ATOM 6109 C C . ARG B 1 369 ? 6.02 26.062 11.109 1 98.69 369 ARG B C 1
ATOM 6111 O O . ARG B 1 369 ? 5.195 26.672 11.797 1 98.69 369 ARG B O 1
ATOM 6118 N N . ARG B 1 370 ? 5.844 24.844 10.75 1 98.69 370 ARG B N 1
ATOM 6119 C CA . ARG B 1 370 ? 4.828 24 11.375 1 98.69 370 ARG B CA 1
ATOM 6120 C C . ARG B 1 370 ? 5.422 23.172 12.5 1 98.69 370 ARG B C 1
ATOM 6122 O O . ARG B 1 370 ? 6.441 22.5 12.32 1 98.69 370 ARG B O 1
ATOM 6129 N N . PHE B 1 371 ? 4.82 23.219 13.625 1 98.69 371 PHE B N 1
ATOM 6130 C CA . PHE B 1 371 ? 5.27 22.609 14.867 1 98.69 371 PHE B CA 1
ATOM 6131 C C . PHE B 1 371 ? 4.316 21.5 15.297 1 98.69 371 PHE B C 1
ATOM 6133 O O . PHE B 1 371 ? 3.189 21.766 15.711 1 98.69 371 PHE B O 1
ATOM 6140 N N . ASN B 1 372 ? 4.715 20.203 15.125 1 98.62 372 ASN B N 1
ATOM 6141 C CA . ASN B 1 372 ? 3.975 19.078 15.664 1 98.62 372 ASN B CA 1
ATOM 6142 C C . ASN B 1 372 ? 4.07 19.016 17.188 1 98.62 372 ASN B C 1
ATOM 6144 O O . ASN B 1 372 ? 5.148 18.797 17.734 1 98.62 372 ASN B O 1
ATOM 6148 N N . ILE B 1 373 ? 2.928 19.047 17.859 1 98.56 373 ILE B N 1
ATOM 6149 C CA . ILE B 1 373 ? 2.988 19.25 19.297 1 98.56 373 ILE B CA 1
ATOM 6150 C C . ILE B 1 373 ? 2.438 18.016 20.016 1 98.56 373 ILE B C 1
ATOM 6152 O O . ILE B 1 373 ? 2.139 18.062 21.203 1 98.56 373 ILE B O 1
ATOM 6156 N N . ALA B 1 374 ? 2.201 16.938 19.25 1 98.06 374 ALA B N 1
ATOM 6157 C CA . ALA B 1 374 ? 1.722 15.695 19.828 1 98.06 374 ALA B CA 1
ATOM 6158 C C . ALA B 1 374 ? 2.865 14.914 20.469 1 98.06 374 ALA B C 1
ATOM 6160 O O . ALA B 1 374 ? 3.244 13.844 19.984 1 98.06 374 ALA B O 1
ATOM 6161 N N . THR B 1 375 ? 3.395 15.383 21.578 1 97.94 375 THR B N 1
ATOM 6162 C CA . THR B 1 375 ? 4.488 14.828 22.359 1 97.94 375 THR B CA 1
ATOM 6163 C C . THR B 1 375 ? 4.305 15.148 23.844 1 97.94 375 THR B C 1
ATOM 6165 O O . THR B 1 375 ? 3.266 15.68 24.25 1 97.94 375 THR B O 1
ATOM 6168 N N . SER B 1 376 ? 5.234 14.773 24.672 1 97.38 376 SER B N 1
ATOM 6169 C CA . SER B 1 376 ? 5.105 14.953 26.109 1 97.38 376 SER B CA 1
ATOM 6170 C C . SER B 1 376 ? 5.25 16.422 26.5 1 97.38 376 SER B C 1
ATOM 6172 O O . SER B 1 376 ? 5.883 17.203 25.781 1 97.38 376 SER B O 1
ATOM 6174 N N . ARG B 1 377 ? 4.668 16.734 27.656 1 97.12 377 ARG B N 1
ATOM 6175 C CA . ARG B 1 377 ? 4.781 18.078 28.203 1 97.12 377 ARG B CA 1
ATOM 6176 C C . ARG B 1 377 ? 6.242 18.453 28.453 1 97.12 377 ARG B C 1
ATOM 6178 O O . ARG B 1 377 ? 6.652 19.578 28.203 1 97.12 377 ARG B O 1
ATOM 6185 N N . LYS B 1 378 ? 6.953 17.5 28.891 1 96.81 378 LYS B N 1
ATOM 6186 C CA . LYS B 1 378 ? 8.375 17.703 29.172 1 96.81 378 LYS B CA 1
ATOM 6187 C C . LYS B 1 378 ? 9.125 18.094 27.906 1 96.81 378 LYS B C 1
ATOM 6189 O O . LYS B 1 378 ? 9.953 19.016 27.922 1 96.81 378 LYS B O 1
ATOM 6194 N N . GLU B 1 379 ? 8.867 17.344 26.875 1 97.44 379 GLU B N 1
ATOM 6195 C CA . GLU B 1 379 ? 9.5 17.656 25.609 1 97.44 379 GLU B CA 1
ATOM 6196 C C . GLU B 1 379 ? 9.086 19.031 25.094 1 97.44 379 GLU B C 1
ATOM 6198 O O . GLU B 1 379 ? 9.922 19.781 24.594 1 97.44 379 GLU B O 1
ATOM 6203 N N . ILE B 1 380 ? 7.824 19.391 25.234 1 98.31 380 ILE B N 1
ATOM 6204 C CA . ILE B 1 380 ? 7.336 20.688 24.812 1 98.31 380 ILE B CA 1
ATOM 6205 C C . ILE B 1 380 ? 8.078 21.797 25.578 1 98.31 380 ILE B C 1
ATOM 6207 O O . ILE B 1 380 ? 8.539 22.766 24.984 1 98.31 380 ILE B O 1
ATOM 6211 N N . GLN B 1 381 ? 8.211 21.641 26.844 1 98.19 381 GLN B N 1
ATOM 6212 C CA . GLN B 1 381 ? 8.891 22.641 27.656 1 98.19 381 GLN B CA 1
ATOM 6213 C C . GLN B 1 381 ? 10.352 22.797 27.234 1 98.19 381 GLN B C 1
ATOM 6215 O O . GLN B 1 381 ? 10.875 23.906 27.156 1 98.19 381 GLN B O 1
ATOM 6220 N N . SER B 1 382 ? 10.984 21.672 27 1 98.12 382 SER B N 1
ATOM 6221 C CA . SER B 1 382 ? 12.367 21.703 26.531 1 98.12 382 SER B CA 1
ATOM 6222 C C . SER B 1 382 ? 12.5 22.516 25.25 1 98.12 382 SER B C 1
ATOM 6224 O O . SER B 1 382 ? 13.414 23.344 25.125 1 98.12 382 SER B O 1
ATOM 6226 N N . VAL B 1 383 ? 11.617 22.297 24.328 1 98.69 383 VAL B N 1
ATOM 6227 C CA . VAL B 1 383 ? 11.656 23 23.047 1 98.69 383 VAL B CA 1
ATOM 6228 C C . VAL B 1 383 ? 11.391 24.484 23.266 1 98.69 383 VAL B C 1
ATOM 6230 O O . VAL B 1 383 ? 12.047 25.328 22.656 1 98.69 383 VAL B O 1
ATOM 6233 N N . LEU B 1 384 ? 10.461 24.797 24.141 1 98.69 384 LEU B N 1
ATOM 6234 C CA . LEU B 1 384 ? 10.148 26.188 24.438 1 98.69 384 LEU B CA 1
ATOM 6235 C C . LEU B 1 384 ? 11.352 26.906 25.031 1 98.69 384 LEU B C 1
ATOM 6237 O O . LEU B 1 384 ? 11.641 28.062 24.672 1 98.69 384 LEU B O 1
ATOM 6241 N N . ASP B 1 385 ? 12.039 26.25 25.922 1 98.62 385 ASP B N 1
ATOM 6242 C CA . ASP B 1 385 ? 13.227 26.844 26.531 1 98.62 385 ASP B CA 1
ATOM 6243 C C . ASP B 1 385 ? 14.312 27.078 25.5 1 98.62 385 ASP B C 1
ATOM 6245 O O . ASP B 1 385 ? 14.984 28.125 25.516 1 98.62 385 ASP B O 1
ATOM 6249 N N . LEU B 1 386 ? 14.477 26.156 24.641 1 98.62 386 LEU B N 1
ATOM 6250 C CA . LEU B 1 386 ? 15.469 26.281 23.578 1 98.62 386 LEU B CA 1
ATOM 6251 C C . LEU B 1 386 ? 15.078 27.391 22.594 1 98.62 386 LEU B C 1
ATOM 6253 O O . LEU B 1 386 ? 15.945 28.094 22.078 1 98.62 386 LEU B O 1
ATOM 6257 N N . LEU B 1 387 ? 13.781 27.5 22.312 1 98.62 387 LEU B N 1
ATOM 6258 C CA . LEU B 1 387 ? 13.312 28.594 21.469 1 98.62 387 LEU B CA 1
ATOM 6259 C C . LEU B 1 387 ? 13.609 29.938 22.094 1 98.62 387 LEU B C 1
ATOM 6261 O O . LEU B 1 387 ? 14.016 30.875 21.406 1 98.62 387 LEU B O 1
ATOM 6265 N N . TYR B 1 388 ? 13.328 30 23.359 1 98.31 388 TYR B N 1
ATOM 6266 C CA . TYR B 1 388 ? 13.633 31.219 24.078 1 98.31 388 TYR B CA 1
ATOM 6267 C C . TYR B 1 388 ? 15.102 31.594 23.922 1 98.31 388 TYR B C 1
ATOM 6269 O O . TYR B 1 388 ? 15.43 32.75 23.609 1 98.31 388 TYR B O 1
ATOM 6277 N N . ASP B 1 389 ? 15.93 30.656 24.094 1 97.38 389 ASP B N 1
ATOM 6278 C CA . ASP B 1 389 ? 17.375 30.875 23.953 1 97.38 389 ASP B CA 1
ATOM 6279 C C . ASP B 1 389 ? 17.719 31.344 22.547 1 97.38 389 ASP B C 1
ATOM 6281 O O . ASP B 1 389 ? 18.594 32.188 22.375 1 97.38 389 ASP B O 1
ATOM 6285 N N . ALA B 1 390 ? 17.125 30.812 21.609 1 97.81 390 ALA B N 1
ATOM 6286 C CA . ALA B 1 390 ? 17.453 31.047 20.203 1 97.81 390 ALA B CA 1
ATOM 6287 C C . ALA B 1 390 ? 16.953 32.406 19.75 1 97.81 390 ALA B C 1
ATOM 6289 O O . ALA B 1 390 ? 17.625 33.125 19 1 97.81 390 ALA B O 1
ATOM 6290 N N . PHE B 1 391 ? 15.812 32.844 20.234 1 98.25 391 PHE B N 1
ATOM 6291 C CA . PHE B 1 391 ? 15.148 33.938 19.531 1 98.25 391 PHE B CA 1
ATOM 6292 C C . PHE B 1 391 ? 15.031 35.156 20.438 1 98.25 391 PHE B C 1
ATOM 6294 O O . PHE B 1 391 ? 14.781 36.25 19.953 1 98.25 391 PHE B O 1
ATOM 6301 N N . LYS B 1 392 ? 15.242 35 21.719 1 96.88 392 LYS B N 1
ATOM 6302 C CA . LYS B 1 392 ? 15.164 36.125 22.641 1 96.88 392 LYS B CA 1
ATOM 6303 C C . LYS B 1 392 ? 16.062 37.281 22.172 1 96.88 392 LYS B C 1
ATOM 6305 O O . LYS B 1 392 ? 15.68 38.438 22.234 1 96.88 392 LYS B O 1
ATOM 6310 N N . PRO B 1 393 ? 17.219 36.938 21.672 1 96.44 393 PRO B N 1
ATOM 6311 C CA . PRO B 1 393 ? 18.109 38.031 21.234 1 96.44 393 PRO B CA 1
ATOM 6312 C C . PRO B 1 393 ? 17.531 38.812 20.062 1 96.44 393 PRO B C 1
ATOM 6314 O O . PRO B 1 393 ? 17.984 39.938 19.781 1 96.44 393 PRO B O 1
ATOM 6317 N N . TYR B 1 394 ? 16.625 38.25 19.406 1 95.56 394 TYR B N 1
ATOM 6318 C CA . TYR B 1 394 ? 16.078 38.906 18.219 1 95.56 394 TYR B CA 1
ATOM 6319 C C . TYR B 1 394 ? 14.766 39.594 18.531 1 95.56 394 TYR B C 1
ATOM 6321 O O . TYR B 1 394 ? 14.156 40.219 17.656 1 95.56 394 TYR B O 1
ATOM 6329 N N . GLU B 1 395 ? 14.305 39.406 19.719 1 92.69 395 GLU B N 1
ATOM 6330 C CA . GLU B 1 395 ? 13.078 40.094 20.109 1 92.69 395 GLU B CA 1
ATOM 6331 C C . GLU B 1 395 ? 13.258 41.625 20.109 1 92.69 395 GLU B C 1
ATOM 6333 O O . GLU B 1 395 ? 14.32 42.125 20.469 1 92.69 395 GLU B O 1
ATOM 6338 N N . LYS B 1 396 ? 12.242 42.188 19.469 1 75.69 396 LYS B N 1
ATOM 6339 C CA . LYS B 1 396 ? 12.273 43.656 19.422 1 75.69 396 LYS B CA 1
ATOM 6340 C C . LYS B 1 396 ? 11.562 44.281 20.641 1 75.69 396 LYS B C 1
ATOM 6342 O O . LYS B 1 396 ? 10.656 43.656 21.203 1 75.69 396 LYS B O 1
#

Secondary structure (DSSP, 8-state):
--SS-SSS----TTSSBHHHH--SS---TTS--EEE-SS--SSPPPHHHHHHHHHHHHH-----BPPPTTHHHHHHHHHHHTT----HHHHHHHEEEES-HHHHHHHHHHHH--TT-EEEEEES--HHHHHHHHHTTPEEEEEE-EEETTEEE--HHHHHHHHHHTTEEEEEEESS-TTT-----HHHHHHHHHHHHHTT-EEEEE-TTTT-BSSS----GGGSTTTTTTEEEEE-STTTTT-GGG--EEEEE--HHHHHHHHHHHHHTT-SS--HHHHHHHHHHTTSTTHHHHHHHHHHHHHHHHHHHHHHHHH-TTSEEPPPSBSSEEEEE-GGG---HHHHHHHHHTTTEEEEEGGGG-TT-TTEEEEE--S-HHHHHHHHHHHHHHHGGG--/--SS-SSS----TTSSBHHHH--SS---TTS--EEE-SS--SSPPPHHHHHHHHHHHHH-----BPPPTTHHHHHHHHHHHTT----HHHHHHHEEEES-HHHHHHHHHHHH--TT-EEEEEES--HHHHHHHHTTTPEEEEEE-EEETTEEE--HHHHHHHHHHTTEEEEEEESS-TTT-----HHHHHHHHHHHHHTT-EEEEE-TTTT-BSSS----GGGSTTTGGGEEEEE-STTTTT-GGG--EEEEE--HHHHHHHHHHHHHTT-SS--HHHHHHHHHHTTSTTHHHHHHHHHHHHHHHHHHHHHHHHH-TTSEEPPPSBSSEEEEE-GGG---HHHHHHHHHTTTEEEEEGGGG-TT-TTEEEEE--S-HHHHHHHHHHHHHHHGGG--

Radius of gyration: 27.88 Å; Cα contacts (8 Å, |Δi|>4): 1638; chains: 2; bounding box: 53×88×73 Å

InterPro domains:
  IPR004839 Aminotransferase, class I/classII, large domain [PF00155] (41-385)
  IPR015421 Pyridoxal phosphate-dependent transferase, major domain [G3DSA:3.40.640.10] (70-296)
  IPR015422 Pyridoxal phosphate-dependent transferase, small domain [G3DSA:3.90.1150.10] (14-385)
  IPR015424 Pyridoxal phosphate-dependent transferase [SSF53383] (29-392)
  IPR027619 C-S lyase, PatB-like [TIGR04350] (6-391)
  IPR051798 Class-II Pyridoxal-Phosphate-Dependent Aminotransferase [PTHR43525] (1-393)

Foldseek 3Di:
DQPFDFFDFDDCAPPPDPQRPDDPDFFDPVFDAQRFADLFFRGDFFVLLVVLLVVVVVVVDFDADFQDPCQLVLVQVLVVVQPFHDDSVLCVVFKFKFLDLLRLVLLLCVLQHDAAAEEEEEPLADLSVVVSQVVRRYHYDYQYWDDDPLATHHPLVSVLVSCVVRVHAEYEAEAVGPPLQDHDDPVRLVSNLVSCVVSNHAYEYECQFQLFFQADHHDDSCRDPNNQQRYKYKYDCCSQRRPSVQRMIMIGHSNPVSSVSSCVSCVVVPGRGGGDSRSSSRSSSSNCPRVSVSVVLSVQLSVLLVVLVVLCVPQPVCKRWRRHRGGQKIKIANPSLVDFLVLVVVLQSHNNYHWHASVSSDPPGRRMTIGRRSHHPVSSVSSSVSVSVRCNVSHD/DQPFDFFDFDDCAPPPDPQRPDDPDFFDPVFDAARFADLFFRGDFFVLLVVLLVVVVVVVDFDADFQDPCQLVLVQVLVVVQPFHDDSVLCVVFKFKFLDLLRLVLLLCVLQHDAAAEEEEEPLADLSVVVSQVVRRYHYDYQYWDDDPLATHHPLVSVLVSCVVRVHAEYEAEAVGPPLQDHDDPVRLVSNLVSCVVSNHAYEYECQFQLFFQADHHDDSCRDPNNQQRYKYKYDCCSQRRPSVQRMIMIGHSNPVSSVSSCVSCVVVPGRGGGDSRSSSRSSSSNCPRVSVSVVLSVQLNVLLVVLVVLCVPQPVCKRWRRHRGGQKIKIANPSLVDFLVLVVVLQSHNNYHWHASVSSDPPGRRMTIGRRNHHPVSSVSSSVSVSVRCNVSHD

Sequence (792 aa):
MSKFQFDTLPCRIGTDSFKYAVRPYPINENVPLHPHWVADMDYPSCPVIIDAITKAAETGIYGYSNIPKDLYKIISQYLSKQGWELSEEHLKEVMILSPGVVTGISVVLTSLTNVGDSVMFQIPSYPHFFESVEGINRKVVNNRLVQKNGVWRIDFEDFEQQIISENVKAFILCSPQNPTGRVFDKDELEQMINICKKHNVIIISDEIHCDLLLTKQHLHTASLPNAKDITITMLAPSKTYNIPGLSQAFMICENDEMRTKIFHVASGLSICWGNLFGHIGMKTAYSGECSDWLKECLEYIKGNVKLITEFIQNQLPSIQITQPEATYLLWMNFSKYGISSDKIDDLLGQRGIIFNQGKAFGKGFDLFRRFNIATSRKEIQSVLDLLYDAFKPYEKMSKFQFDTLPCRIGTDSFKYAVRPYPINENVPLHPHWVADMDYPSCPVIIDAITKAAETGIYGYSNIPKDLYKIISQYLSKQGWELSEEHLKEVMILSPGVVTGISVVLTSLTNVGDSVMFQIPSYPHFFESVEGINRKVVNNRLVQKNGVWRIDFEDFEQQIISENVKAFILCSPQNPTGRVFDKDELEQMINICKKHNVIIISDEIHCDLLLTKQHLHTASLPNAKDITITMLAPSKTYNIPGLSQAFMICENDEMRTKIFHVASGLSICWGNLFGHIGMKTAYSGECSDWLKECLEYIKGNVKLITEFIQNQLPSIQITQPEATYLLWMNFSKYGISSDKIDDLLGQRGIIFNQGKAFGKGFDLFRRFNIATSRKEIQSVLDLLYDAFKPYEK

Nearest PDB structures (foldseek):
  9kau-assembly1_A  TM=9.618E-01  e=4.636E-42  Bacillus cereus ATCC 14579
  6qp2-assembly1_B  TM=9.194E-01  e=5.480E-36  Staphylococcus hominis
  8bob-assembly1_B  TM=9.208E-01  e=1.399E-31  Escherichia coli K-12
  1d2f-assembly1_A  TM=9.379E-01  e=1.241E-30  Escherichia coli
  2o0r-assembly1_B  TM=8.932E-01  e=2.097E-26  Mycobacterium tuberculosis H37Rv

pLDDT: mean 96.69, std 4.08, range [46.5, 98.94]

Solvent-accessible surface area (backbone atoms only — not comparable to full-atom values): 40432 Å² total; per-residue (Å²): 131,77,92,61,68,59,70,68,61,76,85,54,76,92,42,48,31,36,58,68,65,56,72,96,60,77,58,37,83,89,45,67,80,45,68,20,50,48,91,53,52,56,42,57,33,42,65,66,45,31,50,55,49,25,54,52,29,65,65,25,62,33,38,52,41,40,77,52,86,61,40,42,51,34,49,24,53,47,37,39,77,61,71,36,84,47,54,40,71,57,40,65,70,29,49,44,45,20,51,28,55,67,28,41,50,23,45,43,48,63,45,74,52,53,76,63,38,22,37,30,35,53,28,66,26,55,47,62,57,57,46,29,38,50,37,63,48,28,34,80,38,81,39,64,51,42,75,56,96,72,38,78,40,81,48,62,67,60,48,54,52,47,39,62,77,56,57,33,48,33,34,47,41,57,45,39,26,47,46,59,5,43,59,70,49,69,68,59,51,48,52,53,42,50,53,28,58,75,64,66,24,35,33,40,35,40,30,44,45,49,77,34,51,70,78,57,75,64,70,61,65,48,67,40,86,88,17,39,74,43,28,36,38,30,36,39,51,22,63,64,49,27,34,48,12,44,36,43,20,34,33,42,28,73,28,64,70,60,36,52,41,30,47,42,47,33,53,17,37,60,45,44,63,71,32,38,60,17,50,53,45,46,47,43,55,47,59,59,77,38,50,66,52,46,52,52,50,47,51,52,39,51,49,44,50,50,52,51,54,53,47,32,60,72,70,40,57,55,48,43,68,37,77,53,29,20,59,53,40,39,35,34,36,44,61,72,54,73,66,53,52,66,54,51,47,48,51,32,7,65,61,15,39,38,58,28,61,18,51,61,23,34,91,92,28,50,47,24,34,35,40,43,50,45,56,26,65,67,58,52,51,53,51,51,53,50,47,47,67,58,45,49,84,52,58,129,132,78,92,60,69,59,71,71,62,76,86,53,76,91,42,48,31,36,56,70,63,56,71,97,61,77,58,36,82,89,46,67,81,44,69,21,50,48,90,53,51,53,44,58,32,43,65,66,43,33,50,55,49,27,53,51,29,66,65,24,60,32,39,51,42,40,76,52,87,60,39,41,50,34,50,25,53,48,36,38,78,62,71,36,86,48,53,40,72,55,40,65,71,29,49,43,44,19,49,28,56,66,27,40,51,23,45,44,47,63,46,74,49,53,77,65,39,24,36,30,36,52,30,66,23,54,47,62,58,58,45,28,37,51,37,63,47,28,33,81,38,82,39,64,50,41,76,54,96,73,37,78,38,80,48,62,68,60,46,51,50,46,38,63,76,57,57,32,47,33,35,48,40,58,45,38,26,47,45,59,6,45,60,70,49,70,68,59,50,48,52,53,42,51,53,28,58,75,63,66,25,37,33,39,34,39,29,42,43,50,77,34,51,71,76,55,76,66,70,62,65,48,67,40,89,87,18,39,74,42,27,34,40,32,37,39,52,24,64,63,49,27,34,47,11,42,36,43,19,37,32,42,29,74,28,63,69,61,35,53,41,31,47,42,46,34,53,16,38,60,44,44,62,71,32,36,58,16,50,54,44,46,46,43,56,46,58,59,77,38,51,65,52,46,53,52,50,47,52,52,39,52,49,46,51,50,53,50,53,54,48,31,61,72,70,39,59,54,47,43,70,38,78,54,31,20,60,55,40,39,33,34,37,45,62,72,54,73,66,52,50,66,55,52,47,49,51,33,7,65,61,15,38,37,58,28,61,18,51,60,25,34,92,89,28,51,48,25,33,35,40,43,50,46,55,26,67,68,58,50,50,52,51,50,55,52,47,47,69,59,43,50,83,53,58,129